Protein AF-0000000069070149 (afdb_homodimer)

Organism: Magallana gigas (NCBI:txid29159)

pLDDT: mean 84.2, std 18.24, range [18.48, 98.75]

Nearest PDB structures (foldseek):
  8hw4-assembly1_A  TM=8.713E-02  e=7.874E+00  Homo sapiens
  8hw4-assembly1_A  TM=1.141E-01  e=7.789E+00  Homo sapiens

Sequence (1460 aa):
MLRFRSTLLVLVGVCVNSLDAFGESRSYEDRLTFRVYSPSVQQQLNNKTALLELRTQINKLHDAEFLKELALSNDNFGEQGSGLFADINNVSYTCREHWNRTIAGLLRSEFWAFKMLDASGKIGAGILEGHTKWMGSYDECFRIDRTLPGMPPSNSGFSTQFCGMRTKVTLGYIPLEIDFAACVPKACSPKDLTILYNDLLKRLPTQNPVRVYGTFCKEDQEIDSRAVVAIVILGIFAALMFVSTVYDLLIIQRQRHTAERTKSEILSEHTASVGEKSPLLISHEKKLAPKQDSVAERLLLAFSVYSNGKKILQVNQSAGTLTALNGIRFLSISWVVLGHTFAFITPVLSNSYVVLPDLIARWTFQAVANALVSVDSFFALSGLLLAYLTLKEMKKGQGKFRINWFMFYFHRFWRLTPAYMLLMMISICLSRYFGDGPLWPDQGMEVNYCKDTWWKNLLYINNLFNEQSCFGVSWYLANDMQFFLLSPLMLIPLYFYFPGGIVICIVWLLGSAITPGVVSNVLDLPPSTVGGGGTAQGRADYFSYYYIRPYCRMGPYIVGIIVGSFLYKTDCKVKINKYLNLLLWLVFATLAVVVLYGLRDPISFPEDALSRDVSALYNATHKIVWGACVCWVIFACATGNGGFMNTLLSWSPFVPLARLSYCIYLSHAMVIFTYYDSQRSLIYLDDLNIIYVFLATLVLSVMVAFVASLSFEAPMMGLEKVIFKRDRRNMLRFRSTLLVLVGVCVNSLDAFGESRSYEDRLTFRVYSPSVQQQLNNKTALLELRTQINKLHDAEFLKELALSNDNFGEQGSGLFADINNVSYTCREHWNRTIAGLLRSEFWAFKMLDASGKIGAGILEGHTKWMGSYDECFRIDRTLPGMPPSNSGFSTQFCGMRTKVTLGYIPLEIDFAACVPKACSPKDLTILYNDLLKRLPTQNPVRVYGTFCKEDQEIDSRAVVAIVILGIFAALMFVSTVYDLLIIQRQRHTAERTKSEILSEHTASVGEKSPLLISHEKKLAPKQDSVAERLLLAFSVYSNGKKILQVNQSAGTLTALNGIRFLSISWVVLGHTFAFITPVLSNSYVVLPDLIARWTFQAVANALVSVDSFFALSGLLLAYLTLKEMKKGQGKFRINWFMFYFHRFWRLTPAYMLL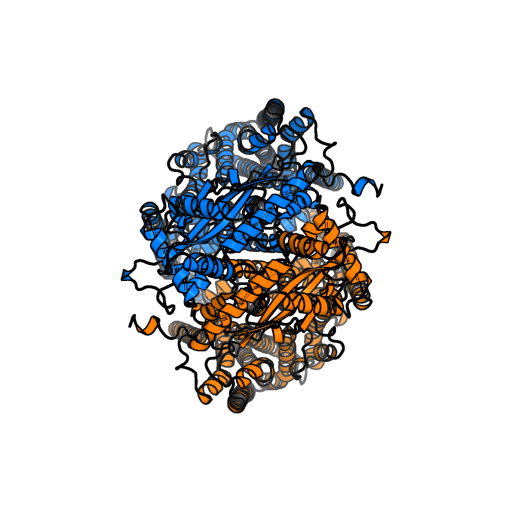MMISICLSRYFGDGPLWPDQGMEVNYCKDTWWKNLLYINNLFNEQSCFGVSWYLANDMQFFLLSPLMLIPLYFYFPGGIVICIVWLLGSAITPGVVSNVLDLPPSTVGGGGTAQGRADYFSYYYIRPYCRMGPYIVGIIVGSFLYKTDCKVKINKYLNLLLWLVFATLAVVVLYGLRDPISFPEDALSRDVSALYNATHKIVWGACVCWVIFACATGNGGFMNTLLSWSPFVPLARLSYCIYLSHAMVIFTYYDSQRSLIYLDDLNIIYVFLATLVLSVMVAFVASLSFEAPMMGLEKVIFKRDRRN

Structure (mmCIF, N/CA/C/O backbone):
data_AF-0000000069070149-model_v1
#
loop_
_entity.id
_entity.type
_entity.pdbx_description
1 polymer 'Nose resistant-to-fluoxetine protein N-terminal domain-containing protein'
#
loop_
_atom_site.group_PDB
_atom_site.id
_atom_site.type_symbol
_atom_site.label_atom_id
_atom_site.label_alt_id
_atom_site.label_comp_id
_atom_site.label_asym_id
_atom_site.label_entity_id
_atom_site.label_seq_id
_atom_site.pdbx_PDB_ins_code
_atom_site.Cartn_x
_atom_site.Cartn_y
_atom_site.Cartn_z
_atom_site.occupancy
_atom_site.B_iso_or_equiv
_atom_site.auth_seq_id
_atom_site.auth_comp_id
_atom_site.auth_asym_id
_atom_site.auth_atom_id
_atom_site.pdbx_PDB_model_num
ATOM 1 N N . MET A 1 1 ? 7.676 2.766 -42.688 1 18.5 1 MET A N 1
ATOM 2 C CA . MET A 1 1 ? 8.094 3.242 -41.375 1 18.5 1 MET A CA 1
ATOM 3 C C . MET A 1 1 ? 7.574 2.322 -40.281 1 18.5 1 MET A C 1
ATOM 5 O O . MET A 1 1 ? 7.938 2.479 -39.094 1 18.5 1 MET A O 1
ATOM 9 N N . LEU A 1 2 ? 6.508 1.541 -40.562 1 20.64 2 LEU A N 1
ATOM 10 C CA . LEU A 1 2 ? 5.695 0.442 -40.031 1 20.64 2 LEU A CA 1
ATOM 11 C C . LEU A 1 2 ? 6.504 -0.847 -39.969 1 20.64 2 LEU A C 1
ATOM 13 O O . LEU A 1 2 ? 6.191 -1.738 -39.188 1 20.64 2 LEU A O 1
ATOM 17 N N . ARG A 1 3 ? 7.34 -1.091 -41.031 1 23.19 3 ARG A N 1
ATOM 18 C CA . ARG A 1 3 ? 8.078 -2.291 -41.438 1 23.19 3 ARG A CA 1
ATOM 19 C C . ARG A 1 3 ? 9.125 -2.641 -40.375 1 23.19 3 ARG A C 1
ATOM 21 O O . ARG A 1 3 ? 9.516 -3.803 -40.25 1 23.19 3 ARG A O 1
ATOM 28 N N . PHE A 1 4 ? 9.828 -1.543 -39.969 1 22.23 4 PHE A N 1
ATOM 29 C CA . PHE A 1 4 ? 11.039 -1.66 -39.156 1 22.23 4 PHE A CA 1
ATOM 30 C C . PHE A 1 4 ? 10.711 -2.152 -37.75 1 22.23 4 PHE A C 1
ATOM 32 O O . PHE A 1 4 ? 11.578 -2.178 -36.875 1 22.23 4 PHE A O 1
ATOM 39 N N . ARG A 1 5 ? 9.453 -2.221 -37.438 1 24.23 5 ARG A N 1
ATOM 40 C CA . ARG A 1 5 ? 8.844 -2.631 -36.156 1 24.23 5 ARG A CA 1
ATOM 41 C C . ARG A 1 5 ? 9.125 -4.102 -35.875 1 24.23 5 ARG A C 1
ATOM 43 O O . ARG A 1 5 ? 8.836 -4.59 -34.781 1 24.23 5 ARG A O 1
ATOM 50 N N . SER A 1 6 ? 9.047 -4.984 -36.938 1 23.38 6 SER A N 1
ATOM 51 C CA . SER A 1 6 ? 8.969 -6.441 -36.906 1 23.38 6 SER A CA 1
ATOM 52 C C . SER A 1 6 ? 10.234 -7.055 -36.312 1 23.38 6 SER A C 1
ATOM 54 O O . SER A 1 6 ? 10.227 -8.211 -35.875 1 23.38 6 SER A O 1
ATOM 56 N N . THR A 1 7 ? 11.391 -6.746 -37.031 1 22.38 7 THR A N 1
ATOM 57 C CA . THR A 1 7 ? 12.578 -7.586 -37 1 22.38 7 THR A CA 1
ATOM 58 C C . THR A 1 7 ? 13.039 -7.812 -35.562 1 22.38 7 THR A C 1
ATOM 60 O O . THR A 1 7 ? 13.352 -8.938 -35.188 1 22.38 7 THR A O 1
ATOM 63 N N . LEU A 1 8 ? 13.852 -6.793 -35.094 1 22.84 8 LEU A N 1
ATOM 64 C CA . LEU A 1 8 ? 14.836 -7.066 -34.062 1 22.84 8 LEU A CA 1
ATOM 65 C C . LEU A 1 8 ? 14.156 -7.355 -32.719 1 22.84 8 LEU A C 1
ATOM 67 O O . LEU A 1 8 ? 13.727 -6.43 -32.031 1 22.84 8 LEU A O 1
ATOM 71 N N . LEU A 1 9 ? 13.148 -8.055 -32.719 1 24.56 9 LEU A N 1
ATOM 72 C CA . LEU A 1 9 ? 12.727 -8.688 -31.484 1 24.56 9 LEU A CA 1
ATOM 73 C C . LEU A 1 9 ? 13.914 -9.289 -30.75 1 24.56 9 LEU A C 1
ATOM 75 O O . LEU A 1 9 ? 14.273 -10.453 -30.969 1 24.56 9 LEU A O 1
ATOM 79 N N . VAL A 1 10 ? 15.078 -8.711 -31.016 1 25.08 10 VAL A N 1
ATOM 80 C CA . VAL A 1 10 ? 16.234 -9.008 -30.188 1 25.08 10 VAL A CA 1
ATOM 81 C C . VAL A 1 10 ? 15.797 -9.172 -28.734 1 25.08 10 VAL A C 1
ATOM 83 O O . VAL A 1 10 ? 15.281 -8.227 -28.109 1 25.08 10 VAL A O 1
ATOM 86 N N . LEU A 1 11 ? 15.297 -10.281 -28.422 1 26.8 11 LEU A N 1
ATOM 87 C CA . LEU A 1 11 ? 15.211 -10.727 -27.031 1 26.8 11 LEU A CA 1
ATOM 88 C C . LEU A 1 11 ? 16.406 -10.219 -26.234 1 26.8 11 LEU A C 1
ATOM 90 O O . LEU A 1 11 ? 17.5 -10.773 -26.328 1 26.8 11 LEU A O 1
ATOM 94 N N . VAL A 1 12 ? 16.828 -9.125 -26.422 1 29.83 12 VAL A N 1
ATOM 95 C CA . VAL A 1 12 ? 17.75 -8.641 -25.391 1 29.83 12 VAL A CA 1
ATOM 96 C C . VAL A 1 12 ? 17.359 -9.227 -24.031 1 29.83 12 VAL A C 1
ATOM 98 O O . VAL A 1 12 ? 16.312 -8.875 -23.484 1 29.83 12 VAL A O 1
ATOM 101 N N . GLY A 1 13 ? 17.406 -10.562 -24 1 30.8 13 GLY A N 1
ATOM 102 C CA . GLY A 1 13 ? 17.219 -11.266 -22.734 1 30.8 13 GLY A CA 1
ATOM 103 C C . GLY A 1 13 ? 17.906 -10.602 -21.562 1 30.8 13 GLY A C 1
ATOM 104 O O . GLY A 1 13 ? 19.125 -10.477 -21.547 1 30.8 13 GLY A O 1
ATOM 105 N N . VAL A 1 14 ? 17.562 -9.586 -21.297 1 34.41 14 VAL A N 1
ATOM 106 C CA . VAL A 1 14 ? 17.969 -9.133 -19.969 1 34.41 14 VAL A CA 1
ATOM 107 C C . VAL A 1 14 ? 17.922 -10.305 -18.984 1 34.41 14 VAL A C 1
ATOM 109 O O . VAL A 1 14 ? 16.844 -10.844 -18.703 1 34.41 14 VAL A O 1
ATOM 112 N N . CYS A 1 15 ? 18.891 -11.273 -19.312 1 36 15 CYS A N 1
ATOM 113 C CA . CYS A 1 15 ? 18.984 -12.281 -18.266 1 36 15 CYS A CA 1
ATOM 114 C C . CYS A 1 15 ? 19.359 -11.648 -16.938 1 36 15 CYS A C 1
ATOM 116 O O . CYS A 1 15 ? 20.375 -10.969 -16.828 1 36 15 CYS A O 1
ATOM 118 N N . VAL A 1 16 ? 18.5 -11.125 -16.344 1 37.44 16 VAL A N 1
ATOM 119 C CA . VAL A 1 16 ? 18.781 -10.867 -14.945 1 37.44 16 VAL A CA 1
ATOM 120 C C . VAL A 1 16 ? 19.172 -12.172 -14.242 1 37.44 16 VAL A C 1
ATOM 122 O O . VAL A 1 16 ? 18.406 -13.133 -14.25 1 37.44 16 VAL A O 1
ATOM 125 N N . ASN A 1 17 ? 20.391 -12.609 -14.508 1 38.28 17 ASN A N 1
ATOM 126 C CA . ASN A 1 17 ? 20.781 -13.727 -13.656 1 38.28 17 ASN A CA 1
ATOM 127 C C . ASN A 1 17 ? 20.328 -13.508 -12.211 1 38.28 17 ASN A C 1
ATOM 129 O O . ASN A 1 17 ? 20.859 -12.633 -11.523 1 38.28 17 ASN A O 1
ATOM 133 N N . SER A 1 18 ? 19.125 -13.461 -12 1 41.06 18 SER A N 1
ATOM 134 C CA . SER A 1 18 ? 18.75 -13.555 -10.594 1 41.06 18 SER A CA 1
ATOM 135 C C . SER A 1 18 ? 19.422 -14.742 -9.914 1 41.06 18 SER A C 1
ATOM 137 O O . SER A 1 18 ? 18.922 -15.875 -10.008 1 41.06 18 SER A O 1
ATOM 139 N N . LEU A 1 19 ? 20.672 -14.852 -9.922 1 42.38 19 LEU A N 1
ATOM 140 C CA . LEU A 1 19 ? 21.375 -15.883 -9.18 1 42.38 19 LEU A CA 1
ATOM 141 C C . LEU A 1 19 ? 20.75 -16.078 -7.801 1 42.38 19 LEU A C 1
ATOM 143 O O . LEU A 1 19 ? 21.453 -16.406 -6.836 1 42.38 19 LEU A O 1
ATOM 147 N N . ASP A 1 20 ? 19.5 -15.68 -7.617 1 53.28 20 ASP A N 1
ATOM 148 C CA . ASP A 1 20 ? 19.109 -15.789 -6.215 1 53.28 20 ASP A CA 1
ATOM 149 C C . ASP A 1 20 ? 18.578 -17.188 -5.902 1 53.28 20 ASP A C 1
ATOM 151 O O . ASP A 1 20 ? 17.5 -17.562 -6.363 1 53.28 20 ASP A O 1
ATOM 155 N N . ALA A 1 21 ? 19.641 -18.062 -5.484 1 54.19 21 ALA A N 1
ATOM 156 C CA . ALA A 1 21 ? 19.344 -19.391 -4.98 1 54.19 21 ALA A CA 1
ATOM 157 C C . ALA A 1 21 ? 18.484 -19.328 -3.711 1 54.19 21 ALA A C 1
ATOM 159 O O . ALA A 1 21 ? 18.422 -18.281 -3.057 1 54.19 21 ALA A O 1
ATOM 160 N N . PHE A 1 22 ? 17.703 -20.359 -3.543 1 67.62 22 PHE A N 1
ATOM 161 C CA . PHE A 1 22 ? 16.969 -20.547 -2.303 1 67.62 22 PHE A CA 1
ATOM 162 C C . PHE A 1 22 ? 17.875 -20.391 -1.094 1 67.62 22 PHE A C 1
ATOM 164 O O . PHE A 1 22 ? 19 -20.875 -1.09 1 67.62 22 PHE A O 1
ATOM 171 N N . GLY A 1 23 ? 17.562 -19.547 -0.125 1 61.5 23 GLY A N 1
ATOM 172 C CA . GLY A 1 23 ? 18.234 -19.469 1.165 1 61.5 23 GLY A CA 1
ATOM 173 C C . GLY A 1 23 ? 19.453 -18.562 1.146 1 61.5 23 GLY A C 1
ATOM 174 O O . GLY A 1 23 ? 20.047 -18.297 2.189 1 61.5 23 GLY A O 1
ATOM 175 N N . GLU A 1 24 ? 19.891 -18.109 -0.07 1 63.34 24 GLU A N 1
ATOM 176 C CA . GLU A 1 24 ? 21.109 -17.312 -0.138 1 63.34 24 GLU A CA 1
ATOM 177 C C . GLU A 1 24 ? 20.828 -15.852 0.212 1 63.34 24 GLU A C 1
ATOM 179 O O . GLU A 1 24 ? 19.828 -15.297 -0.206 1 63.34 24 GLU A O 1
ATOM 184 N N . SER A 1 25 ? 21.672 -15.398 1.223 1 64.31 25 SER A N 1
ATOM 185 C CA . SER A 1 25 ? 21.609 -13.977 1.544 1 64.31 25 SER A CA 1
ATOM 186 C C . SER A 1 25 ? 22.25 -13.133 0.448 1 64.31 25 SER A C 1
ATOM 188 O O . SER A 1 25 ? 23.359 -13.445 -0.012 1 64.31 25 SER A O 1
ATOM 190 N N . ARG A 1 26 ? 21.531 -12.117 0.032 1 69.5 26 ARG A N 1
ATOM 191 C CA . ARG A 1 26 ? 22.016 -11.234 -1.023 1 69.5 26 ARG A CA 1
ATOM 192 C C . ARG A 1 26 ? 22.5 -9.906 -0.446 1 69.5 26 ARG A C 1
ATOM 194 O O . ARG A 1 26 ? 21.875 -9.336 0.444 1 69.5 26 ARG A O 1
ATOM 201 N N . SER A 1 27 ? 23.703 -9.641 -1.031 1 70.31 27 SER A N 1
ATOM 202 C CA . SER A 1 27 ? 24.188 -8.32 -0.651 1 70.31 27 SER A CA 1
ATOM 203 C C . SER A 1 27 ? 23.344 -7.223 -1.308 1 70.31 27 SER A C 1
ATOM 205 O O . SER A 1 27 ? 22.594 -7.488 -2.248 1 70.31 27 SER A O 1
ATOM 207 N N . TYR A 1 28 ? 23.453 -6.074 -0.781 1 70.56 28 TYR A N 1
ATOM 208 C CA . TYR A 1 28 ? 22.812 -4.891 -1.339 1 70.56 28 TYR A CA 1
ATOM 209 C C . TYR A 1 28 ? 23.219 -4.68 -2.791 1 70.56 28 TYR A C 1
ATOM 211 O O . TYR A 1 28 ? 22.375 -4.43 -3.652 1 70.56 28 TYR A O 1
ATOM 219 N N . GLU A 1 29 ? 24.484 -4.871 -3.158 1 66.88 29 GLU A N 1
ATOM 220 C CA . GLU A 1 29 ? 25.016 -4.645 -4.492 1 66.88 29 GLU A CA 1
ATOM 221 C C . GLU A 1 29 ? 24.484 -5.68 -5.484 1 66.88 29 GLU A C 1
ATOM 223 O O . GLU A 1 29 ? 24.203 -5.348 -6.637 1 66.88 29 GLU A O 1
ATOM 228 N N . ASP A 1 30 ? 24.297 -6.863 -4.953 1 65.06 30 ASP A N 1
ATOM 229 C CA . ASP A 1 30 ? 23.797 -7.938 -5.801 1 65.06 30 ASP A CA 1
ATOM 230 C C . ASP A 1 30 ? 22.344 -7.691 -6.199 1 65.06 30 ASP A C 1
ATOM 232 O O . ASP A 1 30 ? 21.922 -8.023 -7.309 1 65.06 30 ASP A O 1
ATOM 236 N N . ARG A 1 31 ? 21.75 -7.039 -5.336 1 63.5 31 ARG A N 1
ATOM 237 C CA . ARG A 1 31 ? 20.328 -6.797 -5.578 1 63.5 31 ARG A CA 1
ATOM 238 C C . ARG A 1 31 ? 20.141 -5.684 -6.605 1 63.5 31 ARG A C 1
ATOM 240 O O . ARG A 1 31 ? 19.062 -5.562 -7.203 1 63.5 31 ARG A O 1
ATOM 247 N N . LEU A 1 32 ? 21.156 -4.828 -6.824 1 61.38 32 LEU A N 1
ATOM 248 C CA . LEU A 1 32 ? 21.062 -3.686 -7.723 1 61.38 32 LEU A CA 1
ATOM 249 C C . LEU A 1 32 ? 21.547 -4.047 -9.117 1 61.38 32 LEU A C 1
ATOM 251 O O . LEU A 1 32 ? 21.312 -3.305 -10.078 1 61.38 32 LEU A O 1
ATOM 255 N N . THR A 1 33 ? 22.281 -5.098 -9.312 1 54.97 33 THR A N 1
ATOM 256 C CA . THR A 1 33 ? 22.922 -5.402 -10.578 1 54.97 33 THR A CA 1
ATOM 257 C C . THR A 1 33 ? 21.938 -6.098 -11.531 1 54.97 33 THR A C 1
ATOM 259 O O . THR A 1 33 ? 21.344 -7.117 -11.18 1 54.97 33 THR A O 1
ATOM 262 N N . PHE A 1 34 ? 21.547 -5.23 -12.516 1 54.19 34 PHE A N 1
ATOM 263 C CA . PHE A 1 34 ? 20.734 -5.762 -13.609 1 54.19 34 PHE A CA 1
ATOM 264 C C . PHE A 1 34 ? 21.625 -6.309 -14.719 1 54.19 34 PHE A C 1
ATOM 266 O O . PHE A 1 34 ? 22.578 -5.652 -15.133 1 54.19 34 PHE A O 1
ATOM 273 N N . ARG A 1 35 ? 21.875 -7.609 -14.836 1 46.81 35 ARG A N 1
ATOM 274 C CA . ARG A 1 35 ? 22.672 -8.086 -15.969 1 46.81 35 ARG A CA 1
ATOM 275 C C . ARG A 1 35 ? 21.797 -8.328 -17.188 1 46.81 35 ARG A C 1
ATOM 277 O O . ARG A 1 35 ? 20.797 -9.039 -17.109 1 46.81 35 ARG A O 1
ATOM 284 N N . VAL A 1 36 ? 21.797 -7.449 -18.172 1 44.31 36 VAL A N 1
ATOM 285 C CA . VAL A 1 36 ? 20.984 -7.551 -19.375 1 44.31 36 VAL A CA 1
ATOM 286 C C . VAL A 1 36 ? 21.766 -8.297 -20.469 1 44.31 36 VAL A C 1
ATOM 288 O O . VAL A 1 36 ? 22.906 -7.945 -20.766 1 44.31 36 VAL A O 1
ATOM 291 N N . TYR A 1 37 ? 21.469 -9.602 -20.688 1 40.12 37 TYR A N 1
ATOM 292 C CA . TYR A 1 37 ? 22.125 -10.273 -21.812 1 40.12 37 TYR A CA 1
ATOM 293 C C . TYR A 1 37 ? 21.266 -10.172 -23.078 1 40.12 37 TYR A C 1
ATOM 295 O O . TYR A 1 37 ? 20.031 -10.18 -23 1 40.12 37 TYR A O 1
ATOM 303 N N . SER A 1 38 ? 21.797 -9.664 -24.25 1 35.19 38 SER A N 1
ATOM 304 C CA . SER A 1 38 ? 21.094 -9.594 -25.531 1 35.19 38 SER A CA 1
ATOM 305 C C . SER A 1 38 ? 20.797 -10.992 -26.078 1 35.19 38 SER A C 1
ATOM 307 O O . SER A 1 38 ? 21.672 -11.859 -26.094 1 35.19 38 SER A O 1
ATOM 309 N N . PRO A 1 39 ? 19.5 -11.43 -26.297 1 35.72 39 PRO A N 1
ATOM 310 C CA . PRO A 1 39 ? 19.25 -12.75 -26.891 1 35.72 39 PRO A CA 1
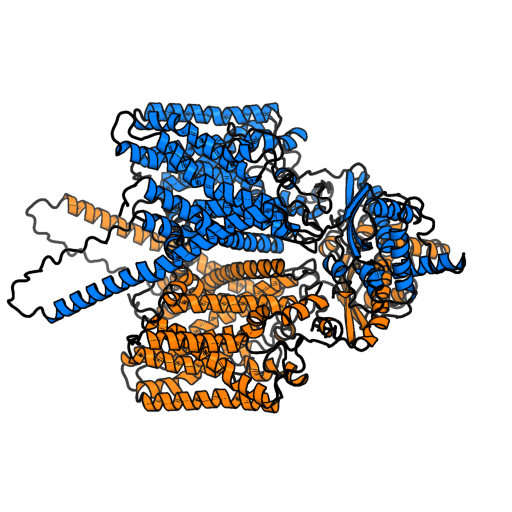ATOM 311 C C . PRO A 1 39 ? 19.672 -12.836 -28.344 1 35.72 39 PRO A C 1
ATOM 313 O O . PRO A 1 39 ? 19.422 -11.922 -29.125 1 35.72 39 PRO A O 1
ATOM 316 N N . SER A 1 40 ? 20.688 -13.359 -28.875 1 32.91 40 SER A N 1
ATOM 317 C CA . SER A 1 40 ? 20.812 -13.633 -30.312 1 32.91 40 SER A CA 1
ATOM 318 C C . SER A 1 40 ? 19.688 -14.547 -30.797 1 32.91 40 SER A C 1
ATOM 320 O O . SER A 1 40 ? 19.266 -15.469 -30.078 1 32.91 40 SER A O 1
ATOM 322 N N . VAL A 1 41 ? 18.891 -14.258 -31.906 1 36 41 VAL A N 1
ATOM 323 C CA . VAL A 1 41 ? 17.719 -14.852 -32.531 1 36 41 VAL A CA 1
ATOM 324 C C . VAL A 1 41 ? 17.922 -16.359 -32.656 1 36 41 VAL A C 1
ATOM 326 O O . VAL A 1 41 ? 17 -17.141 -32.375 1 36 41 VAL A O 1
ATOM 329 N N . GLN A 1 42 ? 18.797 -16.828 -33.531 1 34.62 42 GLN A N 1
ATOM 330 C CA . GLN A 1 42 ? 19.031 -18.188 -34 1 34.62 42 GLN A CA 1
ATOM 331 C C . GLN A 1 42 ? 19.156 -19.156 -32.812 1 34.62 42 GLN A C 1
ATOM 333 O O . GLN A 1 42 ? 18.797 -20.328 -32.906 1 34.62 42 GLN A O 1
ATOM 338 N N . GLN A 1 43 ? 19.703 -18.875 -31.844 1 37.91 43 GLN A N 1
ATOM 339 C CA . GLN A 1 43 ? 20.141 -19.641 -30.672 1 37.91 43 GLN A CA 1
ATOM 340 C C . GLN A 1 43 ? 18.984 -19.875 -29.703 1 37.91 43 GLN A C 1
ATOM 342 O O . GLN A 1 43 ? 19.094 -20.703 -28.797 1 37.91 43 GLN A O 1
ATOM 347 N N . GLN A 1 44 ? 17.781 -19.391 -29.984 1 42.62 44 GLN A N 1
ATOM 348 C CA . GLN A 1 44 ? 16.578 -19.406 -29.156 1 42.62 44 GLN A CA 1
ATOM 349 C C . GLN A 1 44 ? 15.859 -20.75 -29.266 1 42.62 44 GLN A C 1
ATOM 351 O O . GLN A 1 44 ? 15.297 -21.25 -28.281 1 42.62 44 GLN A O 1
ATOM 356 N N . LEU A 1 45 ? 15.844 -21.391 -30.531 1 42.47 45 LEU A N 1
ATOM 357 C CA . LEU A 1 45 ? 14.977 -22.531 -30.828 1 42.47 45 LEU A CA 1
ATOM 358 C C . LEU A 1 45 ? 15.453 -23.781 -30.109 1 42.47 45 LEU A C 1
ATOM 360 O O . LEU A 1 45 ? 14.641 -24.562 -29.578 1 42.47 45 LEU A O 1
ATOM 364 N N . ASN A 1 46 ? 16.734 -24.109 -30.344 1 44.75 46 ASN A N 1
ATOM 365 C CA . ASN A 1 46 ? 17.172 -25.391 -29.797 1 44.75 46 ASN A CA 1
ATOM 366 C C . ASN A 1 46 ? 16.969 -25.438 -28.281 1 44.75 46 ASN A C 1
ATOM 368 O O . ASN A 1 46 ? 16.719 -26.516 -27.719 1 44.75 46 ASN A O 1
ATOM 372 N N . ASN A 1 47 ? 16.844 -24.203 -27.688 1 52.66 47 ASN A N 1
ATOM 373 C CA . ASN A 1 47 ? 17 -23.906 -26.266 1 52.66 47 ASN A CA 1
ATOM 374 C C . ASN A 1 47 ? 15.648 -23.906 -25.547 1 52.66 47 ASN A C 1
ATOM 376 O O . ASN A 1 47 ? 15.555 -24.266 -24.375 1 52.66 47 ASN A O 1
ATOM 380 N N . LYS A 1 48 ? 14.641 -23.844 -26.344 1 56.56 48 LYS A N 1
ATOM 381 C CA . LYS A 1 48 ? 13.281 -23.766 -25.812 1 56.56 48 LYS A CA 1
ATOM 382 C C . LYS A 1 48 ? 12.742 -25.156 -25.5 1 56.56 48 LYS A C 1
ATOM 384 O O . LYS A 1 48 ? 12.055 -25.344 -24.484 1 56.56 48 LYS A O 1
ATOM 389 N N . THR A 1 49 ? 13.398 -26.188 -26.156 1 67.56 49 THR A N 1
ATOM 390 C CA . THR A 1 49 ? 12.898 -27.547 -25.953 1 67.56 49 THR A CA 1
ATOM 391 C C . THR A 1 49 ? 13.469 -28.125 -24.656 1 67.56 49 THR A C 1
ATOM 393 O O . THR A 1 49 ? 12.828 -28.953 -24.016 1 67.56 49 THR A O 1
ATOM 396 N N . ALA A 1 50 ? 14.609 -27.484 -24.344 1 75.12 50 ALA A N 1
ATOM 397 C CA . ALA A 1 50 ? 15.227 -28.016 -23.125 1 75.12 50 ALA A CA 1
ATOM 398 C C . ALA A 1 50 ? 14.414 -27.609 -21.891 1 75.12 50 ALA A C 1
ATOM 400 O O . ALA A 1 50 ? 14.242 -28.422 -20.984 1 75.12 50 ALA A O 1
ATOM 401 N N . LEU A 1 51 ? 13.852 -26.469 -21.938 1 77.31 51 LEU A N 1
ATOM 402 C CA . LEU A 1 51 ? 13.078 -25.984 -20.812 1 77.31 51 LEU A CA 1
ATOM 403 C C . LEU A 1 51 ? 11.758 -26.734 -20.703 1 77.31 51 LEU A C 1
ATOM 405 O O . LEU A 1 51 ? 11.312 -27.062 -19.594 1 77.31 51 LEU A O 1
ATOM 409 N N . LEU A 1 52 ? 11.266 -26.984 -21.75 1 78.06 52 LEU A N 1
ATOM 410 C CA . LEU A 1 52 ? 9.984 -27.672 -21.75 1 78.06 52 LEU A CA 1
ATOM 411 C C . LEU A 1 52 ? 10.156 -29.141 -21.359 1 78.06 52 LEU A C 1
ATOM 413 O O . LEU A 1 52 ? 9.305 -29.703 -20.672 1 78.06 52 LEU A O 1
ATOM 417 N N . GLU A 1 53 ? 11.289 -29.688 -21.766 1 80.06 53 GLU A N 1
ATOM 418 C CA . GLU A 1 53 ? 11.594 -31.047 -21.344 1 80.06 53 GLU A CA 1
ATOM 419 C C . GLU A 1 53 ? 11.828 -31.109 -19.828 1 80.06 53 GLU A C 1
ATOM 421 O O . GLU A 1 53 ? 11.375 -32.062 -19.172 1 80.06 53 GLU A O 1
ATOM 426 N N . LEU A 1 54 ? 12.523 -30.125 -19.422 1 82.81 54 LEU A N 1
ATOM 427 C CA . LEU A 1 54 ? 12.766 -30.062 -17.984 1 82.81 54 LEU A CA 1
ATOM 428 C C . LEU A 1 54 ? 11.453 -29.938 -17.219 1 82.81 54 LEU A C 1
ATOM 430 O O . LEU A 1 54 ? 11.289 -30.562 -16.172 1 82.81 54 LEU A O 1
ATOM 434 N N . ARG A 1 55 ? 10.602 -29.156 -17.672 1 85.94 55 ARG A N 1
ATOM 435 C CA . ARG A 1 55 ? 9.281 -29.016 -17.062 1 85.94 55 ARG A CA 1
ATOM 436 C C . ARG A 1 55 ? 8.578 -30.359 -16.969 1 85.94 55 ARG A C 1
ATOM 438 O O . ARG A 1 55 ? 8.047 -30.719 -15.906 1 85.94 55 ARG A O 1
ATOM 445 N N . THR A 1 56 ? 8.641 -31.047 -18.031 1 83.06 56 THR A N 1
ATOM 446 C CA . THR A 1 56 ? 7.977 -32.344 -18.078 1 83.06 56 THR A CA 1
ATOM 447 C C . THR A 1 56 ? 8.594 -33.312 -17.062 1 83.06 56 THR A C 1
ATOM 449 O O . THR A 1 56 ? 7.879 -34 -16.344 1 83.06 56 THR A O 1
ATOM 452 N N . GLN A 1 57 ? 9.82 -33.25 -16.969 1 86.56 57 GLN A N 1
ATOM 453 C CA . GLN A 1 57 ? 10.523 -34.156 -16.047 1 86.56 57 GLN A CA 1
ATOM 454 C C . GLN A 1 57 ? 10.203 -33.812 -14.602 1 86.56 57 GLN A C 1
ATOM 456 O O . GLN A 1 57 ? 9.828 -34.719 -13.82 1 86.56 57 GLN A O 1
ATOM 461 N N . ILE A 1 58 ? 10.336 -32.594 -14.289 1 88.38 58 ILE A N 1
ATOM 462 C CA . ILE A 1 58 ? 10.141 -32.188 -12.898 1 88.38 58 ILE A CA 1
ATOM 463 C C . ILE A 1 58 ? 8.68 -32.406 -12.5 1 88.38 58 ILE A C 1
ATOM 465 O O . ILE A 1 58 ? 8.391 -32.875 -11.398 1 88.38 58 ILE A O 1
ATOM 469 N N . ASN A 1 59 ? 7.766 -32.031 -13.383 1 88.94 59 ASN A N 1
ATOM 470 C CA . ASN A 1 59 ? 6.348 -32.219 -13.078 1 88.94 59 ASN A CA 1
ATOM 471 C C . ASN A 1 59 ? 5.984 -33.688 -12.898 1 88.94 59 ASN A C 1
ATOM 473 O O . ASN A 1 59 ? 5.133 -34.031 -12.078 1 88.94 59 ASN A O 1
ATOM 477 N N . LYS A 1 60 ? 6.645 -34.5 -13.633 1 86.88 60 LYS A N 1
ATOM 478 C CA . LYS A 1 60 ? 6.438 -35.938 -13.461 1 86.88 60 LYS A CA 1
ATOM 479 C C . LYS A 1 60 ? 6.957 -36.406 -12.109 1 86.88 60 LYS A C 1
ATOM 481 O O . LYS A 1 60 ? 6.273 -37.156 -11.398 1 86.88 60 LYS A O 1
ATOM 486 N N . LEU A 1 61 ? 8.078 -35.969 -11.758 1 88.81 61 LEU A N 1
ATOM 487 C CA . LEU A 1 61 ? 8.711 -36.375 -10.516 1 88.81 61 LEU A CA 1
ATOM 488 C C . LEU A 1 61 ? 7.906 -35.906 -9.305 1 88.81 61 LEU A C 1
ATOM 490 O O . LEU A 1 61 ? 7.98 -36.531 -8.234 1 88.81 61 LEU A O 1
ATOM 494 N N . HIS A 1 62 ? 7.227 -34.844 -9.484 1 91.19 62 HIS A N 1
ATOM 495 C CA . HIS A 1 62 ? 6.465 -34.281 -8.383 1 91.19 62 HIS A CA 1
ATOM 496 C C . HIS A 1 62 ? 4.988 -34.656 -8.477 1 91.19 62 HIS A C 1
ATOM 498 O O . HIS A 1 62 ? 4.152 -34.062 -7.773 1 91.19 62 HIS A O 1
ATOM 504 N N . ASP A 1 63 ? 4.691 -35.531 -9.359 1 87.5 63 ASP A N 1
ATOM 505 C CA . ASP A 1 63 ? 3.32 -36 -9.531 1 87.5 63 ASP A CA 1
ATOM 506 C C . ASP A 1 63 ? 3.084 -37.312 -8.766 1 87.5 63 ASP A C 1
ATOM 508 O O . ASP A 1 63 ? 3.771 -38.312 -9 1 87.5 63 ASP A O 1
ATOM 512 N N . ALA A 1 64 ? 2.09 -37.312 -7.93 1 86.19 64 ALA A N 1
ATOM 513 C CA . ALA A 1 64 ? 1.795 -38.469 -7.082 1 86.19 64 ALA A CA 1
ATOM 514 C C . ALA A 1 64 ? 1.38 -39.656 -7.922 1 86.19 64 ALA A C 1
ATOM 516 O O . ALA A 1 64 ? 1.778 -40.812 -7.633 1 86.19 64 ALA A O 1
ATOM 517 N N . GLU A 1 65 ? 0.633 -39.469 -8.953 1 81.38 65 GLU A N 1
ATOM 518 C CA . GLU A 1 65 ? 0.143 -40.562 -9.781 1 81.38 65 GLU A CA 1
ATOM 519 C C . GLU A 1 65 ? 1.276 -41.219 -10.578 1 81.38 65 GLU A C 1
ATOM 521 O O . GLU A 1 65 ? 1.302 -42.438 -10.758 1 81.38 65 GLU A O 1
ATOM 526 N N . PHE A 1 66 ? 2.111 -40.406 -11.031 1 83.19 66 PHE A N 1
ATOM 527 C CA . PHE A 1 66 ? 3.258 -40.938 -11.766 1 83.19 66 PHE A CA 1
ATOM 528 C C . PHE A 1 66 ? 4.125 -41.812 -10.867 1 83.19 66 PHE A C 1
ATOM 530 O O . PHE A 1 66 ? 4.555 -42.906 -11.266 1 83.19 66 PHE A O 1
ATOM 537 N N . LEU A 1 67 ? 4.332 -41.312 -9.664 1 85.5 67 LEU A N 1
ATOM 538 C CA . LEU A 1 67 ? 5.176 -42.062 -8.727 1 85.5 67 LEU A CA 1
ATOM 539 C C . LEU A 1 67 ? 4.5 -43.375 -8.297 1 85.5 67 LEU A C 1
ATOM 541 O O . LEU A 1 67 ? 5.172 -44.375 -8.086 1 85.5 67 LEU A O 1
ATOM 545 N N . LYS A 1 68 ? 3.23 -43.281 -8.164 1 83.5 68 LYS A N 1
ATOM 546 C CA . LYS A 1 68 ? 2.473 -44.5 -7.859 1 83.5 68 LYS A CA 1
ATOM 547 C C . LYS A 1 68 ? 2.635 -45.531 -8.969 1 83.5 68 LYS A C 1
ATOM 549 O O . LYS A 1 68 ? 2.871 -46.719 -8.688 1 83.5 68 LYS A O 1
ATOM 554 N N . GLU A 1 69 ? 2.533 -45.062 -10.18 1 80.5 69 GLU A N 1
ATOM 555 C CA . GLU A 1 69 ? 2.66 -45.969 -11.32 1 80.5 69 GLU A CA 1
ATOM 556 C C . GLU A 1 69 ? 4.074 -46.531 -11.43 1 80.5 69 GLU A C 1
ATOM 558 O O . GLU A 1 69 ? 4.262 -47.688 -11.773 1 80.5 69 GLU A O 1
ATOM 563 N N . LEU A 1 70 ? 4.945 -45.688 -11.172 1 80.5 70 LEU A N 1
ATOM 564 C CA . LEU A 1 70 ? 6.34 -46.125 -11.227 1 80.5 70 LEU A CA 1
ATOM 565 C C . LEU A 1 70 ? 6.629 -47.156 -10.156 1 80.5 70 LEU A C 1
ATOM 567 O O . LEU A 1 70 ? 7.379 -48.125 -10.406 1 80.5 70 LEU A O 1
ATOM 571 N N . ALA A 1 71 ? 6.074 -46.969 -8.992 1 81.31 71 ALA A N 1
ATOM 572 C CA . ALA A 1 71 ? 6.266 -47.906 -7.891 1 81.31 71 ALA A CA 1
ATOM 573 C C . ALA A 1 71 ? 5.609 -49.25 -8.195 1 81.31 71 ALA A C 1
ATOM 575 O O . ALA A 1 71 ? 6.156 -50.312 -7.863 1 81.31 71 ALA A O 1
ATOM 576 N N . LEU A 1 72 ? 4.465 -49.219 -8.812 1 74.94 72 LEU A N 1
ATOM 577 C CA . LEU A 1 72 ? 3.734 -50.438 -9.156 1 74.94 72 LEU A CA 1
ATOM 578 C C . LEU A 1 72 ? 4.445 -51.188 -10.266 1 74.94 72 LEU A C 1
ATOM 580 O O . LEU A 1 72 ? 4.453 -52.438 -10.266 1 74.94 72 LEU A O 1
ATOM 584 N N . SER A 1 73 ? 4.953 -50.438 -11.18 1 72.12 73 SER A N 1
ATOM 585 C CA . SER A 1 73 ? 5.672 -51.062 -12.273 1 72.12 73 SER A CA 1
ATOM 586 C C . SER A 1 73 ? 6.973 -51.719 -11.789 1 72.12 73 SER A C 1
ATOM 588 O O . SER A 1 73 ? 7.402 -52.75 -12.312 1 72.12 73 SER A O 1
ATOM 590 N N . ASN A 1 74 ? 7.535 -51.094 -10.852 1 62.75 74 ASN A N 1
ATOM 591 C CA . ASN A 1 74 ? 8.781 -51.625 -10.305 1 62.75 74 ASN A CA 1
ATOM 592 C C . ASN A 1 74 ? 8.523 -52.781 -9.352 1 62.75 74 ASN A C 1
ATOM 594 O O . ASN A 1 74 ? 9.414 -53.625 -9.117 1 62.75 74 ASN A O 1
ATOM 598 N N . ASP A 1 75 ? 7.391 -52.781 -8.508 1 56.59 75 ASP A N 1
ATOM 599 C CA . ASP A 1 75 ? 7.062 -53.906 -7.625 1 56.59 75 ASP A CA 1
ATOM 600 C C . ASP A 1 75 ? 6.875 -55.188 -8.414 1 56.59 75 ASP A C 1
ATOM 602 O O . ASP A 1 75 ? 6.977 -56.281 -7.859 1 56.59 75 ASP A O 1
ATOM 606 N N . ASN A 1 76 ? 6.184 -55.156 -9.633 1 43.03 76 ASN A N 1
ATOM 607 C CA . ASN A 1 76 ? 6.207 -56.469 -10.266 1 43.03 76 ASN A CA 1
ATOM 608 C C . ASN A 1 76 ? 7.602 -57.094 -10.234 1 43.03 76 ASN A C 1
ATOM 610 O O . ASN A 1 76 ? 7.793 -58.25 -10.648 1 43.03 76 ASN A O 1
ATOM 614 N N . PHE A 1 77 ? 8.633 -56.375 -10.242 1 39.12 77 PHE A N 1
ATOM 615 C CA . PHE A 1 77 ? 9.906 -57.094 -10.227 1 39.12 77 PHE A CA 1
ATOM 616 C C . PHE A 1 77 ? 10.148 -57.719 -8.867 1 39.12 77 PHE A C 1
ATOM 618 O O . PHE A 1 77 ? 11 -58.594 -8.727 1 39.12 77 PHE A O 1
ATOM 625 N N . GLY A 1 78 ? 9.945 -57.562 -7.496 1 34.44 78 GLY A N 1
ATOM 626 C CA . GLY A 1 78 ? 9.977 -58.281 -6.242 1 34.44 78 GLY A CA 1
ATOM 627 C C . GLY A 1 78 ? 8.938 -57.812 -5.242 1 34.44 78 GLY A C 1
ATOM 628 O O . GLY A 1 78 ? 8.352 -56.75 -5.414 1 34.44 78 GLY A O 1
ATOM 629 N N . GLU A 1 79 ? 8.344 -58.625 -4.176 1 34.88 79 GLU A N 1
ATOM 630 C CA . GLU A 1 79 ? 7.363 -58.594 -3.1 1 34.88 79 GLU A CA 1
ATOM 631 C C . GLU A 1 79 ? 7.258 -57.219 -2.48 1 34.88 79 GLU A C 1
ATOM 633 O O . GLU A 1 79 ? 6.254 -56.875 -1.851 1 34.88 79 GLU A O 1
ATOM 638 N N . GLN A 1 80 ? 8.281 -56.688 -1.667 1 32.69 80 GLN A N 1
ATOM 639 C CA . GLN A 1 80 ? 8.266 -55.625 -0.698 1 32.69 80 GLN A CA 1
ATOM 640 C C . GLN A 1 80 ? 8.008 -54.281 -1.382 1 32.69 80 GLN A C 1
ATOM 642 O O . GLN A 1 80 ? 8.516 -54.031 -2.477 1 32.69 80 GLN A O 1
ATOM 647 N N . GLY A 1 81 ? 6.93 -53.438 -1.344 1 38.62 81 GLY A N 1
ATOM 648 C CA . GLY A 1 81 ? 6.551 -52.062 -1.579 1 38.62 81 GLY A CA 1
ATOM 649 C C . GLY A 1 81 ? 7.723 -51.156 -1.956 1 38.62 81 GLY A C 1
ATOM 650 O O . GLY A 1 81 ? 7.59 -49.938 -2.008 1 38.62 81 GLY A O 1
ATOM 651 N N . SER A 1 82 ? 8.914 -51.344 -1.489 1 41.94 82 SER A N 1
ATOM 652 C CA . SER A 1 82 ? 10.055 -50.5 -1.094 1 41.94 82 SER A CA 1
ATOM 653 C C . SER A 1 82 ? 10.648 -49.781 -2.293 1 41.94 82 SER A C 1
ATOM 655 O O . SER A 1 82 ? 10.891 -48.562 -2.229 1 41.94 82 SER A O 1
ATOM 657 N N . GLY A 1 83 ? 11.609 -50.125 -3.357 1 50.09 83 GLY A N 1
ATOM 658 C CA . GLY A 1 83 ? 12.969 -49.656 -3.578 1 50.09 83 GLY A CA 1
ATOM 659 C C . GLY A 1 83 ? 13.07 -48.656 -4.727 1 50.09 83 GLY A C 1
ATOM 660 O O . GLY A 1 83 ? 13.727 -48.938 -5.734 1 50.09 83 GLY A O 1
ATOM 661 N N . LEU A 1 84 ? 11.961 -48.062 -5.254 1 58.31 84 LEU A N 1
ATOM 662 C CA . LEU A 1 84 ? 12.305 -47.062 -6.262 1 58.31 84 LEU A CA 1
ATOM 663 C C . LEU A 1 84 ? 13.648 -46.406 -5.945 1 58.31 84 LEU A C 1
ATOM 665 O O . LEU A 1 84 ? 14.43 -46.125 -6.852 1 58.31 84 LEU A O 1
ATOM 669 N N . PHE A 1 85 ? 13.797 -46.375 -4.66 1 65.12 85 PHE A N 1
ATOM 670 C CA . PHE A 1 85 ? 15 -45.688 -4.215 1 65.12 85 PHE A CA 1
ATOM 671 C C . PHE A 1 85 ? 16.016 -46.656 -3.668 1 65.12 85 PHE A C 1
ATOM 673 O O . PHE A 1 85 ? 17.094 -46.25 -3.201 1 65.12 85 PHE A O 1
ATOM 680 N N . ALA A 1 86 ? 15.625 -48 -3.676 1 58.62 86 ALA A N 1
ATOM 681 C CA . ALA A 1 86 ? 16.484 -49 -3.064 1 58.62 86 ALA A CA 1
ATOM 682 C C . ALA A 1 86 ? 17.812 -49.125 -3.797 1 58.62 86 ALA A C 1
ATOM 684 O O . ALA A 1 86 ? 18.844 -49.406 -3.184 1 58.62 86 ALA A O 1
ATOM 685 N N . ASP A 1 87 ? 17.781 -48.781 -5.125 1 63.25 87 ASP A N 1
ATOM 686 C CA . ASP A 1 87 ? 18.969 -49.031 -5.918 1 63.25 87 ASP A CA 1
ATOM 687 C C . ASP A 1 87 ? 19.844 -47.781 -6.027 1 63.25 87 ASP A C 1
ATOM 689 O O . ASP A 1 87 ? 20.844 -47.781 -6.762 1 63.25 87 ASP A O 1
ATOM 693 N N . ILE A 1 88 ? 19.266 -46.781 -5.449 1 69.19 88 ILE A N 1
ATOM 694 C CA . ILE A 1 88 ? 20.094 -45.594 -5.566 1 69.19 88 ILE A CA 1
ATOM 695 C C . ILE A 1 88 ? 21.234 -45.625 -4.555 1 69.19 88 ILE A C 1
ATOM 697 O O . ILE A 1 88 ? 21 -45.562 -3.344 1 69.19 88 ILE A O 1
ATOM 701 N N . ASN A 1 89 ? 22.484 -45.875 -5.094 1 71.69 89 ASN A N 1
ATOM 702 C CA . ASN A 1 89 ? 23.688 -45.969 -4.289 1 71.69 89 ASN A CA 1
ATOM 703 C C . ASN A 1 89 ? 24.141 -44.594 -3.812 1 71.69 89 ASN A C 1
ATOM 705 O O . ASN A 1 89 ? 23.891 -43.562 -4.477 1 71.69 89 ASN A O 1
ATOM 709 N N . ASN A 1 90 ? 24.375 -44.344 -2.434 1 84.44 90 ASN A N 1
ATOM 710 C CA . ASN A 1 90 ? 25.047 -43.188 -1.847 1 84.44 90 ASN A CA 1
ATOM 711 C C . ASN A 1 90 ? 24.031 -42.219 -1.203 1 84.44 90 ASN A C 1
ATOM 713 O O . ASN A 1 90 ? 24.297 -41.031 -1.098 1 84.44 90 ASN A O 1
ATOM 717 N N . VAL A 1 91 ? 22.797 -42.75 -1.163 1 91.75 91 VAL A N 1
ATOM 718 C CA . VAL A 1 91 ? 21.812 -42.031 -0.361 1 91.75 91 VAL A CA 1
ATOM 719 C C . VAL A 1 91 ? 21.703 -42.688 1.02 1 91.75 91 VAL A C 1
ATOM 721 O O . VAL A 1 91 ? 21.781 -43.906 1.15 1 91.75 91 VAL A O 1
ATOM 724 N N . SER A 1 92 ? 21.609 -41.844 2.078 1 92.44 92 SER A N 1
ATOM 725 C CA . SER A 1 92 ? 21.516 -42.344 3.439 1 92.44 92 SER A CA 1
ATOM 726 C C . SER A 1 92 ? 20.344 -43.312 3.588 1 92.44 92 SER A C 1
ATOM 728 O O . SER A 1 92 ? 19.312 -43.156 2.93 1 92.44 92 SER A O 1
ATOM 730 N N . TYR A 1 93 ? 20.5 -44.281 4.395 1 90 93 TYR A N 1
ATOM 731 C CA . TYR A 1 93 ? 19.484 -45.312 4.609 1 90 93 TYR A CA 1
ATOM 732 C C . TYR A 1 93 ? 18.188 -44.719 5.109 1 90 93 TYR A C 1
ATOM 734 O O . TYR A 1 93 ? 17.109 -45.062 4.648 1 90 93 TYR A O 1
ATOM 742 N N . THR A 1 94 ? 18.266 -43.812 6.027 1 92.06 94 THR A N 1
ATOM 743 C CA . THR A 1 94 ? 17.078 -43.219 6.621 1 92.06 94 THR A CA 1
ATOM 744 C C . THR A 1 94 ? 16.297 -42.406 5.578 1 92.06 94 THR A C 1
ATOM 746 O O . THR A 1 94 ? 15.062 -42.406 5.594 1 92.06 94 THR A O 1
ATOM 749 N N . CYS A 1 95 ? 17.016 -41.75 4.75 1 93.38 95 CYS A N 1
ATOM 750 C CA . CYS A 1 95 ? 16.359 -41 3.68 1 93.38 95 CYS A CA 1
ATOM 751 C C . CYS A 1 95 ? 15.594 -41.938 2.754 1 93.38 95 CYS A C 1
ATOM 753 O O . CYS A 1 95 ? 14.43 -41.688 2.432 1 93.38 95 CYS A O 1
ATOM 755 N N . ARG A 1 96 ? 16.172 -43 2.381 1 90.88 96 ARG A N 1
ATOM 756 C CA . ARG A 1 96 ? 15.539 -44 1.501 1 90.88 96 ARG A CA 1
ATOM 757 C C . ARG A 1 96 ? 14.312 -44.594 2.162 1 90.88 96 ARG A C 1
ATOM 759 O O . ARG A 1 96 ? 13.281 -44.781 1.515 1 90.88 96 ARG A O 1
ATOM 766 N N . GLU A 1 97 ? 14.5 -44.906 3.402 1 89.56 97 GLU A N 1
ATOM 767 C CA . GLU A 1 97 ? 13.398 -45.5 4.141 1 89.56 97 GLU A CA 1
ATOM 768 C C . GLU A 1 97 ? 12.195 -44.562 4.207 1 89.56 97 GLU A C 1
ATOM 770 O O . GLU A 1 97 ? 11.055 -45 4.055 1 89.56 97 GLU A O 1
ATOM 775 N N . HIS A 1 98 ? 12.453 -43.375 4.484 1 92.81 98 HIS A N 1
ATOM 776 C CA . HIS A 1 98 ? 11.367 -42.406 4.613 1 92.81 98 HIS A CA 1
ATOM 777 C C . HIS A 1 98 ? 10.703 -42.156 3.266 1 92.81 98 HIS A C 1
ATOM 779 O O . HIS A 1 98 ? 9.492 -41.938 3.195 1 92.81 98 HIS A O 1
ATOM 785 N N . TRP A 1 99 ? 11.453 -42.156 2.209 1 91.56 99 TRP A N 1
ATOM 786 C CA . TRP A 1 99 ? 10.875 -42.031 0.876 1 91.56 99 TRP A CA 1
ATOM 787 C C . TRP A 1 99 ? 10.008 -43.25 0.543 1 91.56 99 TRP A C 1
ATOM 789 O O . TRP A 1 99 ? 8.938 -43.125 -0.052 1 91.56 99 TRP A O 1
ATOM 799 N N . ASN A 1 100 ? 10.531 -44.312 0.911 1 88.75 100 ASN A N 1
ATOM 800 C CA . ASN A 1 100 ? 9.75 -45.531 0.687 1 88.75 100 ASN A CA 1
ATOM 801 C C . ASN A 1 100 ? 8.445 -45.5 1.472 1 88.75 100 ASN A C 1
ATOM 803 O O . ASN A 1 100 ? 7.418 -46 0.994 1 88.75 100 ASN A O 1
ATOM 807 N N . ARG A 1 101 ? 8.594 -44.969 2.598 1 89.81 101 ARG A N 1
ATOM 808 C CA . ARG A 1 101 ? 7.371 -44.812 3.387 1 89.81 101 ARG A CA 1
ATOM 809 C C . ARG A 1 101 ? 6.391 -43.875 2.701 1 89.81 101 ARG A C 1
ATOM 811 O O . ARG A 1 101 ? 5.176 -44.062 2.787 1 89.81 101 ARG A O 1
ATOM 818 N N . THR A 1 102 ? 6.891 -42.875 2.125 1 91.75 102 THR A N 1
ATOM 819 C CA . THR A 1 102 ? 6.051 -41.938 1.393 1 91.75 102 THR A CA 1
ATOM 820 C C . THR A 1 102 ? 5.367 -42.625 0.215 1 91.75 102 THR A C 1
ATOM 822 O O . THR A 1 102 ? 4.168 -42.438 -0.007 1 91.75 102 THR A O 1
ATOM 825 N N . ILE A 1 103 ? 6.094 -43.406 -0.493 1 90.06 103 ILE A N 1
ATOM 826 C CA . ILE A 1 103 ? 5.547 -44.125 -1.64 1 90.06 103 ILE A CA 1
ATOM 827 C C . ILE A 1 103 ? 4.5 -45.125 -1.166 1 90.06 103 ILE A C 1
ATOM 829 O O . ILE A 1 103 ? 3.447 -45.281 -1.791 1 90.06 103 ILE A O 1
ATOM 833 N N . ALA A 1 104 ? 4.805 -45.781 -0.047 1 88.62 104 ALA A N 1
ATOM 834 C CA . ALA A 1 104 ? 3.832 -46.688 0.537 1 88.62 104 ALA A CA 1
ATOM 835 C C . ALA A 1 104 ? 2.553 -45.969 0.927 1 88.62 104 ALA A C 1
ATOM 837 O O . ALA A 1 104 ? 1.451 -46.5 0.771 1 88.62 104 ALA A O 1
ATOM 838 N N . GLY A 1 105 ? 2.758 -44.812 1.443 1 88.69 105 GLY A N 1
ATOM 839 C CA . GLY A 1 105 ? 1.606 -43.969 1.784 1 88.69 105 GLY A CA 1
ATOM 840 C C . GLY A 1 105 ? 0.764 -43.594 0.58 1 88.69 105 GLY A C 1
ATOM 841 O O . GLY A 1 105 ? -0.466 -43.562 0.664 1 88.69 105 GLY A O 1
ATOM 842 N N . LEU A 1 106 ? 1.387 -43.375 -0.576 1 87.56 106 LEU A N 1
ATOM 843 C CA . LEU A 1 106 ? 0.677 -43.094 -1.813 1 87.56 106 LEU A CA 1
ATOM 844 C C . LEU A 1 106 ? -0.124 -44.281 -2.289 1 87.56 106 LEU A C 1
ATOM 846 O O . LEU A 1 106 ? -1.277 -44.156 -2.703 1 87.56 106 LEU A O 1
ATOM 850 N N . LEU A 1 107 ? 0.491 -45.375 -2.164 1 84.94 107 LEU A N 1
ATOM 851 C CA . LEU A 1 107 ? -0.151 -46.625 -2.611 1 84.94 107 LEU A CA 1
ATOM 852 C C . LEU A 1 107 ? -1.355 -46.938 -1.739 1 84.94 107 LEU A C 1
ATOM 854 O O . LEU A 1 107 ? -2.346 -47.5 -2.225 1 84.94 107 LEU A O 1
ATOM 858 N N . ARG A 1 108 ? -1.275 -46.531 -0.464 1 84.12 108 ARG A N 1
ATOM 859 C CA . ARG A 1 108 ? -2.373 -46.781 0.468 1 84.12 108 ARG A CA 1
ATOM 860 C C . ARG A 1 108 ? -3.35 -45.625 0.475 1 84.12 108 ARG A C 1
ATOM 862 O O . ARG A 1 108 ? -4.277 -45.562 1.288 1 84.12 108 ARG A O 1
ATOM 869 N N . SER A 1 109 ? -3.107 -44.625 -0.343 1 81.88 109 SER A N 1
ATOM 870 C CA . SER A 1 109 ? -3.959 -43.469 -0.494 1 81.88 109 SER A CA 1
ATOM 871 C C . SER A 1 109 ? -4.047 -42.656 0.807 1 81.88 109 SER A C 1
ATOM 873 O O . SER A 1 109 ? -5.137 -42.281 1.226 1 81.88 109 SER A O 1
ATOM 875 N N . GLU A 1 110 ? -2.887 -42.625 1.449 1 83.69 110 GLU A N 1
ATOM 876 C CA . GLU A 1 110 ? -2.814 -41.781 2.652 1 83.69 110 GLU A CA 1
ATOM 877 C C . GLU A 1 110 ? -2.697 -40.312 2.299 1 83.69 110 GLU A C 1
ATOM 879 O O . GLU A 1 110 ? -1.894 -39.938 1.443 1 83.69 110 GLU A O 1
ATOM 884 N N . PHE A 1 111 ? -3.375 -39.438 2.945 1 83.5 111 PHE A N 1
ATOM 885 C CA . PHE A 1 111 ? -3.531 -38.031 2.602 1 83.5 111 PHE A CA 1
ATOM 886 C C . PHE A 1 111 ? -2.209 -37.281 2.754 1 83.5 111 PHE A C 1
ATOM 888 O O . PHE A 1 111 ? -1.88 -36.438 1.94 1 83.5 111 PHE A O 1
ATOM 895 N N . TRP A 1 112 ? -1.462 -37.562 3.83 1 87.25 112 TRP A N 1
ATOM 896 C CA . TRP A 1 112 ? -0.224 -36.844 4.102 1 87.25 112 TRP A CA 1
ATOM 897 C C . TRP A 1 112 ? 0.776 -37.031 2.965 1 87.25 112 TRP A C 1
ATOM 899 O O . TRP A 1 112 ? 1.537 -36.094 2.645 1 87.25 112 TRP A O 1
ATOM 909 N N . ALA A 1 113 ? 0.774 -38.188 2.352 1 89.69 113 ALA A N 1
ATOM 910 C CA . ALA A 1 113 ? 1.698 -38.469 1.257 1 89.69 113 ALA A CA 1
ATOM 911 C C . ALA A 1 113 ? 1.344 -37.656 0.017 1 89.69 113 ALA A C 1
ATOM 913 O O . ALA A 1 113 ? 2.23 -37.156 -0.681 1 89.69 113 ALA A O 1
ATOM 914 N N . PHE A 1 114 ? 0.08 -37.469 -0.242 1 87.19 114 PHE A N 1
ATOM 915 C CA . PHE A 1 114 ? -0.371 -36.656 -1.361 1 87.19 114 PHE A CA 1
ATOM 916 C C . PHE A 1 114 ? -0.05 -35.188 -1.123 1 87.19 114 PHE A C 1
ATOM 918 O O . PHE A 1 114 ? 0.316 -34.469 -2.055 1 87.19 114 PHE A O 1
ATOM 925 N N . LYS A 1 115 ? -0.22 -34.781 0.093 1 89.25 115 LYS A N 1
ATOM 926 C CA . LYS A 1 115 ? 0.071 -33.406 0.441 1 89.25 115 LYS A CA 1
ATOM 927 C C . LYS A 1 115 ? 1.551 -33.062 0.245 1 89.25 115 LYS A C 1
ATOM 929 O O . LYS A 1 115 ? 1.905 -31.969 -0.16 1 89.25 115 LYS A O 1
ATOM 934 N N . MET A 1 116 ? 2.381 -34.031 0.605 1 93.25 116 MET A N 1
ATOM 935 C CA . MET A 1 116 ? 3.818 -33.812 0.438 1 93.25 116 MET A CA 1
ATOM 936 C C . MET A 1 116 ? 4.164 -33.562 -1.023 1 93.25 116 MET A C 1
ATOM 938 O O . MET A 1 116 ? 4.91 -32.625 -1.332 1 93.25 116 MET A O 1
ATOM 942 N N . LEU A 1 117 ? 3.576 -34.344 -1.901 1 92.25 117 LEU A N 1
ATOM 943 C CA . LEU A 1 117 ? 3.846 -34.188 -3.326 1 92.25 117 LEU A CA 1
ATOM 944 C C . LEU A 1 117 ? 3.125 -32.938 -3.879 1 92.25 117 LEU A C 1
ATOM 946 O O . LEU A 1 117 ? 3.621 -32.281 -4.797 1 92.25 117 LEU A O 1
ATOM 950 N N . ASP A 1 118 ? 1.98 -32.656 -3.33 1 90.94 118 ASP A N 1
ATOM 951 C CA . ASP A 1 118 ? 1.261 -31.453 -3.744 1 90.94 118 ASP A CA 1
ATOM 952 C C . ASP A 1 118 ? 2.051 -30.188 -3.4 1 90.94 118 ASP A C 1
ATOM 954 O O . ASP A 1 118 ? 1.996 -29.188 -4.129 1 90.94 118 ASP A O 1
ATOM 958 N N . ALA A 1 119 ? 2.756 -30.25 -2.312 1 94.56 119 ALA A N 1
ATOM 959 C CA . ALA A 1 119 ? 3.514 -29.094 -1.834 1 94.56 119 ALA A CA 1
ATOM 960 C C . ALA A 1 119 ? 4.746 -28.844 -2.701 1 94.56 119 ALA A C 1
ATOM 962 O O . ALA A 1 119 ? 5.297 -27.734 -2.709 1 94.56 119 ALA A O 1
ATOM 963 N N . SER A 1 120 ? 5.176 -29.844 -3.408 1 95.25 120 SER A N 1
ATOM 964 C CA . SER A 1 120 ? 6.383 -29.734 -4.215 1 95.25 120 SER A CA 1
ATOM 965 C C . SER A 1 120 ? 6.145 -28.875 -5.457 1 95.25 120 SER A C 1
ATOM 967 O O . SER A 1 120 ? 5.059 -28.922 -6.039 1 95.25 120 SER A O 1
ATOM 969 N N . GLY A 1 121 ? 7.188 -28.141 -5.809 1 92.44 121 GLY A N 1
ATOM 970 C CA . GLY A 1 121 ? 7.09 -27.203 -6.91 1 92.44 121 GLY A CA 1
ATOM 971 C C . GLY A 1 121 ? 6.816 -27.875 -8.242 1 92.44 121 GLY A C 1
ATOM 972 O O . GLY A 1 121 ? 7.367 -28.938 -8.539 1 92.44 121 GLY A O 1
ATOM 973 N N . LYS A 1 122 ? 5.871 -27.344 -8.977 1 91.12 122 LYS A N 1
ATOM 974 C CA . LYS A 1 122 ? 5.547 -27.734 -10.344 1 91.12 122 LYS A CA 1
ATOM 975 C C . LYS A 1 122 ? 5.688 -26.562 -11.305 1 91.12 122 LYS A C 1
ATOM 977 O O . LYS A 1 122 ? 5.297 -25.438 -10.984 1 91.12 122 LYS A O 1
ATOM 982 N N . ILE A 1 123 ? 6.262 -26.906 -12.406 1 86.44 123 ILE A N 1
ATOM 983 C CA . ILE A 1 123 ? 6.523 -25.844 -13.375 1 86.44 123 ILE A CA 1
ATOM 984 C C . ILE A 1 123 ? 5.242 -25.516 -14.133 1 86.44 123 ILE A C 1
ATOM 986 O O . ILE A 1 123 ? 4.664 -26.375 -14.789 1 86.44 123 ILE A O 1
ATOM 990 N N . GLY A 1 124 ? 4.816 -24.25 -13.984 1 87.44 124 GLY A N 1
ATOM 991 C CA . GLY A 1 124 ? 3.559 -23.812 -14.57 1 87.44 124 GLY A CA 1
ATOM 992 C C . GLY A 1 124 ? 3.738 -23.031 -15.852 1 87.44 124 GLY A C 1
ATOM 993 O O . GLY A 1 124 ? 4.672 -23.281 -16.625 1 87.44 124 GLY A O 1
ATOM 994 N N . ALA A 1 125 ? 2.83 -22.203 -16.125 1 90.31 125 ALA A N 1
ATOM 995 C CA . ALA A 1 125 ? 2.818 -21.406 -17.344 1 90.31 125 ALA A CA 1
ATOM 996 C C . ALA A 1 125 ? 3.812 -20.25 -17.266 1 90.31 125 ALA A C 1
ATOM 998 O O . ALA A 1 125 ? 4.215 -19.844 -16.172 1 90.31 125 ALA A O 1
ATOM 999 N N . GLY A 1 126 ? 4.27 -19.781 -18.391 1 88.56 126 GLY A N 1
ATOM 1000 C CA . GLY A 1 126 ? 5.043 -18.547 -18.5 1 88.56 126 GLY A CA 1
ATOM 1001 C C . GLY A 1 126 ? 6.531 -18.766 -18.297 1 88.56 126 GLY A C 1
ATOM 1002 O O . GLY A 1 126 ? 7.246 -17.859 -17.875 1 88.56 126 GLY A O 1
ATOM 1003 N N . ILE A 1 127 ? 6.957 -20 -18.453 1 84.69 127 ILE A N 1
ATOM 1004 C CA . ILE A 1 127 ? 8.375 -20.266 -18.281 1 84.69 127 ILE A CA 1
ATOM 1005 C C . ILE A 1 127 ? 9.18 -19.5 -19.328 1 84.69 127 ILE A C 1
ATOM 1007 O O . ILE A 1 127 ? 10.297 -19.047 -19.047 1 84.69 127 ILE A O 1
ATOM 1011 N N . LEU A 1 128 ? 8.57 -19.25 -20.469 1 81.75 128 LEU A N 1
ATOM 1012 C CA . LEU A 1 128 ? 9.25 -18.547 -21.547 1 81.75 128 LEU A CA 1
ATOM 1013 C C . LEU A 1 128 ? 9.195 -17.031 -21.328 1 81.75 128 LEU A C 1
ATOM 1015 O O . LEU A 1 128 ? 9.852 -16.281 -22.047 1 81.75 128 LEU A O 1
ATOM 1019 N N . GLU A 1 129 ? 8.461 -16.672 -20.312 1 85.19 129 GLU A N 1
ATOM 1020 C CA . GLU A 1 129 ? 8.383 -15.258 -19.969 1 85.19 129 GLU A CA 1
ATOM 1021 C C . GLU A 1 129 ? 9.258 -14.938 -18.75 1 85.19 129 GLU A C 1
ATOM 1023 O O . GLU A 1 129 ? 9.289 -13.797 -18.281 1 85.19 129 GLU A O 1
ATOM 1028 N N . GLY A 1 130 ? 9.906 -15.883 -18.203 1 80.06 130 GLY A N 1
ATOM 1029 C CA . GLY A 1 130 ? 10.82 -15.641 -17.094 1 80.06 130 GLY A CA 1
ATOM 1030 C C . GLY A 1 130 ? 10.352 -16.25 -15.789 1 80.06 130 GLY A C 1
ATOM 1031 O O . GLY A 1 130 ? 10.875 -15.93 -14.727 1 80.06 130 GLY A O 1
ATOM 1032 N N . HIS A 1 131 ? 9.32 -17.094 -15.875 1 85.94 131 HIS A N 1
ATOM 1033 C CA . HIS A 1 131 ? 8.883 -17.812 -14.688 1 85.94 131 HIS A CA 1
ATOM 1034 C C . HIS A 1 131 ? 9.812 -18.984 -14.383 1 85.94 131 HIS A C 1
ATOM 1036 O O . HIS A 1 131 ? 9.469 -20.141 -14.672 1 85.94 131 HIS A O 1
ATOM 1042 N N . THR A 1 132 ? 10.953 -18.719 -13.734 1 80.12 132 THR A N 1
ATOM 1043 C CA . THR A 1 132 ? 12.008 -19.734 -13.656 1 80.12 132 THR A CA 1
ATOM 1044 C C . THR A 1 132 ? 12.18 -20.219 -12.219 1 80.12 132 THR A C 1
ATOM 1046 O O . THR A 1 132 ? 13.109 -20.969 -11.922 1 80.12 132 THR A O 1
ATOM 1049 N N . LYS A 1 133 ? 11.352 -19.734 -11.328 1 86.31 133 LYS A N 1
ATOM 1050 C CA . LYS A 1 133 ? 11.391 -20.188 -9.938 1 86.31 133 LYS A CA 1
ATOM 1051 C C . LYS A 1 133 ? 10.062 -20.797 -9.523 1 86.31 133 LYS A C 1
ATOM 1053 O O . LYS A 1 133 ? 9.023 -20.141 -9.586 1 86.31 133 LYS A O 1
ATOM 1058 N N . TRP A 1 134 ? 10.141 -21.984 -9.172 1 89.19 134 TRP A N 1
ATOM 1059 C CA . TRP A 1 134 ? 8.914 -22.656 -8.773 1 89.19 134 TRP A CA 1
ATOM 1060 C C . TRP A 1 134 ? 8.961 -23.047 -7.297 1 89.19 134 TRP A C 1
ATOM 1062 O O . TRP A 1 134 ? 9.422 -24.141 -6.945 1 89.19 134 TRP A O 1
ATOM 1072 N N . MET A 1 135 ? 8.344 -22.25 -6.531 1 89.94 135 MET A N 1
ATOM 1073 C CA . MET A 1 135 ? 8.5 -22.203 -5.082 1 89.94 135 MET A CA 1
ATOM 1074 C C . MET A 1 135 ? 7.602 -23.234 -4.402 1 89.94 135 MET A C 1
ATOM 1076 O O . MET A 1 135 ? 7.652 -23.406 -3.184 1 89.94 135 MET A O 1
ATOM 1080 N N . GLY A 1 136 ? 6.797 -23.984 -5.16 1 93.44 136 GLY A N 1
ATOM 1081 C CA . GLY A 1 136 ? 5.902 -24.922 -4.512 1 93.44 136 GLY A CA 1
ATOM 1082 C C . GLY A 1 136 ? 5.008 -24.281 -3.471 1 93.44 136 GLY A C 1
ATOM 1083 O O . GLY A 1 136 ? 4.719 -23.078 -3.549 1 93.44 136 GLY A O 1
ATOM 1084 N N . SER A 1 137 ? 4.406 -25.109 -2.637 1 94.75 137 SER A N 1
ATOM 1085 C CA . SER A 1 137 ? 3.592 -24.625 -1.522 1 94.75 137 SER A CA 1
ATOM 1086 C C . SER A 1 137 ? 4.324 -24.797 -0.195 1 94.75 137 SER A C 1
ATOM 1088 O O . SER A 1 137 ? 4.16 -25.812 0.488 1 94.75 137 SER A O 1
ATOM 1090 N N . TYR A 1 138 ? 5.012 -23.781 0.229 1 94.88 138 TYR A N 1
ATOM 1091 C CA . TYR A 1 138 ? 5.91 -23.781 1.377 1 94.88 138 TYR A CA 1
ATOM 1092 C C . TYR A 1 138 ? 5.16 -24.125 2.658 1 94.88 138 TYR A C 1
ATOM 1094 O O . TYR A 1 138 ? 5.566 -25.016 3.398 1 94.88 138 TYR A O 1
ATOM 1102 N N . ASP A 1 139 ? 4.066 -23.516 2.928 1 93.75 139 ASP A N 1
ATOM 1103 C CA . ASP A 1 139 ? 3.33 -23.672 4.176 1 93.75 139 ASP A CA 1
ATOM 1104 C C . ASP A 1 139 ? 2.637 -25.031 4.234 1 93.75 139 ASP A C 1
ATOM 1106 O O . ASP A 1 139 ? 2.49 -25.625 5.309 1 93.75 139 ASP A O 1
ATOM 1110 N N . GLU A 1 140 ? 2.223 -25.516 3.039 1 93.25 140 GLU A N 1
ATOM 1111 C CA . GLU A 1 140 ? 1.602 -26.828 2.965 1 93.25 140 GLU A CA 1
ATOM 1112 C C . GLU A 1 140 ? 2.555 -27.922 3.455 1 93.25 140 GLU A C 1
ATOM 1114 O O . GLU A 1 140 ? 2.137 -28.859 4.137 1 93.25 140 GLU A O 1
ATOM 1119 N N . CYS A 1 141 ? 3.773 -27.797 3.115 1 94.88 141 CYS A N 1
ATOM 1120 C CA . CYS A 1 141 ? 4.797 -28.766 3.506 1 94.88 141 CYS A CA 1
ATOM 1121 C C . CYS A 1 141 ? 4.934 -28.828 5.023 1 94.88 141 CYS A C 1
ATOM 1123 O O . CYS A 1 141 ? 5.105 -29.906 5.586 1 94.88 141 CYS A O 1
ATOM 1125 N N . PHE A 1 142 ? 4.824 -27.75 5.688 1 92.94 142 PHE A N 1
ATOM 1126 C CA . PHE A 1 142 ? 5.047 -27.688 7.129 1 92.94 142 PHE A CA 1
ATOM 1127 C C . PHE A 1 142 ? 3.752 -27.953 7.887 1 92.94 142 PHE A C 1
ATOM 1129 O O . PHE A 1 142 ? 3.766 -28.125 9.109 1 92.94 142 PHE A O 1
ATOM 1136 N N . ARG A 1 143 ? 2.629 -27.984 7.223 1 89.5 143 ARG A N 1
ATOM 1137 C CA . ARG A 1 143 ? 1.358 -28.328 7.855 1 89.5 143 ARG A CA 1
ATOM 1138 C C . ARG A 1 143 ? 1.162 -29.844 7.922 1 89.5 143 ARG A C 1
ATOM 1140 O O . ARG A 1 143 ? 0.236 -30.328 8.578 1 89.5 143 ARG A O 1
ATOM 1147 N N . ILE A 1 144 ? 2.086 -30.562 7.305 1 91.06 144 ILE A N 1
ATOM 1148 C CA . ILE A 1 144 ? 2.043 -32 7.383 1 91.06 144 ILE A CA 1
ATOM 1149 C C . ILE A 1 144 ? 2.574 -32.469 8.734 1 91.06 144 ILE A C 1
ATOM 1151 O O . ILE A 1 144 ? 3.787 -32.469 8.969 1 91.06 144 ILE A O 1
ATOM 1155 N N . ASP A 1 145 ? 1.62 -32.75 9.609 1 86.56 145 ASP A N 1
ATOM 1156 C CA . ASP A 1 145 ? 2.027 -33.188 10.945 1 86.56 145 ASP A CA 1
ATOM 1157 C C . ASP A 1 145 ? 1.217 -34.375 11.422 1 86.56 145 ASP A C 1
ATOM 1159 O O . ASP A 1 145 ? 0.488 -35 10.633 1 86.56 145 ASP A O 1
ATOM 1163 N N . ARG A 1 146 ? 1.39 -34.75 12.594 1 81.94 146 ARG A N 1
ATOM 1164 C CA . ARG A 1 146 ? 0.896 -36 13.133 1 81.94 146 ARG A CA 1
ATOM 1165 C C . ARG A 1 146 ? -0.611 -35.938 13.359 1 81.94 146 ARG A C 1
ATOM 1167 O O . ARG A 1 146 ? -1.241 -36.969 13.617 1 81.94 146 ARG A O 1
ATOM 1174 N N . THR A 1 147 ? -1.154 -34.812 13.086 1 77.38 147 THR A N 1
ATOM 1175 C CA . THR A 1 147 ? -2.605 -34.719 13.203 1 77.38 147 THR A CA 1
ATOM 1176 C C . THR A 1 147 ? -3.289 -35.344 11.992 1 77.38 147 THR A C 1
ATOM 1178 O O . THR A 1 147 ? -4.484 -35.625 12.023 1 77.38 147 THR A O 1
ATOM 1181 N N . LEU A 1 148 ? -2.484 -35.594 10.906 1 82 148 LEU A N 1
ATOM 1182 C CA . LEU A 1 148 ? -3.045 -36.219 9.703 1 82 148 LEU A CA 1
ATOM 1183 C C . LEU A 1 148 ? -3.096 -37.719 9.836 1 82 148 LEU A C 1
ATOM 1185 O O . LEU A 1 148 ? -2.145 -38.344 10.32 1 82 148 LEU A O 1
ATOM 1189 N N . PRO A 1 149 ? -4.152 -38.219 9.445 1 78.75 149 PRO A N 1
ATOM 1190 C CA . PRO A 1 149 ? -4.27 -39.656 9.555 1 78.75 149 PRO A CA 1
ATOM 1191 C C . PRO A 1 149 ? -3.244 -40.406 8.711 1 78.75 149 PRO A C 1
ATOM 1193 O O . PRO A 1 149 ? -2.943 -40 7.586 1 78.75 149 PRO A O 1
ATOM 1196 N N . GLY A 1 150 ? -2.707 -41.469 9.297 1 79.94 150 GLY A N 1
ATOM 1197 C CA . GLY A 1 150 ? -1.812 -42.344 8.57 1 79.94 150 GLY A CA 1
ATOM 1198 C C . GLY A 1 150 ? -0.354 -41.938 8.672 1 79.94 150 GLY A C 1
ATOM 1199 O O . GLY A 1 150 ? 0.532 -42.656 8.203 1 79.94 150 GLY A O 1
ATOM 1200 N N . MET A 1 151 ? -0.188 -40.844 9.234 1 86 151 MET A N 1
ATOM 1201 C CA . MET A 1 151 ? 1.192 -40.406 9.391 1 86 151 MET A CA 1
ATOM 1202 C C . MET A 1 151 ? 1.991 -41.375 10.25 1 86 151 MET A C 1
ATOM 1204 O O . MET A 1 151 ? 1.485 -41.875 11.25 1 86 151 MET A O 1
ATOM 1208 N N . PRO A 1 152 ? 3.188 -41.594 9.836 1 84.06 152 PRO A N 1
ATOM 1209 C CA . PRO A 1 152 ? 4.023 -42.438 10.68 1 84.06 152 PRO A CA 1
ATOM 1210 C C . PRO A 1 152 ? 4.148 -41.938 12.109 1 84.06 152 PRO A C 1
ATOM 1212 O O . PRO A 1 152 ? 4.125 -40.719 12.344 1 84.06 152 PRO A O 1
ATOM 1215 N N . PRO A 1 153 ? 4.273 -42.906 13.008 1 82.5 153 PRO A N 1
ATOM 1216 C CA . PRO A 1 153 ? 4.348 -42.5 14.414 1 82.5 153 PRO A CA 1
ATOM 1217 C C . PRO A 1 153 ? 5.594 -41.688 14.727 1 82.5 153 PRO A C 1
ATOM 1219 O O . PRO A 1 153 ? 6.535 -41.656 13.93 1 82.5 153 PRO A O 1
ATOM 1222 N N . SER A 1 154 ? 5.527 -41 15.812 1 79.81 154 SER A N 1
ATOM 1223 C CA . SER A 1 154 ? 6.598 -40.094 16.219 1 79.81 154 SER A CA 1
ATOM 1224 C C . SER A 1 154 ? 7.922 -40.844 16.375 1 79.81 154 SER A C 1
ATOM 1226 O O . SER A 1 154 ? 8.992 -40.281 16.125 1 79.81 154 SER A O 1
ATOM 1228 N N . ASN A 1 155 ? 7.836 -42.031 16.734 1 80.88 155 ASN A N 1
ATOM 1229 C CA . ASN A 1 155 ? 9.039 -42.812 16.984 1 80.88 155 ASN A CA 1
ATOM 1230 C C . ASN A 1 155 ? 9.781 -43.125 15.68 1 80.88 155 ASN A C 1
ATOM 1232 O O . ASN A 1 155 ? 10.961 -43.469 15.703 1 80.88 155 ASN A O 1
ATOM 1236 N N . SER A 1 156 ? 9.078 -42.906 14.602 1 82.56 156 SER A N 1
ATOM 1237 C CA . SER A 1 156 ? 9.719 -43.156 13.312 1 82.56 156 SER A CA 1
ATOM 1238 C C . SER A 1 156 ? 10.617 -42 12.914 1 82.56 156 SER A C 1
ATOM 1240 O O . SER A 1 156 ? 11.461 -42.125 12.023 1 82.56 156 SER A O 1
ATOM 1242 N N . GLY A 1 157 ? 10.438 -40.875 13.555 1 86.38 157 GLY A N 1
ATOM 1243 C CA . GLY A 1 157 ? 11.25 -39.719 13.242 1 86.38 157 GLY A CA 1
ATOM 1244 C C . GLY A 1 157 ? 10.859 -39.062 11.938 1 86.38 157 GLY A C 1
ATOM 1245 O O . GLY A 1 157 ? 11.562 -38.156 11.461 1 86.38 157 GLY A O 1
ATOM 1246 N N . PHE A 1 158 ? 9.742 -39.469 11.391 1 90.81 158 PHE A N 1
ATOM 1247 C CA . PHE A 1 158 ? 9.352 -38.938 10.094 1 90.81 158 PHE A CA 1
ATOM 1248 C C . PHE A 1 158 ? 8.805 -37.5 10.242 1 90.81 158 PHE A C 1
ATOM 1250 O O . PHE A 1 158 ? 7.941 -37.25 11.078 1 90.81 158 PHE A O 1
ATOM 1257 N N . SER A 1 159 ? 9.422 -36.594 9.57 1 92.69 159 SER A N 1
ATOM 1258 C CA . SER A 1 159 ? 8.961 -35.219 9.406 1 92.69 159 SER A CA 1
ATOM 1259 C C . SER A 1 159 ? 9.344 -34.656 8.031 1 92.69 159 SER A C 1
ATOM 1261 O O . SER A 1 159 ? 10.117 -35.281 7.301 1 92.69 159 SER A O 1
ATOM 1263 N N . THR A 1 160 ? 8.672 -33.625 7.668 1 94.56 160 THR A N 1
ATOM 1264 C CA . THR A 1 160 ? 8.93 -33.062 6.344 1 94.56 160 THR A CA 1
ATOM 1265 C C . THR A 1 160 ? 9.812 -31.812 6.445 1 94.56 160 THR A C 1
ATOM 1267 O O . THR A 1 160 ? 9.93 -31.219 7.516 1 94.56 160 THR A O 1
ATOM 1270 N N . GLN A 1 161 ? 10.516 -31.516 5.438 1 94.44 161 GLN A N 1
ATOM 1271 C CA . GLN A 1 161 ? 11.281 -30.297 5.266 1 94.44 161 GLN A CA 1
ATOM 1272 C C . GLN A 1 161 ? 11.109 -29.734 3.857 1 94.44 161 GLN A C 1
ATOM 1274 O O . GLN A 1 161 ? 10.648 -30.422 2.955 1 94.44 161 GLN A O 1
ATOM 1279 N N . PHE A 1 162 ? 11.297 -28.531 3.736 1 94.88 162 PHE A N 1
ATOM 1280 C CA . PHE A 1 162 ? 11.172 -27.844 2.457 1 94.88 162 PHE A CA 1
ATOM 1281 C C . PHE A 1 162 ? 12.547 -27.484 1.895 1 94.88 162 PHE A C 1
ATOM 1283 O O . PHE A 1 162 ? 13.328 -26.781 2.541 1 94.88 162 PHE A O 1
ATOM 1290 N N . CYS A 1 163 ? 12.883 -27.953 0.686 1 94.69 163 CYS A N 1
ATOM 1291 C CA . CYS A 1 163 ? 14.203 -27.75 0.102 1 94.69 163 CYS A CA 1
ATOM 1292 C C . CYS A 1 163 ? 14.094 -27.172 -1.306 1 94.69 163 CYS A C 1
ATOM 1294 O O . CYS A 1 163 ? 13.117 -27.422 -2.012 1 94.69 163 CYS A O 1
ATOM 1296 N N . GLY A 1 164 ? 15.023 -26.312 -1.635 1 92.81 164 GLY A N 1
ATOM 1297 C CA . GLY A 1 164 ? 15.172 -25.781 -2.982 1 92.81 164 GLY A CA 1
ATOM 1298 C C . GLY A 1 164 ? 16.344 -26.375 -3.729 1 92.81 164 GLY A C 1
ATOM 1299 O O . GLY A 1 164 ? 17.406 -26.609 -3.141 1 92.81 164 GLY A O 1
ATOM 1300 N N . MET A 1 165 ? 16.125 -26.719 -5.008 1 92.19 165 MET A N 1
ATOM 1301 C CA . MET A 1 165 ? 17.156 -27.281 -5.863 1 92.19 165 MET A CA 1
ATOM 1302 C C . MET A 1 165 ? 17.359 -26.422 -7.105 1 92.19 165 MET A C 1
ATOM 1304 O O . MET A 1 165 ? 16.406 -25.891 -7.656 1 92.19 165 MET A O 1
ATOM 1308 N N . ARG A 1 166 ? 18.625 -26.375 -7.5 1 87.94 166 ARG A N 1
ATOM 1309 C CA . ARG A 1 166 ? 19 -25.547 -8.641 1 87.94 166 ARG A CA 1
ATOM 1310 C C . ARG A 1 166 ? 19.547 -26.406 -9.773 1 87.94 166 ARG A C 1
ATOM 1312 O O . ARG A 1 166 ? 20.312 -27.344 -9.539 1 87.94 166 ARG A O 1
ATOM 1319 N N . THR A 1 167 ? 19.047 -26.047 -10.945 1 84.44 167 THR A N 1
ATOM 1320 C CA . THR A 1 167 ? 19.547 -26.703 -12.156 1 84.44 167 THR A CA 1
ATOM 1321 C C . THR A 1 167 ? 19.922 -25.656 -13.203 1 84.44 167 THR A C 1
ATOM 1323 O O . THR A 1 167 ? 19.562 -24.484 -13.086 1 84.44 167 THR A O 1
ATOM 1326 N N . LYS A 1 168 ? 20.828 -26.047 -14.07 1 77.81 168 LYS A N 1
ATOM 1327 C CA . LYS A 1 168 ? 21.266 -25.156 -15.133 1 77.81 168 LYS A CA 1
ATOM 1328 C C . LYS A 1 168 ? 20.906 -25.703 -16.516 1 77.81 168 LYS A C 1
ATOM 1330 O O . LYS A 1 168 ? 21.109 -26.891 -16.781 1 77.81 168 LYS A O 1
ATOM 1335 N N . VAL A 1 169 ? 20.125 -24.859 -17.172 1 73 169 VAL A N 1
ATOM 1336 C CA . VAL A 1 169 ? 19.781 -25.219 -18.547 1 73 169 VAL A CA 1
ATOM 1337 C C . VAL A 1 169 ? 20.438 -24.234 -19.516 1 73 169 VAL A C 1
ATOM 1339 O O . VAL A 1 169 ? 20.469 -23.031 -19.266 1 73 169 VAL A O 1
ATOM 1342 N N . THR A 1 170 ? 21.234 -24.672 -20.297 1 61.97 170 THR A N 1
ATOM 1343 C CA . THR A 1 170 ? 21.922 -23.797 -21.25 1 61.97 170 THR A CA 1
ATOM 1344 C C . THR A 1 170 ? 21.047 -23.516 -22.469 1 61.97 170 THR A C 1
ATOM 1346 O O . THR A 1 170 ? 20.609 -24.453 -23.156 1 61.97 170 THR A O 1
ATOM 1349 N N . LEU A 1 171 ? 20.547 -22.344 -22.484 1 56.38 171 LEU A N 1
ATOM 1350 C CA . LEU A 1 171 ? 19.828 -21.891 -23.672 1 56.38 171 LEU A CA 1
ATOM 1351 C C . LEU A 1 171 ? 20.781 -21.219 -24.656 1 56.38 171 LEU A C 1
ATOM 1353 O O . LEU A 1 171 ? 21.141 -20.047 -24.5 1 56.38 171 LEU A O 1
ATOM 1357 N N . GLY A 1 172 ? 21.234 -21.922 -25.547 1 50.97 172 GLY A N 1
ATOM 1358 C CA . GLY A 1 172 ? 22.312 -21.406 -26.375 1 50.97 172 GLY A CA 1
ATOM 1359 C C . GLY A 1 172 ? 23.609 -21.188 -25.625 1 50.97 172 GLY A C 1
ATOM 1360 O O . GLY A 1 172 ? 24.234 -22.141 -25.172 1 50.97 172 GLY A O 1
ATOM 1361 N N . TYR A 1 173 ? 23.922 -19.953 -25.438 1 44.22 173 TYR A N 1
ATOM 1362 C CA . TYR A 1 173 ? 25.141 -19.609 -24.703 1 44.22 173 TYR A CA 1
ATOM 1363 C C . TYR A 1 173 ? 24.812 -18.984 -23.359 1 44.22 173 TYR A C 1
ATOM 1365 O O . TYR A 1 173 ? 25.703 -18.609 -22.594 1 44.22 173 TYR A O 1
ATOM 1373 N N . ILE A 1 174 ? 23.406 -18.969 -23.188 1 51.16 174 ILE A N 1
ATOM 1374 C CA . ILE A 1 174 ? 23.062 -18.297 -21.938 1 51.16 174 ILE A CA 1
ATOM 1375 C C . ILE A 1 174 ? 22.578 -19.328 -20.922 1 51.16 174 ILE A C 1
ATOM 1377 O O . ILE A 1 174 ? 21.594 -20.016 -21.141 1 51.16 174 ILE A O 1
ATOM 1381 N N . PRO A 1 175 ? 23.422 -19.516 -20.047 1 59.75 175 PRO A N 1
ATOM 1382 C CA . PRO A 1 175 ? 22.953 -20.406 -18.984 1 59.75 175 PRO A CA 1
ATOM 1383 C C . PRO A 1 175 ? 21.781 -19.828 -18.203 1 59.75 175 PRO A C 1
ATOM 1385 O O . PRO A 1 175 ? 21.828 -18.672 -17.766 1 59.75 175 PRO A O 1
ATOM 1388 N N . LEU A 1 176 ? 20.578 -20.562 -18.297 1 69.56 176 LEU A N 1
ATOM 1389 C CA . LEU A 1 176 ? 19.422 -20.203 -17.484 1 69.56 176 LEU A CA 1
ATOM 1390 C C . LEU A 1 176 ? 19.359 -21.078 -16.234 1 69.56 176 LEU A C 1
ATOM 1392 O O . LEU A 1 176 ? 19.422 -22.297 -16.312 1 69.56 176 LEU A O 1
ATOM 1396 N N . GLU A 1 177 ? 19.391 -20.391 -15.102 1 75.19 177 GLU A N 1
ATOM 1397 C CA . GLU A 1 177 ? 19.25 -21.109 -13.844 1 75.19 177 GLU A CA 1
ATOM 1398 C C . GLU A 1 177 ? 17.797 -21.25 -13.445 1 75.19 177 GLU A C 1
ATOM 1400 O O . GLU A 1 177 ? 17.031 -20.281 -13.5 1 75.19 177 GLU A O 1
ATOM 1405 N N . ILE A 1 178 ? 17.375 -22.5 -13.227 1 81.75 178 ILE A N 1
ATOM 1406 C CA . ILE A 1 178 ? 16 -22.797 -12.812 1 81.75 178 ILE A CA 1
ATOM 1407 C C . ILE A 1 178 ? 16 -23.344 -11.391 1 81.75 178 ILE A C 1
ATOM 1409 O O . ILE A 1 178 ? 16.812 -24.219 -11.055 1 81.75 178 ILE A O 1
ATOM 1413 N N . ASP A 1 179 ? 15.164 -22.734 -10.586 1 86.69 179 ASP A N 1
ATOM 1414 C CA . ASP A 1 179 ? 15.016 -23.172 -9.203 1 86.69 179 ASP A CA 1
ATOM 1415 C C . ASP A 1 179 ? 13.648 -23.797 -8.969 1 86.69 179 ASP A C 1
ATOM 1417 O O . ASP A 1 179 ? 12.625 -23.25 -9.391 1 86.69 179 ASP A O 1
ATOM 1421 N N . PHE A 1 180 ? 13.641 -25.016 -8.414 1 91.12 180 PHE A N 1
ATOM 1422 C CA . PHE A 1 180 ? 12.367 -25.625 -8.031 1 91.12 180 PHE A CA 1
ATOM 1423 C C . PHE A 1 180 ? 12.43 -26.172 -6.613 1 91.12 180 PHE A C 1
ATOM 1425 O O . PHE A 1 180 ? 13.484 -26.625 -6.164 1 91.12 180 PHE A O 1
ATOM 1432 N N . ALA A 1 181 ? 11.367 -26.094 -5.922 1 94.38 181 ALA A N 1
ATOM 1433 C CA . ALA A 1 181 ? 11.305 -26.531 -4.527 1 94.38 181 ALA A CA 1
ATOM 1434 C C . ALA A 1 181 ? 10.617 -27.891 -4.402 1 94.38 181 ALA A C 1
ATOM 1436 O O . ALA A 1 181 ? 9.953 -28.344 -5.336 1 94.38 181 ALA A O 1
ATOM 1437 N N . ALA A 1 182 ? 10.906 -28.562 -3.266 1 95.38 182 ALA A N 1
ATOM 1438 C CA . ALA A 1 182 ? 10.273 -29.859 -2.984 1 95.38 182 ALA A CA 1
ATOM 1439 C C . ALA A 1 182 ? 10.07 -30.047 -1.485 1 95.38 182 ALA A C 1
ATOM 1441 O O . ALA A 1 182 ? 10.867 -29.562 -0.675 1 95.38 182 ALA A O 1
ATOM 1442 N N . CYS A 1 183 ? 8.938 -30.578 -1.209 1 96.56 183 CYS A N 1
ATOM 1443 C CA . CYS A 1 183 ? 8.68 -31.062 0.144 1 96.56 183 CYS A CA 1
ATOM 1444 C C . CYS A 1 183 ? 9.164 -32.5 0.315 1 96.56 183 CYS A C 1
ATOM 1446 O O . CYS A 1 183 ? 8.648 -33.406 -0.326 1 96.56 183 CYS A O 1
ATOM 1448 N N . VAL A 1 184 ? 10.188 -32.719 1.172 1 96.06 184 VAL A N 1
ATOM 1449 C CA . VAL A 1 184 ? 10.875 -34 1.267 1 96.06 184 VAL A CA 1
ATOM 1450 C C . VAL A 1 184 ? 11.008 -34.406 2.732 1 96.06 184 VAL A C 1
ATOM 1452 O O . VAL A 1 184 ? 10.789 -33.594 3.633 1 96.06 184 VAL A O 1
ATOM 1455 N N . PRO A 1 185 ? 11.305 -35.688 2.914 1 94.44 185 PRO A N 1
ATOM 1456 C CA . PRO A 1 185 ? 11.539 -36.094 4.297 1 94.44 185 PRO A CA 1
ATOM 1457 C C . PRO A 1 185 ? 12.719 -35.375 4.945 1 94.44 185 PRO A C 1
ATOM 1459 O O . PRO A 1 185 ? 13.766 -35.219 4.312 1 94.44 185 PRO A O 1
ATOM 1462 N N . LYS A 1 186 ? 12.516 -35 6.113 1 94.31 186 LYS A N 1
ATOM 1463 C CA . LYS A 1 186 ? 13.523 -34.219 6.848 1 94.31 186 LYS A CA 1
ATOM 1464 C C . LYS A 1 186 ? 14.805 -35.031 7.027 1 94.31 186 LYS A C 1
ATOM 1466 O O . LYS A 1 186 ? 15.883 -34.469 7.18 1 94.31 186 LYS A O 1
ATOM 1471 N N . ALA A 1 187 ? 14.711 -36.344 6.945 1 94 187 ALA A N 1
ATOM 1472 C CA . ALA A 1 187 ? 15.859 -37.219 7.129 1 94 187 ALA A CA 1
ATOM 1473 C C . ALA A 1 187 ? 16.844 -37.094 5.969 1 94 187 ALA A C 1
ATOM 1475 O O . ALA A 1 187 ? 18 -37.531 6.074 1 94 187 ALA A O 1
ATOM 1476 N N . CYS A 1 188 ? 16.375 -36.562 4.922 1 94.44 188 CYS A N 1
ATOM 1477 C CA . CYS A 1 188 ? 17.234 -36.438 3.742 1 94.44 188 CYS A CA 1
ATOM 1478 C C . CYS A 1 188 ? 18.094 -35.188 3.803 1 94.44 188 CYS A C 1
ATOM 1480 O O . CYS A 1 188 ? 17.562 -34.062 3.867 1 94.44 188 CYS A O 1
ATOM 1482 N N . SER A 1 189 ? 19.375 -35.344 3.711 1 93.94 189 SER A N 1
ATOM 1483 C CA . SER A 1 189 ? 20.297 -34.219 3.643 1 93.94 189 SER A CA 1
ATOM 1484 C C . SER A 1 189 ? 20.312 -33.594 2.246 1 93.94 189 SER A C 1
ATOM 1486 O O . SER A 1 189 ? 19.828 -34.188 1.289 1 93.94 189 SER A O 1
ATOM 1488 N N . PRO A 1 190 ? 20.828 -32.375 2.123 1 93.25 190 PRO A N 1
ATOM 1489 C CA . PRO A 1 190 ? 20.969 -31.766 0.792 1 93.25 190 PRO A CA 1
ATOM 1490 C C . PRO A 1 190 ? 21.766 -32.656 -0.171 1 93.25 190 PRO A C 1
ATOM 1492 O O . PRO A 1 190 ? 21.438 -32.719 -1.36 1 93.25 190 PRO A O 1
ATOM 1495 N N . LYS A 1 191 ? 22.766 -33.312 0.342 1 93.12 191 LYS A N 1
ATOM 1496 C CA . LYS A 1 191 ? 23.547 -34.219 -0.494 1 93.12 191 LYS A CA 1
ATOM 1497 C C . LYS A 1 191 ? 22.719 -35.406 -0.95 1 93.12 191 LYS A C 1
ATOM 1499 O O . LYS A 1 191 ? 22.781 -35.812 -2.113 1 93.12 191 LYS A O 1
ATOM 1504 N N . ASP A 1 192 ? 21.953 -35.938 -0.055 1 94.38 192 ASP A N 1
ATOM 1505 C CA . ASP A 1 192 ? 21.062 -37.031 -0.391 1 94.38 192 ASP A CA 1
ATOM 1506 C C . ASP A 1 192 ? 20.125 -36.656 -1.522 1 94.38 192 ASP A C 1
ATOM 1508 O O . ASP A 1 192 ? 19.938 -37.406 -2.477 1 94.38 192 ASP A O 1
ATOM 1512 N N . LEU A 1 193 ? 19.594 -35.531 -1.381 1 94.19 193 LEU A N 1
ATOM 1513 C CA . LEU A 1 193 ? 18.578 -35.062 -2.332 1 94.19 193 LEU A CA 1
ATOM 1514 C C . LEU A 1 193 ? 19.203 -34.812 -3.697 1 94.19 193 LEU A C 1
ATOM 1516 O O . LEU A 1 193 ? 18.578 -35.062 -4.73 1 94.19 193 LEU A O 1
ATOM 1520 N N . THR A 1 194 ? 20.391 -34.188 -3.686 1 93.06 194 THR A N 1
ATOM 1521 C CA . THR A 1 194 ? 21.094 -33.938 -4.945 1 93.06 194 THR A CA 1
ATOM 1522 C C . THR A 1 194 ? 21.312 -35.25 -5.699 1 93.06 194 THR A C 1
ATOM 1524 O O . THR A 1 194 ? 21.047 -35.344 -6.898 1 93.06 194 THR A O 1
ATOM 1527 N N . ILE A 1 195 ? 21.719 -36.281 -5.02 1 92 195 ILE A N 1
ATOM 1528 C CA . ILE A 1 195 ? 21.984 -37.562 -5.621 1 92 195 ILE A CA 1
ATOM 1529 C C . ILE A 1 195 ? 20.672 -38.219 -6.078 1 92 195 ILE A C 1
ATOM 1531 O O . ILE A 1 195 ? 20.578 -38.719 -7.195 1 92 195 ILE A O 1
ATOM 1535 N N . LEU A 1 196 ? 19.75 -38.156 -5.262 1 91.44 196 LEU A N 1
ATOM 1536 C CA . LEU A 1 196 ? 18.469 -38.75 -5.543 1 91.44 196 LEU A CA 1
ATOM 1537 C C . LEU A 1 196 ? 17.828 -38.156 -6.781 1 91.44 196 LEU A C 1
ATOM 1539 O O . LEU A 1 196 ? 17.375 -38.875 -7.68 1 91.44 196 LEU A O 1
ATOM 1543 N N . TYR A 1 197 ? 17.734 -36.844 -6.879 1 92.06 197 TYR A N 1
ATOM 1544 C CA . TYR A 1 197 ? 17.094 -36.188 -8 1 92.06 197 TYR A CA 1
ATOM 1545 C C . TYR A 1 197 ? 17.891 -36.375 -9.289 1 92.06 197 TYR A C 1
ATOM 1547 O O . TYR A 1 197 ? 17.297 -36.5 -10.367 1 92.06 197 TYR A O 1
ATOM 1555 N N . ASN A 1 198 ? 19.172 -36.406 -9.18 1 90.5 198 ASN A N 1
ATOM 1556 C CA . ASN A 1 198 ? 19.984 -36.656 -10.367 1 90.5 198 ASN A CA 1
ATOM 1557 C C . ASN A 1 198 ? 19.766 -38.062 -10.898 1 90.5 198 ASN A C 1
ATOM 1559 O O . ASN A 1 198 ? 19.75 -38.281 -12.109 1 90.5 198 ASN A O 1
ATOM 1563 N N . ASP A 1 199 ? 19.594 -38.969 -10.031 1 87.62 199 ASP A N 1
ATOM 1564 C CA . ASP A 1 199 ? 19.328 -40.344 -10.438 1 87.62 199 ASP A CA 1
ATOM 1565 C C . ASP A 1 199 ? 17.938 -40.469 -11.086 1 87.62 199 ASP A C 1
ATOM 1567 O O . ASP A 1 199 ? 17.797 -41.125 -12.117 1 87.62 199 ASP A O 1
ATOM 1571 N N . LEU A 1 200 ? 17 -39.844 -10.469 1 87.06 200 LEU A N 1
ATOM 1572 C CA . LEU A 1 200 ? 15.641 -39.875 -10.992 1 87.06 200 LEU A CA 1
ATOM 1573 C C . LEU A 1 200 ? 15.547 -39.188 -12.344 1 87.06 200 LEU A C 1
ATOM 1575 O O . LEU A 1 200 ? 14.836 -39.656 -13.242 1 87.06 200 LEU A O 1
ATOM 1579 N N . LEU A 1 201 ? 16.25 -38.094 -12.477 1 88.31 201 LEU A N 1
ATOM 1580 C CA . LEU A 1 201 ? 16.234 -37.375 -13.734 1 88.31 201 LEU A CA 1
ATOM 1581 C C . LEU A 1 201 ? 16.891 -38.156 -14.852 1 88.31 201 LEU A C 1
ATOM 1583 O O . LEU A 1 201 ? 16.469 -38.094 -16 1 88.31 201 LEU A O 1
ATOM 1587 N N . LYS A 1 202 ? 17.828 -38.938 -14.539 1 84.12 202 LYS A N 1
ATOM 1588 C CA . LYS A 1 202 ? 18.516 -39.75 -15.523 1 84.12 202 LYS A CA 1
ATOM 1589 C C . LYS A 1 202 ? 17.625 -40.875 -16.016 1 84.12 202 LYS A C 1
ATOM 1591 O O . LYS A 1 202 ? 17.766 -41.344 -17.156 1 84.12 202 LYS A O 1
ATOM 1596 N N . ARG A 1 203 ? 16.656 -41.25 -15.258 1 80.88 203 ARG A N 1
ATOM 1597 C CA . ARG A 1 203 ? 15.789 -42.344 -15.594 1 80.88 203 ARG A CA 1
ATOM 1598 C C . ARG A 1 203 ? 14.664 -41.906 -16.531 1 80.88 203 ARG A C 1
ATOM 1600 O O . ARG A 1 203 ? 14.023 -42.75 -17.172 1 80.88 203 ARG A O 1
ATOM 1607 N N . LEU A 1 204 ? 14.484 -40.688 -16.578 1 85.06 204 LEU A N 1
ATOM 1608 C CA . LEU A 1 204 ? 13.422 -40.156 -17.438 1 85.06 204 LEU A CA 1
ATOM 1609 C C . LEU A 1 204 ? 13.969 -39.781 -18.812 1 85.06 204 LEU A C 1
ATOM 1611 O O . LEU A 1 204 ? 15.078 -39.25 -18.922 1 85.06 204 LEU A O 1
ATOM 1615 N N . PRO A 1 205 ? 13.273 -40.188 -19.828 1 78.69 205 PRO A N 1
ATOM 1616 C CA . PRO A 1 205 ? 13.734 -39.875 -21.188 1 78.69 205 PRO A CA 1
ATOM 1617 C C . PRO A 1 205 ? 13.836 -38.375 -21.453 1 78.69 205 PRO A C 1
ATOM 1619 O O . PRO A 1 205 ? 12.938 -37.625 -21.078 1 78.69 205 PRO A O 1
ATOM 1622 N N . THR A 1 206 ? 15.008 -38 -21.906 1 80.56 206 THR A N 1
ATOM 1623 C CA . THR A 1 206 ? 15.211 -36.594 -22.281 1 80.56 206 THR A CA 1
ATOM 1624 C C . THR A 1 206 ? 16.312 -36.469 -23.328 1 80.56 206 THR A C 1
ATOM 1626 O O . THR A 1 206 ? 17.172 -37.344 -23.438 1 80.56 206 THR A O 1
ATOM 1629 N N . GLN A 1 207 ? 16.172 -35.5 -24.172 1 75.19 207 GLN A N 1
ATOM 1630 C CA . GLN A 1 207 ? 17.203 -35.188 -25.156 1 75.19 207 GLN A CA 1
ATOM 1631 C C . GLN A 1 207 ? 18.266 -34.25 -24.594 1 75.19 207 GLN A C 1
ATOM 1633 O O . GLN A 1 207 ? 19.359 -34.156 -25.125 1 75.19 207 GLN A O 1
ATOM 1638 N N . ASN A 1 208 ? 17.891 -33.625 -23.516 1 78.88 208 ASN A N 1
ATOM 1639 C CA . ASN A 1 208 ? 18.766 -32.625 -22.891 1 78.88 208 ASN A CA 1
ATOM 1640 C C . ASN A 1 208 ? 18.922 -32.906 -21.391 1 78.88 208 ASN A C 1
ATOM 1642 O O . ASN A 1 208 ? 18.25 -32.281 -20.578 1 78.88 208 ASN A O 1
ATOM 1646 N N . PRO A 1 209 ? 19.859 -33.75 -21.109 1 80.69 209 PRO A N 1
ATOM 1647 C CA . PRO A 1 209 ? 20 -34.125 -19.688 1 80.69 209 PRO A CA 1
ATOM 1648 C C . PRO A 1 209 ? 20.438 -32.938 -18.828 1 80.69 209 PRO A C 1
ATOM 1650 O O . PRO A 1 209 ? 21.266 -32.125 -19.25 1 80.69 209 PRO A O 1
ATOM 1653 N N . VAL A 1 210 ? 19.719 -32.75 -17.75 1 84.56 210 VAL A N 1
ATOM 1654 C CA . VAL A 1 210 ? 20.031 -31.688 -16.812 1 84.56 210 VAL A CA 1
ATOM 1655 C C . VAL A 1 210 ? 20.438 -32.312 -15.469 1 84.56 210 VAL A C 1
ATOM 1657 O O . VAL A 1 210 ? 20.078 -33.438 -15.164 1 84.56 210 VAL A O 1
ATOM 1660 N N . ARG A 1 211 ? 21.312 -31.516 -14.719 1 86 211 ARG A N 1
ATOM 1661 C CA . ARG A 1 211 ? 21.766 -31.969 -13.406 1 86 211 ARG A CA 1
ATOM 1662 C C . ARG A 1 211 ? 21.5 -30.906 -12.336 1 86 211 ARG A C 1
ATOM 1664 O O . ARG A 1 211 ? 21.672 -29.719 -12.594 1 86 211 ARG A O 1
ATOM 1671 N N . VAL A 1 212 ? 21.125 -31.484 -11.227 1 90 212 VAL A N 1
ATOM 1672 C CA . VAL A 1 212 ? 20.984 -30.625 -10.055 1 90 212 VAL A CA 1
ATOM 1673 C C . VAL A 1 212 ? 22.359 -30.359 -9.438 1 90 212 VAL A C 1
ATOM 1675 O O . VAL A 1 212 ? 23.109 -31.297 -9.188 1 90 212 VAL A O 1
ATOM 1678 N N . TYR A 1 213 ? 22.812 -29.062 -9.203 1 84.25 213 TYR A N 1
ATOM 1679 C CA . TYR A 1 213 ? 24.125 -28.781 -8.672 1 84.25 213 TYR A CA 1
ATOM 1680 C C . TYR A 1 213 ? 24.031 -28.016 -7.352 1 84.25 213 TYR A C 1
ATOM 1682 O O . TYR A 1 213 ? 25.031 -27.844 -6.656 1 84.25 213 TYR A O 1
ATOM 1690 N N . GLY A 1 214 ? 22.859 -27.578 -6.898 1 85.06 214 GLY A N 1
ATOM 1691 C CA . GLY A 1 214 ? 22.703 -26.875 -5.629 1 85.06 214 GLY A CA 1
ATOM 1692 C C . GLY A 1 214 ? 21.391 -27.188 -4.938 1 85.06 214 GLY A C 1
ATOM 1693 O O . GLY A 1 214 ? 20.328 -27.172 -5.574 1 85.06 214 GLY A O 1
ATOM 1694 N N . THR A 1 215 ? 21.547 -27.688 -3.65 1 88.94 215 THR A N 1
ATOM 1695 C CA . THR A 1 215 ? 20.375 -27.969 -2.844 1 88.94 215 THR A CA 1
ATOM 1696 C C . THR A 1 215 ? 20.438 -27.234 -1.507 1 88.94 215 THR A C 1
ATOM 1698 O O . THR A 1 215 ? 21.484 -27.203 -0.867 1 88.94 215 THR A O 1
ATOM 1701 N N . PHE A 1 216 ? 19.328 -26.531 -1.223 1 89.19 216 PHE A N 1
ATOM 1702 C CA . PHE A 1 216 ? 19.203 -25.797 0.036 1 89.19 216 PHE A CA 1
ATOM 1703 C C . PHE A 1 216 ? 17.938 -26.188 0.77 1 89.19 216 PHE A C 1
ATOM 1705 O O . PHE A 1 216 ? 16.844 -26.156 0.191 1 89.19 216 PHE A O 1
ATOM 1712 N N . CYS A 1 217 ? 18.078 -26.609 1.971 1 91.94 217 CYS A N 1
ATOM 1713 C CA . CYS A 1 217 ? 16.922 -26.984 2.77 1 91.94 217 CYS A CA 1
ATOM 1714 C C . CYS A 1 217 ? 16.703 -26 3.914 1 91.94 217 CYS A C 1
ATOM 1716 O O . CYS A 1 217 ? 17.672 -25.578 4.562 1 91.94 217 CYS A O 1
ATOM 1718 N N . LYS A 1 218 ? 15.477 -25.656 4.141 1 89 218 LYS A N 1
ATOM 1719 C CA . LYS A 1 218 ? 15.117 -24.688 5.172 1 89 218 LYS A CA 1
ATOM 1720 C C . LYS A 1 218 ? 15.344 -25.266 6.566 1 89 218 LYS A C 1
ATOM 1722 O O . LYS A 1 218 ? 14.945 -26.391 6.852 1 89 218 LYS A O 1
ATOM 1727 N N . GLU A 1 219 ? 16.031 -24.438 7.387 1 81.56 219 GLU A N 1
ATOM 1728 C CA . GLU A 1 219 ? 16.312 -24.859 8.758 1 81.56 219 GLU A CA 1
ATOM 1729 C C . GLU A 1 219 ? 15.469 -24.078 9.758 1 81.56 219 GLU A C 1
ATOM 1731 O O . GLU A 1 219 ? 15.016 -22.969 9.461 1 81.56 219 GLU A O 1
ATOM 1736 N N . ASP A 1 220 ? 15.188 -24.766 10.852 1 78.88 220 ASP A N 1
ATOM 1737 C CA . ASP A 1 220 ? 14.477 -24.078 11.922 1 78.88 220 ASP A CA 1
ATOM 1738 C C . ASP A 1 220 ? 15.312 -22.938 12.492 1 78.88 220 ASP A C 1
ATOM 1740 O O . ASP A 1 220 ? 16.516 -23.078 12.672 1 78.88 220 ASP A O 1
ATOM 1744 N N . GLN A 1 221 ? 14.68 -21.828 12.633 1 81.06 221 GLN A N 1
ATOM 1745 C CA . GLN A 1 221 ? 15.383 -20.656 13.125 1 81.06 221 GLN A CA 1
ATOM 1746 C C . GLN A 1 221 ? 15.305 -20.562 14.648 1 81.06 221 GLN A C 1
ATOM 1748 O O . GLN A 1 221 ? 14.242 -20.312 15.203 1 81.06 221 GLN A O 1
ATOM 1753 N N . GLU A 1 222 ? 16.438 -20.922 15.32 1 87.81 222 GLU A N 1
ATOM 1754 C CA . GLU A 1 222 ? 16.5 -20.703 16.766 1 87.81 222 GLU A CA 1
ATOM 1755 C C . GLU A 1 222 ? 17.094 -19.344 17.078 1 87.81 222 GLU A C 1
ATOM 1757 O O . GLU A 1 222 ? 17.859 -18.781 16.281 1 87.81 222 GLU A O 1
ATOM 1762 N N . ILE A 1 223 ? 16.703 -18.797 18.141 1 93 223 ILE A N 1
ATOM 1763 C CA . ILE A 1 223 ? 17.188 -17.484 18.547 1 93 223 ILE A CA 1
ATOM 1764 C C . ILE A 1 223 ? 18.656 -17.609 18.969 1 93 223 ILE A C 1
ATOM 1766 O O . ILE A 1 223 ? 19 -18.391 19.859 1 93 223 ILE A O 1
ATOM 1770 N N . ASP A 1 224 ? 19.578 -16.938 18.328 1 92.81 224 ASP A N 1
ATOM 1771 C CA . ASP A 1 224 ? 21 -16.984 18.625 1 92.81 224 ASP A CA 1
ATOM 1772 C C . ASP A 1 224 ? 21.406 -15.898 19.609 1 92.81 224 ASP A C 1
ATOM 1774 O O . ASP A 1 224 ? 20.562 -15.102 20.031 1 92.81 224 ASP A O 1
ATOM 1778 N N . SER A 1 225 ? 22.656 -15.844 20.016 1 95.12 225 SER A N 1
ATOM 1779 C CA . SER A 1 225 ? 23.141 -14.93 21.031 1 95.12 225 SER A CA 1
ATOM 1780 C C . SER A 1 225 ? 23.078 -13.484 20.562 1 95.12 225 SER A C 1
ATOM 1782 O O . SER A 1 225 ? 22.812 -12.57 21.344 1 95.12 225 SER A O 1
ATOM 1784 N N . ARG A 1 226 ? 23.344 -13.258 19.281 1 95 226 ARG A N 1
ATOM 1785 C CA . ARG A 1 226 ? 23.25 -11.906 18.734 1 95 226 ARG A CA 1
ATOM 1786 C C . ARG A 1 226 ? 21.844 -11.344 18.891 1 95 226 ARG A C 1
ATOM 1788 O O . ARG A 1 226 ? 21.672 -10.18 19.266 1 95 226 ARG A O 1
ATOM 1795 N N . ALA A 1 227 ? 20.938 -12.172 18.578 1 96.38 227 ALA A N 1
ATOM 1796 C CA . ALA A 1 227 ? 19.531 -11.766 18.672 1 96.38 227 ALA A CA 1
ATOM 1797 C C . ALA A 1 227 ? 19.141 -11.469 20.125 1 96.38 227 ALA A C 1
ATOM 1799 O O . ALA A 1 227 ? 18.422 -10.508 20.391 1 96.38 227 ALA A O 1
ATOM 1800 N N . VAL A 1 228 ? 19.625 -12.25 21.031 1 97.31 228 VAL A N 1
ATOM 1801 C CA . VAL A 1 228 ? 19.312 -12.062 22.453 1 97.31 228 VAL A CA 1
ATOM 1802 C C . VAL A 1 228 ? 19.844 -10.711 22.922 1 97.31 228 VAL A C 1
ATOM 1804 O O . VAL A 1 228 ? 19.141 -9.961 23.594 1 97.31 228 VAL A O 1
ATOM 1807 N N . VAL A 1 229 ? 21.078 -10.438 22.547 1 97.19 229 VAL A N 1
ATOM 1808 C CA . VAL A 1 229 ? 21.688 -9.18 22.953 1 97.19 229 VAL A CA 1
ATOM 1809 C C . VAL A 1 229 ? 20.891 -8.008 22.375 1 97.19 229 VAL A C 1
ATOM 1811 O O . VAL A 1 229 ? 20.625 -7.035 23.094 1 97.19 229 VAL A O 1
ATOM 1814 N N . ALA A 1 230 ? 20.594 -8.117 21.125 1 97.5 230 ALA A N 1
ATOM 1815 C CA . ALA A 1 230 ? 19.828 -7.055 20.5 1 97.5 230 ALA A CA 1
ATOM 1816 C C . ALA A 1 230 ? 18.469 -6.883 21.172 1 97.5 230 ALA A C 1
ATOM 1818 O O . ALA A 1 230 ? 18.016 -5.758 21.375 1 97.5 230 ALA A O 1
ATOM 1819 N N . ILE A 1 231 ? 17.781 -7.969 21.5 1 97.56 231 ILE A N 1
ATOM 1820 C CA . ILE A 1 231 ? 16.469 -7.93 22.141 1 97.56 231 ILE A CA 1
ATOM 1821 C C . ILE A 1 231 ? 16.594 -7.289 23.516 1 97.56 231 ILE A C 1
ATOM 1823 O O . ILE A 1 231 ? 15.719 -6.512 23.922 1 97.56 231 ILE A O 1
ATOM 1827 N N . VAL A 1 232 ? 17.641 -7.555 24.234 1 97.69 232 VAL A N 1
ATOM 1828 C CA . VAL A 1 232 ? 17.859 -6.977 25.547 1 97.69 232 VAL A CA 1
ATOM 1829 C C . VAL A 1 232 ? 18.062 -5.469 25.422 1 97.69 232 VAL A C 1
ATOM 1831 O O . VAL A 1 232 ? 17.469 -4.691 26.188 1 97.69 232 VAL A O 1
ATOM 1834 N N . ILE A 1 233 ? 18.891 -5.051 24.484 1 97.56 233 ILE A N 1
ATOM 1835 C CA . ILE A 1 233 ? 19.156 -3.631 24.281 1 97.56 233 ILE A CA 1
ATOM 1836 C C . ILE A 1 233 ? 17.844 -2.918 23.906 1 97.56 233 ILE A C 1
ATOM 1838 O O . ILE A 1 233 ? 17.531 -1.859 24.453 1 97.56 233 ILE A O 1
ATOM 1842 N N . LEU A 1 234 ? 17.094 -3.498 23.016 1 97.5 234 LEU A N 1
ATOM 1843 C CA . LEU A 1 234 ? 15.82 -2.912 22.609 1 97.5 234 LEU A CA 1
ATOM 1844 C C . LEU A 1 234 ? 14.828 -2.91 23.766 1 97.5 234 LEU A C 1
ATOM 1846 O O . LEU A 1 234 ? 14.008 -1.996 23.891 1 97.5 234 LEU A O 1
ATOM 1850 N N . GLY A 1 235 ? 14.922 -3.979 24.594 1 97.56 235 GLY A N 1
ATOM 1851 C CA . GLY A 1 235 ? 14.086 -4.027 25.781 1 97.56 235 GLY A CA 1
ATOM 1852 C C . GLY A 1 235 ? 14.383 -2.904 26.766 1 97.56 235 GLY A C 1
ATOM 1853 O O . GLY A 1 235 ? 13.469 -2.355 27.375 1 97.56 235 GLY A O 1
ATOM 1854 N N . ILE A 1 236 ? 15.625 -2.551 26.875 1 96.94 236 ILE A N 1
ATOM 1855 C CA . ILE A 1 236 ? 16.031 -1.45 27.75 1 96.94 236 ILE A CA 1
ATOM 1856 C C . ILE A 1 236 ? 15.469 -0.137 27.203 1 96.94 236 ILE A C 1
ATOM 1858 O O . ILE A 1 236 ? 14.93 0.673 27.969 1 96.94 236 ILE A O 1
ATOM 1862 N N . PHE A 1 237 ? 15.562 0.082 25.922 1 96.44 237 PHE A N 1
ATOM 1863 C CA . PHE A 1 237 ? 15 1.282 25.312 1 96.44 237 PHE A CA 1
ATOM 1864 C C . PHE A 1 237 ? 13.492 1.338 25.531 1 96.44 237 PHE A C 1
ATOM 1866 O O . PHE A 1 237 ? 12.945 2.393 25.844 1 96.44 237 PHE A O 1
ATOM 1873 N N . ALA A 1 238 ? 12.836 0.201 25.344 1 97.19 238 ALA A N 1
ATOM 1874 C CA . ALA A 1 238 ? 11.383 0.138 25.516 1 97.19 238 ALA A CA 1
ATOM 1875 C C . ALA A 1 238 ? 11 0.437 26.969 1 97.19 238 ALA A C 1
ATOM 1877 O O . ALA A 1 238 ? 10.008 1.13 27.219 1 97.19 238 ALA A O 1
ATOM 1878 N N . ALA A 1 239 ? 11.773 -0.08 27.891 1 97 239 ALA A N 1
ATOM 1879 C CA . ALA A 1 239 ? 11.516 0.16 29.312 1 97 239 ALA A CA 1
ATOM 1880 C C . ALA A 1 239 ? 11.703 1.634 29.656 1 97 239 ALA A C 1
ATOM 1882 O O . ALA A 1 239 ? 10.898 2.207 30.406 1 97 239 ALA A O 1
ATOM 1883 N N . LEU A 1 240 ? 12.758 2.236 29.125 1 96.56 240 LEU A N 1
ATOM 1884 C CA . LEU A 1 240 ? 13.008 3.654 29.359 1 96.56 240 LEU A CA 1
ATOM 1885 C C . LEU A 1 240 ? 11.883 4.504 28.781 1 96.56 240 LEU A C 1
ATOM 1887 O O . LEU A 1 240 ? 11.445 5.473 29.406 1 96.56 240 LEU A O 1
ATOM 1891 N N . MET A 1 241 ? 11.453 4.191 27.609 1 97.06 241 MET A N 1
ATOM 1892 C CA . MET A 1 241 ? 10.359 4.918 26.969 1 97.06 241 MET A CA 1
ATOM 1893 C C . MET A 1 241 ? 9.078 4.797 27.781 1 97.06 241 MET A C 1
ATOM 1895 O O . MET A 1 241 ? 8.352 5.777 27.969 1 97.06 241 MET A O 1
ATOM 1899 N N . PHE A 1 242 ? 8.836 3.59 28.297 1 96.44 242 PHE A N 1
ATOM 1900 C CA . PHE A 1 242 ? 7.629 3.336 29.078 1 96.44 242 PHE A CA 1
ATOM 1901 C C . PHE A 1 242 ? 7.648 4.117 30.375 1 96.44 242 PHE A C 1
ATOM 1903 O O . PHE A 1 242 ? 6.699 4.836 30.703 1 96.44 242 PHE A O 1
ATOM 1910 N N . VAL A 1 243 ? 8.711 4.004 31.156 1 95.94 243 VAL A N 1
ATOM 1911 C CA . VAL A 1 243 ? 8.836 4.664 32.438 1 95.94 243 VAL A CA 1
ATOM 1912 C C . VAL A 1 243 ? 8.797 6.18 32.25 1 95.94 243 VAL A C 1
ATOM 1914 O O . VAL A 1 243 ? 8.133 6.883 33.031 1 95.94 243 VAL A O 1
ATOM 1917 N N . SER A 1 244 ? 9.539 6.609 31.25 1 95.88 244 SER A N 1
ATOM 1918 C CA . SER A 1 244 ? 9.586 8.039 30.984 1 95.88 244 SER A CA 1
ATOM 1919 C C . SER A 1 244 ? 8.211 8.57 30.594 1 95.88 244 SER A C 1
ATOM 1921 O O . SER A 1 244 ? 7.82 9.672 30.984 1 95.88 244 SER A O 1
ATOM 1923 N N . THR A 1 245 ? 7.457 7.887 29.797 1 94.44 245 THR A N 1
ATOM 1924 C CA . THR A 1 245 ? 6.137 8.312 29.344 1 94.44 245 THR A CA 1
ATOM 1925 C C . THR A 1 245 ? 5.156 8.359 30.516 1 94.44 245 THR A C 1
ATOM 1927 O O . THR A 1 245 ? 4.355 9.289 30.625 1 94.44 245 THR A O 1
ATOM 1930 N N . VAL A 1 246 ? 5.23 7.352 31.391 1 92.25 246 VAL A N 1
ATOM 1931 C CA . VAL A 1 246 ? 4.371 7.32 32.562 1 92.25 246 VAL A CA 1
ATOM 1932 C C . VAL A 1 246 ? 4.695 8.5 33.469 1 92.25 246 VAL A C 1
ATOM 1934 O O . VAL A 1 246 ? 3.791 9.172 33.969 1 92.25 246 VAL A O 1
ATOM 1937 N N . TYR A 1 247 ? 5.949 8.758 33.688 1 91.44 247 TYR A N 1
ATOM 1938 C CA . TYR A 1 247 ? 6.383 9.891 34.469 1 91.44 247 TYR A CA 1
ATOM 1939 C C . TYR A 1 247 ? 5.918 11.211 33.875 1 91.44 247 TYR A C 1
ATOM 1941 O O . TYR A 1 247 ? 5.457 12.102 34.594 1 91.44 247 TYR A O 1
ATOM 1949 N N . ASP A 1 248 ? 6.078 11.352 32.562 1 90.56 248 ASP A N 1
ATOM 1950 C CA . ASP A 1 248 ? 5.68 12.562 31.859 1 90.56 248 ASP A CA 1
ATOM 1951 C C . ASP A 1 248 ? 4.18 12.805 32 1 90.56 248 ASP A C 1
ATOM 1953 O O . ASP A 1 248 ? 3.756 13.922 32.312 1 90.56 248 ASP A O 1
ATOM 1957 N N . LEU A 1 249 ? 3.346 11.789 31.828 1 85.81 249 LEU A N 1
ATOM 1958 C CA . LEU A 1 249 ? 1.895 11.93 31.812 1 85.81 249 LEU A CA 1
ATOM 1959 C C . LEU A 1 249 ? 1.356 12.125 33.219 1 85.81 249 LEU A C 1
ATOM 1961 O O . LEU A 1 249 ? 0.447 12.93 33.438 1 85.81 249 LEU A O 1
ATOM 1965 N N . LEU A 1 250 ? 1.904 11.461 34.25 1 85 250 LEU A N 1
ATOM 1966 C CA . LEU A 1 250 ? 1.337 11.461 35.594 1 85 250 LEU A CA 1
ATOM 1967 C C . LEU A 1 250 ? 1.885 12.625 36.406 1 85 250 LEU A C 1
ATOM 1969 O O . LEU A 1 250 ? 1.195 13.148 37.281 1 85 250 LEU A O 1
ATOM 1973 N N . ILE A 1 251 ? 3.105 13.031 36.062 1 83.06 251 ILE A N 1
ATOM 1974 C CA . ILE A 1 251 ? 3.721 14.031 36.938 1 83.06 251 ILE A CA 1
ATOM 1975 C C . ILE A 1 251 ? 3.834 15.359 36.219 1 83.06 251 ILE A C 1
ATOM 1977 O O . ILE A 1 251 ? 3.309 16.375 36.656 1 83.06 251 ILE A O 1
ATOM 1981 N N . ILE A 1 252 ? 4.363 15.297 35.062 1 78.94 252 ILE A N 1
ATOM 1982 C CA . ILE A 1 252 ? 4.68 16.547 34.406 1 78.94 252 ILE A CA 1
ATOM 1983 C C . ILE A 1 252 ? 3.408 17.156 33.812 1 78.94 252 ILE A C 1
ATOM 1985 O O . ILE A 1 252 ? 3.082 18.312 34.062 1 78.94 252 ILE A O 1
ATOM 1989 N N . GLN A 1 253 ? 2.67 16.406 33.062 1 78.38 253 GLN A N 1
ATOM 1990 C CA . GLN A 1 253 ? 1.481 16.938 32.406 1 78.38 253 GLN A CA 1
ATOM 1991 C C . GLN A 1 253 ? 0.378 17.234 33.406 1 78.38 253 GLN A C 1
ATOM 1993 O O . GLN A 1 253 ? -0.383 18.188 33.25 1 78.38 253 GLN A O 1
ATOM 1998 N N . ARG A 1 254 ? 0.261 16.516 34.469 1 74.06 254 ARG A N 1
ATOM 1999 C CA . ARG A 1 254 ? -0.712 16.781 35.531 1 74.06 254 ARG A CA 1
ATOM 2000 C C . ARG A 1 254 ? -0.411 18.109 36.219 1 74.06 254 ARG A C 1
ATOM 2002 O O . ARG A 1 254 ? -1.321 18.891 36.5 1 74.06 254 ARG A O 1
ATOM 2009 N N . GLN A 1 255 ? 0.853 18.312 36.469 1 72.44 255 GLN A N 1
ATOM 2010 C CA . GLN A 1 255 ? 1.261 19.547 37.125 1 72.44 255 GLN A CA 1
ATOM 2011 C C . GLN A 1 255 ? 0.992 20.75 36.219 1 72.44 255 GLN A C 1
ATOM 2013 O O . GLN A 1 255 ? 0.558 21.797 36.688 1 72.44 255 GLN A O 1
ATOM 2018 N N . ARG A 1 256 ? 1.231 20.516 34.938 1 71.44 256 ARG A N 1
ATOM 2019 C CA . ARG A 1 256 ? 0.999 21.609 33.969 1 71.44 256 ARG A CA 1
ATOM 2020 C C . ARG A 1 256 ? -0.489 21.922 33.844 1 71.44 256 ARG A C 1
ATOM 2022 O O . ARG A 1 256 ? -0.877 23.078 33.781 1 71.44 256 ARG A O 1
ATOM 2029 N N . HIS A 1 257 ? -1.309 20.906 33.844 1 66.94 257 HIS A N 1
ATOM 2030 C CA . HIS A 1 257 ? -2.754 21.094 33.75 1 66.94 257 HIS A CA 1
ATOM 2031 C C . HIS A 1 257 ? -3.297 21.734 35.031 1 66.94 257 HIS A C 1
ATOM 2033 O O . HIS A 1 257 ? -4.191 22.594 34.969 1 66.94 257 HIS A O 1
ATOM 2039 N N . THR A 1 258 ? -2.736 21.375 36.188 1 64.56 258 THR A N 1
ATOM 2040 C CA . THR A 1 258 ? -3.15 21.969 37.438 1 64.56 258 THR A CA 1
ATOM 2041 C C . THR A 1 258 ? -2.725 23.438 37.531 1 64.56 258 THR A C 1
ATOM 2043 O O . THR A 1 258 ? -3.48 24.281 38 1 64.56 258 THR A O 1
ATOM 2046 N N . ALA A 1 259 ? -1.566 23.672 36.969 1 63.5 259 ALA A N 1
ATOM 2047 C CA . ALA A 1 259 ? -1.074 25.047 36.969 1 63.5 259 ALA A CA 1
ATOM 2048 C C . ALA A 1 259 ? -1.916 25.938 36.031 1 63.5 259 ALA A C 1
ATOM 2050 O O . ALA A 1 259 ? -2.227 27.078 36.375 1 63.5 259 ALA A O 1
ATOM 2051 N N . GLU A 1 260 ? -2.258 25.406 34.875 1 62.38 260 GLU A N 1
ATOM 2052 C CA . GLU A 1 260 ? -3.094 26.156 33.938 1 62.38 260 GLU A CA 1
ATOM 2053 C C . GLU A 1 260 ? -4.496 26.359 34.5 1 62.38 260 GLU A C 1
ATOM 2055 O O . GLU A 1 260 ? -5.09 27.438 34.312 1 62.38 260 GLU A O 1
ATOM 2060 N N . ARG A 1 261 ? -5.113 25.5 35.188 1 60.5 261 ARG A N 1
ATOM 2061 C CA . ARG A 1 261 ? -6.422 25.609 35.844 1 60.5 261 ARG A CA 1
ATOM 2062 C C . ARG A 1 261 ? -6.398 26.641 36.938 1 60.5 261 ARG A C 1
ATOM 2064 O O . ARG A 1 261 ? -7.34 27.422 37.094 1 60.5 261 ARG A O 1
ATOM 2071 N N . THR A 1 262 ? -5.379 26.547 37.688 1 57.69 262 THR A N 1
ATOM 2072 C CA . THR A 1 262 ? -5.262 27.516 38.781 1 57.69 262 THR A CA 1
ATOM 2073 C C . THR A 1 262 ? -5.125 28.922 38.219 1 57.69 262 THR A C 1
ATOM 2075 O O . THR A 1 262 ? -5.723 29.859 38.75 1 57.69 262 THR A O 1
ATOM 2078 N N . LYS A 1 263 ? -4.355 29.047 37.125 1 57.88 263 LYS A N 1
ATOM 2079 C CA . LYS A 1 263 ? -4.195 30.344 36.469 1 57.88 263 LYS A CA 1
ATOM 2080 C C . LYS A 1 263 ? -5.523 30.844 35.906 1 57.88 263 LYS A C 1
ATOM 2082 O O . LYS A 1 263 ? -5.848 32.031 36.031 1 57.88 263 LYS A O 1
ATOM 2087 N N . SER A 1 264 ? -6.25 29.953 35.281 1 58.69 264 SER A N 1
ATOM 2088 C CA . SER A 1 264 ? -7.551 30.328 34.75 1 58.69 264 SER A CA 1
ATOM 2089 C C . SER A 1 264 ? -8.539 30.688 35.844 1 58.69 264 SER A C 1
ATOM 2091 O O . SER A 1 264 ? -9.336 31.609 35.688 1 58.69 264 SER A O 1
ATOM 2093 N N . GLU A 1 265 ? -8.516 30 37 1 57.56 265 GLU A N 1
ATOM 2094 C CA . GLU A 1 265 ? -9.359 30.281 38.156 1 57.56 265 GLU A CA 1
ATOM 2095 C C . GLU A 1 265 ? -8.984 31.625 38.781 1 57.56 265 GLU A C 1
ATOM 2097 O O . GLU A 1 265 ? -9.852 32.406 39.188 1 57.56 265 GLU A O 1
ATOM 2102 N N . ILE A 1 266 ? -7.719 31.859 38.844 1 54.62 266 ILE A N 1
ATOM 2103 C CA . ILE A 1 266 ? -7.246 33.125 39.406 1 54.62 266 ILE A CA 1
ATOM 2104 C C . ILE A 1 266 ? -7.672 34.25 38.469 1 54.62 266 ILE A C 1
ATOM 2106 O O . ILE A 1 266 ? -8.109 35.312 38.938 1 54.62 266 ILE A O 1
ATOM 2110 N N . LEU A 1 267 ? -7.52 33.969 37.188 1 55.16 267 LEU A N 1
ATOM 2111 C CA . LEU A 1 267 ? -7.941 34.969 36.219 1 55.16 267 LEU A CA 1
ATOM 2112 C C . LEU A 1 267 ? -9.453 35.156 36.281 1 55.16 267 LEU A C 1
ATOM 2114 O O . LEU A 1 267 ? -9.945 36.281 36.156 1 55.16 267 LEU A O 1
ATOM 2118 N N . SER A 1 268 ? -10.164 34.188 36.438 1 56.97 268 SER A N 1
ATOM 2119 C CA . SER A 1 268 ? -11.609 34.281 36.562 1 56.97 268 SER A CA 1
ATOM 2120 C C . SER A 1 268 ? -12.016 34.938 37.875 1 56.97 268 SER A C 1
ATOM 2122 O O . SER A 1 268 ? -12.969 35.719 37.938 1 56.97 268 SER A O 1
ATOM 2124 N N . GLU A 1 269 ? -11.344 34.594 38.969 1 53.28 269 GLU A N 1
ATOM 2125 C CA . GLU A 1 269 ? -11.617 35.25 40.25 1 53.28 269 GLU A CA 1
ATOM 2126 C C . GLU A 1 269 ? -11.211 36.719 40.25 1 53.28 269 GLU A C 1
ATOM 2128 O O . GLU A 1 269 ? -11.883 37.531 40.844 1 53.28 269 GLU A O 1
ATOM 2133 N N . HIS A 1 270 ? -10.094 36.938 39.562 1 47.62 270 HIS A N 1
ATOM 2134 C CA . HIS A 1 270 ? -9.664 38.312 39.469 1 47.62 270 HIS A CA 1
ATOM 2135 C C . HIS A 1 270 ? -10.609 39.125 38.594 1 47.62 270 HIS A C 1
ATOM 2137 O O . HIS A 1 270 ? -10.797 40.344 38.812 1 47.62 270 HIS A O 1
ATOM 2143 N N . THR A 1 271 ? -11.133 38.469 37.594 1 48.78 271 THR A N 1
ATOM 2144 C CA . THR A 1 271 ? -12.102 39.219 36.781 1 48.78 271 THR A CA 1
ATOM 2145 C C . THR A 1 271 ? -13.398 39.406 37.562 1 48.78 271 THR A C 1
ATOM 2147 O O . THR A 1 271 ? -14.148 40.344 37.281 1 48.78 271 THR A O 1
ATOM 2150 N N . ALA A 1 272 ? -13.805 38.656 38.531 1 49.5 272 ALA A N 1
ATOM 2151 C CA . ALA A 1 272 ? -15.008 38.844 39.312 1 49.5 272 ALA A CA 1
ATOM 2152 C C . ALA A 1 272 ? -14.773 39.875 40.438 1 49.5 272 ALA A C 1
ATOM 2154 O O . ALA A 1 272 ? -15.703 40.562 40.844 1 49.5 272 ALA A O 1
ATOM 2155 N N . SER A 1 273 ? -13.641 39.75 41.031 1 41.19 273 SER A N 1
ATOM 2156 C CA . SER A 1 273 ? -13.461 40.625 42.188 1 41.19 273 SER A CA 1
ATOM 2157 C C . SER A 1 273 ? -12.984 42.031 41.75 1 41.19 273 SER A C 1
ATOM 2159 O O . SER A 1 273 ? -12.547 42.812 42.594 1 41.19 273 SER A O 1
ATOM 2161 N N . VAL A 1 274 ? -12.758 42.344 40.5 1 40.41 274 VAL A N 1
ATOM 2162 C CA . VAL A 1 274 ? -12.344 43.719 40.188 1 40.41 274 VAL A CA 1
ATOM 2163 C C . VAL A 1 274 ? -13.484 44.688 40.5 1 40.41 274 VAL A C 1
ATOM 2165 O O . VAL A 1 274 ? -14.367 44.906 39.656 1 40.41 274 VAL A O 1
ATOM 2168 N N . GLY A 1 275 ? -14.258 44.594 41.656 1 33.19 275 GLY A N 1
ATOM 2169 C CA . GLY A 1 275 ? -14.766 45.875 42.094 1 33.19 275 GLY A CA 1
ATOM 2170 C C . GLY A 1 275 ? -13.68 46.938 42.188 1 33.19 275 GLY A C 1
ATOM 2171 O O . GLY A 1 275 ? -12.492 46.625 42.125 1 33.19 275 GLY A O 1
ATOM 2172 N N . GLU A 1 276 ? -14.055 48.312 42.719 1 34.09 276 GLU A N 1
ATOM 2173 C CA . GLU A 1 276 ? -13.352 49.594 42.594 1 34.09 276 GLU A CA 1
ATOM 2174 C C . GLU A 1 276 ? -11.914 49.469 43.094 1 34.09 276 GLU A C 1
ATOM 2176 O O . GLU A 1 276 ? -10.984 49.906 42.406 1 34.09 276 GLU A O 1
ATOM 2181 N N . LYS A 1 277 ? -11.664 49.844 44.438 1 38.81 277 LYS A N 1
ATOM 2182 C CA . LYS A 1 277 ? -10.586 50.656 45.031 1 38.81 277 LYS A CA 1
ATOM 2183 C C . LYS A 1 277 ? -9.367 49.781 45.312 1 38.81 277 LYS A C 1
ATOM 2185 O O . LYS A 1 277 ? -8.398 50.25 45.938 1 38.81 277 LYS A O 1
ATOM 2190 N N . SER A 1 278 ? -9.625 48.594 45.688 1 34.97 278 SER A N 1
ATOM 2191 C CA . SER A 1 278 ? -8.469 48.156 46.438 1 34.97 278 SER A CA 1
ATOM 2192 C C . SER A 1 278 ? -7.23 48.031 45.562 1 34.97 278 SER A C 1
ATOM 2194 O O . SER A 1 278 ? -7.32 47.625 44.406 1 34.97 278 SER A O 1
ATOM 2196 N N . PRO A 1 279 ? -6.113 48.844 46 1 34.19 279 PRO A N 1
ATOM 2197 C CA . PRO A 1 279 ? -4.836 48.781 45.281 1 34.19 279 PRO A CA 1
ATOM 2198 C C . PRO A 1 279 ? -4.414 47.375 44.906 1 34.19 279 PRO A C 1
ATOM 2200 O O . PRO A 1 279 ? -4.691 46.438 45.656 1 34.19 279 PRO A O 1
ATOM 2203 N N . LEU A 1 280 ? -4.457 47.031 43.625 1 33.88 280 LEU A N 1
ATOM 2204 C CA . LEU A 1 280 ? -3.902 45.844 43 1 33.88 280 LEU A CA 1
ATOM 2205 C C . LEU A 1 280 ? -2.605 45.406 43.688 1 33.88 280 LEU A C 1
ATOM 2207 O O . LEU A 1 280 ? -1.525 45.875 43.312 1 33.88 280 LEU A O 1
ATOM 2211 N N . LEU A 1 281 ? -2.525 45.531 45.094 1 31.91 281 LEU A N 1
ATOM 2212 C CA . LEU A 1 281 ? -1.317 44.844 45.531 1 31.91 281 LEU A CA 1
ATOM 2213 C C . LEU A 1 281 ? -1.2 43.469 44.875 1 31.91 281 LEU A C 1
ATOM 2215 O O . LEU A 1 281 ? -1.929 42.531 45.219 1 31.91 281 LEU A O 1
ATOM 2219 N N . ILE A 1 282 ? -1.076 43.438 43.594 1 33 282 ILE A N 1
ATOM 2220 C CA . ILE A 1 282 ? -0.562 42.25 42.938 1 33 282 ILE A CA 1
ATOM 2221 C C . ILE A 1 282 ? 0.53 41.594 43.781 1 33 282 ILE A C 1
ATOM 2223 O O . ILE A 1 282 ? 1.6 42.188 43.969 1 33 282 ILE A O 1
ATOM 2227 N N . SER A 1 283 ? 0.172 41.156 45.062 1 31.61 283 SER A N 1
ATOM 2228 C CA . SER A 1 283 ? 1.18 40.281 45.688 1 31.61 283 SER A CA 1
ATOM 2229 C C . SER A 1 283 ? 1.999 39.562 44.625 1 31.61 283 SER A C 1
ATOM 2231 O O . SER A 1 283 ? 1.447 39.031 43.656 1 31.61 283 SER A O 1
ATOM 2233 N N . HIS A 1 284 ? 3.162 40.094 44.344 1 32 284 HIS A N 1
ATOM 2234 C CA . HIS A 1 284 ? 4.238 39.344 43.688 1 32 284 HIS A CA 1
ATOM 2235 C C . HIS A 1 284 ? 4.234 37.875 44.125 1 32 284 HIS A C 1
ATOM 2237 O O . HIS A 1 284 ? 4.859 37.531 45.125 1 32 284 HIS A O 1
ATOM 2243 N N . GLU A 1 285 ? 3.088 37.281 44.406 1 33.53 285 GLU A N 1
ATOM 2244 C CA . GLU A 1 285 ? 3.316 35.844 44.594 1 33.53 285 GLU A CA 1
ATOM 2245 C C . GLU A 1 285 ? 4.426 35.344 43.656 1 33.53 285 GLU A C 1
ATOM 2247 O O . GLU A 1 285 ? 4.422 35.656 42.469 1 33.53 285 GLU A O 1
ATOM 2252 N N . LYS A 1 286 ? 5.562 35.125 44.188 1 35.66 286 LYS A N 1
ATOM 2253 C CA . LYS A 1 286 ? 6.746 34.5 43.625 1 35.66 286 LYS A CA 1
ATOM 2254 C C . LYS A 1 286 ? 6.363 33.5 42.531 1 35.66 286 LYS A C 1
ATOM 2256 O O . LYS A 1 286 ? 5.625 32.562 42.781 1 35.66 286 LYS A O 1
ATOM 2261 N N . LYS A 1 287 ? 6.184 33.969 41.375 1 39.53 287 LYS A N 1
ATOM 2262 C CA . LYS A 1 287 ? 6.34 33.031 40.25 1 39.53 287 LYS A CA 1
ATOM 2263 C C . LYS A 1 287 ? 7.164 31.812 40.688 1 39.53 287 LYS A C 1
ATOM 2265 O O . LYS A 1 287 ? 8.352 31.938 40.969 1 39.53 287 LYS A O 1
ATOM 2270 N N . LEU A 1 288 ? 6.703 30.969 41.625 1 34.94 288 LEU A N 1
ATOM 2271 C CA . LEU A 1 288 ? 7.457 29.734 41.781 1 34.94 288 LEU A CA 1
ATOM 2272 C C . LEU A 1 288 ? 8.242 29.438 40.5 1 34.94 288 LEU A C 1
ATOM 2274 O O . LEU A 1 288 ? 7.664 29.375 39.406 1 34.94 288 LEU A O 1
ATOM 2278 N N . ALA A 1 289 ? 9.406 29.875 40.438 1 37.34 289 ALA A N 1
ATOM 2279 C CA . ALA A 1 289 ? 10.312 29.469 39.344 1 37.34 289 ALA A CA 1
ATOM 2280 C C . ALA A 1 289 ? 9.938 28.109 38.812 1 37.34 289 ALA A C 1
ATOM 2282 O O . ALA A 1 289 ? 9.602 27.188 39.562 1 37.34 289 ALA A O 1
ATOM 2283 N N . PRO A 1 290 ? 9.32 28 37.656 1 43.94 290 PRO A N 1
ATOM 2284 C CA . PRO A 1 290 ? 9.141 26.641 37.188 1 43.94 290 PRO A CA 1
ATOM 2285 C C . PRO A 1 290 ? 10.172 25.672 37.75 1 43.94 290 PRO A C 1
ATOM 2287 O O . PRO A 1 290 ? 11.359 26 37.844 1 43.94 290 PRO A O 1
ATOM 2290 N N . LYS A 1 291 ? 9.898 25.125 38.938 1 48.09 291 LYS A N 1
ATOM 2291 C CA . LYS A 1 291 ? 10.812 24.094 39.406 1 48.09 291 LYS A CA 1
ATOM 2292 C C . LYS A 1 291 ? 11.727 23.594 38.281 1 48.09 291 LYS A C 1
ATOM 2294 O O . LYS A 1 291 ? 11.25 23.141 37.25 1 48.09 291 LYS A O 1
ATOM 2299 N N . GLN A 1 292 ? 12.883 24.125 38.125 1 56.31 292 GLN A N 1
ATOM 2300 C CA . GLN A 1 292 ? 13.93 23.656 37.219 1 56.31 292 GLN A CA 1
ATOM 2301 C C . GLN A 1 292 ? 14.031 22.125 37.25 1 56.31 292 GLN A C 1
ATOM 2303 O O . GLN A 1 292 ? 14.312 21.531 38.281 1 56.31 292 GLN A O 1
ATOM 2308 N N . ASP A 1 293 ? 13.328 21.453 36.344 1 68.38 293 ASP A N 1
ATOM 2309 C CA . ASP A 1 293 ? 13.461 20 36.25 1 68.38 293 ASP A CA 1
ATOM 2310 C C . ASP A 1 293 ? 14.906 19.562 36.5 1 68.38 293 ASP A C 1
ATOM 2312 O O . ASP A 1 293 ? 15.844 20.188 36 1 68.38 293 ASP A O 1
ATOM 2316 N N . SER A 1 294 ? 15.188 18.781 37.562 1 82.06 294 SER A N 1
ATOM 2317 C CA . SER A 1 294 ? 16.5 18.188 37.812 1 82.06 294 SER A CA 1
ATOM 2318 C C . SER A 1 294 ? 17.062 17.578 36.531 1 82.06 294 SER A C 1
ATOM 2320 O O . SER A 1 294 ? 16.312 17.281 35.594 1 82.06 294 SER A O 1
ATOM 2322 N N . VAL A 1 295 ? 18.297 17.688 36.375 1 87.69 295 VAL A N 1
ATOM 2323 C CA . VAL A 1 295 ? 18.984 17.125 35.25 1 87.69 295 VAL A CA 1
ATOM 2324 C C . VAL A 1 295 ? 18.531 15.688 35 1 87.69 295 VAL A C 1
ATOM 2326 O O . VAL A 1 295 ? 18.328 15.266 33.875 1 87.69 295 VAL A O 1
ATOM 2329 N N . ALA A 1 296 ? 18.297 15.016 36.156 1 88.25 296 ALA A N 1
ATOM 2330 C CA . ALA A 1 296 ? 17.859 13.625 36.031 1 88.25 296 ALA A CA 1
ATOM 2331 C C . ALA A 1 296 ? 16.469 13.531 35.438 1 88.25 296 ALA A C 1
ATOM 2333 O O . ALA A 1 296 ? 16.172 12.625 34.656 1 88.25 296 ALA A O 1
ATOM 2334 N N . GLU A 1 297 ? 15.727 14.383 35.812 1 88.44 297 GLU A N 1
ATOM 2335 C CA . GLU A 1 297 ? 14.367 14.406 35.281 1 88.44 297 GLU A CA 1
ATOM 2336 C C . GLU A 1 297 ? 14.367 14.727 33.781 1 88.44 297 GLU A C 1
ATOM 2338 O O . GLU A 1 297 ? 13.609 14.133 33 1 88.44 297 GLU A O 1
ATOM 2343 N N . ARG A 1 298 ? 15.266 15.586 33.469 1 90.12 298 ARG A N 1
ATOM 2344 C CA . ARG A 1 298 ? 15.352 15.969 32.062 1 90.12 298 ARG A CA 1
ATOM 2345 C C . ARG A 1 298 ? 15.906 14.828 31.219 1 90.12 298 ARG A C 1
ATOM 2347 O O . ARG A 1 298 ? 15.5 14.648 30.062 1 90.12 298 ARG A O 1
ATOM 2354 N N . LEU A 1 299 ? 16.766 14.148 31.781 1 92.44 299 LEU A N 1
ATOM 2355 C CA . LEU A 1 299 ? 17.328 13 31.094 1 92.44 299 LEU A CA 1
ATOM 2356 C C . LEU A 1 299 ? 16.281 11.922 30.875 1 92.44 299 LEU A C 1
ATOM 2358 O O . LEU A 1 299 ? 16.234 11.297 29.812 1 92.44 299 LEU A O 1
ATOM 2362 N N . LEU A 1 300 ? 15.492 11.727 31.844 1 91.5 300 LEU A N 1
ATOM 2363 C CA . LEU A 1 300 ? 14.438 10.727 31.734 1 91.5 300 LEU A CA 1
ATOM 2364 C C . LEU A 1 300 ? 13.375 11.172 30.734 1 91.5 300 LEU A C 1
ATOM 2366 O O . LEU A 1 300 ? 12.891 10.367 29.938 1 91.5 300 LEU A O 1
ATOM 2370 N N . LEU A 1 301 ? 13.078 12.438 30.703 1 92.56 301 LEU A N 1
ATOM 2371 C CA . LEU A 1 301 ? 12.016 12.969 29.859 1 92.56 301 LEU A CA 1
ATOM 2372 C C . LEU A 1 301 ? 12.414 12.938 28.391 1 92.56 301 LEU A C 1
ATOM 2374 O O . LEU A 1 301 ? 11.562 13.031 27.5 1 92.56 301 LEU A O 1
ATOM 2378 N N . ALA A 1 302 ? 13.703 12.812 28.156 1 94.38 302 ALA A N 1
ATOM 2379 C CA . ALA A 1 302 ? 14.188 12.742 26.781 1 94.38 302 ALA A CA 1
ATOM 2380 C C . ALA A 1 302 ? 13.648 11.508 26.062 1 94.38 302 ALA A C 1
ATOM 2382 O O . ALA A 1 302 ? 13.578 11.469 24.828 1 94.38 302 ALA A O 1
ATOM 2383 N N . PHE A 1 303 ? 13.164 10.508 26.875 1 96.19 303 PHE A N 1
ATOM 2384 C CA . PHE A 1 303 ? 12.711 9.25 26.297 1 96.19 303 PHE A CA 1
ATOM 2385 C C . PHE A 1 303 ? 11.188 9.188 26.266 1 96.19 303 PHE A C 1
ATOM 2387 O O . PHE A 1 303 ? 10.609 8.164 25.906 1 96.19 303 PHE A O 1
ATOM 2394 N N . SER A 1 304 ? 10.516 10.281 26.609 1 95.75 304 SER A N 1
ATOM 2395 C CA . SER A 1 304 ? 9.062 10.273 26.688 1 95.75 304 SER A CA 1
ATOM 2396 C C . SER A 1 304 ? 8.445 10.195 25.281 1 95.75 304 SER A C 1
ATOM 2398 O O . SER A 1 304 ? 8.711 11.047 24.438 1 95.75 304 SER A O 1
ATOM 2400 N N . VAL A 1 305 ? 7.59 9.188 25.109 1 94.56 305 VAL A N 1
ATOM 2401 C CA . VAL A 1 305 ? 6.922 8.977 23.828 1 94.56 305 VAL A CA 1
ATOM 2402 C C . VAL A 1 305 ? 5.914 10.094 23.578 1 94.56 305 VAL A C 1
ATOM 2404 O O . VAL A 1 305 ? 5.746 10.539 22.438 1 94.56 305 VAL A O 1
ATOM 2407 N N . TYR A 1 306 ? 5.336 10.586 24.562 1 91 306 TYR A N 1
ATOM 2408 C CA . TYR A 1 306 ? 4.316 11.625 24.453 1 91 306 TYR A CA 1
ATOM 2409 C C . TYR A 1 306 ? 4.934 12.945 24 1 91 306 TYR A C 1
ATOM 2411 O O . TYR A 1 306 ? 4.496 13.531 23 1 91 306 TYR A O 1
ATOM 2419 N N . SER A 1 307 ? 5.93 13.43 24.672 1 91.5 307 SER A N 1
ATOM 2420 C CA . SER A 1 307 ? 6.551 14.711 24.375 1 91.5 307 SER A CA 1
ATOM 2421 C C . SER A 1 307 ? 7.262 14.672 23.016 1 91.5 307 SER A C 1
ATOM 2423 O O . SER A 1 307 ? 7.156 15.609 22.219 1 91.5 307 SER A O 1
ATOM 2425 N N . ASN A 1 308 ? 7.969 13.547 22.797 1 95.06 308 ASN A N 1
ATOM 2426 C CA . ASN A 1 308 ? 8.664 13.406 21.516 1 95.06 308 ASN A CA 1
ATOM 2427 C C . ASN A 1 308 ? 7.688 13.242 20.359 1 95.06 308 ASN A C 1
ATOM 2429 O O . ASN A 1 308 ? 7.918 13.766 19.266 1 95.06 308 ASN A O 1
ATOM 2433 N N . GLY A 1 309 ? 6.648 12.445 20.625 1 93.12 309 GLY A N 1
ATOM 2434 C CA . GLY A 1 309 ? 5.633 12.273 19.594 1 93.12 309 GLY A CA 1
ATOM 2435 C C . GLY A 1 309 ? 4.965 13.578 19.203 1 93.12 309 GLY A C 1
ATOM 2436 O O . GLY A 1 309 ? 4.75 13.836 18.016 1 93.12 309 GLY A O 1
ATOM 2437 N N . LYS A 1 310 ? 4.699 14.414 20.172 1 88.88 310 LYS A N 1
ATOM 2438 C CA . LYS A 1 310 ? 4.094 15.719 19.922 1 88.88 310 LYS A CA 1
ATOM 2439 C C . LYS A 1 310 ? 5.023 16.609 19.109 1 88.88 310 LYS A C 1
ATOM 2441 O O . LYS A 1 310 ? 4.578 17.312 18.203 1 88.88 310 LYS A O 1
ATOM 2446 N N . LYS A 1 311 ? 6.25 16.5 19.406 1 91.56 311 LYS A N 1
ATOM 2447 C CA . LYS A 1 311 ? 7.242 17.297 18.688 1 91.56 311 LYS A CA 1
ATOM 2448 C C . LYS A 1 311 ? 7.375 16.844 17.25 1 91.56 311 LYS A C 1
ATOM 2450 O O . LYS A 1 311 ? 7.453 17.672 16.328 1 91.56 311 LYS A O 1
ATOM 2455 N N . ILE A 1 312 ? 7.395 15.562 17.047 1 93.75 312 ILE A N 1
ATOM 2456 C CA . ILE A 1 312 ? 7.586 15.008 15.719 1 93.75 312 ILE A CA 1
ATOM 2457 C C . ILE A 1 312 ? 6.359 15.297 14.852 1 93.75 312 ILE A C 1
ATOM 2459 O O . ILE A 1 312 ? 6.488 15.617 13.664 1 93.75 312 ILE A O 1
ATOM 2463 N N . LEU A 1 313 ? 5.152 15.305 15.43 1 91.38 313 LEU A N 1
ATOM 2464 C CA . LEU A 1 313 ? 3.914 15.398 14.664 1 91.38 313 LEU A CA 1
ATOM 2465 C C . LEU A 1 313 ? 3.443 16.844 14.57 1 91.38 313 LEU A C 1
ATOM 2467 O O . LEU A 1 313 ? 2.471 17.141 13.867 1 91.38 313 LEU A O 1
ATOM 2471 N N . GLN A 1 314 ? 4.164 17.75 15.188 1 88.88 314 GLN A N 1
ATOM 2472 C CA . GLN A 1 314 ? 3.803 19.172 15.141 1 88.88 314 GLN A CA 1
ATOM 2473 C C . GLN A 1 314 ? 3.977 19.734 13.727 1 88.88 314 GLN A C 1
ATOM 2475 O O . GLN A 1 314 ? 4.949 19.406 13.047 1 88.88 314 GLN A O 1
ATOM 2480 N N . VAL A 1 315 ? 3.027 20.516 13.266 1 88.06 315 VAL A N 1
ATOM 2481 C CA . VAL A 1 315 ? 3.068 21 11.891 1 88.06 315 VAL A CA 1
ATOM 2482 C C . VAL A 1 315 ? 3.461 22.484 11.875 1 88.06 315 VAL A C 1
ATOM 2484 O O . VAL A 1 315 ? 3.812 23.031 10.828 1 88.06 315 VAL A O 1
ATOM 2487 N N . ASN A 1 316 ? 3.486 23.141 12.992 1 84.81 316 ASN A N 1
ATOM 2488 C CA . ASN A 1 316 ? 3.816 24.562 13.07 1 84.81 316 ASN A CA 1
ATOM 2489 C C . ASN A 1 316 ? 5.32 24.797 12.977 1 84.81 316 ASN A C 1
ATOM 2491 O O . ASN A 1 316 ? 6.109 24.016 13.508 1 84.81 316 ASN A O 1
ATOM 2495 N N . GLN A 1 317 ? 5.652 25.719 12.156 1 83.88 317 GLN A N 1
ATOM 2496 C CA . GLN A 1 317 ? 7.059 26.062 12.008 1 83.88 317 GLN A CA 1
ATOM 2497 C C . GLN A 1 317 ? 7.312 27.516 12.406 1 83.88 317 GLN A C 1
ATOM 2499 O O . GLN A 1 317 ? 6.41 28.344 12.344 1 83.88 317 GLN A O 1
ATOM 2504 N N . SER A 1 318 ? 8.492 27.688 12.914 1 79.75 318 SER A N 1
ATOM 2505 C CA . SER A 1 318 ? 8.867 29.047 13.328 1 79.75 318 SER A CA 1
ATOM 2506 C C . SER A 1 318 ? 9.008 29.969 12.133 1 79.75 318 SER A C 1
ATOM 2508 O O . SER A 1 318 ? 9.211 29.516 11 1 79.75 318 SER A O 1
ATOM 2510 N N . ALA A 1 319 ? 8.891 31.234 12.383 1 77.38 319 ALA A N 1
ATOM 2511 C CA . ALA A 1 319 ? 9.047 32.25 11.344 1 77.38 319 ALA A CA 1
ATOM 2512 C C . ALA A 1 319 ? 10.477 32.25 10.797 1 77.38 319 ALA A C 1
ATOM 2514 O O . ALA A 1 319 ? 11.43 32.031 11.539 1 77.38 319 ALA A O 1
ATOM 2515 N N . GLY A 1 320 ? 10.703 32.344 9.531 1 77.5 320 GLY A N 1
ATOM 2516 C CA . GLY A 1 320 ? 12.023 32.438 8.93 1 77.5 320 GLY A CA 1
ATOM 2517 C C . GLY A 1 320 ? 12.562 31.094 8.461 1 77.5 320 GLY A C 1
ATOM 2518 O O . GLY A 1 320 ? 13.625 31.031 7.84 1 77.5 320 GLY A O 1
ATOM 2519 N N . THR A 1 321 ? 11.875 30.062 8.75 1 85.06 321 THR A N 1
ATOM 2520 C CA . THR A 1 321 ? 12.32 28.75 8.328 1 85.06 321 THR A CA 1
ATOM 2521 C C . THR A 1 321 ? 12.055 28.531 6.844 1 85.06 321 THR A C 1
ATOM 2523 O O . THR A 1 321 ? 11.102 29.078 6.293 1 85.06 321 THR A O 1
ATOM 2526 N N . LEU A 1 322 ? 13.008 27.906 6.215 1 92.44 322 LEU A N 1
ATOM 2527 C CA . LEU A 1 322 ? 12.844 27.547 4.812 1 92.44 322 LEU A CA 1
ATOM 2528 C C . LEU A 1 322 ? 11.859 26.391 4.668 1 92.44 322 LEU A C 1
ATOM 2530 O O . LEU A 1 322 ? 12.266 25.234 4.516 1 92.44 322 LEU A O 1
ATOM 2534 N N . THR A 1 323 ? 10.625 26.688 4.598 1 91.62 323 THR A N 1
ATOM 2535 C CA . THR A 1 323 ? 9.547 25.719 4.707 1 91.62 323 THR A CA 1
ATOM 2536 C C . THR A 1 323 ? 9.477 24.844 3.461 1 91.62 323 THR A C 1
ATOM 2538 O O . THR A 1 323 ? 9.047 23.688 3.527 1 91.62 323 THR A O 1
ATOM 2541 N N . ALA A 1 324 ? 9.953 25.359 2.324 1 95.12 324 ALA A N 1
ATOM 2542 C CA . ALA A 1 324 ? 9.883 24.609 1.073 1 95.12 324 ALA A CA 1
ATOM 2543 C C . ALA A 1 324 ? 10.781 23.375 1.129 1 95.12 324 ALA A C 1
ATOM 2545 O O . ALA A 1 324 ? 10.586 22.422 0.37 1 95.12 324 ALA A O 1
ATOM 2546 N N . LEU A 1 325 ? 11.75 23.359 2.014 1 96.56 325 LEU A N 1
ATOM 2547 C CA . LEU A 1 325 ? 12.672 22.25 2.145 1 96.56 325 LEU A CA 1
ATOM 2548 C C . LEU A 1 325 ? 11.945 20.984 2.586 1 96.56 325 LEU A C 1
ATOM 2550 O O . LEU A 1 325 ? 12.359 19.875 2.248 1 96.56 325 LEU A O 1
ATOM 2554 N N . ASN A 1 326 ? 10.844 21.203 3.33 1 96.19 326 ASN A N 1
ATOM 2555 C CA . ASN A 1 326 ? 10.094 20.047 3.824 1 96.19 326 ASN A CA 1
ATOM 2556 C C . ASN A 1 326 ? 9.492 19.234 2.682 1 96.19 326 ASN A C 1
ATOM 2558 O O . ASN A 1 326 ? 9.586 18 2.664 1 96.19 326 ASN A O 1
ATOM 2562 N N . GLY A 1 327 ? 8.93 19.922 1.758 1 97.06 327 GLY A N 1
ATOM 2563 C CA . GLY A 1 327 ? 8.375 19.234 0.599 1 97.06 327 GLY A CA 1
ATOM 2564 C C . GLY A 1 327 ? 9.438 18.562 -0.25 1 97.06 327 GLY A C 1
ATOM 2565 O O . GLY A 1 327 ? 9.242 17.422 -0.7 1 97.06 327 GLY A O 1
ATOM 2566 N N . ILE A 1 328 ? 10.562 19.156 -0.446 1 97.69 328 ILE A N 1
ATOM 2567 C CA . ILE A 1 328 ? 11.648 18.625 -1.264 1 97.69 328 ILE A CA 1
ATOM 2568 C C . ILE A 1 328 ? 12.203 17.359 -0.608 1 97.69 328 ILE A C 1
ATOM 2570 O O . ILE A 1 328 ? 12.445 16.359 -1.283 1 97.69 328 ILE A O 1
ATOM 2574 N N . ARG A 1 329 ? 12.352 17.391 0.706 1 97.38 329 ARG A N 1
ATOM 2575 C CA . ARG A 1 329 ? 12.883 16.25 1.442 1 97.38 329 ARG A CA 1
ATOM 2576 C C . ARG A 1 329 ? 11.977 15.039 1.293 1 97.38 329 ARG A C 1
ATOM 2578 O O . ARG A 1 329 ? 12.438 13.945 0.947 1 97.38 329 ARG A O 1
ATOM 2585 N N . PHE A 1 330 ? 10.711 15.258 1.541 1 97.44 330 PHE A N 1
ATOM 2586 C CA . PHE A 1 330 ? 9.805 14.117 1.523 1 97.44 330 PHE A CA 1
ATOM 2587 C C . PHE A 1 330 ? 9.656 13.562 0.111 1 97.44 330 PHE A C 1
ATOM 2589 O O . PHE A 1 330 ? 9.609 12.352 -0.085 1 97.44 330 PHE A O 1
ATOM 2596 N N . LEU A 1 331 ? 9.523 14.43 -0.882 1 97.25 331 LEU A N 1
ATOM 2597 C CA . LEU A 1 331 ? 9.375 13.977 -2.26 1 97.25 331 LEU A CA 1
ATOM 2598 C C . LEU A 1 331 ? 10.625 13.242 -2.73 1 97.25 331 LEU A C 1
ATOM 2600 O O . LEU A 1 331 ? 10.539 12.258 -3.461 1 97.25 331 LEU A O 1
ATOM 2604 N N . SER A 1 332 ? 11.773 13.695 -2.299 1 97.69 332 SER A N 1
ATOM 2605 C CA . SER A 1 332 ? 13.023 13.047 -2.682 1 97.69 332 SER A CA 1
ATOM 2606 C C . SER A 1 332 ? 13.148 11.672 -2.035 1 97.69 332 SER A C 1
ATOM 2608 O O . SER A 1 332 ? 13.578 10.719 -2.684 1 97.69 332 SER A O 1
ATOM 2610 N N . ILE A 1 333 ? 12.781 11.586 -0.735 1 98.06 333 ILE A N 1
ATOM 2611 C CA . ILE A 1 333 ? 12.906 10.289 -0.073 1 98.06 333 ILE A CA 1
ATOM 2612 C C . ILE A 1 333 ? 11.875 9.32 -0.645 1 98.06 333 ILE A C 1
ATOM 2614 O O . ILE A 1 333 ? 12.141 8.117 -0.75 1 98.06 333 ILE A O 1
ATOM 2618 N N . SER A 1 334 ? 10.695 9.812 -0.98 1 97.81 334 SER A N 1
ATOM 2619 C CA . SER A 1 334 ? 9.695 8.977 -1.645 1 97.81 334 SER A CA 1
ATOM 2620 C C . SER A 1 334 ? 10.219 8.461 -2.98 1 97.81 334 SER A C 1
ATOM 2622 O O . SER A 1 334 ? 9.938 7.32 -3.361 1 97.81 334 SER A O 1
ATOM 2624 N N . TRP A 1 335 ? 10.938 9.312 -3.66 1 97.5 335 TRP A N 1
ATOM 2625 C CA . TRP A 1 335 ? 11.539 8.945 -4.938 1 97.5 335 TRP A CA 1
ATOM 2626 C C . TRP A 1 335 ? 12.602 7.859 -4.746 1 97.5 335 TRP A C 1
ATOM 2628 O O . TRP A 1 335 ? 12.688 6.926 -5.547 1 97.5 335 TRP A O 1
ATOM 2638 N N . VAL A 1 336 ? 13.367 7.938 -3.672 1 97 336 VAL A N 1
ATOM 2639 C CA . VAL A 1 336 ? 14.352 6.914 -3.332 1 97 336 VAL A CA 1
ATOM 2640 C C . VAL A 1 336 ? 13.641 5.586 -3.07 1 97 336 VAL A C 1
ATOM 2642 O O . VAL A 1 336 ? 14.062 4.543 -3.576 1 97 336 VAL A O 1
ATOM 2645 N N . VAL A 1 337 ? 12.594 5.621 -2.328 1 97.62 337 VAL A N 1
ATOM 2646 C CA . VAL A 1 337 ? 11.828 4.418 -2.018 1 97.62 337 VAL A CA 1
ATOM 2647 C C . VAL A 1 337 ? 11.266 3.814 -3.305 1 97.62 337 VAL A C 1
ATOM 2649 O O . VAL A 1 337 ? 11.289 2.596 -3.486 1 97.62 337 VAL A O 1
ATOM 2652 N N . LEU A 1 338 ? 10.82 4.684 -4.227 1 96.88 338 LEU A N 1
ATOM 2653 C CA . LEU A 1 338 ? 10.297 4.223 -5.508 1 96.88 338 LEU A CA 1
ATOM 2654 C C . LEU A 1 338 ? 11.367 3.498 -6.309 1 96.88 338 LEU A C 1
ATOM 2656 O O . LEU A 1 338 ? 11.133 2.406 -6.828 1 96.88 338 LEU A O 1
ATOM 2660 N N . GLY A 1 339 ? 12.508 4.129 -6.395 1 93.81 339 GLY A N 1
ATOM 2661 C CA . GLY A 1 339 ? 13.609 3.5 -7.102 1 93.81 339 GLY A CA 1
ATOM 2662 C C . GLY A 1 339 ? 13.984 2.143 -6.535 1 93.81 339 GLY A C 1
ATOM 2663 O O . GLY A 1 339 ? 14.188 1.186 -7.285 1 93.81 339 GLY A O 1
ATOM 2664 N N . HIS A 1 340 ? 14.016 2.008 -5.238 1 95.12 340 HIS A N 1
ATOM 2665 C CA . HIS A 1 340 ? 14.422 0.762 -4.598 1 95.12 340 HIS A CA 1
ATOM 2666 C C . HIS A 1 340 ? 13.32 -0.286 -4.688 1 95.12 340 HIS A C 1
ATOM 2668 O O . HIS A 1 340 ? 13.594 -1.488 -4.684 1 95.12 340 HIS A O 1
ATOM 2674 N N . THR A 1 341 ? 12.055 0.13 -4.754 1 95.44 341 THR A N 1
ATOM 2675 C CA . THR A 1 341 ? 10.969 -0.812 -4.977 1 95.44 341 THR A CA 1
ATOM 2676 C C . THR A 1 341 ? 11.148 -1.543 -6.305 1 95.44 341 THR A C 1
ATOM 2678 O O . THR A 1 341 ? 10.891 -2.744 -6.398 1 95.44 341 THR A O 1
ATOM 2681 N N . PHE A 1 342 ? 11.633 -0.79 -7.32 1 91.69 342 PHE A N 1
ATOM 2682 C CA . PHE A 1 342 ? 11.867 -1.378 -8.633 1 91.69 342 PHE A CA 1
ATOM 2683 C C . PHE A 1 342 ? 13.164 -2.176 -8.641 1 91.69 342 PHE A C 1
ATOM 2685 O O . PHE A 1 342 ? 13.227 -3.27 -9.211 1 91.69 342 PHE A O 1
ATOM 2692 N N . ALA A 1 343 ? 14.148 -1.732 -8.016 1 88.94 343 ALA A N 1
ATOM 2693 C CA . ALA A 1 343 ? 15.484 -2.322 -8.102 1 88.94 343 ALA A CA 1
ATOM 2694 C C . ALA A 1 343 ? 15.531 -3.672 -7.391 1 88.94 343 ALA A C 1
ATOM 2696 O O . ALA A 1 343 ? 16.25 -4.582 -7.82 1 88.94 343 ALA A O 1
ATOM 2697 N N . PHE A 1 344 ? 14.773 -3.801 -6.332 1 90.81 344 PHE A N 1
ATOM 2698 C CA . PHE A 1 344 ? 14.938 -4.973 -5.48 1 90.81 344 PHE A CA 1
ATOM 2699 C C . PHE A 1 344 ? 13.898 -6.035 -5.805 1 90.81 344 PHE A C 1
ATOM 2701 O O . PHE A 1 344 ? 13.922 -7.129 -5.238 1 90.81 344 PHE A O 1
ATOM 2708 N N . ILE A 1 345 ? 13.016 -5.844 -6.77 1 90.88 345 ILE A N 1
ATOM 2709 C CA . ILE A 1 345 ? 11.898 -6.754 -7.008 1 90.88 345 ILE A CA 1
ATOM 2710 C C . ILE A 1 345 ? 12.336 -7.871 -7.953 1 90.88 345 ILE A C 1
ATOM 2712 O O . ILE A 1 345 ? 11.672 -8.898 -8.062 1 90.88 345 ILE A O 1
ATOM 2716 N N . THR A 1 346 ? 13.438 -7.852 -8.641 1 83.69 346 THR A N 1
ATOM 2717 C CA . THR A 1 346 ? 13.828 -8.688 -9.773 1 83.69 346 THR A CA 1
ATOM 2718 C C . THR A 1 346 ? 13.883 -10.156 -9.359 1 83.69 346 THR A C 1
ATOM 2720 O O . THR A 1 346 ? 13.375 -11.023 -10.07 1 83.69 346 THR A O 1
ATOM 2723 N N . PRO A 1 347 ? 14.367 -10.461 -8.141 1 81.25 347 PRO A N 1
ATOM 2724 C CA . PRO A 1 347 ? 14.477 -11.875 -7.793 1 81.25 347 PRO A CA 1
ATOM 2725 C C . PRO A 1 347 ? 13.125 -12.539 -7.574 1 81.25 347 PRO A C 1
ATOM 2727 O O . PRO A 1 347 ? 13.031 -13.773 -7.57 1 81.25 347 PRO A O 1
ATOM 2730 N N . VAL A 1 348 ? 12.102 -11.82 -7.445 1 89.56 348 VAL A N 1
ATOM 2731 C CA . VAL A 1 348 ? 10.812 -12.406 -7.105 1 89.56 348 VAL A CA 1
ATOM 2732 C C . VAL A 1 348 ? 9.812 -12.172 -8.242 1 89.56 348 VAL A C 1
ATOM 2734 O O . VAL A 1 348 ? 8.602 -12.234 -8.031 1 89.56 348 VAL A O 1
ATOM 2737 N N . LEU A 1 349 ? 10.32 -11.945 -9.438 1 89.69 349 LEU A N 1
ATOM 2738 C CA . LEU A 1 349 ? 9.445 -11.688 -10.57 1 89.69 349 LEU A CA 1
ATOM 2739 C C . LEU A 1 349 ? 9.125 -12.969 -11.32 1 89.69 349 LEU A C 1
ATOM 2741 O O . LEU A 1 349 ? 9.992 -13.836 -11.477 1 89.69 349 LEU A O 1
ATOM 2745 N N . SER A 1 350 ? 7.945 -13.039 -11.844 1 91.06 350 SER A N 1
ATOM 2746 C CA . SER A 1 350 ? 7.535 -14.188 -12.656 1 91.06 350 SER A CA 1
ATOM 2747 C C . SER A 1 350 ? 7.602 -13.859 -14.141 1 91.06 350 SER A C 1
ATOM 2749 O O . SER A 1 350 ? 7.508 -14.766 -14.984 1 91.06 350 SER A O 1
ATOM 2751 N N . ASN A 1 351 ? 7.816 -12.602 -14.555 1 90.81 351 ASN A N 1
ATOM 2752 C CA . ASN A 1 351 ? 7.809 -12.188 -15.961 1 90.81 351 ASN A CA 1
ATOM 2753 C C . ASN A 1 351 ? 8.984 -11.266 -16.281 1 90.81 351 ASN A C 1
ATOM 2755 O O . ASN A 1 351 ? 8.844 -10.32 -17.062 1 90.81 351 ASN A O 1
ATOM 2759 N N . SER A 1 352 ? 10.086 -11.516 -15.688 1 83.62 352 SER A N 1
ATOM 2760 C CA . SER A 1 352 ? 11.25 -10.641 -15.758 1 83.62 352 SER A CA 1
ATOM 2761 C C . SER A 1 352 ? 11.742 -10.484 -17.188 1 83.62 352 SER A C 1
ATOM 2763 O O . SER A 1 352 ? 12.242 -9.422 -17.578 1 83.62 352 SER A O 1
ATOM 2765 N N . TYR A 1 353 ? 11.547 -11.562 -18.016 1 79.56 353 TYR A N 1
ATOM 2766 C CA . TYR A 1 353 ? 12.125 -11.562 -19.359 1 79.56 353 TYR A CA 1
ATOM 2767 C C . TYR A 1 353 ? 11.375 -10.602 -20.281 1 79.56 353 TYR A C 1
ATOM 2769 O O . TYR A 1 353 ? 11.898 -10.203 -21.328 1 79.56 353 TYR A O 1
ATOM 2777 N N . VAL A 1 354 ? 10.203 -10.289 -19.953 1 84.25 354 VAL A N 1
ATOM 2778 C CA . VAL A 1 354 ? 9.383 -9.469 -20.844 1 84.25 354 VAL A CA 1
ATOM 2779 C C . VAL A 1 354 ? 9.203 -8.078 -20.234 1 84.25 354 VAL A C 1
ATOM 2781 O O . VAL A 1 354 ? 9.312 -7.066 -20.938 1 84.25 354 VAL A O 1
ATOM 2784 N N . VAL A 1 355 ? 9.039 -7.988 -18.953 1 88.38 355 VAL A N 1
ATOM 2785 C CA . VAL A 1 355 ? 8.656 -6.73 -18.328 1 88.38 355 VAL A CA 1
ATOM 2786 C C . VAL A 1 355 ? 9.867 -5.801 -18.25 1 88.38 355 VAL A C 1
ATOM 2788 O O . VAL A 1 355 ? 9.734 -4.586 -18.406 1 88.38 355 VAL A O 1
ATOM 2791 N N . LEU A 1 356 ? 11.023 -6.258 -17.953 1 83.81 356 LEU A N 1
ATOM 2792 C CA . LEU A 1 356 ? 12.203 -5.418 -17.75 1 83.81 356 LEU A CA 1
ATOM 2793 C C . LEU A 1 356 ? 12.578 -4.688 -19.031 1 83.81 356 LEU A C 1
ATOM 2795 O O . LEU A 1 356 ? 12.703 -3.461 -19.031 1 83.81 356 LEU A O 1
ATOM 2799 N N . PRO A 1 357 ? 12.633 -5.414 -20.172 1 81.31 357 PRO A N 1
ATOM 2800 C CA . PRO A 1 357 ? 12.891 -4.684 -21.422 1 81.31 357 PRO A CA 1
ATOM 2801 C C . PRO A 1 357 ? 11.781 -3.688 -21.75 1 81.31 357 PRO A C 1
ATOM 2803 O O . PRO A 1 357 ? 12.055 -2.604 -22.266 1 81.31 357 PRO A O 1
ATOM 2806 N N . ASP A 1 358 ? 10.594 -4.047 -21.469 1 85.12 358 ASP A N 1
ATOM 2807 C CA . ASP A 1 358 ? 9.461 -3.164 -21.734 1 85.12 358 ASP A CA 1
ATOM 2808 C C . ASP A 1 358 ? 9.562 -1.881 -20.906 1 85.12 358 ASP A C 1
ATOM 2810 O O . ASP A 1 358 ? 9.289 -0.791 -21.406 1 85.12 358 ASP A O 1
ATOM 2814 N N . LEU A 1 359 ? 9.961 -2.031 -19.703 1 87.56 359 LEU A N 1
ATOM 2815 C CA . LEU A 1 359 ? 10.109 -0.88 -18.812 1 87.56 359 LEU A CA 1
ATOM 2816 C C . LEU A 1 359 ? 11.242 0.023 -19.281 1 87.56 359 LEU A C 1
ATOM 2818 O O . LEU A 1 359 ? 11.086 1.244 -19.344 1 87.56 359 LEU A O 1
ATOM 2822 N N . ILE A 1 360 ? 12.344 -0.514 -19.641 1 82.88 360 ILE A N 1
ATOM 2823 C CA . ILE A 1 360 ? 13.523 0.249 -20.047 1 82.88 360 ILE A CA 1
ATOM 2824 C C . ILE A 1 360 ? 13.219 1.013 -21.344 1 82.88 360 ILE A C 1
ATOM 2826 O O . ILE A 1 360 ? 13.688 2.137 -21.531 1 82.88 360 ILE A O 1
ATOM 2830 N N . ALA A 1 361 ? 12.336 0.45 -22.141 1 84.44 361 ALA A N 1
ATOM 2831 C CA . ALA A 1 361 ? 12 1.062 -23.422 1 84.44 361 ALA A CA 1
ATOM 2832 C C . ALA A 1 361 ? 10.977 2.178 -23.25 1 84.44 361 ALA A C 1
ATOM 2834 O O . ALA A 1 361 ? 10.82 3.031 -24.125 1 84.44 361 ALA A O 1
ATOM 2835 N N . ARG A 1 362 ? 10.367 2.182 -22.188 1 88.31 362 ARG A N 1
ATOM 2836 C CA . ARG A 1 362 ? 9.32 3.168 -21.922 1 88.31 362 ARG A CA 1
ATOM 2837 C C . ARG A 1 362 ? 9.922 4.496 -21.484 1 88.31 362 ARG A C 1
ATOM 2839 O O . ARG A 1 362 ? 10.742 4.539 -20.562 1 88.31 362 ARG A O 1
ATOM 2846 N N . TRP A 1 363 ? 9.508 5.609 -22.047 1 88.25 363 TRP A N 1
ATOM 2847 C CA . TRP A 1 363 ? 10.086 6.914 -21.734 1 88.25 363 TRP A CA 1
ATOM 2848 C C . TRP A 1 363 ? 9.727 7.34 -20.312 1 88.25 363 TRP A C 1
ATOM 2850 O O . TRP A 1 363 ? 10.516 8.008 -19.641 1 88.25 363 TRP A O 1
ATOM 2860 N N . THR A 1 364 ? 8.555 6.906 -19.844 1 90.06 364 THR A N 1
ATOM 2861 C CA . THR A 1 364 ? 8.133 7.301 -18.5 1 90.06 364 THR A CA 1
ATOM 2862 C C . THR A 1 364 ? 9 6.633 -17.438 1 90.06 364 THR A C 1
ATOM 2864 O O . THR A 1 364 ? 9.102 7.125 -16.312 1 90.06 364 THR A O 1
ATOM 2867 N N . PHE A 1 365 ? 9.633 5.527 -17.766 1 91.12 365 PHE A N 1
ATOM 2868 C CA . PHE A 1 365 ? 10.422 4.77 -16.812 1 91.12 365 PHE A CA 1
ATOM 2869 C C . PHE A 1 365 ? 11.758 5.453 -16.547 1 91.12 365 PHE A C 1
ATOM 2871 O O . PHE A 1 365 ? 12.445 5.133 -15.578 1 91.12 365 PHE A O 1
ATOM 2878 N N . GLN A 1 366 ? 12.117 6.426 -17.344 1 90 366 GLN A N 1
ATOM 2879 C CA . GLN A 1 366 ? 13.383 7.125 -17.156 1 90 366 GLN A CA 1
ATOM 2880 C C . GLN A 1 366 ? 13.414 7.875 -15.836 1 90 366 GLN A C 1
ATOM 2882 O O . GLN A 1 366 ? 14.477 8.023 -15.227 1 90 366 GLN A O 1
ATOM 2887 N N . ALA A 1 367 ? 12.25 8.266 -15.422 1 91.19 367 ALA A N 1
ATOM 2888 C CA . ALA A 1 367 ? 12.172 8.938 -14.133 1 91.19 367 ALA A CA 1
ATOM 2889 C C . ALA A 1 367 ? 12.531 7.98 -12.992 1 91.19 367 ALA A C 1
ATOM 2891 O O . ALA A 1 367 ? 12.992 8.414 -11.938 1 91.19 367 ALA A O 1
ATOM 2892 N N . VAL A 1 368 ? 12.352 6.719 -13.242 1 90.81 368 VAL A N 1
ATOM 2893 C CA . VAL A 1 368 ? 12.68 5.711 -12.242 1 90.81 368 VAL A CA 1
ATOM 2894 C C . VAL A 1 368 ? 14.117 5.234 -12.438 1 90.81 368 VAL A C 1
ATOM 2896 O O . VAL A 1 368 ? 14.875 5.117 -11.477 1 90.81 368 VAL A O 1
ATOM 2899 N N . ALA A 1 369 ? 14.453 5.023 -13.68 1 86.31 369 ALA A N 1
ATOM 2900 C CA . ALA A 1 369 ? 15.797 4.547 -13.992 1 86.31 369 ALA A CA 1
ATOM 2901 C C . ALA A 1 369 ? 16.859 5.57 -13.586 1 86.31 369 ALA A C 1
ATOM 2903 O O . ALA A 1 369 ? 17.953 5.203 -13.18 1 86.31 369 ALA A O 1
ATOM 2904 N N . ASN A 1 370 ? 16.484 6.84 -13.648 1 87.94 370 ASN A N 1
ATOM 2905 C CA . ASN A 1 370 ? 17.406 7.914 -13.32 1 87.94 370 ASN A CA 1
ATOM 2906 C C . ASN A 1 370 ? 17.109 8.508 -11.945 1 87.94 370 ASN A C 1
ATOM 2908 O O . ASN A 1 370 ? 17.453 9.656 -11.672 1 87.94 370 ASN A O 1
ATOM 2912 N N . ALA A 1 371 ? 16.453 7.738 -11.148 1 88.62 371 ALA A N 1
ATOM 2913 C CA . ALA A 1 371 ? 16.109 8.172 -9.789 1 88.62 371 ALA A CA 1
ATOM 2914 C C . ALA A 1 371 ? 17.375 8.305 -8.938 1 88.62 371 ALA A C 1
ATOM 2916 O O . ALA A 1 371 ? 17.312 8.781 -7.797 1 88.62 371 ALA A O 1
ATOM 2917 N N . LEU A 1 372 ? 18.531 8.016 -9.445 1 89.25 372 LEU A N 1
ATOM 2918 C CA . LEU A 1 372 ? 19.797 8.102 -8.719 1 89.25 372 LEU A CA 1
ATOM 2919 C C . LEU A 1 372 ? 20.062 9.539 -8.289 1 89.25 372 LEU A C 1
ATOM 2921 O O . LEU A 1 372 ? 20.75 9.766 -7.281 1 89.25 372 LEU A O 1
ATOM 2925 N N . VAL A 1 373 ? 19.484 10.461 -8.984 1 93.81 373 VAL A N 1
ATOM 2926 C CA . VAL A 1 373 ? 19.734 11.859 -8.672 1 93.81 373 VAL A CA 1
ATOM 2927 C C . VAL A 1 373 ? 18.906 12.281 -7.457 1 93.81 373 VAL A C 1
ATOM 2929 O O . VAL A 1 373 ? 19.094 13.375 -6.914 1 93.81 373 VAL A O 1
ATOM 2932 N N . SER A 1 374 ? 17.969 11.414 -7.02 1 94.75 374 SER A N 1
ATOM 2933 C CA . SER A 1 374 ? 17.203 11.727 -5.824 1 94.75 374 SER A CA 1
ATOM 2934 C C . SER A 1 374 ? 18.109 11.914 -4.613 1 94.75 374 SER A C 1
ATOM 2936 O O . SER A 1 374 ? 17.844 12.766 -3.762 1 94.75 374 SER A O 1
ATOM 2938 N N . VAL A 1 375 ? 19.188 11.172 -4.531 1 95.44 375 VAL A N 1
ATOM 2939 C CA . VAL A 1 375 ? 20.156 11.281 -3.438 1 95.44 375 VAL A CA 1
ATOM 2940 C C . VAL A 1 375 ? 20.938 12.586 -3.564 1 95.44 375 VAL A C 1
ATOM 2942 O O . VAL A 1 375 ? 21.312 13.188 -2.559 1 95.44 375 VAL A O 1
ATOM 2945 N N . ASP A 1 376 ? 21.188 13.039 -4.789 1 97.62 376 ASP A N 1
ATOM 2946 C CA . ASP A 1 376 ? 21.875 14.297 -5.035 1 97.62 376 ASP A CA 1
ATOM 2947 C C . ASP A 1 376 ? 21.062 15.484 -4.527 1 97.62 376 ASP A C 1
ATOM 2949 O O . ASP A 1 376 ? 21.625 16.5 -4.125 1 97.62 376 ASP A O 1
ATOM 2953 N N . SER A 1 377 ? 19.734 15.312 -4.578 1 98.06 377 SER A N 1
ATOM 2954 C CA . SER A 1 377 ? 18.891 16.344 -3.963 1 98.06 377 SER A CA 1
ATOM 2955 C C . SER A 1 377 ? 19.234 16.516 -2.484 1 98.06 377 SER A C 1
ATOM 2957 O O . SER A 1 377 ? 19.281 17.641 -1.984 1 98.06 377 SER A O 1
ATOM 2959 N N . PHE A 1 378 ? 19.516 15.445 -1.831 1 97.75 378 PHE A N 1
ATOM 2960 C CA . PHE A 1 378 ? 19.828 15.492 -0.408 1 97.75 378 PHE A CA 1
ATOM 2961 C C . PHE A 1 378 ? 21.203 16.109 -0.181 1 97.75 378 PHE A C 1
ATOM 2963 O O . PHE A 1 378 ? 21.422 16.828 0.798 1 97.75 378 PHE A O 1
ATOM 2970 N N . PHE A 1 379 ? 22.172 15.797 -1.047 1 98.38 379 PHE A N 1
ATOM 2971 C CA . PHE A 1 379 ? 23.484 16.422 -0.938 1 98.38 379 PHE A CA 1
ATOM 2972 C C . PHE A 1 379 ? 23.375 17.938 -1.081 1 98.38 379 PHE A C 1
ATOM 2974 O O . PHE A 1 379 ? 23.984 18.672 -0.313 1 98.38 379 PHE A O 1
ATOM 2981 N N . ALA A 1 380 ? 22.594 18.328 -2.066 1 98.38 380 ALA A N 1
ATOM 2982 C CA . ALA A 1 380 ? 22.391 19.766 -2.289 1 98.38 380 ALA A CA 1
ATOM 2983 C C . ALA A 1 380 ? 21.75 20.422 -1.074 1 98.38 380 ALA A C 1
ATOM 2985 O O . ALA A 1 380 ? 22.172 21.5 -0.646 1 98.38 380 ALA A O 1
ATOM 2986 N N . LEU A 1 381 ? 20.75 19.75 -0.524 1 97.75 381 LEU A N 1
ATOM 2987 C CA . LEU A 1 381 ? 20.047 20.266 0.651 1 97.75 381 LEU A CA 1
ATOM 2988 C C . LEU A 1 381 ? 21 20.359 1.845 1 97.75 381 LEU A C 1
ATOM 2990 O O . LEU A 1 381 ? 20.969 21.344 2.58 1 97.75 381 LEU A O 1
ATOM 2994 N N . SER A 1 382 ? 21.797 19.359 2.035 1 97.69 382 SER A N 1
ATOM 2995 C CA . SER A 1 382 ? 22.734 19.312 3.15 1 97.69 382 SER A CA 1
ATOM 2996 C C . SER A 1 382 ? 23.766 20.438 3.059 1 97.69 382 SER A C 1
ATOM 2998 O O . SER A 1 382 ? 24.031 21.125 4.047 1 97.69 382 SER A O 1
ATOM 3000 N N . GLY A 1 383 ? 24.312 20.641 1.862 1 98.44 383 GLY A N 1
ATOM 3001 C CA . GLY A 1 383 ? 25.266 21.719 1.673 1 98.44 383 GLY A CA 1
ATOM 3002 C C . GLY A 1 383 ? 24.656 23.094 1.886 1 98.44 383 GLY A C 1
ATOM 3003 O O . GLY A 1 383 ? 25.266 23.953 2.531 1 98.44 383 GLY A O 1
ATOM 3004 N N . LEU A 1 384 ? 23.5 23.25 1.36 1 98.19 384 LEU A N 1
ATOM 3005 C CA . LEU A 1 384 ? 22.828 24.547 1.434 1 98.19 384 LEU A CA 1
ATOM 3006 C C . LEU A 1 384 ? 22.5 24.906 2.879 1 98.19 384 LEU A C 1
ATOM 3008 O O . LEU A 1 384 ? 22.812 26.016 3.334 1 98.19 384 LEU A O 1
ATOM 3012 N N . LEU A 1 385 ? 21.891 24 3.602 1 96.19 385 LEU A N 1
ATOM 3013 C CA . LEU A 1 385 ? 21.5 24.25 4.98 1 96.19 385 LEU A CA 1
ATOM 3014 C C . LEU A 1 385 ? 22.719 24.438 5.875 1 96.19 385 LEU A C 1
ATOM 3016 O O . LEU A 1 385 ? 22.703 25.266 6.793 1 96.19 385 LEU A O 1
ATOM 3020 N N . LEU A 1 386 ? 23.703 23.641 5.605 1 97.25 386 LEU A N 1
ATOM 3021 C CA . LEU A 1 386 ? 24.938 23.75 6.375 1 97.25 386 LEU A CA 1
ATOM 3022 C C . LEU A 1 386 ? 25.531 25.141 6.25 1 97.25 386 LEU A C 1
ATOM 3024 O O . LEU A 1 386 ? 25.875 25.781 7.254 1 97.25 386 LEU A O 1
ATOM 3028 N N . ALA A 1 387 ? 25.656 25.609 5.043 1 97.88 387 ALA A N 1
ATOM 3029 C CA . ALA A 1 387 ? 26.25 26.922 4.801 1 97.88 387 ALA A CA 1
ATOM 3030 C C . ALA A 1 387 ? 25.375 28.031 5.387 1 97.88 387 ALA A C 1
ATOM 3032 O O . ALA A 1 387 ? 25.875 28.922 6.078 1 97.88 387 ALA A O 1
ATOM 3033 N N . TYR A 1 388 ? 24.125 27.969 5.152 1 96.44 388 TYR A N 1
ATOM 3034 C CA . TYR A 1 388 ? 23.188 29 5.594 1 96.44 388 TYR A CA 1
ATOM 3035 C C . TYR A 1 388 ? 23.188 29.125 7.113 1 96.44 388 TYR A C 1
ATOM 3037 O O . TYR A 1 388 ? 23.328 30.219 7.656 1 96.44 388 TYR A O 1
ATOM 3045 N N . LEU A 1 389 ? 23.141 28.047 7.82 1 93.81 389 LEU A N 1
ATOM 3046 C CA . LEU A 1 389 ? 23.016 28.047 9.273 1 93.81 389 LEU A CA 1
ATOM 3047 C C . LEU A 1 389 ? 24.359 28.312 9.938 1 93.81 389 LEU A C 1
ATOM 3049 O O . LEU A 1 389 ? 24.422 29.031 10.945 1 93.81 389 LEU A O 1
ATOM 3053 N N . THR A 1 390 ? 25.406 27.734 9.43 1 95.69 390 THR A N 1
ATOM 3054 C CA . THR A 1 390 ? 26.719 27.922 10.039 1 95.69 390 THR A CA 1
ATOM 3055 C C . THR A 1 390 ? 27.188 29.359 9.898 1 95.69 390 THR A C 1
ATOM 3057 O O . THR A 1 390 ? 27.75 29.922 10.828 1 95.69 390 THR A O 1
ATOM 3060 N N . LEU A 1 391 ? 26.984 29.969 8.766 1 96 391 LEU A N 1
ATOM 3061 C CA . LEU A 1 391 ? 27.375 31.359 8.57 1 96 391 LEU A CA 1
ATOM 3062 C C . LEU A 1 391 ? 26.578 32.281 9.477 1 96 391 LEU A C 1
ATOM 3064 O O . LEU A 1 391 ? 27.109 33.25 10.008 1 96 391 LEU A O 1
ATOM 3068 N N . LYS A 1 392 ? 25.344 31.969 9.633 1 92.94 392 LYS A N 1
ATOM 3069 C CA . LYS A 1 392 ? 24.516 32.719 10.57 1 92.94 392 LYS A CA 1
ATOM 3070 C C . LYS A 1 392 ? 25.031 32.562 12 1 92.94 392 LYS A C 1
ATOM 3072 O O . LYS A 1 392 ? 25.031 33.531 12.773 1 92.94 392 LYS A O 1
ATOM 3077 N N . GLU A 1 393 ? 25.453 31.391 12.289 1 92.69 393 GLU A N 1
ATOM 3078 C CA . GLU A 1 393 ? 26 31.109 13.617 1 92.69 393 GLU A CA 1
ATOM 3079 C C . GLU A 1 393 ? 27.328 31.812 13.82 1 92.69 393 GLU A C 1
ATOM 3081 O O . GLU A 1 393 ? 27.625 32.312 14.906 1 92.69 393 GLU A O 1
ATOM 3086 N N . MET A 1 394 ? 28.141 31.797 12.859 1 93.5 394 MET A N 1
ATOM 3087 C CA . MET A 1 394 ? 29.438 32.469 12.93 1 93.5 394 MET A CA 1
ATOM 3088 C C . MET A 1 394 ? 29.281 33.969 13.117 1 93.5 394 MET A C 1
ATOM 3090 O O . MET A 1 394 ? 30.094 34.594 13.781 1 93.5 394 MET A O 1
ATOM 3094 N N . LYS A 1 395 ? 28.234 34.469 12.523 1 92 395 LYS A N 1
ATOM 3095 C CA . LYS A 1 395 ? 27.953 35.906 12.68 1 92 395 LYS A CA 1
ATOM 3096 C C . LYS A 1 395 ? 27.641 36.25 14.133 1 92 395 LYS A C 1
ATOM 3098 O O . LYS A 1 395 ? 28.031 37.312 14.625 1 92 395 LYS A O 1
ATOM 3103 N N . LYS A 1 396 ? 27.031 35.375 14.75 1 89.81 396 LYS A N 1
ATOM 3104 C CA . LYS A 1 396 ? 26.656 35.594 16.141 1 89.81 396 LYS A CA 1
ATOM 3105 C C . LYS A 1 396 ? 27.781 35.219 17.094 1 89.81 396 LYS A C 1
ATOM 3107 O O . LYS A 1 396 ? 27.828 35.656 18.234 1 89.81 396 LYS A O 1
ATOM 3112 N N . GLY A 1 397 ? 28.609 34.375 16.547 1 85.62 397 GLY A N 1
ATOM 3113 C CA . GLY A 1 397 ? 29.656 33.844 17.391 1 85.62 397 GLY A CA 1
ATOM 3114 C C . GLY A 1 397 ? 30.766 34.844 17.688 1 85.62 397 GLY A C 1
ATOM 3115 O O . GLY A 1 397 ? 30.891 35.844 16.984 1 85.62 397 GLY A O 1
ATOM 3116 N N . GLN A 1 398 ? 31.406 34.5 18.922 1 82.5 398 GLN A N 1
ATOM 3117 C CA . GLN A 1 398 ? 32.531 35.312 19.359 1 82.5 398 GLN A CA 1
ATOM 3118 C C . GLN A 1 398 ? 33.844 34.562 19.266 1 82.5 398 GLN A C 1
ATOM 3120 O O . GLN A 1 398 ? 33.844 33.312 19.094 1 82.5 398 GLN A O 1
ATOM 3125 N N . GLY A 1 399 ? 35 35.25 19.062 1 76 399 GLY A N 1
ATOM 3126 C CA . GLY A 1 399 ? 36.312 34.594 19.047 1 76 399 GLY A CA 1
ATOM 3127 C C . GLY A 1 399 ? 36.969 34.594 17.672 1 76 399 GLY A C 1
ATOM 3128 O O . GLY A 1 399 ? 36.344 35.062 16.703 1 76 399 GLY A O 1
ATOM 3129 N N . LYS A 1 400 ? 38.062 34 17.656 1 72.31 400 LYS A N 1
ATOM 3130 C CA . LYS A 1 400 ? 38.875 34.031 16.438 1 72.31 400 LYS A CA 1
ATOM 3131 C C . LYS A 1 400 ? 38.25 33.219 15.312 1 72.31 400 LYS A C 1
ATOM 3133 O O . LYS A 1 400 ? 38.219 33.656 14.164 1 72.31 400 LYS A O 1
ATOM 3138 N N . PHE A 1 401 ? 37.656 32.062 15.758 1 79.94 401 PHE A N 1
ATOM 3139 C CA . PHE A 1 401 ? 37.094 31.219 14.711 1 79.94 401 PHE A CA 1
ATOM 3140 C C . PHE A 1 401 ? 35.562 31.188 14.812 1 79.94 401 PHE A C 1
ATOM 3142 O O . PHE A 1 401 ? 34.906 30.438 14.094 1 79.94 401 PHE A O 1
ATOM 3149 N N . ARG A 1 402 ? 34.969 31.984 15.641 1 79.62 402 ARG A N 1
ATOM 3150 C CA . ARG A 1 402 ? 33.562 32.344 15.773 1 79.62 402 ARG A CA 1
ATOM 3151 C C . ARG A 1 402 ? 32.75 31.172 16.344 1 79.62 402 ARG A C 1
ATOM 3153 O O . ARG A 1 402 ? 31.719 31.391 16.969 1 79.62 402 ARG A O 1
ATOM 3160 N N . ILE A 1 403 ? 33.188 29.859 15.914 1 88.44 403 ILE A N 1
ATOM 3161 C CA . ILE A 1 403 ? 32.438 28.719 16.422 1 88.44 403 ILE A CA 1
ATOM 3162 C C . ILE A 1 403 ? 33.406 27.641 16.906 1 88.44 403 ILE A C 1
ATOM 3164 O O . ILE A 1 403 ? 34.562 27.641 16.531 1 88.44 403 ILE A O 1
ATOM 3168 N N . ASN A 1 404 ? 33.031 26.781 17.875 1 90.5 404 ASN A N 1
ATOM 3169 C CA . ASN A 1 404 ? 33.781 25.609 18.297 1 90.5 404 ASN A CA 1
ATOM 3170 C C . ASN A 1 404 ? 33.688 24.469 17.281 1 90.5 404 ASN A C 1
ATOM 3172 O O . ASN A 1 404 ? 32.688 23.719 17.297 1 90.5 404 ASN A O 1
ATOM 3176 N N . TRP A 1 405 ? 34.688 24.281 16.5 1 92.5 405 TRP A N 1
ATOM 3177 C CA . TRP A 1 405 ? 34.656 23.359 15.367 1 92.5 405 TRP A CA 1
ATOM 3178 C C . TRP A 1 405 ? 34.625 21.922 15.859 1 92.5 405 TRP A C 1
ATOM 3180 O O . TRP A 1 405 ? 34.156 21.016 15.148 1 92.5 405 TRP A O 1
ATOM 3190 N N . PHE A 1 406 ? 35.219 21.609 17.016 1 92.38 406 PHE A N 1
ATOM 3191 C CA . PHE A 1 406 ? 35.125 20.281 17.594 1 92.38 406 PHE A CA 1
ATOM 3192 C C . PHE A 1 406 ? 33.656 19.922 17.875 1 92.38 406 PHE A C 1
ATOM 3194 O O . PHE A 1 406 ? 33.188 18.828 17.562 1 92.38 406 PHE A O 1
ATOM 3201 N N . MET A 1 407 ? 33 20.844 18.484 1 90.69 407 MET A N 1
ATOM 3202 C CA . MET A 1 407 ? 31.578 20.625 18.797 1 90.69 407 MET A CA 1
ATOM 3203 C C . MET A 1 407 ? 30.75 20.562 17.516 1 90.69 407 MET A C 1
ATOM 3205 O O . MET A 1 407 ? 29.734 19.859 17.453 1 90.69 407 MET A O 1
ATOM 3209 N N . PHE A 1 408 ? 31.297 21.344 16.531 1 92.94 408 PHE A N 1
ATOM 3210 C CA . PHE A 1 408 ? 30.672 21.312 15.219 1 92.94 408 PHE A CA 1
ATOM 3211 C C . PHE A 1 408 ? 30.641 19.906 14.664 1 92.94 408 PHE A C 1
ATOM 3213 O O . PHE A 1 408 ? 29.578 19.406 14.25 1 92.94 408 PHE A O 1
ATOM 3220 N N . TYR A 1 409 ? 31.719 19.156 14.703 1 95.69 409 TYR A N 1
ATOM 3221 C CA . TYR A 1 409 ? 31.812 17.797 14.203 1 95.69 409 TYR A CA 1
ATOM 3222 C C . TYR A 1 409 ? 31.078 16.812 15.117 1 95.69 409 TYR A C 1
ATOM 3224 O O . TYR A 1 409 ? 30.422 15.891 14.648 1 95.69 409 TYR A O 1
ATOM 3232 N N . PHE A 1 410 ? 31.125 17.047 16.375 1 94.44 410 PHE A N 1
ATOM 3233 C CA . PHE A 1 410 ? 30.516 16.141 17.344 1 94.44 410 PHE A CA 1
ATOM 3234 C C . PHE A 1 410 ? 29 16.156 17.219 1 94.44 410 PHE A C 1
ATOM 3236 O O . PHE A 1 410 ? 28.344 15.109 17.297 1 94.44 410 PHE A O 1
ATOM 3243 N N . HIS A 1 411 ? 28.422 17.344 17.078 1 92.56 411 HIS A N 1
ATOM 3244 C CA . HIS A 1 411 ? 26.969 17.469 16.969 1 92.56 411 HIS A CA 1
ATOM 3245 C C . HIS A 1 411 ? 26.422 16.656 15.797 1 92.56 411 HIS A C 1
ATOM 3247 O O . HIS A 1 411 ? 25.422 15.969 15.938 1 92.56 411 HIS A O 1
ATOM 3253 N N . ARG A 1 412 ? 27.078 16.781 14.734 1 94.06 412 ARG A N 1
ATOM 3254 C CA . ARG A 1 412 ? 26.641 16.047 13.555 1 94.06 412 ARG A CA 1
ATOM 3255 C C . ARG A 1 412 ? 26.781 14.539 13.773 1 94.06 412 ARG A C 1
ATOM 3257 O O . ARG A 1 412 ? 25.875 13.773 13.422 1 94.06 412 ARG A O 1
ATOM 3264 N N . PHE A 1 413 ? 27.922 14.133 14.305 1 96 413 PHE A N 1
ATOM 3265 C CA . PHE A 1 413 ? 28.172 12.719 14.586 1 96 413 PHE A CA 1
ATOM 3266 C C . PHE A 1 413 ? 27.109 12.164 15.531 1 96 413 PHE A C 1
ATOM 3268 O O . PHE A 1 413 ? 26.562 11.086 15.289 1 96 413 PHE A O 1
ATOM 3275 N N . TRP A 1 414 ? 26.781 12.914 16.531 1 95.25 414 TRP A N 1
ATOM 3276 C CA . TRP A 1 414 ? 25.828 12.477 17.547 1 95.25 414 TRP A CA 1
ATOM 3277 C C . TRP A 1 414 ? 24.406 12.445 16.984 1 95.25 414 TRP A C 1
ATOM 3279 O O . TRP A 1 414 ? 23.609 11.586 17.359 1 95.25 414 TRP A O 1
ATOM 3289 N N . ARG A 1 415 ? 24.141 13.32 16.109 1 93.81 415 ARG A N 1
ATOM 3290 C CA . ARG A 1 415 ? 22.797 13.43 15.531 1 93.81 415 ARG A CA 1
ATOM 3291 C C . ARG A 1 415 ? 22.516 12.258 14.609 1 93.81 415 ARG A C 1
ATOM 3293 O O . ARG A 1 415 ? 21.375 11.789 14.539 1 93.81 415 ARG A O 1
ATOM 3300 N N . LEU A 1 416 ? 23.484 11.695 14 1 96.44 416 LEU A N 1
ATOM 3301 C CA . LEU A 1 416 ? 23.266 10.695 12.953 1 96.44 416 LEU A CA 1
ATOM 3302 C C . LEU A 1 416 ? 23.562 9.297 13.469 1 96.44 416 LEU A C 1
ATOM 3304 O O . LEU A 1 416 ? 22.828 8.352 13.164 1 96.44 416 LEU A O 1
ATOM 3308 N N . THR A 1 417 ? 24.516 9.086 14.281 1 97.56 417 THR A N 1
ATOM 3309 C CA . THR A 1 417 ? 25.156 7.801 14.516 1 97.56 417 THR A CA 1
ATOM 3310 C C . THR A 1 417 ? 24.281 6.898 15.375 1 97.56 417 THR A C 1
ATOM 3312 O O . THR A 1 417 ? 24.141 5.707 15.094 1 97.56 417 THR A O 1
ATOM 3315 N N . PRO A 1 418 ? 23.672 7.406 16.438 1 96.62 418 PRO A N 1
ATOM 3316 C CA . PRO A 1 418 ? 22.906 6.488 17.297 1 96.62 418 PRO A CA 1
ATOM 3317 C C . PRO A 1 418 ? 21.797 5.762 16.547 1 96.62 418 PRO A C 1
ATOM 3319 O O . PRO A 1 418 ? 21.719 4.531 16.594 1 96.62 418 PRO A O 1
ATOM 3322 N N . ALA A 1 419 ? 20.938 6.453 15.852 1 97.44 419 ALA A N 1
ATOM 3323 C CA . ALA A 1 419 ? 19.859 5.82 15.086 1 97.44 419 ALA A CA 1
ATOM 3324 C C . ALA A 1 419 ? 20.422 4.898 14.008 1 97.44 419 ALA A C 1
ATOM 3326 O O . ALA A 1 419 ? 19.906 3.809 13.773 1 97.44 419 ALA A O 1
ATOM 3327 N N . TYR A 1 420 ? 21.531 5.34 13.398 1 97.94 420 TYR A N 1
ATOM 3328 C CA . TYR A 1 420 ? 22.219 4.57 12.367 1 97.94 420 TYR A CA 1
ATOM 3329 C C . TYR A 1 420 ? 22.719 3.242 12.914 1 97.94 420 TYR A C 1
ATOM 3331 O O . TYR A 1 420 ? 22.406 2.18 12.383 1 97.94 420 TYR A O 1
ATOM 3339 N N . MET A 1 421 ? 23.359 3.27 14 1 97.44 421 MET A N 1
ATOM 3340 C CA . MET A 1 421 ? 23.969 2.076 14.578 1 97.44 421 MET A CA 1
ATOM 3341 C C . MET A 1 421 ? 22.906 1.147 15.156 1 97.44 421 MET A C 1
ATOM 3343 O O . MET A 1 421 ? 23.016 -0.075 15.055 1 97.44 421 MET A O 1
ATOM 3347 N N . LEU A 1 422 ? 21.906 1.656 15.758 1 97.44 422 LEU A N 1
ATOM 3348 C CA . LEU A 1 422 ? 20.875 0.82 16.344 1 97.44 422 LEU A CA 1
ATOM 3349 C C . LEU A 1 422 ? 20.047 0.126 15.266 1 97.44 422 LEU A C 1
ATOM 3351 O O . LEU A 1 422 ? 19.688 -1.046 15.414 1 97.44 422 LEU A O 1
ATOM 3355 N N . LEU A 1 423 ? 19.719 0.832 14.195 1 97.75 423 LEU A N 1
ATOM 3356 C CA . LEU A 1 423 ? 18.984 0.197 13.102 1 97.75 423 LEU A CA 1
ATOM 3357 C C . LEU A 1 423 ? 19.875 -0.816 12.383 1 97.75 423 LEU A C 1
ATOM 3359 O O . LEU A 1 423 ? 19.375 -1.845 11.906 1 97.75 423 LEU A O 1
ATOM 3363 N N . MET A 1 424 ? 21.156 -0.472 12.281 1 97.12 424 MET A N 1
ATOM 3364 C CA . MET A 1 424 ? 22.094 -1.449 11.734 1 97.12 424 MET A CA 1
ATOM 3365 C C . MET A 1 424 ? 22.156 -2.695 12.609 1 97.12 424 MET A C 1
ATOM 3367 O O . MET A 1 424 ? 22.203 -3.816 12.094 1 97.12 424 MET A O 1
ATOM 3371 N N . MET A 1 425 ? 22.141 -2.5 13.906 1 97.06 425 MET A N 1
ATOM 3372 C CA . MET A 1 425 ? 22.125 -3.635 14.82 1 97.06 425 MET A CA 1
ATOM 3373 C C . MET A 1 425 ? 20.875 -4.488 14.602 1 97.06 425 MET A C 1
ATOM 3375 O O . MET A 1 425 ? 20.969 -5.719 14.57 1 97.06 425 MET A O 1
ATOM 3379 N N . ILE A 1 426 ? 19.75 -3.893 14.414 1 97.5 426 ILE A N 1
ATOM 3380 C CA . ILE A 1 426 ? 18.5 -4.617 14.156 1 97.5 426 ILE A CA 1
ATOM 3381 C C . ILE A 1 426 ? 18.625 -5.398 12.852 1 97.5 426 ILE A C 1
ATOM 3383 O O . ILE A 1 426 ? 18.234 -6.566 12.781 1 97.5 426 ILE A O 1
ATOM 3387 N N . SER A 1 427 ? 19.219 -4.766 11.859 1 96.19 427 SER A N 1
ATOM 3388 C CA . SER A 1 427 ? 19.391 -5.41 10.562 1 96.19 427 SER A CA 1
ATOM 3389 C C . SER A 1 427 ? 20.312 -6.613 10.656 1 96.19 427 SER A C 1
ATOM 3391 O O . SER A 1 427 ? 20.062 -7.66 10.055 1 96.19 427 SER A O 1
ATOM 3393 N N . ILE A 1 428 ? 21.344 -6.496 11.43 1 95.62 428 ILE A N 1
ATOM 3394 C CA . ILE A 1 428 ? 22.359 -7.539 11.539 1 95.62 428 ILE A CA 1
ATOM 3395 C C . ILE A 1 428 ? 21.844 -8.664 12.43 1 95.62 428 ILE A C 1
ATOM 3397 O O . ILE A 1 428 ? 21.922 -9.836 12.062 1 95.62 428 ILE A O 1
ATOM 3401 N N . CYS A 1 429 ? 21.203 -8.312 13.516 1 96.5 429 CYS A N 1
ATOM 3402 C CA . CYS A 1 429 ? 20.969 -9.289 14.57 1 96.5 429 CYS A CA 1
ATOM 3403 C C . CYS A 1 429 ? 19.562 -9.852 14.492 1 96.5 429 CYS A C 1
ATOM 3405 O O . CYS A 1 429 ? 19.297 -10.977 14.922 1 96.5 429 CYS A O 1
ATOM 3407 N N . LEU A 1 430 ? 18.656 -9.125 13.961 1 96.56 430 LEU A N 1
ATOM 3408 C CA . LEU A 1 430 ? 17.266 -9.531 14.133 1 96.56 430 LEU A CA 1
ATOM 3409 C C . LEU A 1 430 ? 16.609 -9.773 12.789 1 96.56 430 LEU A C 1
ATOM 3411 O O . LEU A 1 430 ? 15.523 -10.367 12.727 1 96.56 430 LEU A O 1
ATOM 3415 N N . SER A 1 431 ? 17.141 -9.359 11.688 1 94.38 431 SER A N 1
ATOM 3416 C CA . SER A 1 431 ? 16.469 -9.414 10.391 1 94.38 431 SER A CA 1
ATOM 3417 C C . SER A 1 431 ? 16.125 -10.844 10.008 1 94.38 431 SER A C 1
ATOM 3419 O O . SER A 1 431 ? 15.141 -11.086 9.305 1 94.38 431 SER A O 1
ATOM 3421 N N . ARG A 1 432 ? 16.891 -11.82 10.438 1 92.31 432 ARG A N 1
ATOM 3422 C CA . ARG A 1 432 ? 16.641 -13.219 10.109 1 92.31 432 ARG A CA 1
ATOM 3423 C C . ARG A 1 432 ? 15.297 -13.688 10.656 1 92.31 432 ARG A C 1
ATOM 3425 O O . ARG A 1 432 ? 14.703 -14.625 10.133 1 92.31 432 ARG A O 1
ATOM 3432 N N . TYR A 1 433 ? 14.758 -12.961 11.633 1 93.44 433 TYR A N 1
ATOM 3433 C CA . TYR A 1 433 ? 13.523 -13.375 12.297 1 93.44 433 TYR A CA 1
ATOM 3434 C C . TYR A 1 433 ? 12.344 -12.531 11.828 1 93.44 433 TYR A C 1
ATOM 3436 O O . TYR A 1 433 ? 11.234 -12.656 12.367 1 93.44 433 TYR A O 1
ATOM 3444 N N . PHE A 1 434 ? 12.523 -11.633 10.883 1 92.5 434 PHE A N 1
ATOM 3445 C CA . PHE A 1 434 ? 11.492 -10.719 10.422 1 92.5 434 PHE A CA 1
ATOM 3446 C C . PHE A 1 434 ? 10.469 -11.453 9.562 1 92.5 434 PHE A C 1
ATOM 3448 O O . PHE A 1 434 ? 9.305 -11.039 9.484 1 92.5 434 PHE A O 1
ATOM 3455 N N . GLY A 1 435 ? 10.93 -12.516 8.906 1 90.38 435 GLY A N 1
ATOM 3456 C CA . GLY A 1 435 ? 10.062 -13.172 7.934 1 90.38 435 GLY A CA 1
ATOM 3457 C C . GLY A 1 435 ? 10.305 -14.664 7.82 1 90.38 435 GLY A C 1
ATOM 3458 O O . GLY A 1 435 ? 10.969 -15.258 8.672 1 90.38 435 GLY A O 1
ATOM 3459 N N . ASP A 1 436 ? 9.586 -15.172 6.887 1 89.88 436 ASP A N 1
ATOM 3460 C CA . ASP A 1 436 ? 9.617 -16.594 6.559 1 89.88 436 ASP A CA 1
ATOM 3461 C C . ASP A 1 436 ? 9.188 -16.828 5.113 1 89.88 436 ASP A C 1
ATOM 3463 O O . ASP A 1 436 ? 8.703 -15.914 4.441 1 89.88 436 ASP A O 1
ATOM 3467 N N . GLY A 1 437 ? 9.547 -18.078 4.629 1 90.5 437 GLY A N 1
ATOM 3468 C CA . GLY A 1 437 ? 9.18 -18.391 3.258 1 90.5 437 GLY A CA 1
ATOM 3469 C C . GLY A 1 437 ? 10.281 -19.109 2.496 1 90.5 437 GLY A C 1
ATOM 3470 O O . GLY A 1 437 ? 11.391 -19.281 3.012 1 90.5 437 GLY A O 1
ATOM 3471 N N . PRO A 1 438 ? 9.938 -19.484 1.307 1 91 438 PRO A N 1
ATOM 3472 C CA . PRO A 1 438 ? 10.898 -20.266 0.519 1 91 438 PRO A CA 1
ATOM 3473 C C . PRO A 1 438 ? 12.148 -19.484 0.148 1 91 438 PRO A C 1
ATOM 3475 O O . PRO A 1 438 ? 13.242 -20.047 0.086 1 91 438 PRO A O 1
ATOM 3478 N N . LEU A 1 439 ? 12.031 -18.172 -0.049 1 89.31 439 LEU A N 1
ATOM 3479 C CA . LEU A 1 439 ? 13.156 -17.375 -0.514 1 89.31 439 LEU A CA 1
ATOM 3480 C C . LEU A 1 439 ? 13.789 -16.609 0.642 1 89.31 439 LEU A C 1
ATOM 3482 O O . LEU A 1 439 ? 14.742 -15.852 0.442 1 89.31 439 LEU A O 1
ATOM 3486 N N . TRP A 1 440 ? 13.266 -16.75 1.841 1 90.62 440 TRP A N 1
ATOM 3487 C CA . TRP A 1 440 ? 13.797 -16.016 2.984 1 90.62 440 TRP A CA 1
ATOM 3488 C C . TRP A 1 440 ? 15.227 -16.453 3.287 1 90.62 440 TRP A C 1
ATOM 3490 O O . TRP A 1 440 ? 15.508 -17.641 3.434 1 90.62 440 TRP A O 1
ATOM 3500 N N . PRO A 1 441 ? 16.109 -15.508 3.379 1 88.25 441 PRO A N 1
ATOM 3501 C CA . PRO A 1 441 ? 17.516 -15.867 3.637 1 88.25 441 PRO A CA 1
ATOM 3502 C C . PRO A 1 441 ? 17.734 -16.406 5.047 1 88.25 441 PRO A C 1
ATOM 3504 O O . PRO A 1 441 ? 17.219 -15.844 6.016 1 88.25 441 PRO A O 1
ATOM 3507 N N . ASP A 1 442 ? 18.562 -17.375 5.156 1 85.19 442 ASP A N 1
ATOM 3508 C CA . ASP A 1 442 ? 18.797 -18.047 6.434 1 85.19 442 ASP A CA 1
ATOM 3509 C C . ASP A 1 442 ? 19.562 -17.125 7.395 1 85.19 442 ASP A C 1
ATOM 3511 O O . ASP A 1 442 ? 19.375 -17.203 8.609 1 85.19 442 ASP A O 1
ATOM 3515 N N . GLN A 1 443 ? 20.469 -16.312 6.832 1 85.75 443 GLN A N 1
ATOM 3516 C CA . GLN A 1 443 ? 21.297 -15.469 7.691 1 85.75 443 GLN A CA 1
ATOM 3517 C C . GLN A 1 443 ? 20.734 -14.055 7.789 1 85.75 443 GLN A C 1
ATOM 3519 O O . GLN A 1 443 ? 21.359 -13.164 8.359 1 85.75 443 GLN A O 1
ATOM 3524 N N . GLY A 1 444 ? 19.656 -13.836 7.27 1 88.56 444 GLY A N 1
ATOM 3525 C CA . GLY A 1 444 ? 19.078 -12.5 7.316 1 88.56 444 GLY A CA 1
ATOM 3526 C C . GLY A 1 444 ? 19.516 -11.617 6.16 1 88.56 444 GLY A C 1
ATOM 3527 O O . GLY A 1 444 ? 19.875 -12.125 5.094 1 88.56 444 GLY A O 1
ATOM 3528 N N . MET A 1 445 ? 19.5 -10.305 6.32 1 88.88 445 MET A N 1
ATOM 3529 C CA . MET A 1 445 ? 19.641 -9.344 5.227 1 88.88 445 MET A CA 1
ATOM 3530 C C . MET A 1 445 ? 21.109 -8.969 5.016 1 88.88 445 MET A C 1
ATOM 3532 O O . MET A 1 445 ? 21.469 -8.398 3.984 1 88.88 445 MET A O 1
ATOM 3536 N N . GLU A 1 446 ? 21.938 -9.258 6.004 1 90.62 446 GLU A N 1
ATOM 3537 C CA . GLU A 1 446 ? 23.359 -8.891 5.934 1 90.62 446 GLU A CA 1
ATOM 3538 C C . GLU A 1 446 ? 24.234 -10.117 5.723 1 90.62 446 GLU A C 1
ATOM 3540 O O . GLU A 1 446 ? 24.047 -11.148 6.375 1 90.62 446 GLU A O 1
ATOM 3545 N N . VAL A 1 447 ? 25.172 -9.992 4.832 1 86.12 447 VAL A N 1
ATOM 3546 C CA . VAL A 1 447 ? 26.078 -11.086 4.523 1 86.12 447 VAL A CA 1
ATOM 3547 C C . VAL A 1 447 ? 27.031 -11.312 5.695 1 86.12 447 VAL A C 1
ATOM 3549 O O . VAL A 1 447 ? 27.641 -10.367 6.195 1 86.12 447 VAL A O 1
ATOM 3552 N N . ASN A 1 448 ? 27.125 -12.477 6.145 1 88.19 448 ASN A N 1
ATOM 3553 C CA . ASN A 1 448 ? 28 -12.898 7.234 1 88.19 448 ASN A CA 1
ATOM 3554 C C . ASN A 1 448 ? 27.844 -12 8.453 1 88.19 448 ASN A C 1
ATOM 3556 O O . ASN A 1 448 ? 28.828 -11.656 9.109 1 88.19 448 ASN A O 1
ATOM 3560 N N . TYR A 1 449 ? 26.703 -11.453 8.711 1 91.12 449 TYR A N 1
ATOM 3561 C CA . TYR A 1 449 ? 26.359 -10.625 9.859 1 91.12 449 TYR A CA 1
ATOM 3562 C C . TYR A 1 449 ? 27.312 -9.445 9.977 1 91.12 449 TYR A C 1
ATOM 3564 O O . TYR A 1 449 ? 27.609 -8.992 11.086 1 91.12 449 TYR A O 1
ATOM 3572 N N . CYS A 1 450 ? 27.969 -9.031 8.891 1 91.75 450 CYS A N 1
ATOM 3573 C CA . CYS A 1 450 ? 28.875 -7.895 8.836 1 91.75 450 CYS A CA 1
ATOM 3574 C C . CYS A 1 450 ? 30.016 -8.062 9.828 1 91.75 450 CYS A C 1
ATOM 3576 O O . CYS A 1 450 ? 30.484 -7.086 10.414 1 91.75 450 CYS A O 1
ATOM 3578 N N . LYS A 1 451 ? 30.406 -9.203 10.102 1 90.56 451 LYS A N 1
ATOM 3579 C CA . LYS A 1 451 ? 31.391 -9.508 11.148 1 90.56 451 LYS A CA 1
ATOM 3580 C C . LYS A 1 451 ? 32.688 -8.734 10.93 1 90.56 451 LYS A C 1
ATOM 3582 O O . LYS A 1 451 ? 33.25 -8.211 11.883 1 90.56 451 LYS A O 1
ATOM 3587 N N . ASP A 1 452 ? 33.125 -8.492 9.727 1 89.44 452 ASP A N 1
ATOM 3588 C CA . ASP A 1 452 ? 34.406 -7.867 9.477 1 89.44 452 ASP A CA 1
ATOM 3589 C C . ASP A 1 452 ? 34.25 -6.48 8.859 1 89.44 452 ASP A C 1
ATOM 3591 O O . ASP A 1 452 ? 35.219 -5.848 8.461 1 89.44 452 ASP A O 1
ATOM 3595 N N . THR A 1 453 ? 33.062 -5.98 8.812 1 91.62 453 THR A N 1
ATOM 3596 C CA . THR A 1 453 ? 32.875 -4.758 8.031 1 91.62 453 THR A CA 1
ATOM 3597 C C . THR A 1 453 ? 32.094 -3.713 8.828 1 91.62 453 THR A C 1
ATOM 3599 O O . THR A 1 453 ? 32.125 -2.525 8.492 1 91.62 453 THR A O 1
ATOM 3602 N N . TRP A 1 454 ? 31.453 -4.047 9.938 1 92.88 454 TRP A N 1
ATOM 3603 C CA . TRP A 1 454 ? 30.531 -3.15 10.633 1 92.88 454 TRP A CA 1
ATOM 3604 C C . TRP A 1 454 ? 31.266 -1.903 11.125 1 92.88 454 TRP A C 1
ATOM 3606 O O . TRP A 1 454 ? 30.672 -0.82 11.188 1 92.88 454 TRP A O 1
ATOM 3616 N N . TRP A 1 455 ? 32.562 -1.952 11.523 1 94.06 455 TRP A N 1
ATOM 3617 C CA . TRP A 1 455 ? 33.312 -0.834 12.094 1 94.06 455 TRP A CA 1
ATOM 3618 C C . TRP A 1 455 ? 33.562 0.243 11.039 1 94.06 455 TRP A C 1
ATOM 3620 O O . TRP A 1 455 ? 33.719 1.417 11.375 1 94.06 455 TRP A O 1
ATOM 3630 N N . LYS A 1 456 ? 33.594 -0.143 9.773 1 95.69 456 LYS A N 1
ATOM 3631 C CA . LYS A 1 456 ? 33.75 0.833 8.695 1 95.69 456 LYS A CA 1
ATOM 3632 C C . LYS A 1 456 ? 32.562 1.769 8.625 1 95.69 456 LYS A C 1
ATOM 3634 O O . LYS A 1 456 ? 32.688 2.939 8.266 1 95.69 456 LYS A O 1
ATOM 3639 N N . ASN A 1 457 ? 31.359 1.195 8.945 1 96.56 457 ASN A N 1
ATOM 3640 C CA . ASN A 1 457 ? 30.156 2.014 8.984 1 96.56 457 ASN A CA 1
ATOM 3641 C C . ASN A 1 457 ? 30.188 3.008 10.141 1 96.56 457 ASN A C 1
ATOM 3643 O O . ASN A 1 457 ? 29.781 4.16 9.992 1 96.56 457 ASN A O 1
ATOM 3647 N N . LEU A 1 458 ? 30.688 2.588 11.266 1 96.25 458 LEU A N 1
ATOM 3648 C CA . LEU A 1 458 ? 30.797 3.455 12.438 1 96.25 458 LEU A CA 1
ATOM 3649 C C . LEU A 1 458 ? 31.719 4.637 12.156 1 96.25 458 LEU A C 1
ATOM 3651 O O . LEU A 1 458 ? 31.438 5.758 12.594 1 96.25 458 LEU A O 1
ATOM 3655 N N . LEU A 1 459 ? 32.688 4.379 11.336 1 96.38 459 LEU A N 1
ATOM 3656 C CA . LEU A 1 459 ? 33.688 5.414 11.031 1 96.38 459 LEU A CA 1
ATOM 3657 C C . LEU A 1 459 ? 33.281 6.184 9.773 1 96.38 459 LEU A C 1
ATOM 3659 O O . LEU A 1 459 ? 33.969 7.125 9.375 1 96.38 459 LEU A O 1
ATOM 3663 N N . TYR A 1 460 ? 32.25 5.812 9.172 1 97.25 460 TYR A N 1
ATOM 3664 C CA . TYR A 1 460 ? 31.734 6.465 7.973 1 97.25 460 TYR A CA 1
ATOM 3665 C C . TYR A 1 460 ? 32.75 6.406 6.844 1 97.25 460 TYR A C 1
ATOM 3667 O O . TYR A 1 460 ? 33 7.406 6.168 1 97.25 460 TYR A O 1
ATOM 3675 N N . ILE A 1 461 ? 33.406 5.184 6.617 1 96.19 461 ILE A N 1
ATOM 3676 C CA . ILE A 1 461 ? 34.375 5.012 5.543 1 96.19 461 ILE A CA 1
ATOM 3677 C C . ILE A 1 461 ? 34.031 3.762 4.734 1 96.19 461 ILE A C 1
ATOM 3679 O O . ILE A 1 461 ? 34.875 3.242 4.004 1 96.19 461 ILE A O 1
ATOM 3683 N N . ASN A 1 462 ? 32.812 3.189 4.891 1 94.06 462 ASN A N 1
ATOM 3684 C CA . ASN A 1 462 ? 32.406 1.943 4.25 1 94.06 462 ASN A CA 1
ATOM 3685 C C . ASN A 1 462 ? 32.375 2.078 2.73 1 94.06 462 ASN A C 1
ATOM 3687 O O . ASN A 1 462 ? 32.562 1.096 2.012 1 94.06 462 ASN A O 1
ATOM 3691 N N . ASN A 1 463 ? 32.188 3.297 2.18 1 93.56 463 ASN A N 1
ATOM 3692 C CA . ASN A 1 463 ? 32.094 3.506 0.74 1 93.56 463 ASN A CA 1
ATOM 3693 C C . ASN A 1 463 ? 33.469 3.539 0.067 1 93.56 463 ASN A C 1
ATOM 3695 O O . ASN A 1 463 ? 33.562 3.594 -1.16 1 93.56 463 ASN A O 1
ATOM 3699 N N . LEU A 1 464 ? 34.531 3.494 0.835 1 94 464 LEU A N 1
ATOM 3700 C CA . LEU A 1 464 ? 35.875 3.561 0.292 1 94 464 LEU A CA 1
ATOM 3701 C C . LEU A 1 464 ? 36.406 2.162 -0.001 1 94 464 LEU A C 1
ATOM 3703 O O . LEU A 1 464 ? 37.469 2.016 -0.63 1 94 464 LEU A O 1
ATOM 3707 N N . PHE A 1 465 ? 35.594 1.13 0.327 1 88.94 465 PHE A N 1
ATOM 3708 C CA . PHE A 1 465 ? 36.031 -0.25 0.147 1 88.94 465 PHE A CA 1
ATOM 3709 C C . PHE A 1 465 ? 35.094 -0.998 -0.792 1 88.94 465 PHE A C 1
ATOM 3711 O O . PHE A 1 465 ? 33.875 -0.708 -0.84 1 88.94 465 PHE A O 1
ATOM 3718 N N . ASN A 1 466 ? 35.594 -1.945 -1.6 1 78.19 466 ASN A N 1
ATOM 3719 C CA . ASN A 1 466 ? 34.812 -2.691 -2.574 1 78.19 466 ASN A CA 1
ATOM 3720 C C . ASN A 1 466 ? 34.312 -4.016 -1.999 1 78.19 466 ASN A C 1
ATOM 3722 O O . ASN A 1 466 ? 33.688 -4.805 -2.703 1 78.19 466 ASN A O 1
ATOM 3726 N N . GLU A 1 467 ? 34.406 -4.156 -0.774 1 74.31 467 GLU A N 1
ATOM 3727 C CA . GLU A 1 467 ? 33.906 -5.383 -0.156 1 74.31 467 GLU A CA 1
ATOM 3728 C C . GLU A 1 467 ? 32.375 -5.332 0.032 1 74.31 467 GLU A C 1
ATOM 3730 O O . GLU A 1 467 ? 31.75 -4.336 -0.318 1 74.31 467 GLU A O 1
ATOM 3735 N N . GLN A 1 468 ? 31.828 -6.512 0.39 1 77.56 468 GLN A N 1
ATOM 3736 C CA . GLN A 1 468 ? 30.406 -6.578 0.671 1 77.56 468 GLN A CA 1
ATOM 3737 C C . GLN A 1 468 ? 30.016 -5.609 1.781 1 77.56 468 GLN A C 1
ATOM 3739 O O . GLN A 1 468 ? 30.578 -5.656 2.879 1 77.56 468 GLN A O 1
ATOM 3744 N N . SER A 1 469 ? 29.172 -4.738 1.401 1 81.69 469 SER A N 1
ATOM 3745 C CA . SER A 1 469 ? 28.828 -3.633 2.291 1 81.69 469 SER A CA 1
ATOM 3746 C C . SER A 1 469 ? 27.922 -4.098 3.422 1 81.69 469 SER A C 1
ATOM 3748 O O . SER A 1 469 ? 27.172 -5.07 3.27 1 81.69 469 SER A O 1
ATOM 3750 N N . CYS A 1 470 ? 28.172 -3.598 4.59 1 89.5 470 CYS A N 1
ATOM 3751 C CA . CYS A 1 470 ? 27.266 -3.729 5.719 1 89.5 470 CYS A CA 1
ATOM 3752 C C . CYS A 1 470 ? 26.219 -2.615 5.707 1 89.5 470 CYS A C 1
ATOM 3754 O O . CYS A 1 470 ? 26.562 -1.434 5.699 1 89.5 470 CYS A O 1
ATOM 3756 N N . PHE A 1 471 ? 24.906 -3.018 5.66 1 92.06 471 PHE A N 1
ATOM 3757 C CA . PHE A 1 471 ? 23.859 -2.004 5.582 1 92.06 471 PHE A CA 1
ATOM 3758 C C . PHE A 1 471 ? 24.016 -1.164 4.32 1 92.06 471 PHE A C 1
ATOM 3760 O O . PHE A 1 471 ? 24.281 0.04 4.398 1 92.06 471 PHE A O 1
ATOM 3767 N N . GLY A 1 472 ? 23.828 -1.713 3.215 1 88.88 472 GLY A N 1
ATOM 3768 C CA . GLY A 1 472 ? 24.172 -1.271 1.876 1 88.88 472 GLY A CA 1
ATOM 3769 C C . GLY A 1 472 ? 23.75 0.155 1.584 1 88.88 472 GLY A C 1
ATOM 3770 O O . GLY A 1 472 ? 24.484 0.911 0.944 1 88.88 472 GLY A O 1
ATOM 3771 N N . VAL A 1 473 ? 22.672 0.67 2.084 1 90.19 473 VAL A N 1
ATOM 3772 C CA . VAL A 1 473 ? 22.141 1.993 1.761 1 90.19 473 VAL A CA 1
ATOM 3773 C C . VAL A 1 473 ? 22.984 3.064 2.447 1 90.19 473 VAL A C 1
ATOM 3775 O O . VAL A 1 473 ? 22.938 4.238 2.066 1 90.19 473 VAL A O 1
ATOM 3778 N N . SER A 1 474 ? 23.922 2.689 3.303 1 94.69 474 SER A N 1
ATOM 3779 C CA . SER A 1 474 ? 24.609 3.629 4.184 1 94.69 474 SER A CA 1
ATOM 3780 C C . SER A 1 474 ? 25.781 4.301 3.465 1 94.69 474 SER A C 1
ATOM 3782 O O . SER A 1 474 ? 26.438 5.172 4.031 1 94.69 474 SER A O 1
ATOM 3784 N N . TRP A 1 475 ? 26.062 3.953 2.199 1 94.38 475 TRP A N 1
ATOM 3785 C CA . TRP A 1 475 ? 27.125 4.652 1.469 1 94.38 475 TRP A CA 1
ATOM 3786 C C . TRP A 1 475 ? 26.859 6.156 1.434 1 94.38 475 TRP A C 1
ATOM 3788 O O . TRP A 1 475 ? 27.781 6.961 1.477 1 94.38 475 TRP A O 1
ATOM 3798 N N . TYR A 1 476 ? 25.625 6.543 1.3 1 95.94 476 TYR A N 1
ATOM 3799 C CA . TYR A 1 476 ? 25.234 7.949 1.278 1 95.94 476 TYR A CA 1
ATOM 3800 C C . TYR A 1 476 ? 25.672 8.656 2.559 1 95.94 476 TYR A C 1
ATOM 3802 O O . TYR A 1 476 ? 26.156 9.789 2.518 1 95.94 476 TYR A O 1
ATOM 3810 N N . LEU A 1 477 ? 25.438 8.008 3.709 1 96.88 477 LEU A N 1
ATOM 3811 C CA . LEU A 1 477 ? 25.797 8.602 4.992 1 96.88 477 LEU A CA 1
ATOM 3812 C C . LEU A 1 477 ? 27.297 8.805 5.098 1 96.88 477 LEU A C 1
ATOM 3814 O O . LEU A 1 477 ? 27.766 9.797 5.676 1 96.88 477 LEU A O 1
ATOM 3818 N N . ALA A 1 478 ? 28.016 7.828 4.586 1 97.19 478 ALA A N 1
ATOM 3819 C CA . ALA A 1 478 ? 29.469 7.973 4.562 1 97.19 478 ALA A CA 1
ATOM 3820 C C . ALA A 1 478 ? 29.891 9.195 3.75 1 97.19 478 ALA A C 1
ATOM 3822 O O . ALA A 1 478 ? 30.703 10.008 4.203 1 97.19 478 ALA A O 1
ATOM 3823 N N . ASN A 1 479 ? 29.312 9.383 2.6 1 97.69 479 ASN A N 1
ATOM 3824 C CA . ASN A 1 479 ? 29.594 10.547 1.765 1 97.69 479 ASN A CA 1
ATOM 3825 C C . ASN A 1 479 ? 29.203 11.844 2.471 1 97.69 479 ASN A C 1
ATOM 3827 O O . ASN A 1 479 ? 29.984 12.797 2.496 1 97.69 479 ASN A O 1
ATOM 3831 N N . ASP A 1 480 ? 28.031 11.875 3.004 1 97.31 480 ASP A N 1
ATOM 3832 C CA . ASP A 1 480 ? 27.531 13.078 3.658 1 97.31 480 ASP A CA 1
ATOM 3833 C C . ASP A 1 480 ? 28.438 13.5 4.805 1 97.31 480 ASP A C 1
ATOM 3835 O O . ASP A 1 480 ? 28.75 14.688 4.957 1 97.31 480 ASP A O 1
ATOM 3839 N N . MET A 1 481 ? 28.859 12.516 5.598 1 97.69 481 MET A N 1
ATOM 3840 C CA . MET A 1 481 ? 29.75 12.805 6.715 1 97.69 481 MET A CA 1
ATOM 3841 C C . MET A 1 481 ? 31.109 13.273 6.219 1 97.69 481 MET A C 1
ATOM 3843 O O . MET A 1 481 ? 31.703 14.195 6.785 1 97.69 481 MET A O 1
ATOM 3847 N N . GLN A 1 482 ? 31.625 12.664 5.23 1 98 482 GLN A N 1
ATOM 3848 C CA . GLN A 1 482 ? 32.906 13.062 4.66 1 98 482 GLN A CA 1
ATOM 3849 C C . GLN A 1 482 ? 32.844 14.477 4.098 1 98 482 GLN A C 1
ATOM 3851 O O . GLN A 1 482 ? 33.781 15.266 4.297 1 98 482 GLN A O 1
ATOM 3856 N N . PHE A 1 483 ? 31.797 14.836 3.377 1 98.31 483 PHE A N 1
ATOM 3857 C CA . PHE A 1 483 ? 31.609 16.188 2.873 1 98.31 483 PHE A CA 1
ATOM 3858 C C . PHE A 1 483 ? 31.516 17.188 4.023 1 98.31 483 PHE A C 1
ATOM 3860 O O . PHE A 1 483 ? 32.062 18.281 3.963 1 98.31 483 PHE A O 1
ATOM 3867 N N . PHE A 1 484 ? 30.812 16.781 5.051 1 97.81 484 PHE A N 1
ATOM 3868 C CA . PHE A 1 484 ? 30.641 17.625 6.23 1 97.81 484 PHE A CA 1
ATOM 3869 C C . PHE A 1 484 ? 32 17.906 6.883 1 97.81 484 PHE A C 1
ATOM 3871 O O . PHE A 1 484 ? 32.25 19.031 7.293 1 97.81 484 PHE A O 1
ATOM 3878 N N . LEU A 1 485 ? 32.812 16.891 6.957 1 97.25 485 LEU A N 1
ATOM 3879 C CA . LEU A 1 485 ? 34.125 17.031 7.551 1 97.25 485 LEU A CA 1
ATOM 3880 C C . LEU A 1 485 ? 34.969 18.016 6.762 1 97.25 485 LEU A C 1
ATOM 3882 O O . LEU A 1 485 ? 35.812 18.734 7.34 1 97.25 485 LEU A O 1
ATOM 3886 N N . LEU A 1 486 ? 34.781 18.109 5.52 1 97.25 486 LEU A N 1
ATOM 3887 C CA . LEU A 1 486 ? 35.562 18.953 4.652 1 97.25 486 LEU A CA 1
ATOM 3888 C C . LEU A 1 486 ? 34.938 20.344 4.52 1 97.25 486 LEU A C 1
ATOM 3890 O O . LEU A 1 486 ? 35.594 21.281 4.039 1 97.25 486 LEU A O 1
ATOM 3894 N N . SER A 1 487 ? 33.812 20.578 4.965 1 97.5 487 SER A N 1
ATOM 3895 C CA . SER A 1 487 ? 33 21.766 4.703 1 97.5 487 SER A CA 1
ATOM 3896 C C . SER A 1 487 ? 33.656 23.016 5.293 1 97.5 487 SER A C 1
ATOM 3898 O O . SER A 1 487 ? 33.531 24.109 4.734 1 97.5 487 SER A O 1
ATOM 3900 N N . PRO A 1 488 ? 34.375 22.922 6.523 1 96.38 488 PRO A N 1
ATOM 3901 C CA . PRO A 1 488 ? 35 24.125 7.078 1 96.38 488 PRO A CA 1
ATOM 3902 C C . PRO A 1 488 ? 36.031 24.734 6.137 1 96.38 488 PRO A C 1
ATOM 3904 O O . PRO A 1 488 ? 36.281 25.953 6.184 1 96.38 488 PRO A O 1
ATOM 3907 N N . LEU A 1 489 ? 36.594 23.938 5.266 1 96.75 489 LEU A N 1
ATOM 3908 C CA . LEU A 1 489 ? 37.562 24.438 4.297 1 96.75 489 LEU A CA 1
ATOM 3909 C C . LEU A 1 489 ? 36.938 25.422 3.33 1 96.75 489 LEU A C 1
ATOM 3911 O O . LEU A 1 489 ? 37.594 26.297 2.773 1 96.75 489 LEU A O 1
ATOM 3915 N N . MET A 1 490 ? 35.656 25.375 3.189 1 97.94 490 MET A N 1
ATOM 3916 C CA . MET A 1 490 ? 34.938 26.266 2.305 1 97.94 490 MET A CA 1
ATOM 3917 C C . MET A 1 490 ? 34.188 27.328 3.104 1 97.94 490 MET A C 1
ATOM 3919 O O . MET A 1 490 ? 34.125 28.5 2.703 1 97.94 490 MET A O 1
ATOM 3923 N N . LEU A 1 491 ? 33.656 27.047 4.273 1 97.31 491 LEU A N 1
ATOM 3924 C CA . LEU A 1 491 ? 32.812 27.922 5.066 1 97.31 491 LEU A CA 1
ATOM 3925 C C . LEU A 1 491 ? 33.625 29.047 5.695 1 97.31 491 LEU A C 1
ATOM 3927 O O . LEU A 1 491 ? 33.188 30.203 5.727 1 97.31 491 LEU A O 1
ATOM 3931 N N . ILE A 1 492 ? 34.844 28.719 6.188 1 95.88 492 ILE A N 1
ATOM 3932 C CA . ILE A 1 492 ? 35.656 29.703 6.883 1 95.88 492 ILE A CA 1
ATOM 3933 C C . ILE A 1 492 ? 36.031 30.828 5.926 1 95.88 492 ILE A C 1
ATOM 3935 O O . ILE A 1 492 ? 35.812 32 6.223 1 95.88 492 ILE A O 1
ATOM 3939 N N . PRO A 1 493 ? 36.562 30.453 4.762 1 96.19 493 PRO A N 1
ATOM 3940 C CA . PRO A 1 493 ? 36.844 31.547 3.826 1 96.19 493 PRO A CA 1
ATOM 3941 C C . PRO A 1 493 ? 35.594 32.312 3.377 1 96.19 493 PRO A C 1
ATOM 3943 O O . PRO A 1 493 ? 35.656 33.5 3.137 1 96.19 493 PRO A O 1
ATOM 3946 N N . LEU A 1 494 ? 34.5 31.703 3.205 1 97.12 494 LEU A N 1
ATOM 3947 C CA . LEU A 1 494 ? 33.281 32.344 2.793 1 97.12 494 LEU A CA 1
ATOM 3948 C C . LEU A 1 494 ? 32.844 33.406 3.816 1 97.12 494 LEU A C 1
ATOM 3950 O O . LEU A 1 494 ? 32.281 34.438 3.453 1 97.12 494 LEU A O 1
ATOM 3954 N N . TYR A 1 495 ? 33.031 33.094 5.102 1 95.44 495 TYR A N 1
ATOM 3955 C CA . TYR A 1 495 ? 32.625 34 6.156 1 95.44 495 TYR A CA 1
ATOM 3956 C C . TYR A 1 495 ? 33.562 35.219 6.223 1 95.44 495 TYR A C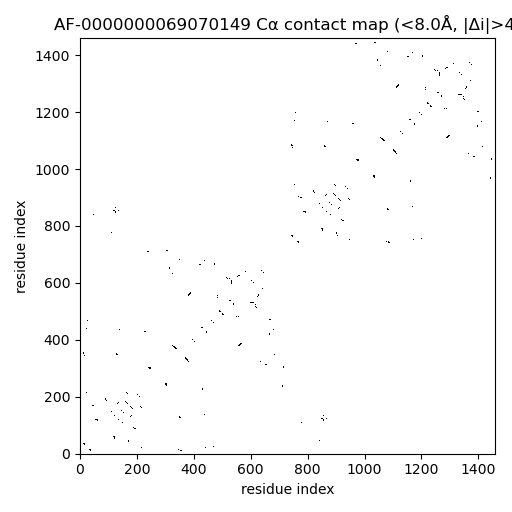 1
ATOM 3958 O O . TYR A 1 495 ? 33.125 36.344 6.297 1 95.44 495 TYR A O 1
ATOM 3966 N N . PHE A 1 496 ? 34.938 35 6.184 1 94.69 496 PHE A N 1
ATOM 3967 C CA . PHE A 1 496 ? 35.906 36.062 6.434 1 94.69 496 PHE A CA 1
ATOM 3968 C C . PHE A 1 496 ? 36.156 36.875 5.176 1 94.69 496 PHE A C 1
ATOM 3970 O O . PHE A 1 496 ? 36.438 38.094 5.25 1 94.69 496 PHE A O 1
ATOM 3977 N N . TYR A 1 497 ? 36.219 36.188 3.951 1 96.31 497 TYR A N 1
ATOM 3978 C CA . TYR A 1 497 ? 36.375 36.844 2.66 1 96.31 497 TYR A CA 1
ATOM 3979 C C . TYR A 1 497 ? 35.531 36.188 1.59 1 96.31 497 TYR A C 1
ATOM 3981 O O . TYR A 1 497 ? 35.969 35.344 0.842 1 96.31 497 TYR A O 1
ATOM 3989 N N . PHE A 1 498 ? 34.375 36.656 1.432 1 96.5 498 PHE A N 1
ATOM 3990 C CA . PHE A 1 498 ? 33.312 36.031 0.659 1 96.5 498 PHE A CA 1
ATOM 3991 C C . PHE A 1 498 ? 33.781 35.75 -0.765 1 96.5 498 PHE A C 1
ATOM 3993 O O . PHE A 1 498 ? 33.656 34.625 -1.242 1 96.5 498 PHE A O 1
ATOM 4000 N N . PRO A 1 499 ? 34.375 36.75 -1.584 1 97.25 499 PRO A N 1
ATOM 4001 C CA . PRO A 1 499 ? 34.812 36.438 -2.947 1 97.25 499 PRO A CA 1
ATOM 4002 C C . PRO A 1 499 ? 35.875 35.344 -2.988 1 97.25 499 PRO A C 1
ATOM 4004 O O . PRO A 1 499 ? 35.875 34.5 -3.898 1 97.25 499 PRO A O 1
ATOM 4007 N N . GLY A 1 500 ? 36.812 35.375 -2.076 1 96.88 500 GLY A N 1
ATOM 4008 C CA . GLY A 1 500 ? 37.812 34.312 -1.977 1 96.88 500 GLY A CA 1
ATOM 4009 C C . GLY A 1 500 ? 37.188 32.969 -1.663 1 96.88 500 GLY A C 1
ATOM 4010 O O . GLY A 1 500 ? 37.656 31.938 -2.174 1 96.88 500 GLY A O 1
ATOM 4011 N N . GLY A 1 501 ? 36.188 33.031 -0.784 1 97.75 501 GLY A N 1
ATOM 4012 C CA . GLY A 1 501 ? 35.469 31.797 -0.469 1 97.75 501 GLY A CA 1
ATOM 4013 C C . GLY A 1 501 ? 34.75 31.203 -1.667 1 97.75 501 GLY A C 1
ATOM 4014 O O . GLY A 1 501 ? 34.75 29.969 -1.843 1 97.75 501 GLY A O 1
ATOM 4015 N N . ILE A 1 502 ? 34.188 31.969 -2.461 1 98 502 ILE A N 1
ATOM 4016 C CA . ILE A 1 502 ? 33.469 31.5 -3.662 1 98 502 ILE A CA 1
ATOM 4017 C C . ILE A 1 502 ? 34.5 30.875 -4.621 1 98 502 ILE A C 1
ATOM 4019 O O . ILE A 1 502 ? 34.188 29.844 -5.242 1 98 502 ILE A O 1
ATOM 4023 N N . VAL A 1 503 ? 35.656 31.469 -4.77 1 98 503 VAL A N 1
ATOM 4024 C CA . VAL A 1 503 ? 36.688 30.922 -5.637 1 98 503 VAL A CA 1
ATOM 4025 C C . VAL A 1 503 ? 37.094 29.531 -5.152 1 98 503 VAL A C 1
ATOM 4027 O O . VAL A 1 503 ? 37.281 28.625 -5.957 1 98 503 VAL A O 1
ATOM 4030 N N . ILE A 1 504 ? 37.25 29.391 -3.906 1 98.12 504 ILE A N 1
ATOM 4031 C CA . ILE A 1 504 ? 37.625 28.094 -3.332 1 98.12 504 ILE A CA 1
ATOM 4032 C C . ILE A 1 504 ? 36.531 27.078 -3.641 1 98.12 504 ILE A C 1
ATOM 4034 O O . ILE A 1 504 ? 36.812 25.938 -3.99 1 98.12 504 ILE A O 1
ATOM 4038 N N . CYS A 1 505 ? 35.281 27.453 -3.445 1 98.44 505 CYS A N 1
ATOM 4039 C CA . CYS A 1 505 ? 34.156 26.562 -3.766 1 98.44 505 CYS A CA 1
ATOM 4040 C C . CYS A 1 505 ? 34.219 26.141 -5.23 1 98.44 505 CYS A C 1
ATOM 4042 O O . CYS A 1 505 ? 33.938 24.984 -5.555 1 98.44 505 CYS A O 1
ATOM 4044 N N . ILE A 1 506 ? 34.5 27.062 -6.117 1 98.06 506 ILE A N 1
ATOM 4045 C CA . ILE A 1 506 ? 34.562 26.781 -7.547 1 98.06 506 ILE A CA 1
ATOM 4046 C C . ILE A 1 506 ? 35.688 25.797 -7.844 1 98.06 506 ILE A C 1
ATOM 4048 O O . ILE A 1 506 ? 35.531 24.922 -8.688 1 98.06 506 ILE A O 1
ATOM 4052 N N . VAL A 1 507 ? 36.781 25.938 -7.188 1 97.62 507 VAL A N 1
ATOM 4053 C CA . VAL A 1 507 ? 37.906 25.016 -7.348 1 97.62 507 VAL A CA 1
ATOM 4054 C C . VAL A 1 507 ? 37.5 23.609 -6.922 1 97.62 507 VAL A C 1
ATOM 4056 O O . VAL A 1 507 ? 37.781 22.641 -7.617 1 97.62 507 VAL A O 1
ATOM 4059 N N . TRP A 1 508 ? 36.844 23.531 -5.773 1 97.56 508 TRP A N 1
ATOM 4060 C CA . TRP A 1 508 ? 36.344 22.234 -5.312 1 97.56 508 TRP A CA 1
ATOM 4061 C C . TRP A 1 508 ? 35.312 21.672 -6.293 1 97.56 508 TRP A C 1
ATOM 4063 O O . TRP A 1 508 ? 35.281 20.469 -6.527 1 97.56 508 TRP A O 1
ATOM 4073 N N . LEU A 1 509 ? 34.469 22.516 -6.816 1 97.88 509 LEU A N 1
ATOM 4074 C CA . LEU A 1 509 ? 33.438 22.094 -7.77 1 97.88 509 LEU A CA 1
ATOM 4075 C C . LEU A 1 509 ? 34.062 21.547 -9.047 1 97.88 509 LEU A C 1
ATOM 4077 O O . LEU A 1 509 ? 33.625 20.547 -9.586 1 97.88 509 LEU A O 1
ATOM 4081 N N . LEU A 1 510 ? 35.062 22.234 -9.523 1 97.06 510 LEU A N 1
ATOM 4082 C CA . LEU A 1 510 ? 35.781 21.781 -10.711 1 97.06 510 LEU A CA 1
ATOM 4083 C C . LEU A 1 510 ? 36.438 20.453 -10.461 1 97.06 510 LEU A C 1
ATOM 4085 O O . LEU A 1 510 ? 36.438 19.562 -11.328 1 97.06 510 LEU A O 1
ATOM 4089 N N . GLY A 1 511 ? 37.062 20.328 -9.328 1 96.5 511 GLY A N 1
ATOM 4090 C CA . GLY A 1 511 ? 37.625 19.031 -8.961 1 96.5 511 GLY A CA 1
ATOM 4091 C C . GLY A 1 511 ? 36.594 17.922 -8.922 1 96.5 511 GLY A C 1
ATOM 4092 O O . GLY A 1 511 ? 36.875 16.812 -9.352 1 96.5 511 GLY A O 1
ATOM 4093 N N . SER A 1 512 ? 35.438 18.25 -8.391 1 96.06 512 SER A N 1
ATOM 4094 C CA . SER A 1 512 ? 34.344 17.281 -8.273 1 96.06 512 SER A CA 1
ATOM 4095 C C . SER A 1 512 ? 33.75 16.953 -9.641 1 96.06 512 SER A C 1
ATOM 4097 O O . SER A 1 512 ? 33.062 15.938 -9.797 1 96.06 512 SER A O 1
ATOM 4099 N N . ALA A 1 513 ? 33.969 17.781 -10.602 1 97.12 513 ALA A N 1
ATOM 4100 C CA . ALA A 1 513 ? 33.5 17.516 -11.969 1 97.12 513 ALA A CA 1
ATOM 4101 C C . ALA A 1 513 ? 34.594 16.766 -12.758 1 97.12 513 ALA A C 1
ATOM 4103 O O . ALA A 1 513 ? 34.281 15.82 -13.5 1 97.12 513 ALA A O 1
ATOM 4104 N N . ILE A 1 514 ? 35.844 17.109 -12.594 1 97.12 514 ILE A N 1
ATOM 4105 C CA . ILE A 1 514 ? 36.938 16.562 -13.367 1 97.12 514 ILE A CA 1
ATOM 4106 C C . ILE A 1 514 ? 37.188 15.109 -12.953 1 97.12 514 ILE A C 1
ATOM 4108 O O . ILE A 1 514 ? 37.375 14.242 -13.805 1 97.12 514 ILE A O 1
ATOM 4112 N N . THR A 1 515 ? 37.125 14.781 -11.727 1 97.31 515 THR A N 1
ATOM 4113 C CA . THR A 1 515 ? 37.438 13.445 -11.227 1 97.31 515 THR A CA 1
ATOM 4114 C C . THR A 1 515 ? 36.469 12.422 -11.812 1 97.31 515 THR A C 1
ATOM 4116 O O . THR A 1 515 ? 36.875 11.422 -12.398 1 97.31 515 THR A O 1
ATOM 4119 N N . PRO A 1 516 ? 35.188 12.594 -11.695 1 96.62 516 PRO A N 1
ATOM 4120 C CA . PRO A 1 516 ? 34.281 11.617 -12.305 1 96.62 516 PRO A CA 1
ATOM 4121 C C . PRO A 1 516 ? 34.406 11.547 -13.828 1 96.62 516 PRO A C 1
ATOM 4123 O O . PRO A 1 516 ? 34.25 10.484 -14.422 1 96.62 516 PRO A O 1
ATOM 4126 N N . GLY A 1 517 ? 34.719 12.711 -14.406 1 96.62 517 GLY A N 1
ATOM 4127 C CA . GLY A 1 517 ? 35 12.68 -15.844 1 96.62 517 GLY A CA 1
ATOM 4128 C C . GLY A 1 517 ? 36.156 11.789 -16.219 1 96.62 517 GLY A C 1
ATOM 4129 O O . GLY A 1 517 ? 36.062 11.008 -17.172 1 96.62 517 GLY A O 1
ATOM 4130 N N . VAL A 1 518 ? 37.188 11.891 -15.492 1 97.12 518 VAL A N 1
ATOM 4131 C CA . VAL A 1 518 ? 38.375 11.102 -15.742 1 97.12 518 VAL A CA 1
ATOM 4132 C C . VAL A 1 518 ? 38.094 9.633 -15.422 1 97.12 518 VAL A C 1
ATOM 4134 O O . VAL A 1 518 ? 38.438 8.742 -16.203 1 97.12 518 VAL A O 1
ATOM 4137 N N . VAL A 1 519 ? 37.469 9.328 -14.328 1 96.56 519 VAL A N 1
ATOM 4138 C CA . VAL A 1 519 ? 37.156 7.961 -13.93 1 96.56 519 VAL A CA 1
ATOM 4139 C C . VAL A 1 519 ? 36.25 7.32 -14.977 1 96.56 519 VAL A C 1
ATOM 4141 O O . VAL A 1 519 ? 36.438 6.168 -15.359 1 96.56 519 VAL A O 1
ATOM 4144 N N . SER A 1 520 ? 35.25 8.086 -15.398 1 95.88 520 SER A N 1
ATOM 4145 C CA . SER A 1 520 ? 34.312 7.586 -16.406 1 95.88 520 SER A CA 1
ATOM 4146 C C . SER A 1 520 ? 35.031 7.273 -17.719 1 95.88 520 SER A C 1
ATOM 4148 O O . SER A 1 520 ? 34.75 6.258 -18.359 1 95.88 520 SER A O 1
ATOM 4150 N N . ASN A 1 521 ? 35.969 8.156 -18.094 1 95.62 521 ASN A N 1
ATOM 4151 C CA . ASN A 1 521 ? 36.688 7.965 -19.344 1 95.62 521 ASN A CA 1
ATOM 4152 C C . ASN A 1 521 ? 37.656 6.781 -19.266 1 95.62 521 ASN A C 1
ATOM 4154 O O . ASN A 1 521 ? 37.719 5.973 -20.188 1 95.62 521 ASN A O 1
ATOM 4158 N N . VAL A 1 522 ? 38.281 6.602 -18.203 1 95.56 522 VAL A N 1
ATOM 4159 C CA . VAL A 1 522 ? 39.312 5.559 -18.031 1 95.56 522 VAL A CA 1
ATOM 4160 C C . VAL A 1 522 ? 38.625 4.195 -17.938 1 95.56 522 VAL A C 1
ATOM 4162 O O . VAL A 1 522 ? 39.094 3.215 -18.516 1 95.56 522 VAL A O 1
ATOM 4165 N N . LEU A 1 523 ? 37.531 4.117 -17.266 1 93.94 523 LEU A N 1
ATOM 4166 C CA . LEU A 1 523 ? 36.844 2.846 -17.031 1 93.94 523 LEU A CA 1
ATOM 4167 C C . LEU A 1 523 ? 35.75 2.605 -18.078 1 93.94 523 LEU A C 1
ATOM 4169 O O . LEU A 1 523 ? 35.094 1.568 -18.062 1 93.94 523 LEU A O 1
ATOM 4173 N N . ASP A 1 524 ? 35.562 3.561 -18.938 1 93.56 524 ASP A N 1
ATOM 4174 C CA . ASP A 1 524 ? 34.562 3.467 -19.984 1 93.56 524 ASP A CA 1
ATOM 4175 C C . ASP A 1 524 ? 33.188 3.17 -19.391 1 93.56 524 ASP A C 1
ATOM 4177 O O . ASP A 1 524 ? 32.531 2.195 -19.766 1 93.56 524 ASP A O 1
ATOM 4181 N N . LEU A 1 525 ? 32.812 4.02 -18.516 1 92.19 525 LEU A N 1
ATOM 4182 C CA . LEU A 1 525 ? 31.531 3.855 -17.797 1 92.19 525 LEU A CA 1
ATOM 4183 C C . LEU A 1 525 ? 30.359 4.285 -18.672 1 92.19 525 LEU A C 1
ATOM 4185 O O . LEU A 1 525 ? 30.484 5.199 -19.484 1 92.19 525 LEU A O 1
ATOM 4189 N N . PRO A 1 526 ? 29.203 3.629 -18.516 1 88.81 526 PRO A N 1
ATOM 4190 C CA . PRO A 1 526 ? 27.984 4.102 -19.188 1 88.81 526 PRO A CA 1
ATOM 4191 C C . PRO A 1 526 ? 27.438 5.383 -18.562 1 88.81 526 PRO A C 1
ATOM 4193 O O . PRO A 1 526 ? 27.812 5.738 -17.438 1 88.81 526 PRO A O 1
ATOM 4196 N N . PRO A 1 527 ? 26.594 6.105 -19.266 1 88.19 527 PRO A N 1
ATOM 4197 C CA . PRO A 1 527 ? 26 7.324 -18.719 1 88.19 527 PRO A CA 1
ATOM 4198 C C . PRO A 1 527 ? 24.938 7.035 -17.656 1 88.19 527 PRO A C 1
ATOM 4200 O O . PRO A 1 527 ? 24.594 7.91 -16.859 1 88.19 527 PRO A O 1
ATOM 4203 N N . SER A 1 528 ? 24.406 5.812 -17.781 1 82.75 528 SER A N 1
ATOM 4204 C CA . SER A 1 528 ? 23.391 5.418 -16.812 1 82.75 528 SER A CA 1
ATOM 4205 C C . SER A 1 528 ? 23.516 3.945 -16.438 1 82.75 528 SER A C 1
ATOM 4207 O O . SER A 1 528 ? 24.234 3.191 -17.109 1 82.75 528 SER A O 1
ATOM 4209 N N . THR A 1 529 ? 22.719 3.551 -15.43 1 76.81 529 THR A N 1
ATOM 4210 C CA . THR A 1 529 ? 22.781 2.17 -14.961 1 76.81 529 THR A CA 1
ATOM 4211 C C . THR A 1 529 ? 22.109 1.232 -15.961 1 76.81 529 THR A C 1
ATOM 4213 O O . THR A 1 529 ? 22.359 0.027 -15.961 1 76.81 529 THR A O 1
ATOM 4216 N N . VAL A 1 530 ? 21.25 1.808 -16.781 1 74.12 530 VAL A N 1
ATOM 4217 C CA . VAL A 1 530 ? 20.531 0.964 -17.734 1 74.12 530 VAL A CA 1
ATOM 4218 C C . VAL A 1 530 ? 21.312 0.865 -19.031 1 74.12 530 VAL A C 1
ATOM 4220 O O . VAL A 1 530 ? 20.953 0.11 -19.938 1 74.12 530 VAL A O 1
ATOM 4223 N N . GLY A 1 531 ? 22.453 1.55 -19.125 1 74.19 531 GLY A N 1
ATOM 4224 C CA . GLY A 1 531 ? 23.297 1.481 -20.297 1 74.19 531 GLY A CA 1
ATOM 4225 C C . GLY A 1 531 ? 23.25 2.744 -21.141 1 74.19 531 GLY A C 1
ATOM 4226 O O . GLY A 1 531 ? 23.156 3.85 -20.609 1 74.19 531 GLY A O 1
ATOM 4227 N N . GLY A 1 532 ? 23.469 2.574 -22.375 1 70.62 532 GLY A N 1
ATOM 4228 C CA . GLY A 1 532 ? 23.531 3.693 -23.297 1 70.62 532 GLY A CA 1
ATOM 4229 C C . GLY A 1 532 ? 24.938 4.051 -23.719 1 70.62 532 GLY A C 1
ATOM 4230 O O . GLY A 1 532 ? 25.188 5.168 -24.188 1 70.62 532 GLY A O 1
ATOM 4231 N N . GLY A 1 533 ? 25.75 3.098 -23.344 1 75.81 533 GLY A N 1
ATOM 4232 C CA . GLY A 1 533 ? 27.156 3.223 -23.672 1 75.81 533 GLY A CA 1
ATOM 4233 C C . GLY A 1 533 ? 28.062 2.436 -22.734 1 75.81 533 GLY A C 1
ATOM 4234 O O . GLY A 1 533 ? 27.578 1.626 -21.938 1 75.81 533 GLY A O 1
ATOM 4235 N N . GLY A 1 534 ? 29.297 2.523 -22.984 1 79.56 534 GLY A N 1
ATOM 4236 C CA . GLY A 1 534 ? 30.25 1.873 -22.094 1 79.56 534 GLY A CA 1
ATOM 4237 C C . GLY A 1 534 ? 30.391 0.388 -22.375 1 79.56 534 GLY A C 1
ATOM 4238 O O . GLY A 1 534 ? 29.562 -0.211 -23.047 1 79.56 534 GLY A O 1
ATOM 4239 N N . THR A 1 535 ? 31.438 -0.17 -21.797 1 78.69 535 THR A N 1
ATOM 4240 C CA . THR A 1 535 ? 31.703 -1.6 -21.922 1 78.69 535 THR A CA 1
ATOM 4241 C C . THR A 1 535 ? 30.969 -2.379 -20.828 1 78.69 535 THR A C 1
ATOM 4243 O O . THR A 1 535 ? 30.406 -1.787 -19.906 1 78.69 535 THR A O 1
ATOM 4246 N N . ALA A 1 536 ? 30.938 -3.713 -20.984 1 71.44 536 ALA A N 1
ATOM 4247 C CA . ALA A 1 536 ? 30.328 -4.586 -19.969 1 71.44 536 ALA A CA 1
ATOM 4248 C C . ALA A 1 536 ? 31.016 -4.418 -18.625 1 71.44 536 ALA A C 1
ATOM 4250 O O . ALA A 1 536 ? 30.359 -4.383 -17.578 1 71.44 536 ALA A O 1
ATOM 4251 N N . GLN A 1 537 ? 32.281 -4.32 -18.688 1 77.62 537 GLN A N 1
ATOM 4252 C CA . GLN A 1 537 ? 33.031 -4.121 -17.453 1 77.62 537 GLN A CA 1
ATOM 4253 C C . GLN A 1 537 ? 32.719 -2.752 -16.844 1 77.62 537 GLN A C 1
ATOM 4255 O O . GLN A 1 537 ? 32.656 -2.615 -15.625 1 77.62 537 GLN A O 1
ATOM 4260 N N . GLY A 1 538 ? 32.625 -1.813 -17.719 1 80.25 538 GLY A N 1
ATOM 4261 C CA . GLY A 1 538 ? 32.281 -0.483 -17.25 1 80.25 538 GLY A CA 1
ATOM 4262 C C . GLY A 1 538 ? 30.938 -0.437 -16.516 1 80.25 538 GLY A C 1
ATOM 4263 O O . GLY A 1 538 ? 30.812 0.255 -15.508 1 80.25 538 GLY A O 1
ATOM 4264 N N . ARG A 1 539 ? 30.062 -1.194 -16.984 1 77.75 539 ARG A N 1
ATOM 4265 C CA . ARG A 1 539 ? 28.75 -1.261 -16.344 1 77.75 539 ARG A CA 1
ATOM 4266 C C . ARG A 1 539 ? 28.844 -1.898 -14.961 1 77.75 539 ARG A C 1
ATOM 4268 O O . ARG A 1 539 ? 28.172 -1.463 -14.023 1 77.75 539 ARG A O 1
ATOM 4275 N N . ALA A 1 540 ? 29.688 -2.867 -14.875 1 74.62 540 ALA A N 1
ATOM 4276 C CA . ALA A 1 540 ? 29.875 -3.559 -13.602 1 74.62 540 ALA A CA 1
ATOM 4277 C C . ALA A 1 540 ? 30.594 -2.664 -12.594 1 74.62 540 ALA A C 1
ATOM 4279 O O . ALA A 1 540 ? 30.359 -2.764 -11.391 1 74.62 540 ALA A O 1
ATOM 4280 N N . ASP A 1 541 ? 31.406 -1.74 -13.086 1 83.06 541 ASP A N 1
ATOM 4281 C CA . ASP A 1 541 ? 32.25 -0.896 -12.242 1 83.06 541 ASP A CA 1
ATOM 4282 C C . ASP A 1 541 ? 31.516 0.392 -11.859 1 83.06 541 ASP A C 1
ATOM 4284 O O . ASP A 1 541 ? 31.938 1.111 -10.961 1 83.06 541 ASP A O 1
ATOM 4288 N N . TYR A 1 542 ? 30.453 0.64 -12.477 1 87.06 542 TYR A N 1
ATOM 4289 C CA . TYR A 1 542 ? 29.766 1.919 -12.359 1 87.06 542 TYR A CA 1
ATOM 4290 C C . TYR A 1 542 ? 29.422 2.232 -10.906 1 87.06 542 TYR A C 1
ATOM 4292 O O . TYR A 1 542 ? 29.719 3.324 -10.414 1 87.06 542 TYR A O 1
ATOM 4300 N N . PHE A 1 543 ? 28.938 1.272 -10.172 1 86.19 543 PHE A N 1
ATOM 4301 C CA . PHE A 1 543 ? 28.453 1.506 -8.82 1 86.19 543 PHE A CA 1
ATOM 4302 C C . PHE A 1 543 ? 29.609 1.648 -7.844 1 86.19 543 PHE A C 1
ATOM 4304 O O . PHE A 1 543 ? 29.703 2.637 -7.113 1 86.19 543 PHE A O 1
ATOM 4311 N N . SER A 1 544 ? 30.594 0.782 -7.883 1 86.38 544 SER A N 1
ATOM 4312 C CA . SER A 1 544 ? 31.656 0.667 -6.875 1 86.38 544 SER A CA 1
ATOM 4313 C C . SER A 1 544 ? 32.719 1.729 -7.074 1 86.38 544 SER A C 1
ATOM 4315 O O . SER A 1 544 ? 33.344 2.184 -6.105 1 86.38 544 SER A O 1
ATOM 4317 N N . TYR A 1 545 ? 32.875 2.221 -8.328 1 89.88 545 TYR A N 1
ATOM 4318 C CA . TYR A 1 545 ? 34.031 3.082 -8.57 1 89.88 545 TYR A CA 1
ATOM 4319 C C . TYR A 1 545 ? 33.594 4.504 -8.891 1 89.88 545 TYR A C 1
ATOM 4321 O O . TYR A 1 545 ? 34.406 5.43 -8.875 1 89.88 545 TYR A O 1
ATOM 4329 N N . TYR A 1 546 ? 32.344 4.645 -9.117 1 92.19 546 TYR A N 1
ATOM 4330 C CA . TYR A 1 546 ? 31.875 5.965 -9.523 1 92.19 546 TYR A CA 1
ATOM 4331 C C . TYR A 1 546 ? 30.734 6.426 -8.641 1 92.19 546 TYR A C 1
ATOM 4333 O O . TYR A 1 546 ? 30.828 7.457 -7.973 1 92.19 546 TYR A O 1
ATOM 4341 N N . TYR A 1 547 ? 29.719 5.652 -8.523 1 91.38 547 TYR A N 1
ATOM 4342 C CA . TYR A 1 547 ? 28.453 6.105 -7.941 1 91.38 547 TYR A CA 1
ATOM 4343 C C . TYR A 1 547 ? 28.609 6.34 -6.441 1 91.38 547 TYR A C 1
ATOM 4345 O O . TYR A 1 547 ? 28.047 7.301 -5.902 1 91.38 547 TYR A O 1
ATOM 4353 N N . ILE A 1 548 ? 29.344 5.504 -5.688 1 92.94 548 ILE A N 1
ATOM 4354 C CA . ILE A 1 548 ? 29.328 5.594 -4.23 1 92.94 548 ILE A CA 1
ATOM 4355 C C . ILE A 1 548 ? 30.578 6.305 -3.734 1 92.94 548 ILE A C 1
ATOM 4357 O O . ILE A 1 548 ? 30.688 6.625 -2.549 1 92.94 548 ILE A O 1
ATOM 4361 N N . ARG A 1 549 ? 31.5 6.633 -4.594 1 94.94 549 ARG A N 1
ATOM 4362 C CA . ARG A 1 549 ? 32.781 7.215 -4.18 1 94.94 549 ARG A CA 1
ATOM 4363 C C . ARG A 1 549 ? 32.625 8.711 -3.9 1 94.94 549 ARG A C 1
ATOM 4365 O O . ARG A 1 549 ? 32.031 9.445 -4.703 1 94.94 549 ARG A O 1
ATOM 4372 N N . PRO A 1 550 ? 33.156 9.172 -2.809 1 95.75 550 PRO A N 1
ATOM 4373 C CA . PRO A 1 550 ? 32.969 10.562 -2.396 1 95.75 550 PRO A CA 1
ATOM 4374 C C . PRO A 1 550 ? 33.562 11.562 -3.391 1 95.75 550 PRO A C 1
ATOM 4376 O O . PRO A 1 550 ? 33 12.641 -3.596 1 95.75 550 PRO A O 1
ATOM 4379 N N . TYR A 1 551 ? 34.688 11.219 -4.074 1 94.38 551 TYR A N 1
ATOM 4380 C CA . TYR A 1 551 ? 35.344 12.148 -4.973 1 94.38 551 TYR A CA 1
ATOM 4381 C C . TYR A 1 551 ? 34.594 12.305 -6.277 1 94.38 551 TYR A C 1
ATOM 4383 O O . TYR A 1 551 ? 34.906 13.164 -7.098 1 94.38 551 TYR A O 1
ATOM 4391 N N . CYS A 1 552 ? 33.5 11.562 -6.41 1 95.19 552 CYS A N 1
ATOM 4392 C CA . CYS A 1 552 ? 32.688 11.68 -7.605 1 95.19 552 CYS A CA 1
ATOM 4393 C C . CYS A 1 552 ? 31.297 12.227 -7.266 1 95.19 552 CYS A C 1
ATOM 4395 O O . CYS A 1 552 ? 30.453 12.359 -8.141 1 95.19 552 CYS A O 1
ATOM 4397 N N . ARG A 1 553 ? 31.047 12.578 -5.984 1 95.75 553 ARG A N 1
ATOM 4398 C CA . ARG A 1 553 ? 29.656 12.836 -5.605 1 95.75 553 ARG A CA 1
ATOM 4399 C C . ARG A 1 553 ? 29.516 14.203 -4.938 1 95.75 553 ARG A C 1
ATOM 4401 O O . ARG A 1 553 ? 28.406 14.633 -4.633 1 95.75 553 ARG A O 1
ATOM 4408 N N . MET A 1 554 ? 30.531 14.938 -4.715 1 97.62 554 MET A N 1
ATOM 4409 C CA . MET A 1 554 ? 30.5 16.125 -3.859 1 97.62 554 MET A CA 1
ATOM 4410 C C . MET A 1 554 ? 29.891 17.312 -4.594 1 97.62 554 MET A C 1
ATOM 4412 O O . MET A 1 554 ? 29.531 18.312 -3.973 1 97.62 554 MET A O 1
ATOM 4416 N N . GLY A 1 555 ? 29.719 17.266 -5.902 1 97.88 555 GLY A N 1
ATOM 4417 C CA . GLY A 1 555 ? 29.266 18.375 -6.742 1 97.88 555 GLY A CA 1
ATOM 4418 C C . GLY A 1 555 ? 28.016 19.047 -6.219 1 97.88 555 GLY A C 1
ATOM 4419 O O . GLY A 1 555 ? 28.031 20.234 -5.898 1 97.88 555 GLY A O 1
ATOM 4420 N N . PRO A 1 556 ? 26.922 18.312 -6.098 1 98.5 556 PRO A N 1
ATOM 4421 C CA . PRO A 1 556 ? 25.688 18.906 -5.602 1 98.5 556 PRO A CA 1
ATOM 4422 C C . PRO A 1 556 ? 25.844 19.531 -4.219 1 98.5 556 PRO A C 1
ATOM 4424 O O . PRO A 1 556 ? 25.219 20.562 -3.936 1 98.5 556 PRO A O 1
ATOM 4427 N N . TYR A 1 557 ? 26.625 18.984 -3.359 1 98.69 557 TYR A N 1
ATOM 4428 C CA . TYR A 1 557 ? 26.891 19.516 -2.021 1 98.69 557 TYR A CA 1
ATOM 4429 C C . TYR A 1 557 ? 27.516 20.891 -2.088 1 98.69 557 TYR A C 1
ATOM 4431 O O . TYR A 1 557 ? 27.125 21.797 -1.35 1 98.69 557 TYR A O 1
ATOM 4439 N N . ILE A 1 558 ? 28.484 21.062 -3.004 1 98.69 558 ILE A N 1
ATOM 4440 C CA . ILE A 1 558 ? 29.203 22.328 -3.152 1 98.69 558 ILE A CA 1
ATOM 4441 C C . ILE A 1 558 ? 28.266 23.391 -3.729 1 98.69 558 ILE A C 1
ATOM 4443 O O . ILE A 1 558 ? 28.281 24.547 -3.303 1 98.69 558 ILE A O 1
ATOM 4447 N N . VAL A 1 559 ? 27.469 22.969 -4.695 1 98.69 559 VAL A N 1
ATOM 4448 C CA . VAL A 1 559 ? 26.453 23.891 -5.223 1 98.69 559 VAL A CA 1
ATOM 4449 C C . VAL A 1 559 ? 25.547 24.375 -4.09 1 98.69 559 VAL A C 1
ATOM 4451 O O . VAL A 1 559 ? 25.203 25.547 -4.016 1 98.69 559 VAL A O 1
ATOM 4454 N N . GLY A 1 560 ? 25.156 23.469 -3.225 1 98.75 560 GLY A N 1
ATOM 4455 C CA . GLY A 1 560 ? 24.375 23.828 -2.055 1 98.75 560 GLY A CA 1
ATOM 4456 C C . GLY A 1 560 ? 25.047 24.844 -1.155 1 98.75 560 GLY A C 1
ATOM 4457 O O . GLY A 1 560 ? 24.422 25.812 -0.718 1 98.75 560 GLY A O 1
ATOM 4458 N N . ILE A 1 561 ? 26.328 24.641 -0.924 1 98.75 561 ILE A N 1
ATOM 4459 C CA . ILE A 1 561 ? 27.078 25.562 -0.085 1 98.75 561 ILE A CA 1
ATOM 4460 C C . ILE A 1 561 ? 27.078 26.969 -0.709 1 98.75 561 ILE A C 1
ATOM 4462 O O . ILE A 1 561 ? 26.844 27.953 -0.017 1 98.75 561 ILE A O 1
ATOM 4466 N N . ILE A 1 562 ? 27.266 27 -1.986 1 98.56 562 ILE A N 1
ATOM 4467 C CA . ILE A 1 562 ? 27.328 28.281 -2.693 1 98.56 562 ILE A CA 1
ATOM 4468 C C . ILE A 1 562 ? 25.984 29 -2.572 1 98.56 562 ILE A C 1
ATOM 4470 O O . ILE A 1 562 ? 25.922 30.156 -2.166 1 98.56 562 ILE A O 1
ATOM 4474 N N . VAL A 1 563 ? 24.938 28.312 -2.852 1 98.25 563 VAL A N 1
ATOM 4475 C CA . VAL A 1 563 ? 23.625 28.922 -2.836 1 98.25 563 VAL A CA 1
ATOM 4476 C C . VAL A 1 563 ? 23.219 29.266 -1.4 1 98.25 563 VAL A C 1
ATOM 4478 O O . VAL A 1 563 ? 22.609 30.312 -1.147 1 98.25 563 VAL A O 1
ATOM 4481 N N . GLY A 1 564 ? 23.547 28.406 -0.462 1 98.19 564 GLY A N 1
ATOM 4482 C CA . GLY A 1 564 ? 23.297 28.703 0.94 1 98.19 564 GLY A CA 1
ATOM 4483 C C . GLY A 1 564 ? 24 29.953 1.424 1 98.19 564 GLY A C 1
ATOM 4484 O O . GLY A 1 564 ? 23.453 30.719 2.213 1 98.19 564 GLY A O 1
ATOM 4485 N N . SER A 1 565 ? 25.203 30.203 0.944 1 98 565 SER A N 1
ATOM 4486 C CA . SER A 1 565 ? 25.953 31.391 1.312 1 98 565 SER A CA 1
ATOM 4487 C C . SER A 1 565 ? 25.328 32.656 0.728 1 98 565 SER A C 1
ATOM 4489 O O . SER A 1 565 ? 25.344 33.719 1.358 1 98 565 SER A O 1
ATOM 4491 N N . PHE A 1 566 ? 24.781 32.438 -0.463 1 97.19 566 PHE A N 1
ATOM 4492 C CA . PHE A 1 566 ? 24.109 33.594 -1.071 1 97.19 566 PHE A CA 1
ATOM 4493 C C . PHE A 1 566 ? 22.828 33.938 -0.306 1 97.19 566 PHE A C 1
ATOM 4495 O O . PHE A 1 566 ? 22.484 35.094 -0.159 1 97.19 566 PHE A O 1
ATOM 4502 N N . LEU A 1 567 ? 22.094 33 0.135 1 96.69 567 LEU A N 1
ATOM 4503 C CA . LEU A 1 567 ? 20.906 33.219 0.936 1 96.69 567 LEU A CA 1
ATOM 4504 C C . LEU A 1 567 ? 21.25 33.938 2.242 1 96.69 567 LEU A C 1
ATOM 4506 O O . LEU A 1 567 ? 20.516 34.812 2.688 1 96.69 567 LEU A O 1
ATOM 4510 N N . TYR A 1 568 ? 22.359 33.5 2.803 1 95.38 568 TYR A N 1
ATOM 4511 C CA . TYR A 1 568 ? 22.844 34.156 4.016 1 95.38 568 TYR A CA 1
ATOM 4512 C C . TYR A 1 568 ? 23.203 35.594 3.752 1 95.38 568 TYR A C 1
ATOM 4514 O O . TYR A 1 568 ? 22.766 36.5 4.488 1 95.38 568 TYR A O 1
ATOM 4522 N N . LYS A 1 569 ? 23.906 35.875 2.703 1 94.81 569 LYS A N 1
ATOM 4523 C CA . LYS A 1 569 ? 24.406 37.219 2.393 1 94.81 569 LYS A CA 1
ATOM 4524 C C . LYS A 1 569 ? 23.25 38.156 2.049 1 94.81 569 LYS A C 1
ATOM 4526 O O . LYS A 1 569 ? 23.312 39.344 2.363 1 94.81 569 LYS A O 1
ATOM 4531 N N . THR A 1 570 ? 22.219 37.625 1.476 1 94 570 THR A N 1
ATOM 4532 C CA . THR A 1 570 ? 21.109 38.469 1.021 1 94 570 THR A CA 1
ATOM 4533 C C . THR A 1 570 ? 19.969 38.438 2.033 1 94 570 THR A C 1
ATOM 4535 O O . THR A 1 570 ? 18.938 39.094 1.83 1 94 570 THR A O 1
ATOM 4538 N N . ASP A 1 571 ? 20.016 37.719 3.059 1 92.88 571 ASP A N 1
ATOM 4539 C CA . ASP A 1 571 ? 18.969 37.531 4.062 1 92.88 571 ASP A CA 1
ATOM 4540 C C . ASP A 1 571 ? 17.656 37.125 3.416 1 92.88 571 ASP A C 1
ATOM 4542 O O . ASP A 1 571 ? 16.594 37.625 3.779 1 92.88 571 ASP A O 1
ATOM 4546 N N . CYS A 1 572 ? 17.859 36.281 2.277 1 92.88 572 CYS A N 1
ATOM 4547 C CA . CYS A 1 572 ? 16.734 35.688 1.551 1 92.88 572 CYS A CA 1
ATOM 4548 C C . CYS A 1 572 ? 15.867 36.781 0.931 1 92.88 572 CYS A C 1
ATOM 4550 O O . CYS A 1 572 ? 14.664 36.594 0.765 1 92.88 572 CYS A O 1
ATOM 4552 N N . LYS A 1 573 ? 16.406 37.938 0.792 1 91.5 573 LYS A N 1
ATOM 4553 C CA . LYS A 1 573 ? 15.688 39.062 0.172 1 91.5 573 LYS A CA 1
ATOM 4554 C C . LYS A 1 573 ? 16.297 39.406 -1.186 1 91.5 573 LYS A C 1
ATOM 4556 O O . LYS A 1 573 ? 17.234 40.219 -1.268 1 91.5 573 LYS A O 1
ATOM 4561 N N . VAL A 1 574 ? 15.828 38.75 -2.141 1 91.81 574 VAL A N 1
ATOM 4562 C CA . VAL A 1 574 ? 16.281 39.031 -3.502 1 91.81 574 VAL A CA 1
ATOM 4563 C C . VAL A 1 574 ? 15.086 39.219 -4.418 1 91.81 574 VAL A C 1
ATOM 4565 O O . VAL A 1 574 ? 14.203 38.375 -4.508 1 91.81 574 VAL A O 1
ATOM 4568 N N . LYS A 1 575 ? 15.008 40.375 -5.008 1 89.75 575 LYS A N 1
ATOM 4569 C CA . LYS A 1 575 ? 13.938 40.656 -5.961 1 89.75 575 LYS A CA 1
ATOM 4570 C C . LYS A 1 575 ? 14.391 40.406 -7.395 1 89.75 575 LYS A C 1
ATOM 4572 O O . LYS A 1 575 ? 15.336 41 -7.871 1 89.75 575 LYS A O 1
ATOM 4577 N N . ILE A 1 576 ? 13.727 39.469 -7.969 1 93.56 576 ILE A N 1
ATOM 4578 C CA . ILE A 1 576 ? 14.023 39.156 -9.359 1 93.56 576 ILE A CA 1
ATOM 4579 C C . ILE A 1 576 ? 12.875 39.594 -10.25 1 93.56 576 ILE A C 1
ATOM 4581 O O . ILE A 1 576 ? 11.703 39.406 -9.93 1 93.56 576 ILE A O 1
ATOM 4585 N N . ASN A 1 577 ? 13.219 40.25 -11.383 1 93.12 577 ASN A N 1
ATOM 4586 C CA . ASN A 1 577 ? 12.203 40.656 -12.352 1 93.12 577 ASN A CA 1
ATOM 4587 C C . ASN A 1 577 ? 11.359 39.469 -12.812 1 93.12 577 ASN A C 1
ATOM 4589 O O . ASN A 1 577 ? 11.852 38.344 -12.906 1 93.12 577 ASN A O 1
ATOM 4593 N N . LYS A 1 578 ? 10.094 39.75 -13.086 1 88.75 578 LYS A N 1
ATOM 4594 C CA . LYS A 1 578 ? 9.141 38.719 -13.414 1 88.75 578 LYS A CA 1
ATOM 4595 C C . LYS A 1 578 ? 9.586 37.938 -14.648 1 88.75 578 LYS A C 1
ATOM 4597 O O . LYS A 1 578 ? 9.453 36.719 -14.695 1 88.75 578 LYS A O 1
ATOM 4602 N N . TYR A 1 579 ? 10.094 38.562 -15.648 1 94.06 579 TYR A N 1
ATOM 4603 C CA . TYR A 1 579 ? 10.492 37.906 -16.891 1 94.06 579 TYR A CA 1
ATOM 4604 C C . TYR A 1 579 ? 11.75 37.094 -16.688 1 94.06 579 TYR A C 1
ATOM 4606 O O . TYR A 1 579 ? 11.867 35.969 -17.219 1 94.06 579 TYR A O 1
ATOM 4614 N N . LEU A 1 580 ? 12.633 37.656 -15.961 1 95.19 580 LEU A N 1
ATOM 4615 C CA . LEU A 1 580 ? 13.844 36.906 -15.641 1 95.19 580 LEU A CA 1
ATOM 4616 C C . LEU A 1 580 ? 13.523 35.688 -14.789 1 95.19 580 LEU A C 1
ATOM 4618 O O . LEU A 1 580 ? 14.125 34.625 -14.961 1 95.19 580 LEU A O 1
ATOM 4622 N N . ASN A 1 581 ? 12.664 35.938 -13.828 1 95.44 581 ASN A N 1
ATOM 4623 C CA . ASN A 1 581 ? 12.234 34.812 -12.984 1 95.44 581 ASN A CA 1
ATOM 4624 C C . ASN A 1 581 ? 11.633 33.688 -13.812 1 95.44 581 ASN A C 1
ATOM 4626 O O . ASN A 1 581 ? 11.953 32.5 -13.602 1 95.44 581 ASN A O 1
ATOM 4630 N N . LEU A 1 582 ? 10.766 34.031 -14.734 1 94.38 582 LEU A N 1
ATOM 4631 C CA . LEU A 1 582 ? 10.164 33.031 -15.617 1 94.38 582 LEU A CA 1
ATOM 4632 C C . LEU A 1 582 ? 11.219 32.312 -16.453 1 94.38 582 LEU A C 1
ATOM 4634 O O . LEU A 1 582 ? 11.148 31.109 -16.672 1 94.38 582 LEU A O 1
ATOM 4638 N N . LEU A 1 583 ? 12.109 33.094 -16.984 1 96.88 583 LEU A N 1
ATOM 4639 C CA . LEU A 1 583 ? 13.188 32.531 -17.781 1 96.88 583 LEU A CA 1
ATOM 4640 C C . LEU A 1 583 ? 14.016 31.547 -16.969 1 96.88 583 LEU A C 1
ATOM 4642 O O . LEU A 1 583 ? 14.359 30.469 -17.453 1 96.88 583 LEU A O 1
ATOM 4646 N N . LEU A 1 584 ? 14.367 31.922 -15.758 1 97.25 584 LEU A N 1
ATOM 4647 C CA . LEU A 1 584 ? 15.164 31.047 -14.906 1 97.25 584 LEU A CA 1
ATOM 4648 C C . LEU A 1 584 ? 14.406 29.766 -14.586 1 97.25 584 LEU A C 1
ATOM 4650 O O . LEU A 1 584 ? 14.992 28.672 -14.57 1 97.25 584 LEU A O 1
ATOM 4654 N N . TRP A 1 585 ? 13.148 29.891 -14.281 1 96.94 585 TRP A N 1
ATOM 4655 C CA . TRP A 1 585 ? 12.344 28.703 -14.039 1 96.94 585 TRP A CA 1
ATOM 4656 C C . TRP A 1 585 ? 12.328 27.781 -15.258 1 96.94 585 TRP A C 1
ATOM 4658 O O . TRP A 1 585 ? 12.422 26.562 -15.133 1 96.94 585 TRP A O 1
ATOM 4668 N N . LEU A 1 586 ? 12.188 28.359 -16.453 1 97.38 586 LEU A N 1
ATOM 4669 C CA . LEU A 1 586 ? 12.156 27.578 -17.688 1 97.38 586 LEU A CA 1
ATOM 4670 C C . LEU A 1 586 ? 13.5 26.906 -17.938 1 97.38 586 LEU A C 1
ATOM 4672 O O . LEU A 1 586 ? 13.555 25.734 -18.328 1 97.38 586 LEU A O 1
ATOM 4676 N N . VAL A 1 587 ? 14.555 27.656 -17.719 1 97.94 587 VAL A N 1
ATOM 4677 C CA . VAL A 1 587 ? 15.898 27.125 -17.969 1 97.94 587 VAL A CA 1
ATOM 4678 C C . VAL A 1 587 ? 16.172 25.953 -17.016 1 97.94 587 VAL A C 1
ATOM 4680 O O . VAL A 1 587 ? 16.578 24.875 -17.453 1 97.94 587 VAL A O 1
ATOM 4683 N N . PHE A 1 588 ? 15.953 26.125 -15.742 1 98 588 PHE A N 1
ATOM 4684 C CA . PHE A 1 588 ? 16.266 25.078 -14.781 1 98 588 PHE A CA 1
ATOM 4685 C C . PHE A 1 588 ? 15.297 23.906 -14.938 1 98 588 PHE A C 1
ATOM 4687 O O . PHE A 1 588 ? 15.68 22.75 -14.719 1 98 588 PHE A O 1
ATOM 4694 N N . ALA A 1 589 ? 14.031 24.172 -15.305 1 97.25 589 ALA A N 1
ATOM 4695 C CA . ALA A 1 589 ? 13.109 23.094 -15.602 1 97.25 589 ALA A CA 1
ATOM 4696 C C . ALA A 1 589 ? 13.594 22.266 -16.797 1 97.25 589 ALA A C 1
ATOM 4698 O O . ALA A 1 589 ? 13.523 21.031 -16.781 1 97.25 589 ALA A O 1
ATOM 4699 N N . THR A 1 590 ? 14.008 22.969 -17.812 1 97.69 590 THR A N 1
ATOM 4700 C CA . THR A 1 590 ? 14.508 22.281 -19 1 97.69 590 THR A CA 1
ATOM 4701 C C . THR A 1 590 ? 15.742 21.453 -18.672 1 97.69 590 THR A C 1
ATOM 4703 O O . THR A 1 590 ? 15.875 20.312 -19.125 1 97.69 590 THR A O 1
ATOM 4706 N N . LEU A 1 591 ? 16.641 22 -17.906 1 97.81 591 LEU A N 1
ATOM 4707 C CA . LEU A 1 591 ? 17.844 21.281 -17.5 1 97.81 591 LEU A CA 1
ATOM 4708 C C . LEU A 1 591 ? 17.484 20.031 -16.688 1 97.81 591 LEU A C 1
ATOM 4710 O O . LEU A 1 591 ? 18.109 18.984 -16.859 1 97.81 591 LEU A O 1
ATOM 4714 N N . ALA A 1 592 ? 16.547 20.172 -15.797 1 97.25 592 ALA A N 1
ATOM 4715 C CA . ALA A 1 592 ? 16.109 19.016 -15.008 1 97.25 592 ALA A CA 1
ATOM 4716 C C . ALA A 1 592 ? 15.539 17.922 -15.906 1 97.25 592 ALA A C 1
ATOM 4718 O O . ALA A 1 592 ? 15.828 16.75 -15.711 1 97.25 592 ALA A O 1
ATOM 4719 N N . VAL A 1 593 ? 14.727 18.328 -16.891 1 96.44 593 VAL A N 1
ATOM 4720 C CA . VAL A 1 593 ? 14.117 17.391 -17.812 1 96.44 593 VAL A CA 1
ATOM 4721 C C . VAL A 1 593 ? 15.203 16.719 -18.656 1 96.44 593 VAL A C 1
ATOM 4723 O O . VAL A 1 593 ? 15.133 15.516 -18.938 1 96.44 593 VAL A O 1
ATOM 4726 N N . VAL A 1 594 ? 16.172 17.453 -19.016 1 94.81 594 VAL A N 1
ATOM 4727 C CA . VAL A 1 594 ? 17.25 16.906 -19.828 1 94.81 594 VAL A CA 1
ATOM 4728 C C . VAL A 1 594 ? 18.031 15.883 -19.016 1 94.81 594 VAL A C 1
ATOM 4730 O O . VAL A 1 594 ? 18.438 14.844 -19.531 1 94.81 594 VAL A O 1
ATOM 4733 N N . VAL A 1 595 ? 18.266 16.141 -17.766 1 94.94 595 VAL A N 1
ATOM 4734 C CA . VAL A 1 595 ? 19 15.203 -16.906 1 94.94 595 VAL A CA 1
ATOM 4735 C C . VAL A 1 595 ? 18.188 13.922 -16.75 1 94.94 595 VAL A C 1
ATOM 4737 O O . VAL A 1 595 ? 18.75 12.82 -16.781 1 94.94 595 VAL A O 1
ATOM 4740 N N . LEU A 1 596 ? 16.891 14.008 -16.609 1 93.69 596 LEU A N 1
ATOM 4741 C CA . LEU A 1 596 ? 16.047 12.859 -16.297 1 93.69 596 LEU A CA 1
ATOM 4742 C C . LEU A 1 596 ? 15.688 12.094 -17.562 1 93.69 596 LEU A C 1
ATOM 4744 O O . LEU A 1 596 ? 15.641 10.859 -17.562 1 93.69 596 LEU A O 1
ATOM 4748 N N . TYR A 1 597 ? 15.414 12.82 -18.719 1 91.75 597 TYR A N 1
ATOM 4749 C CA . TYR A 1 597 ? 14.828 12.195 -19.906 1 91.75 597 TYR A CA 1
ATOM 4750 C C . TYR A 1 597 ? 15.719 12.383 -21.125 1 91.75 597 TYR A C 1
ATOM 4752 O O . TYR A 1 597 ? 15.352 12 -22.234 1 91.75 597 TYR A O 1
ATOM 4760 N N . GLY A 1 598 ? 16.812 12.969 -20.984 1 89.25 598 GLY A N 1
ATOM 4761 C CA . GLY A 1 598 ? 17.656 13.32 -22.125 1 89.25 598 GLY A CA 1
ATOM 4762 C C . GLY A 1 598 ? 18.375 12.133 -22.719 1 89.25 598 GLY A C 1
ATOM 4763 O O . GLY A 1 598 ? 18.797 12.172 -23.875 1 89.25 598 GLY A O 1
ATOM 4764 N N . LEU A 1 599 ? 18.5 11.039 -21.984 1 86.5 599 LEU A N 1
ATOM 4765 C CA . LEU A 1 599 ? 19.203 9.859 -22.5 1 86.5 599 LEU A CA 1
ATOM 4766 C C . LEU A 1 599 ? 18.234 8.938 -23.234 1 86.5 599 LEU A C 1
ATOM 4768 O O . LEU A 1 599 ? 17.172 8.609 -22.719 1 86.5 599 LEU A O 1
ATOM 4772 N N . ARG A 1 600 ? 18.578 8.633 -24.438 1 80.81 600 ARG A N 1
ATOM 4773 C CA . ARG A 1 600 ? 17.734 7.719 -25.203 1 80.81 600 ARG A CA 1
ATOM 4774 C C . ARG A 1 600 ? 17.875 6.285 -24.688 1 80.81 600 ARG A C 1
ATOM 4776 O O . ARG A 1 600 ? 18.969 5.879 -24.266 1 80.81 600 ARG A O 1
ATOM 4783 N N . ASP A 1 601 ? 16.875 5.516 -24.75 1 72.69 601 ASP A N 1
ATOM 4784 C CA . ASP A 1 601 ? 16.859 4.148 -24.234 1 72.69 601 ASP A CA 1
ATOM 4785 C C . ASP A 1 601 ? 17.766 3.24 -25.062 1 72.69 601 ASP A C 1
ATOM 4787 O O . ASP A 1 601 ? 17.688 3.242 -26.297 1 72.69 601 ASP A O 1
ATOM 4791 N N . PRO A 1 602 ? 18.609 2.576 -24.469 1 72.19 602 PRO A N 1
ATOM 4792 C CA . PRO A 1 602 ? 19.594 1.757 -25.188 1 72.19 602 PRO A CA 1
ATOM 4793 C C . PRO A 1 602 ? 18.969 0.534 -25.859 1 72.19 602 PRO A C 1
ATOM 4795 O O . PRO A 1 602 ? 19.594 -0.09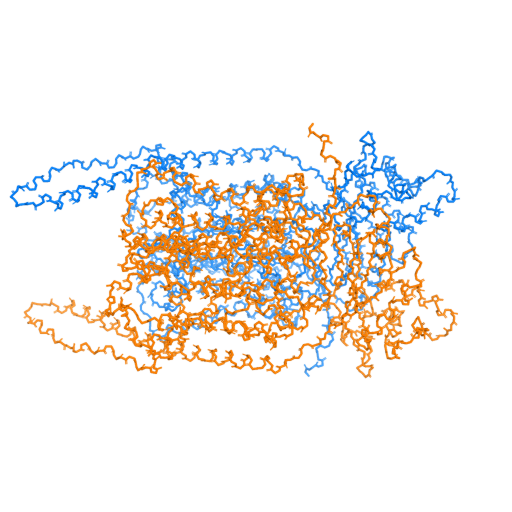7 -26.719 1 72.19 602 PRO A O 1
ATOM 4798 N N . ILE A 1 603 ? 17.719 0.208 -25.422 1 69.56 603 ILE A N 1
ATOM 4799 C CA . ILE A 1 603 ? 17.094 -0.99 -25.953 1 69.56 603 ILE A CA 1
ATOM 4800 C C . ILE A 1 603 ? 16.453 -0.677 -27.312 1 69.56 603 ILE A C 1
ATOM 4802 O O . ILE A 1 603 ? 16.719 -1.372 -28.297 1 69.56 603 ILE A O 1
ATOM 4806 N N . SER A 1 604 ? 15.781 0.391 -27.438 1 73.25 604 SER A N 1
ATOM 4807 C CA . SER A 1 604 ? 15.094 0.766 -28.656 1 73.25 604 SER A CA 1
ATOM 4808 C C . SER A 1 604 ? 16.031 1.454 -29.641 1 73.25 604 SER A C 1
ATOM 4810 O O . SER A 1 604 ? 15.852 1.367 -30.859 1 73.25 604 SER A O 1
ATOM 4812 N N . PHE A 1 605 ? 17.109 2.057 -29.031 1 78.38 605 PHE A N 1
ATOM 4813 C CA . PHE A 1 605 ? 18.016 2.824 -29.859 1 78.38 605 PHE A CA 1
ATOM 4814 C C . PHE A 1 605 ? 19.469 2.479 -29.547 1 78.38 605 PHE A C 1
ATOM 4816 O O . PHE A 1 605 ? 20.25 3.35 -29.156 1 78.38 605 PHE A O 1
ATOM 4823 N N . PRO A 1 606 ? 19.859 1.26 -29.797 1 73.12 606 PRO A N 1
ATOM 4824 C CA . PRO A 1 606 ? 21.219 0.84 -29.484 1 73.12 606 PRO A CA 1
ATOM 4825 C C . PRO A 1 606 ? 22.281 1.604 -30.281 1 73.12 606 PRO A C 1
ATOM 4827 O O . PRO A 1 606 ? 23.406 1.781 -29.828 1 73.12 606 PRO A O 1
ATOM 4830 N N . GLU A 1 607 ? 21.891 2.09 -31.453 1 74.94 607 GLU A N 1
ATOM 4831 C CA . GLU A 1 607 ? 22.828 2.809 -3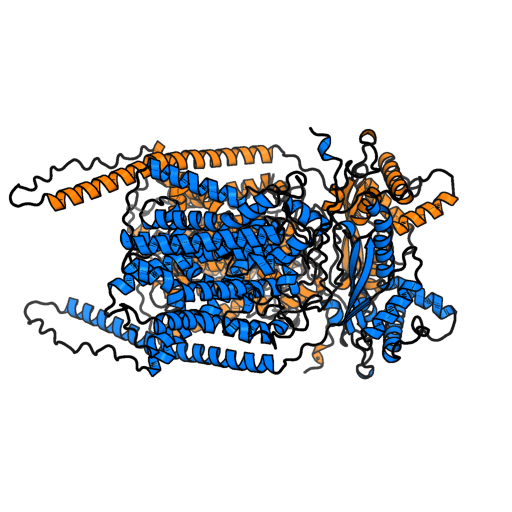2.312 1 74.94 607 GLU A CA 1
ATOM 4832 C C . GLU A 1 607 ? 23.172 4.18 -31.75 1 74.94 607 GLU A C 1
ATOM 4834 O O . GLU A 1 607 ? 24.188 4.766 -32.094 1 74.94 607 GLU A O 1
ATOM 4839 N N . ASP A 1 608 ? 22.359 4.562 -30.859 1 77.88 608 ASP A N 1
ATOM 4840 C CA . ASP A 1 608 ? 22.531 5.906 -30.328 1 77.88 608 ASP A CA 1
ATOM 4841 C C . ASP A 1 608 ? 23.328 5.879 -29.016 1 77.88 608 ASP A C 1
ATOM 4843 O O . ASP A 1 608 ? 23.266 6.828 -28.234 1 77.88 608 ASP A O 1
ATOM 4847 N N . ALA A 1 609 ? 24.031 4.781 -28.797 1 83.06 609 ALA A N 1
ATOM 4848 C CA . ALA A 1 609 ? 24.875 4.719 -27.609 1 83.06 609 ALA A CA 1
ATOM 4849 C C . ALA A 1 609 ? 25.891 5.863 -27.609 1 83.06 609 ALA A C 1
ATOM 4851 O O . ALA A 1 609 ? 26.453 6.207 -28.641 1 83.06 609 ALA A O 1
ATOM 4852 N N . LEU A 1 610 ? 26 6.516 -26.484 1 89.19 610 LEU A N 1
ATOM 4853 C CA . LEU A 1 610 ? 26.906 7.66 -26.359 1 89.19 610 LEU A CA 1
ATOM 4854 C C . LEU A 1 610 ? 28.359 7.219 -26.469 1 89.19 610 LEU A C 1
ATOM 4856 O O . LEU A 1 610 ? 28.719 6.125 -26.016 1 89.19 610 LEU A O 1
ATOM 4860 N N . SER A 1 611 ? 29.109 8.094 -27.031 1 90.81 611 SER A N 1
ATOM 4861 C CA . SER A 1 611 ? 30.547 7.848 -27.094 1 90.81 611 SER A CA 1
ATOM 4862 C C . SER A 1 611 ? 31.188 7.969 -25.703 1 90.81 611 SER A C 1
ATOM 4864 O O . SER A 1 611 ? 30.578 8.516 -24.781 1 90.81 611 SER A O 1
ATOM 4866 N N . ARG A 1 612 ? 32.344 7.414 -25.625 1 92.69 612 ARG A N 1
ATOM 4867 C CA . ARG A 1 612 ? 33.094 7.418 -24.375 1 92.69 612 ARG A CA 1
ATOM 4868 C C . ARG A 1 612 ? 33.281 8.836 -23.828 1 92.69 612 ARG A C 1
ATOM 4870 O O . ARG A 1 612 ? 33.062 9.07 -22.641 1 92.69 612 ARG A O 1
ATOM 4877 N N . ASP A 1 613 ? 33.531 9.805 -24.641 1 94.31 613 ASP A N 1
ATOM 4878 C CA . ASP A 1 613 ? 33.75 11.18 -24.234 1 94.31 613 ASP A CA 1
ATOM 4879 C C . ASP A 1 613 ? 32.469 11.867 -23.797 1 94.31 613 ASP A C 1
ATOM 4881 O O . ASP A 1 613 ? 32.469 12.625 -22.828 1 94.31 613 ASP A O 1
ATOM 4885 N N . VAL A 1 614 ? 31.5 11.578 -24.484 1 93.75 614 VAL A N 1
ATOM 4886 C CA . VAL A 1 614 ? 30.219 12.203 -24.156 1 93.75 614 VAL A CA 1
ATOM 4887 C C . VAL A 1 614 ? 29.688 11.625 -22.859 1 93.75 614 VAL A C 1
ATOM 4889 O O . VAL A 1 614 ? 29.109 12.344 -22.031 1 93.75 614 VAL A O 1
ATOM 4892 N N . SER A 1 615 ? 29.828 10.297 -22.75 1 93.88 615 SER A N 1
ATOM 4893 C CA . SER A 1 615 ? 29.438 9.672 -21.484 1 93.88 615 SER A CA 1
ATOM 4894 C C . SER A 1 615 ? 30.219 10.258 -20.312 1 93.88 615 SER A C 1
ATOM 4896 O O . SER A 1 615 ? 29.672 10.5 -19.25 1 93.88 615 SER A O 1
ATOM 4898 N N . ALA A 1 616 ? 31.484 10.461 -20.547 1 95.94 616 ALA A N 1
ATOM 4899 C CA . ALA A 1 616 ? 32.344 11.031 -19.5 1 95.94 616 ALA A CA 1
ATOM 4900 C C . ALA A 1 616 ? 31.891 12.445 -19.156 1 95.94 616 ALA A C 1
ATOM 4902 O O . ALA A 1 616 ? 31.891 12.828 -17.984 1 95.94 616 ALA A O 1
ATOM 4903 N N . LEU A 1 617 ? 31.562 13.203 -20.125 1 95.44 617 LEU A N 1
ATOM 4904 C CA . LEU A 1 617 ? 31.094 14.562 -19.891 1 95.44 617 LEU A CA 1
ATOM 4905 C C . LEU A 1 617 ? 29.781 14.555 -19.125 1 95.44 617 LEU A C 1
ATOM 4907 O O . LEU A 1 617 ? 29.578 15.352 -18.203 1 95.44 617 LEU A O 1
ATOM 4911 N N . TYR A 1 618 ? 28.906 13.695 -19.594 1 94.5 618 TYR A N 1
ATOM 4912 C CA . TYR A 1 618 ? 27.625 13.57 -18.906 1 94.5 618 TYR A CA 1
ATOM 4913 C C . TYR A 1 618 ? 27.828 13.18 -17.453 1 94.5 618 TYR A C 1
ATOM 4915 O O . TYR A 1 618 ? 27.219 13.781 -16.562 1 94.5 618 TYR A O 1
ATOM 4923 N N . ASN A 1 619 ? 28.656 12.18 -17.172 1 95.44 619 ASN A N 1
ATOM 4924 C CA . ASN A 1 619 ? 28.922 11.703 -15.82 1 95.44 619 ASN A CA 1
ATOM 4925 C C . ASN A 1 619 ? 29.609 12.758 -14.969 1 95.44 619 ASN A C 1
ATOM 4927 O O . ASN A 1 619 ? 29.469 12.766 -13.75 1 95.44 619 ASN A O 1
ATOM 4931 N N . ALA A 1 620 ? 30.266 13.664 -15.609 1 96.75 620 ALA A N 1
ATOM 4932 C CA . ALA A 1 620 ? 30.984 14.734 -14.914 1 96.75 620 ALA A CA 1
ATOM 4933 C C . ALA A 1 620 ? 30.047 15.859 -14.508 1 96.75 620 ALA A C 1
ATOM 4935 O O . ALA A 1 620 ? 30.297 16.562 -13.516 1 96.75 620 ALA A O 1
ATOM 4936 N N . THR A 1 621 ? 28.906 15.969 -15.227 1 96.38 621 THR A N 1
ATOM 4937 C CA . THR A 1 621 ? 28.203 17.234 -15.078 1 96.38 621 THR A CA 1
ATOM 4938 C C . THR A 1 621 ? 26.781 17.016 -14.602 1 96.38 621 THR A C 1
ATOM 4940 O O . THR A 1 621 ? 26.172 17.891 -13.992 1 96.38 621 THR A O 1
ATOM 4943 N N . HIS A 1 622 ? 26.125 15.891 -14.906 1 96.12 622 HIS A N 1
ATOM 4944 C CA . HIS A 1 622 ? 24.688 15.75 -14.75 1 96.12 622 HIS A CA 1
ATOM 4945 C C . HIS A 1 622 ? 24.266 15.898 -13.289 1 96.12 622 HIS A C 1
ATOM 4947 O O . HIS A 1 622 ? 23.219 16.484 -12.992 1 96.12 622 HIS A O 1
ATOM 4953 N N . LYS A 1 623 ? 25.078 15.453 -12.336 1 97.31 623 LYS A N 1
ATOM 4954 C CA . LYS A 1 623 ? 24.734 15.562 -10.922 1 97.31 623 LYS A CA 1
ATOM 4955 C C . LYS A 1 623 ? 24.828 17 -10.445 1 97.31 623 LYS A C 1
ATOM 4957 O O . LYS A 1 623 ? 24.031 17.438 -9.609 1 97.31 623 LYS A O 1
ATOM 4962 N N . ILE A 1 624 ? 25.828 17.688 -10.883 1 98 624 ILE A N 1
ATOM 4963 C CA . ILE A 1 624 ? 26.016 19.094 -10.539 1 98 624 ILE A CA 1
ATOM 4964 C C . ILE A 1 624 ? 24.844 19.922 -11.07 1 98 624 ILE A C 1
ATOM 4966 O O . ILE A 1 624 ? 24.297 20.766 -10.359 1 98 624 ILE A O 1
ATOM 4970 N N . VAL A 1 625 ? 24.484 19.609 -12.297 1 98.06 625 VAL A N 1
ATOM 4971 C CA . VAL A 1 625 ? 23.375 20.312 -12.922 1 98.06 625 VAL A CA 1
ATOM 4972 C C . VAL A 1 625 ? 22.094 20.031 -12.141 1 98.06 625 VAL A C 1
ATOM 4974 O O . VAL A 1 625 ? 21.312 20.953 -11.883 1 98.06 625 VAL A O 1
ATOM 4977 N N . TRP A 1 626 ? 21.859 18.828 -11.766 1 98.19 626 TRP A N 1
ATOM 4978 C CA . TRP A 1 626 ? 20.688 18.5 -10.961 1 98.19 626 TRP A CA 1
ATOM 4979 C C . TRP A 1 626 ? 20.703 19.25 -9.641 1 98.19 626 TRP A C 1
ATOM 4981 O O . TRP A 1 626 ? 19.688 19.828 -9.227 1 98.19 626 TRP A O 1
ATOM 4991 N N . GLY A 1 627 ? 21.875 19.203 -8.953 1 98.38 627 GLY A N 1
ATOM 4992 C CA . GLY A 1 627 ? 22.016 19.984 -7.723 1 98.38 627 GLY A CA 1
ATOM 4993 C C . GLY A 1 627 ? 21.656 21.438 -7.898 1 98.38 627 GLY A C 1
ATOM 4994 O O . GLY A 1 627 ? 21.016 22.031 -7.039 1 98.38 627 GLY A O 1
ATOM 4995 N N . ALA A 1 628 ? 22.062 22 -9.023 1 98.44 628 ALA A N 1
ATOM 4996 C CA . ALA A 1 628 ? 21.766 23.391 -9.328 1 98.44 628 ALA A CA 1
ATOM 4997 C C . ALA A 1 628 ? 20.266 23.609 -9.508 1 98.44 628 ALA A C 1
ATOM 4999 O O . ALA A 1 628 ? 19.734 24.641 -9.094 1 98.44 628 ALA A O 1
ATOM 5000 N N . CYS A 1 629 ? 19.656 22.672 -10.148 1 98.44 629 CYS A N 1
ATOM 5001 C CA . CYS A 1 629 ? 18.203 22.766 -10.344 1 98.44 629 CYS A CA 1
ATOM 5002 C C . CYS A 1 629 ? 17.469 22.75 -9.016 1 98.44 629 CYS A C 1
ATOM 5004 O O . CYS A 1 629 ? 16.562 23.562 -8.789 1 98.44 629 CYS A O 1
ATOM 5006 N N . VAL A 1 630 ? 17.844 21.891 -8.148 1 98.25 630 VAL A N 1
ATOM 5007 C CA . VAL A 1 630 ? 17.219 21.781 -6.832 1 98.25 630 VAL A CA 1
ATOM 5008 C C . VAL A 1 630 ? 17.469 23.062 -6.035 1 98.25 630 VAL A C 1
ATOM 5010 O O . VAL A 1 630 ? 16.562 23.594 -5.395 1 98.25 630 VAL A O 1
ATOM 5013 N N . CYS A 1 631 ? 18.703 23.562 -6.086 1 98.31 631 CYS A N 1
ATOM 5014 C CA . CYS A 1 631 ? 19.078 24.766 -5.348 1 98.31 631 CYS A CA 1
ATOM 5015 C C . CYS A 1 631 ? 18.328 25.984 -5.879 1 98.31 631 CYS A C 1
ATOM 5017 O O . CYS A 1 631 ? 18 26.891 -5.113 1 98.31 631 CYS A O 1
ATOM 5019 N N . TRP A 1 632 ? 18.062 25.969 -7.188 1 98 632 TRP A N 1
ATOM 5020 C CA . TRP A 1 632 ? 17.266 27.062 -7.738 1 98 632 TRP A CA 1
ATOM 5021 C C . TRP A 1 632 ? 15.859 27.062 -7.137 1 98 632 TRP A C 1
ATOM 5023 O O . TRP A 1 632 ? 15.352 28.125 -6.75 1 98 632 TRP A O 1
ATOM 5033 N N . VAL A 1 633 ? 15.258 25.906 -7.066 1 97.88 633 VAL A N 1
ATOM 5034 C CA . VAL A 1 633 ? 13.922 25.797 -6.492 1 97.88 633 VAL A CA 1
ATOM 5035 C C . VAL A 1 633 ? 13.93 26.312 -5.055 1 97.88 633 VAL A C 1
ATOM 5037 O O . VAL A 1 633 ? 13.047 27.078 -4.664 1 97.88 633 VAL A O 1
ATOM 5040 N N . ILE A 1 634 ? 14.914 25.984 -4.309 1 97.75 634 ILE A N 1
ATOM 5041 C CA . ILE A 1 634 ? 15.016 26.406 -2.914 1 97.75 634 ILE A CA 1
ATOM 5042 C C . ILE A 1 634 ? 15.219 27.922 -2.846 1 97.75 634 ILE A C 1
ATOM 5044 O O . ILE A 1 634 ? 14.547 28.609 -2.076 1 97.75 634 ILE A O 1
ATOM 5048 N N . PHE A 1 635 ? 16.125 28.406 -3.678 1 97.31 635 PHE A N 1
ATOM 5049 C CA . PHE A 1 635 ? 16.438 29.844 -3.705 1 97.31 635 PHE A CA 1
ATOM 5050 C C . PHE A 1 635 ? 15.203 30.656 -4.07 1 97.31 635 PHE A C 1
ATOM 5052 O O . PHE A 1 635 ? 14.898 31.656 -3.412 1 97.31 635 PHE A O 1
ATOM 5059 N N . ALA A 1 636 ? 14.539 30.188 -5.098 1 96.69 636 ALA A N 1
ATOM 5060 C CA . ALA A 1 636 ? 13.344 30.875 -5.559 1 96.69 636 ALA A CA 1
ATOM 5061 C C . ALA A 1 636 ? 12.258 30.875 -4.484 1 96.69 636 ALA A C 1
ATOM 5063 O O . ALA A 1 636 ? 11.617 31.906 -4.242 1 96.69 636 ALA A O 1
ATOM 5064 N N . CYS A 1 637 ? 12.07 29.859 -3.822 1 95.38 637 CYS A N 1
ATOM 5065 C CA . CYS A 1 637 ? 11.047 29.75 -2.783 1 95.38 637 CYS A CA 1
ATOM 5066 C C . CYS A 1 637 ? 11.43 30.562 -1.558 1 95.38 637 CYS A C 1
ATOM 5068 O O . CYS A 1 637 ? 10.578 31.219 -0.954 1 95.38 637 CYS A O 1
ATOM 5070 N N . ALA A 1 638 ? 12.68 30.547 -1.189 1 94.94 638 ALA A N 1
ATOM 5071 C CA . ALA A 1 638 ? 13.156 31.25 0.001 1 94.94 638 ALA A CA 1
ATOM 5072 C C . ALA A 1 638 ? 13.109 32.75 -0.194 1 94.94 638 ALA A C 1
ATOM 5074 O O . ALA A 1 638 ? 12.93 33.5 0.768 1 94.94 638 ALA A O 1
ATOM 5075 N N . THR A 1 639 ? 13.219 33.219 -1.434 1 94.5 639 THR A N 1
ATOM 5076 C CA . THR A 1 639 ? 13.312 34.656 -1.7 1 94.5 639 THR A CA 1
ATOM 5077 C C . THR A 1 639 ? 11.969 35.219 -2.186 1 94.5 639 THR A C 1
ATOM 5079 O O . THR A 1 639 ? 11.891 36.344 -2.645 1 94.5 639 THR A O 1
ATOM 5082 N N . GLY A 1 640 ? 10.914 34.375 -2.15 1 89.81 640 GLY A N 1
ATOM 5083 C CA . GLY A 1 640 ? 9.586 34.844 -2.533 1 89.81 640 GLY A CA 1
ATOM 5084 C C . GLY A 1 640 ? 9.336 34.75 -4.027 1 89.81 640 GLY A C 1
ATOM 5085 O O . GLY A 1 640 ? 8.328 35.281 -4.52 1 89.81 640 GLY A O 1
ATOM 5086 N N . ASN A 1 641 ? 10.211 34.156 -4.77 1 92.69 641 ASN A N 1
ATOM 5087 C CA . ASN A 1 641 ? 10.102 34.031 -6.219 1 92.69 641 ASN A CA 1
ATOM 5088 C C . ASN A 1 641 ? 9.602 32.656 -6.621 1 92.69 641 ASN A C 1
ATOM 5090 O O . ASN A 1 641 ? 9.688 32.281 -7.793 1 92.69 641 ASN A O 1
ATOM 5094 N N . GLY A 1 642 ? 9.086 31.891 -5.727 1 91.94 642 GLY A N 1
ATOM 5095 C CA . GLY A 1 642 ? 8.711 30.516 -6.004 1 91.94 642 GLY A CA 1
ATOM 5096 C C . GLY A 1 642 ? 7.246 30.359 -6.379 1 91.94 642 GLY A C 1
ATOM 5097 O O . GLY A 1 642 ? 6.855 29.359 -6.984 1 91.94 642 GLY A O 1
ATOM 5098 N N . GLY A 1 643 ? 6.371 31.328 -6.066 1 85.56 643 GLY A N 1
ATOM 5099 C CA . GLY A 1 643 ? 4.961 31.312 -6.422 1 85.56 643 GLY A CA 1
ATOM 5100 C C . GLY A 1 643 ? 4.238 30.078 -5.918 1 85.56 643 GLY A C 1
ATOM 5101 O O . GLY A 1 643 ? 4.305 29.75 -4.73 1 85.56 643 GLY A O 1
ATOM 5102 N N . PHE A 1 644 ? 3.604 29.359 -6.883 1 83.69 644 PHE A N 1
ATOM 5103 C CA . PHE A 1 644 ? 2.791 28.203 -6.566 1 83.69 644 PHE A CA 1
ATOM 5104 C C . PHE A 1 644 ? 3.662 27.047 -6.062 1 83.69 644 PHE A C 1
ATOM 5106 O O . PHE A 1 644 ? 3.232 26.266 -5.219 1 83.69 644 PHE A O 1
ATOM 5113 N N . MET A 1 645 ? 4.812 26.984 -6.555 1 90.88 645 MET A N 1
ATOM 5114 C CA . MET A 1 645 ? 5.711 25.906 -6.137 1 90.88 645 MET A CA 1
ATOM 5115 C C . MET A 1 645 ? 6.027 26.016 -4.648 1 90.88 645 MET A C 1
ATOM 5117 O O . MET A 1 645 ? 6.148 25 -3.963 1 90.88 645 MET A O 1
ATOM 5121 N N . ASN A 1 646 ? 6.188 27.188 -4.16 1 92.31 646 ASN A N 1
ATOM 5122 C CA . ASN A 1 646 ? 6.434 27.375 -2.732 1 92.31 646 ASN A CA 1
ATOM 5123 C C . ASN A 1 646 ? 5.242 26.922 -1.894 1 92.31 646 ASN A C 1
ATOM 5125 O O . ASN A 1 646 ? 5.418 26.328 -0.833 1 92.31 646 ASN A O 1
ATOM 5129 N N . THR A 1 647 ? 4.047 27.281 -2.436 1 87 647 THR A N 1
ATOM 5130 C CA . THR A 1 647 ? 2.838 26.891 -1.725 1 87 647 THR A CA 1
ATOM 5131 C C . THR A 1 647 ? 2.73 25.375 -1.646 1 87 647 THR A C 1
ATOM 5133 O O . THR A 1 647 ? 2.391 24.812 -0.596 1 87 647 THR A O 1
ATOM 5136 N N . LEU A 1 648 ? 3.049 24.719 -2.666 1 89.5 648 LEU A N 1
ATOM 5137 C CA . LEU A 1 648 ? 2.957 23.266 -2.734 1 89.5 648 LEU A CA 1
ATOM 5138 C C . LEU A 1 648 ? 4.008 22.609 -1.841 1 89.5 648 LEU A C 1
ATOM 5140 O O . LEU A 1 648 ? 3.686 21.719 -1.05 1 89.5 648 LEU A O 1
ATOM 5144 N N . LEU A 1 649 ? 5.195 23.062 -1.907 1 95.25 649 LEU A N 1
ATOM 5145 C CA . LEU A 1 649 ? 6.312 22.438 -1.206 1 95.25 649 LEU A CA 1
ATOM 5146 C C . LEU A 1 649 ? 6.293 22.797 0.276 1 95.25 649 LEU A C 1
ATOM 5148 O O . LEU A 1 649 ? 6.926 22.125 1.09 1 95.25 649 LEU A O 1
ATOM 5152 N N . SER A 1 650 ? 5.578 23.875 0.66 1 93.06 650 SER A N 1
ATOM 5153 C CA . SER A 1 650 ? 5.52 24.328 2.047 1 93.06 650 SER A CA 1
ATOM 5154 C C . SER A 1 650 ? 4.238 23.859 2.727 1 93.06 650 SER A C 1
ATOM 5156 O O . SER A 1 650 ? 3.867 24.359 3.785 1 93.06 650 SER A O 1
ATOM 5158 N N . TRP A 1 651 ? 3.576 22.891 2.105 1 89.69 651 TRP A N 1
ATOM 5159 C CA . TRP A 1 651 ? 2.352 22.344 2.682 1 89.69 651 TRP A CA 1
ATOM 5160 C C . TRP A 1 651 ? 2.611 21.781 4.07 1 89.69 651 TRP A C 1
ATOM 5162 O O . TRP A 1 651 ? 3.57 21.031 4.27 1 89.69 651 TRP A O 1
ATOM 5172 N N . SER A 1 652 ? 1.82 22.094 5.031 1 90 652 SER A N 1
ATOM 5173 C CA . SER A 1 652 ? 2.061 21.859 6.449 1 90 652 SER A CA 1
ATOM 5174 C C . SER A 1 652 ? 2.203 20.375 6.746 1 90 652 SER A C 1
ATOM 5176 O O . SER A 1 652 ? 2.998 19.969 7.602 1 90 652 SER A O 1
ATOM 5178 N N . PRO A 1 653 ? 1.484 19.516 6.09 1 89.94 653 PRO A N 1
ATOM 5179 C CA . PRO A 1 653 ? 1.624 18.094 6.406 1 89.94 653 PRO A CA 1
ATOM 5180 C C . PRO A 1 653 ? 2.982 17.516 6 1 89.94 653 PRO A C 1
ATOM 5182 O O . PRO A 1 653 ? 3.359 16.438 6.438 1 89.94 653 PRO A O 1
ATOM 5185 N N . PHE A 1 654 ? 3.754 18.219 5.207 1 94.44 654 PHE A N 1
ATOM 5186 C CA . PHE A 1 654 ? 5.078 17.75 4.812 1 94.44 654 PHE A CA 1
ATOM 5187 C C . PHE A 1 654 ? 6.066 17.891 5.969 1 94.44 654 PHE A C 1
ATOM 5189 O O . PHE A 1 654 ? 7.137 17.281 5.949 1 94.44 654 PHE A O 1
ATOM 5196 N N . VAL A 1 655 ? 5.734 18.672 7.016 1 94.38 655 VAL A N 1
ATOM 5197 C CA . VAL A 1 655 ? 6.668 18.969 8.094 1 94.38 655 VAL A CA 1
ATOM 5198 C C . VAL A 1 655 ? 6.996 17.688 8.867 1 94.38 655 VAL A C 1
ATOM 5200 O O . VAL A 1 655 ? 8.156 17.297 8.953 1 94.38 655 VAL A O 1
ATOM 5203 N N . PRO A 1 656 ? 5.953 16.984 9.383 1 94.56 656 PRO A N 1
ATOM 5204 C CA . PRO A 1 656 ? 6.297 15.75 10.086 1 94.56 656 PRO A CA 1
ATOM 5205 C C . PRO A 1 656 ? 6.918 14.703 9.164 1 94.56 656 PRO A C 1
ATOM 5207 O O . PRO A 1 656 ? 7.797 13.945 9.578 1 94.56 656 PRO A O 1
ATOM 5210 N N . LEU A 1 657 ? 6.512 14.617 7.953 1 96.44 657 LEU A N 1
ATOM 5211 C CA . LEU A 1 657 ? 7.039 13.641 7.004 1 96.44 657 LEU A CA 1
ATOM 5212 C C . LEU A 1 657 ? 8.508 13.922 6.695 1 96.44 657 LEU A C 1
ATOM 5214 O O . LEU A 1 657 ? 9.305 12.992 6.555 1 96.44 657 LEU A O 1
ATOM 5218 N N . ALA A 1 658 ? 8.805 15.18 6.594 1 96.69 658 ALA A N 1
ATOM 5219 C CA . ALA A 1 658 ? 10.188 15.578 6.344 1 96.69 658 ALA A CA 1
ATOM 5220 C C . ALA A 1 658 ? 11.078 15.242 7.535 1 96.69 658 ALA A C 1
ATOM 5222 O O . ALA A 1 658 ? 12.234 14.844 7.359 1 96.69 658 ALA A O 1
ATOM 5223 N N . ARG A 1 659 ? 10.539 15.383 8.75 1 96 659 ARG A N 1
ATOM 5224 C CA . ARG A 1 659 ? 11.297 15.07 9.961 1 96 659 ARG A CA 1
ATOM 5225 C C . ARG A 1 659 ? 11.633 13.578 10.023 1 96 659 ARG A C 1
ATOM 5227 O O . ARG A 1 659 ? 12.648 13.195 10.617 1 96 659 ARG A O 1
ATOM 5234 N N . LEU A 1 660 ? 10.867 12.82 9.328 1 97.81 660 LEU A N 1
ATOM 5235 C CA . LEU A 1 660 ? 11.047 11.375 9.375 1 97.81 660 LEU A CA 1
ATOM 5236 C C . LEU A 1 660 ? 11.906 10.898 8.203 1 97.81 660 LEU A C 1
ATOM 5238 O O . LEU A 1 660 ? 12.164 9.695 8.062 1 97.81 660 LEU A O 1
ATOM 5242 N N . SER A 1 661 ? 12.375 11.805 7.355 1 97.62 661 SER A N 1
ATOM 5243 C CA . SER A 1 661 ? 13.086 11.445 6.129 1 97.62 661 SER A CA 1
ATOM 5244 C C . SER A 1 661 ? 14.328 10.617 6.43 1 97.62 661 SER A C 1
ATOM 5246 O O . SER A 1 661 ? 14.617 9.641 5.73 1 97.62 661 SER A O 1
ATOM 5248 N N . TYR A 1 662 ? 15.078 10.984 7.508 1 97.12 662 TYR A N 1
ATOM 5249 C CA . TYR A 1 662 ? 16.312 10.281 7.863 1 97.12 662 TYR A CA 1
ATOM 5250 C C . TYR A 1 662 ? 16.016 8.844 8.266 1 97.12 662 TYR A C 1
ATOM 5252 O O . TYR A 1 662 ? 16.641 7.91 7.77 1 97.12 662 TYR A O 1
ATOM 5260 N N . CYS A 1 663 ? 15.023 8.609 9.094 1 98.44 663 CYS A N 1
ATOM 5261 C CA . CYS A 1 663 ? 14.688 7.266 9.555 1 98.44 663 CYS A CA 1
ATOM 5262 C C . CYS A 1 663 ? 14.016 6.465 8.445 1 98.44 663 CYS A C 1
ATOM 5264 O O . CYS A 1 663 ? 14.125 5.238 8.406 1 98.44 663 CYS A O 1
ATOM 5266 N N . ILE A 1 664 ? 13.242 7.121 7.531 1 98.5 664 ILE A N 1
ATOM 5267 C CA . ILE A 1 664 ? 12.719 6.43 6.359 1 98.5 664 ILE A CA 1
ATOM 5268 C C . ILE A 1 664 ? 13.875 5.891 5.52 1 98.5 664 ILE A C 1
ATOM 5270 O O . ILE A 1 664 ? 13.867 4.727 5.113 1 98.5 664 ILE A O 1
ATOM 5274 N N . TYR A 1 665 ? 14.867 6.746 5.332 1 97.81 665 TYR A N 1
ATOM 5275 C CA . TYR A 1 665 ? 16.031 6.359 4.555 1 97.81 665 TYR A CA 1
ATOM 5276 C C . TYR A 1 665 ? 16.719 5.137 5.16 1 97.81 665 TYR A C 1
ATOM 5278 O O . TYR A 1 665 ? 17.062 4.191 4.445 1 97.81 665 TYR A O 1
ATOM 5286 N N . LEU A 1 666 ? 16.812 5.086 6.461 1 97.88 666 LEU A N 1
ATOM 5287 C CA . LEU A 1 666 ? 17.531 4.016 7.145 1 97.88 666 LEU A CA 1
ATOM 5288 C C . LEU A 1 666 ? 16.719 2.73 7.16 1 97.88 666 LEU A C 1
ATOM 5290 O O . LEU A 1 666 ? 17.281 1.633 7.145 1 97.88 666 LEU A O 1
ATOM 5294 N N . SER A 1 667 ? 15.422 2.828 7.129 1 97.62 667 SER A N 1
ATOM 5295 C CA . SER A 1 667 ? 14.617 1.642 7.402 1 97.62 667 SER A CA 1
ATOM 5296 C C . SER A 1 667 ? 13.953 1.12 6.133 1 97.62 667 SER A C 1
ATOM 5298 O O . SER A 1 667 ? 13.492 -0.02 6.094 1 97.62 667 SER A O 1
ATOM 5300 N N . HIS A 1 668 ? 13.844 1.855 5.039 1 97.81 668 HIS A N 1
ATOM 5301 C CA . HIS A 1 668 ? 13.016 1.498 3.893 1 97.81 668 HIS A CA 1
ATOM 5302 C C . HIS A 1 668 ? 13.508 0.21 3.238 1 97.81 668 HIS A C 1
ATOM 5304 O O . HIS A 1 668 ? 12.703 -0.613 2.799 1 97.81 668 HIS A O 1
ATOM 5310 N N . ALA A 1 669 ? 14.805 0.026 3.176 1 96.19 669 ALA A N 1
ATOM 5311 C CA . ALA A 1 669 ? 15.336 -1.177 2.539 1 96.19 669 ALA A CA 1
ATOM 5312 C C . ALA A 1 669 ? 14.93 -2.43 3.309 1 96.19 669 ALA A C 1
ATOM 5314 O O . ALA A 1 669 ? 14.586 -3.451 2.709 1 96.19 669 ALA A O 1
ATOM 5315 N N . MET A 1 670 ? 14.969 -2.346 4.617 1 96.62 670 MET A N 1
ATOM 5316 C CA . MET A 1 670 ? 14.562 -3.48 5.441 1 96.62 670 MET A CA 1
ATOM 5317 C C . MET A 1 670 ? 13.094 -3.822 5.215 1 96.62 670 MET A C 1
ATOM 5319 O O . MET A 1 670 ? 12.727 -4.996 5.184 1 96.62 670 MET A O 1
ATOM 5323 N N . VAL A 1 671 ? 12.281 -2.797 5.059 1 97.75 671 VAL A N 1
ATOM 5324 C CA . VAL A 1 671 ? 10.859 -3.004 4.805 1 97.75 671 VAL A CA 1
ATOM 5325 C C . VAL A 1 671 ? 10.664 -3.703 3.463 1 97.75 671 VAL A C 1
ATOM 5327 O O . VAL A 1 671 ? 9.906 -4.672 3.361 1 97.75 671 VAL A O 1
ATOM 5330 N N . ILE A 1 672 ? 11.398 -3.281 2.463 1 97.12 672 ILE A N 1
ATOM 5331 C CA . ILE A 1 672 ? 11.273 -3.83 1.116 1 97.12 672 ILE A CA 1
ATOM 5332 C C . ILE A 1 672 ? 11.758 -5.277 1.102 1 97.12 672 ILE A C 1
ATOM 5334 O O . ILE A 1 672 ? 11.078 -6.164 0.583 1 97.12 672 ILE A O 1
ATOM 5338 N N . PHE A 1 673 ? 12.93 -5.555 1.761 1 95.06 673 PHE A N 1
ATOM 5339 C CA . PHE A 1 673 ? 13.484 -6.902 1.8 1 95.06 673 PHE A CA 1
ATOM 5340 C C . PHE A 1 673 ? 12.531 -7.855 2.518 1 95.06 673 PHE A C 1
ATOM 5342 O O . PHE A 1 673 ? 12.328 -8.984 2.074 1 95.06 673 PHE A O 1
ATOM 5349 N N . THR A 1 674 ? 11.977 -7.383 3.584 1 96.19 674 THR A N 1
ATOM 5350 C CA . THR A 1 674 ? 11.062 -8.227 4.348 1 96.19 674 THR A CA 1
ATOM 5351 C C . THR A 1 674 ? 9.852 -8.617 3.498 1 96.19 674 THR A C 1
ATOM 5353 O O . THR A 1 674 ? 9.43 -9.773 3.508 1 96.19 674 THR A O 1
ATOM 5356 N N . TYR A 1 675 ? 9.328 -7.715 2.75 1 96.81 675 TYR A N 1
ATOM 5357 C CA . TYR A 1 675 ? 8.156 -8.016 1.934 1 96.81 675 TYR A CA 1
ATOM 5358 C C . TYR A 1 675 ? 8.523 -8.938 0.778 1 96.81 675 TYR A C 1
ATOM 5360 O O . TYR A 1 675 ? 7.852 -9.953 0.552 1 96.81 675 TYR A O 1
ATOM 5368 N N . TYR A 1 676 ? 9.555 -8.633 0.016 1 94.69 676 TYR A N 1
ATOM 5369 C CA . TYR A 1 676 ? 9.914 -9.391 -1.18 1 94.69 676 TYR A CA 1
ATOM 5370 C C . TYR A 1 676 ? 10.367 -10.797 -0.82 1 94.69 676 TYR A C 1
ATOM 5372 O O . TYR A 1 676 ? 9.961 -11.773 -1.457 1 94.69 676 TYR A O 1
ATOM 5380 N N . ASP A 1 677 ? 11.141 -10.938 0.245 1 93 677 ASP A N 1
ATOM 5381 C CA . ASP A 1 677 ? 11.727 -12.234 0.569 1 93 677 ASP A CA 1
ATOM 5382 C C . ASP A 1 677 ? 10.734 -13.117 1.318 1 93 677 ASP A C 1
ATOM 5384 O O . ASP A 1 677 ? 10.953 -14.328 1.455 1 93 677 ASP A O 1
ATOM 5388 N N . SER A 1 678 ? 9.641 -12.555 1.752 1 94.69 678 SER A N 1
ATOM 5389 C CA . SER A 1 678 ? 8.648 -13.328 2.49 1 94.69 678 SER A CA 1
ATOM 5390 C C . SER A 1 678 ? 7.543 -13.828 1.569 1 94.69 678 SER A C 1
ATOM 5392 O O . SER A 1 678 ? 6.59 -14.469 2.023 1 94.69 678 SER A O 1
ATOM 5394 N N . GLN A 1 679 ? 7.648 -13.609 0.32 1 94.25 679 GLN A N 1
ATOM 5395 C CA . GLN A 1 679 ? 6.594 -14 -0.611 1 94.25 679 GLN A CA 1
ATOM 5396 C C . GLN A 1 679 ? 6.516 -15.516 -0.755 1 94.25 679 GLN A C 1
ATOM 5398 O O . GLN A 1 679 ? 7.543 -16.203 -0.745 1 94.25 679 GLN A O 1
ATOM 5403 N N . ARG A 1 680 ? 5.238 -16.031 -0.833 1 94.25 680 ARG A N 1
ATOM 5404 C CA . ARG A 1 680 ? 4.988 -17.453 -1.068 1 94.25 680 ARG A CA 1
ATOM 5405 C C . ARG A 1 680 ? 4.824 -17.734 -2.557 1 94.25 680 ARG A C 1
ATOM 5407 O O . ARG A 1 680 ? 4.883 -18.891 -2.98 1 94.25 680 ARG A O 1
ATOM 5414 N N . SER A 1 681 ? 4.586 -16.734 -3.307 1 91.75 681 SER A N 1
ATOM 5415 C CA . SER A 1 681 ? 4.469 -16.797 -4.758 1 91.75 681 SER A CA 1
ATOM 5416 C C . SER A 1 681 ? 5.176 -15.633 -5.43 1 91.75 681 SER A C 1
ATOM 5418 O O . SER A 1 681 ? 5.355 -14.578 -4.816 1 91.75 681 SER A O 1
ATOM 5420 N N . LEU A 1 682 ? 5.633 -15.859 -6.629 1 92.56 682 LEU A N 1
ATOM 5421 C CA . LEU A 1 682 ? 6.309 -14.789 -7.359 1 92.56 682 LEU A CA 1
ATOM 5422 C C . LEU A 1 682 ? 5.332 -13.68 -7.73 1 92.56 682 LEU A C 1
ATOM 5424 O O . LEU A 1 682 ? 4.121 -13.898 -7.758 1 92.56 682 LEU A O 1
ATOM 5428 N N . ILE A 1 683 ? 5.871 -12.586 -7.941 1 93.81 683 ILE A N 1
ATOM 5429 C CA . ILE A 1 683 ? 5.062 -11.414 -8.266 1 93.81 683 ILE A CA 1
ATOM 5430 C C . ILE A 1 683 ? 5.094 -11.164 -9.766 1 93.81 683 ILE A C 1
ATOM 5432 O O . ILE A 1 683 ? 6.156 -11.203 -10.391 1 93.81 683 ILE A O 1
ATOM 5436 N N . TYR A 1 684 ? 3.926 -11.055 -10.375 1 94.69 684 TYR A N 1
ATOM 5437 C CA . TYR A 1 684 ? 3.83 -10.578 -11.75 1 94.69 684 TYR A CA 1
ATOM 5438 C C . TYR A 1 684 ? 3.912 -9.055 -11.805 1 94.69 684 TYR A C 1
ATOM 5440 O O . TYR A 1 684 ? 3.037 -8.359 -11.281 1 94.69 684 TYR A O 1
ATOM 5448 N N . LEU A 1 685 ? 4.914 -8.539 -12.414 1 94.5 685 LEU A N 1
ATOM 5449 C CA . LEU A 1 685 ? 5.133 -7.094 -12.398 1 94.5 685 LEU A CA 1
ATOM 5450 C C . LEU A 1 685 ? 4.352 -6.414 -13.516 1 94.5 685 LEU A C 1
ATOM 5452 O O . LEU A 1 685 ? 4.523 -6.754 -14.695 1 94.5 685 LEU A O 1
ATOM 5456 N N . ASP A 1 686 ? 3.445 -5.652 -13.258 1 94.19 686 ASP A N 1
ATOM 5457 C CA . ASP A 1 686 ? 2.738 -4.715 -14.125 1 94.19 686 ASP A CA 1
ATOM 5458 C C . ASP A 1 686 ? 2.559 -3.361 -13.438 1 94.19 686 ASP A C 1
ATOM 5460 O O . ASP A 1 686 ? 3.043 -3.156 -12.32 1 94.19 686 ASP A O 1
ATOM 5464 N N . ASP A 1 687 ? 2.016 -2.43 -14.031 1 93.81 687 ASP A N 1
ATOM 5465 C CA . ASP A 1 687 ? 1.929 -1.076 -13.492 1 93.81 687 ASP A CA 1
ATOM 5466 C C . ASP A 1 687 ? 1.091 -1.044 -12.219 1 93.81 687 ASP A C 1
ATOM 5468 O O . ASP A 1 687 ? 1.465 -0.393 -11.242 1 93.81 687 ASP A O 1
ATOM 5472 N N . LEU A 1 688 ? 0.018 -1.72 -12.211 1 95 688 LEU A N 1
ATOM 5473 C CA . LEU A 1 688 ? -0.874 -1.695 -11.055 1 95 688 LEU A CA 1
ATOM 5474 C C . LEU A 1 688 ? -0.207 -2.334 -9.844 1 95 688 LEU A C 1
ATOM 5476 O O . LEU A 1 688 ? -0.258 -1.782 -8.742 1 95 688 LEU A O 1
ATOM 5480 N N . ASN A 1 689 ? 0.434 -3.498 -10.023 1 96.25 689 ASN A N 1
ATOM 5481 C CA . ASN A 1 689 ? 1.088 -4.184 -8.914 1 96.25 689 ASN A CA 1
ATOM 5482 C C . ASN A 1 689 ? 2.229 -3.354 -8.328 1 96.25 689 ASN A C 1
ATOM 5484 O O . ASN A 1 689 ? 2.398 -3.289 -7.113 1 96.25 689 ASN A O 1
ATOM 5488 N N . ILE A 1 690 ? 3.014 -2.756 -9.188 1 96.25 690 ILE A N 1
ATOM 5489 C CA . ILE A 1 690 ? 4.156 -2.002 -8.68 1 96.25 690 ILE A CA 1
ATOM 5490 C C . ILE A 1 690 ? 3.664 -0.758 -7.945 1 96.25 690 ILE A C 1
ATOM 5492 O O . ILE A 1 690 ? 4.277 -0.327 -6.965 1 96.25 690 ILE A O 1
ATOM 5496 N N . ILE A 1 691 ? 2.588 -0.133 -8.438 1 97.19 691 ILE A N 1
ATOM 5497 C CA . ILE A 1 691 ? 2 1.008 -7.742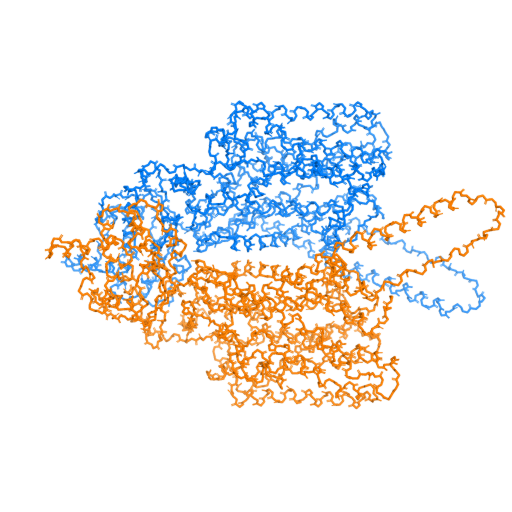 1 97.19 691 ILE A CA 1
ATOM 5498 C C . ILE A 1 691 ? 1.556 0.587 -6.344 1 97.19 691 ILE A C 1
ATOM 5500 O O . ILE A 1 691 ? 1.826 1.286 -5.363 1 97.19 691 ILE A O 1
ATOM 5504 N N . TYR A 1 692 ? 0.893 -0.514 -6.234 1 97.62 692 TYR A N 1
ATOM 5505 C CA . TYR A 1 692 ? 0.442 -1.016 -4.941 1 97.62 692 TYR A CA 1
ATOM 5506 C C . TYR A 1 692 ? 1.624 -1.282 -4.016 1 97.62 692 TYR A C 1
ATOM 5508 O O . TYR A 1 692 ? 1.611 -0.882 -2.85 1 97.62 692 TYR A O 1
ATOM 5516 N N . VAL A 1 693 ? 2.705 -1.969 -4.531 1 98.12 693 VAL A N 1
ATOM 5517 C CA . VAL A 1 693 ? 3.865 -2.303 -3.711 1 98.12 693 VAL A CA 1
ATOM 5518 C C . VAL A 1 693 ? 4.555 -1.023 -3.242 1 98.12 693 VAL A C 1
ATOM 5520 O O . VAL A 1 693 ? 4.922 -0.901 -2.07 1 98.12 693 VAL A O 1
ATOM 5523 N N . PHE A 1 694 ? 4.656 -0.038 -4.125 1 97.75 694 PHE A N 1
ATOM 5524 C CA . PHE A 1 694 ? 5.312 1.221 -3.793 1 97.75 694 PHE A CA 1
ATOM 5525 C C . PHE A 1 694 ? 4.555 1.956 -2.695 1 97.75 694 PHE A C 1
ATOM 5527 O O . PHE A 1 694 ? 5.145 2.373 -1.697 1 97.75 694 PHE A O 1
ATOM 5534 N N . LEU A 1 695 ? 3.256 2.139 -2.891 1 98.19 695 LEU A N 1
ATOM 5535 C CA . LEU A 1 695 ? 2.459 2.906 -1.941 1 98.19 695 LEU A CA 1
ATOM 5536 C C . LEU A 1 695 ? 2.465 2.246 -0.567 1 98.19 695 LEU A C 1
ATOM 5538 O O . LEU A 1 695 ? 2.605 2.926 0.452 1 98.19 695 LEU A O 1
ATOM 5542 N N . ALA A 1 696 ? 2.309 0.963 -0.547 1 98.38 696 ALA A N 1
ATOM 5543 C CA . ALA A 1 696 ? 2.336 0.246 0.725 1 98.38 696 ALA A CA 1
ATOM 5544 C C . ALA A 1 696 ? 3.703 0.363 1.391 1 98.38 696 ALA A C 1
ATOM 5546 O O . ALA A 1 696 ? 3.795 0.551 2.607 1 98.38 696 ALA A O 1
ATOM 5547 N N . THR A 1 697 ? 4.793 0.218 0.565 1 98.5 697 THR A N 1
ATOM 5548 C CA . THR A 1 697 ? 6.148 0.324 1.088 1 98.5 697 THR A CA 1
ATOM 5549 C C . THR A 1 697 ? 6.395 1.71 1.679 1 98.5 697 THR A C 1
ATOM 5551 O O . THR A 1 697 ? 7.004 1.838 2.742 1 98.5 697 THR A O 1
ATOM 5554 N N . LEU A 1 698 ? 5.918 2.689 0.954 1 98.31 698 LEU A N 1
ATOM 5555 C CA . LEU A 1 698 ? 6.109 4.062 1.415 1 98.31 698 LEU A CA 1
ATOM 5556 C C . LEU A 1 698 ? 5.422 4.281 2.758 1 98.31 698 LEU A C 1
ATOM 5558 O O . LEU A 1 698 ? 6.035 4.789 3.699 1 98.31 698 LEU A O 1
ATOM 5562 N N . VAL A 1 699 ? 4.176 3.881 2.93 1 97.56 699 VAL A N 1
ATOM 5563 C CA . VAL A 1 699 ? 3.414 4.086 4.156 1 97.56 699 VAL A CA 1
ATOM 5564 C C . VAL A 1 699 ? 4.043 3.287 5.297 1 97.56 699 VAL A C 1
ATOM 5566 O O . VAL A 1 699 ? 4.219 3.805 6.402 1 97.56 699 VAL A O 1
ATOM 5569 N N . LEU A 1 700 ? 4.418 2.062 5.039 1 97.62 700 LEU A N 1
ATOM 5570 C CA . LEU A 1 700 ? 5.012 1.224 6.074 1 97.62 700 LEU A CA 1
ATOM 5571 C C . LEU A 1 700 ? 6.375 1.764 6.496 1 97.62 700 LEU A C 1
ATOM 5573 O O . LEU A 1 700 ? 6.746 1.671 7.668 1 97.62 700 LEU A O 1
ATOM 5577 N N . SER A 1 701 ? 7.113 2.256 5.52 1 98.5 701 SER A N 1
ATOM 5578 C CA . SER A 1 701 ? 8.406 2.848 5.852 1 98.5 701 SER A CA 1
ATOM 5579 C C . SER A 1 701 ? 8.234 4.082 6.73 1 98.5 701 SER A C 1
ATOM 5581 O O . SER A 1 701 ? 9.039 4.32 7.633 1 98.5 701 SER A O 1
ATOM 5583 N N . VAL A 1 702 ? 7.215 4.867 6.457 1 98 702 VAL A N 1
ATOM 5584 C CA . VAL A 1 702 ? 6.93 6.035 7.277 1 98 702 VAL A CA 1
ATOM 5585 C C . VAL A 1 702 ? 6.562 5.594 8.695 1 98 702 VAL A C 1
ATOM 5587 O O . VAL A 1 702 ? 7.027 6.184 9.672 1 98 702 VAL A O 1
ATOM 5590 N N . MET A 1 703 ? 5.793 4.559 8.82 1 97.12 703 MET A N 1
ATOM 5591 C CA . MET A 1 703 ? 5.375 4.062 10.133 1 97.12 703 MET A CA 1
ATOM 5592 C C . MET A 1 703 ? 6.57 3.535 10.922 1 97.12 703 MET A C 1
ATOM 5594 O O . MET A 1 703 ? 6.719 3.838 12.102 1 97.12 703 MET A O 1
ATOM 5598 N N . VAL A 1 704 ? 7.402 2.779 10.266 1 97.56 704 VAL A N 1
ATOM 5599 C CA . VAL A 1 704 ? 8.586 2.238 10.914 1 97.56 704 VAL A CA 1
ATOM 5600 C C . VAL A 1 704 ? 9.539 3.375 11.289 1 97.56 704 VAL A C 1
ATOM 5602 O O . VAL A 1 704 ? 10.141 3.357 12.367 1 97.56 704 VAL A O 1
ATOM 5605 N N . ALA A 1 705 ? 9.641 4.336 10.414 1 98.5 705 ALA A N 1
ATOM 5606 C CA . ALA A 1 705 ? 10.492 5.496 10.672 1 98.5 705 ALA A CA 1
ATOM 5607 C C . ALA A 1 705 ? 9.992 6.277 11.883 1 98.5 705 ALA A C 1
ATOM 5609 O O . ALA A 1 705 ? 10.789 6.793 12.672 1 98.5 705 ALA A O 1
ATOM 5610 N N . PHE A 1 706 ? 8.695 6.426 12.055 1 97.25 706 PHE A N 1
ATOM 5611 C CA . PHE A 1 706 ? 8.109 7.117 13.203 1 97.25 706 PHE A CA 1
ATOM 5612 C C . PHE A 1 706 ? 8.508 6.434 14.508 1 97.25 706 PHE A C 1
ATOM 5614 O O . PHE A 1 706 ? 8.938 7.094 15.453 1 97.25 706 PHE A O 1
ATOM 5621 N N . VAL A 1 707 ? 8.453 5.133 14.508 1 97.06 707 VAL A N 1
ATOM 5622 C CA . VAL A 1 707 ? 8.812 4.363 15.695 1 97.06 707 VAL A CA 1
ATOM 5623 C C . VAL A 1 707 ? 10.312 4.484 15.953 1 97.06 707 VAL A C 1
ATOM 5625 O O . VAL A 1 707 ? 10.742 4.656 17.094 1 97.06 707 VAL A O 1
ATOM 5628 N N . ALA A 1 708 ? 11.086 4.391 14.93 1 97.88 708 ALA A N 1
ATOM 5629 C CA . ALA A 1 708 ? 12.531 4.504 15.062 1 97.88 708 ALA A CA 1
ATOM 5630 C C . ALA A 1 708 ? 12.938 5.891 15.555 1 97.88 708 ALA A C 1
ATOM 5632 O O . ALA A 1 708 ? 13.82 6.027 16.391 1 97.88 708 ALA A O 1
ATOM 5633 N N . SER A 1 709 ? 12.281 6.902 15.008 1 97.81 709 SER A N 1
ATOM 5634 C CA . SER A 1 709 ? 12.586 8.266 15.414 1 97.81 709 SER A CA 1
ATOM 5635 C C . SER A 1 709 ? 12.234 8.5 16.875 1 97.81 709 SER A C 1
ATOM 5637 O O . SER A 1 709 ? 12.984 9.141 17.609 1 97.81 709 SER A O 1
ATOM 5639 N N . LEU A 1 710 ? 11.133 7.953 17.359 1 96.44 710 LEU A N 1
ATOM 5640 C CA . LEU A 1 710 ? 10.688 8.078 18.75 1 96.44 710 LEU A CA 1
ATOM 5641 C C . LEU A 1 710 ? 11.625 7.348 19.688 1 96.44 710 LEU A C 1
ATOM 5643 O O . LEU A 1 710 ? 11.859 7.801 20.812 1 96.44 710 LEU A O 1
ATOM 5647 N N . SER A 1 711 ? 12.109 6.254 19.219 1 96.56 711 SER A N 1
ATOM 5648 C CA . SER A 1 711 ? 12.844 5.359 20.094 1 96.56 711 SER A CA 1
ATOM 5649 C C . SER A 1 711 ? 14.328 5.727 20.141 1 96.56 711 SER A C 1
ATOM 5651 O O . SER A 1 711 ? 14.977 5.566 21.172 1 96.56 711 SER A O 1
ATOM 5653 N N . PHE A 1 712 ? 14.852 6.172 19 1 96.69 712 PHE A N 1
ATOM 5654 C CA . PHE A 1 712 ? 16.312 6.258 18.922 1 96.69 712 PHE A CA 1
ATOM 5655 C C . PHE A 1 712 ? 16.75 7.688 18.625 1 96.69 712 PHE A C 1
ATOM 5657 O O . PHE A 1 712 ? 17.641 8.211 19.281 1 96.69 712 PHE A O 1
ATOM 5664 N N . GLU A 1 713 ? 16.156 8.312 17.734 1 96.19 713 GLU A N 1
ATOM 5665 C CA . GLU A 1 713 ? 16.609 9.617 17.266 1 96.19 713 GLU A CA 1
ATOM 5666 C C . GLU A 1 713 ? 16.25 10.719 18.266 1 96.19 713 GLU A C 1
ATOM 5668 O O . GLU A 1 713 ? 17.125 11.477 18.688 1 96.19 713 GLU A O 1
ATOM 5673 N N . ALA A 1 714 ? 15.023 10.805 18.656 1 95.88 714 ALA A N 1
ATOM 5674 C CA . ALA A 1 714 ? 14.523 11.883 19.516 1 95.88 714 ALA A CA 1
ATOM 5675 C C . ALA A 1 714 ? 15.172 11.844 20.891 1 95.88 714 ALA A C 1
ATOM 5677 O O . ALA A 1 714 ? 15.625 12.875 21.391 1 95.88 714 ALA A O 1
ATOM 5678 N N . PRO A 1 715 ? 15.258 10.695 21.516 1 95.69 715 PRO A N 1
ATOM 5679 C CA . PRO A 1 715 ? 15.891 10.672 22.844 1 95.69 715 PRO A CA 1
ATOM 5680 C C . PRO A 1 715 ? 17.344 11.125 22.812 1 95.69 715 PRO A C 1
ATOM 5682 O O . PRO A 1 715 ? 17.797 11.836 23.719 1 95.69 715 PRO A O 1
ATOM 5685 N N . MET A 1 716 ? 18.062 10.711 21.828 1 94.81 716 MET A N 1
ATOM 5686 C CA . MET A 1 716 ? 19.469 11.078 21.734 1 94.81 716 MET A CA 1
ATOM 5687 C C . MET A 1 716 ? 19.641 12.578 21.516 1 94.81 716 MET A C 1
ATOM 5689 O O . MET A 1 716 ? 20.594 13.188 22 1 94.81 716 MET A O 1
ATOM 5693 N N . MET A 1 717 ? 18.797 13.148 20.75 1 92.88 717 MET A N 1
ATOM 5694 C CA . MET A 1 717 ? 18.797 14.602 20.578 1 92.88 717 MET A CA 1
ATOM 5695 C C . MET A 1 717 ? 18.5 15.305 21.906 1 92.88 717 MET A C 1
ATOM 5697 O O . MET A 1 717 ? 19.109 16.328 22.219 1 92.88 717 MET A O 1
ATOM 5701 N N . GLY A 1 718 ? 17.531 14.719 22.641 1 91.81 718 GLY A N 1
ATOM 5702 C CA . GLY A 1 718 ? 17.203 15.273 23.953 1 91.81 718 GLY A CA 1
ATOM 5703 C C . GLY A 1 718 ? 18.344 15.164 24.938 1 91.81 718 GLY A C 1
ATOM 5704 O O . GLY A 1 718 ? 18.594 16.094 25.719 1 91.81 718 GLY A O 1
ATOM 5705 N N . LEU A 1 719 ? 19.031 14.078 24.938 1 92.88 719 LEU A N 1
ATOM 5706 C CA . LEU A 1 719 ? 20.156 13.867 25.844 1 92.88 719 LEU A CA 1
ATOM 5707 C C . LEU A 1 719 ? 21.266 14.875 25.578 1 92.88 719 LEU A C 1
ATOM 5709 O O . LEU A 1 719 ? 21.891 15.375 26.516 1 92.88 719 LEU A O 1
ATOM 5713 N N . GLU A 1 720 ? 21.516 15.148 24.328 1 90.88 720 GLU A N 1
ATOM 5714 C CA . GLU A 1 720 ? 22.547 16.125 23.984 1 90.88 720 GLU A CA 1
ATOM 5715 C C . GLU A 1 720 ? 22.203 17.5 24.547 1 90.88 720 GLU A C 1
ATOM 5717 O O . GLU A 1 720 ? 23.094 18.203 25.062 1 90.88 720 GLU A O 1
ATOM 5722 N N . LYS A 1 721 ? 20.953 17.859 24.422 1 88.56 721 LYS A N 1
ATOM 5723 C CA . LYS A 1 721 ? 20.516 19.172 24.906 1 88.56 721 LYS A CA 1
ATOM 5724 C C . LYS A 1 721 ? 20.703 19.297 26.406 1 88.56 721 LYS A C 1
ATOM 5726 O O . LYS A 1 721 ? 21.078 20.359 26.906 1 88.56 721 LYS A O 1
ATOM 5731 N N . VAL A 1 722 ? 20.5 18.25 27.078 1 88.56 722 VAL A N 1
ATOM 5732 C CA . VAL A 1 722 ? 20.578 18.266 28.547 1 88.56 722 VAL A CA 1
ATOM 5733 C C . VAL A 1 722 ? 22.047 18.266 28.969 1 88.56 722 VAL A C 1
ATOM 5735 O O . VAL A 1 722 ? 22.438 18.984 29.891 1 88.56 722 VAL A O 1
ATOM 5738 N N . ILE A 1 723 ? 22.828 17.484 28.297 1 86.38 723 ILE A N 1
ATOM 5739 C CA . ILE A 1 723 ? 24.219 17.297 28.703 1 86.38 723 ILE A CA 1
ATOM 5740 C C . ILE A 1 723 ? 25.016 18.547 28.375 1 86.38 723 ILE A C 1
ATOM 5742 O O . ILE A 1 723 ? 25.844 18.984 29.172 1 86.38 723 ILE A O 1
ATOM 5746 N N . PHE A 1 724 ? 24.828 19.188 27.25 1 81.81 724 PHE A N 1
ATOM 5747 C CA . PHE A 1 724 ? 25.656 20.328 26.844 1 81.81 724 PHE A CA 1
ATOM 5748 C C . PHE A 1 724 ? 24.922 21.641 27.094 1 81.81 724 PHE A C 1
ATOM 5750 O O . PHE A 1 724 ? 25.391 22.703 26.703 1 81.81 724 PHE A O 1
ATOM 5757 N N . LYS A 1 725 ? 23.969 21.672 28.141 1 67.12 725 LYS A N 1
ATOM 5758 C CA . LYS A 1 725 ? 23.25 22.828 28.672 1 67.12 725 LYS A CA 1
ATOM 5759 C C . LYS A 1 725 ? 22.891 23.812 27.547 1 67.12 725 LYS A C 1
ATOM 5761 O O . LYS A 1 725 ? 23.234 25 27.625 1 67.12 725 LYS A O 1
ATOM 5766 N N . ARG A 1 726 ? 22.781 23.375 26.438 1 58.81 726 ARG A N 1
ATOM 5767 C CA . ARG A 1 726 ? 22.422 24.266 25.344 1 58.81 726 ARG A CA 1
ATOM 5768 C C . ARG A 1 726 ? 21.094 24.969 25.609 1 58.81 726 ARG A C 1
ATOM 5770 O O . ARG A 1 726 ? 20.125 24.328 26.031 1 58.81 726 ARG A O 1
ATOM 5777 N N . ASP A 1 727 ? 21.141 26.203 26.109 1 49.19 727 ASP A N 1
ATOM 5778 C CA . ASP A 1 727 ? 20 27.047 26.453 1 49.19 727 ASP A CA 1
ATOM 5779 C C . ASP A 1 727 ? 18.844 26.828 25.469 1 49.19 727 ASP A C 1
ATOM 5781 O O . ASP A 1 727 ? 19.062 26.609 24.281 1 49.19 727 ASP A O 1
ATOM 5785 N N . ARG A 1 728 ? 17.703 26.375 26.109 1 44.09 728 ARG A N 1
ATOM 5786 C CA . ARG A 1 728 ? 16.422 26.281 25.406 1 44.09 728 ARG A CA 1
ATOM 5787 C C . ARG A 1 728 ? 16.188 27.516 24.547 1 44.09 728 ARG A C 1
ATOM 5789 O O . ARG A 1 728 ? 16.141 28.641 25.047 1 44.09 728 ARG A O 1
ATOM 5796 N N . ARG A 1 729 ? 16.594 27.672 23.5 1 37.53 729 ARG A N 1
ATOM 5797 C CA . ARG A 1 729 ? 16 28.781 22.75 1 37.53 729 ARG A CA 1
ATOM 5798 C C . ARG A 1 729 ? 14.477 28.703 22.797 1 37.53 729 ARG A C 1
ATOM 5800 O O . ARG A 1 729 ? 13.883 27.703 22.406 1 37.53 729 ARG A O 1
ATOM 5807 N N . ASN A 1 730 ? 13.781 29.359 23.766 1 31.52 730 ASN A N 1
ATOM 5808 C CA . ASN A 1 730 ? 12.352 29.656 23.703 1 31.52 730 ASN A CA 1
ATOM 5809 C C . ASN A 1 730 ? 11.906 29.906 22.266 1 31.52 730 ASN A C 1
ATOM 5811 O O . ASN A 1 730 ? 12.594 30.594 21.5 1 31.52 730 ASN A O 1
ATOM 5815 N N . MET B 1 1 ? -4.824 -31.672 28.359 1 18.48 1 MET B N 1
ATOM 5816 C CA . MET B 1 1 ? -5.469 -30.469 27.844 1 18.48 1 MET B CA 1
ATOM 5817 C C . MET B 1 1 ? -4.941 -30.125 26.453 1 18.48 1 MET B C 1
ATOM 5819 O O . MET B 1 1 ? -5.41 -29.172 25.812 1 18.48 1 MET B O 1
ATOM 5823 N N . LEU B 1 2 ? -3.777 -30.672 26.047 1 20.7 2 LEU B N 1
ATOM 5824 C CA . LEU B 1 2 ? -2.869 -30.891 24.938 1 20.7 2 LEU B CA 1
ATOM 5825 C C . LEU B 1 2 ? -3.527 -31.75 23.859 1 20.7 2 LEU B C 1
ATOM 5827 O O . LEU B 1 2 ? -3.17 -31.656 22.672 1 20.7 2 LEU B O 1
ATOM 5831 N N . ARG B 1 3 ? -4.25 -32.844 24.312 1 23.22 3 ARG B N 1
ATOM 5832 C CA . ARG B 1 3 ? -4.793 -34 23.609 1 23.22 3 ARG B CA 1
ATOM 5833 C C . ARG B 1 3 ? -5.895 -33.594 22.641 1 23.22 3 ARG B C 1
ATOM 5835 O O . ARG B 1 3 ? -6.164 -34.281 21.672 1 23.22 3 ARG B O 1
ATOM 5842 N N . PHE B 1 4 ? -6.773 -32.719 23.219 1 21.97 4 PHE B N 1
ATOM 5843 C CA . PHE B 1 4 ? -8.023 -32.344 22.562 1 21.97 4 PHE B CA 1
ATOM 5844 C C . PHE B 1 4 ? -7.758 -31.531 21.312 1 21.97 4 PHE B C 1
ATOM 5846 O O . PHE B 1 4 ? -8.688 -31 20.703 1 21.97 4 PHE B O 1
ATOM 5853 N N . ARG B 1 5 ? -6.531 -31.141 21.094 1 23.67 5 ARG B N 1
ATOM 5854 C CA . ARG B 1 5 ? -5.961 -30.328 20.031 1 23.67 5 ARG B CA 1
ATOM 5855 C C . ARG B 1 5 ? -6.09 -31.031 18.688 1 23.67 5 ARG B C 1
ATOM 5857 O O . ARG B 1 5 ? -5.805 -30.438 17.641 1 23.67 5 ARG B O 1
ATOM 5864 N N . SER B 1 6 ? -5.867 -32.406 18.656 1 23.06 6 SER B N 1
ATOM 5865 C CA . SER B 1 6 ? -5.617 -33.25 17.5 1 23.06 6 SER B CA 1
ATOM 5866 C C . SER B 1 6 ? -6.836 -33.312 16.578 1 23.06 6 SER B C 1
ATOM 5868 O O . SER B 1 6 ? -6.719 -33.688 15.414 1 23.06 6 SER B O 1
ATOM 5870 N N . THR B 1 7 ? -7.957 -33.844 17.234 1 21.89 7 THR B N 1
ATOM 5871 C CA . THR B 1 7 ? -9.039 -34.5 16.484 1 21.89 7 THR B CA 1
ATOM 5872 C C . THR B 1 7 ? -9.57 -33.562 15.398 1 21.89 7 THR B C 1
ATOM 5874 O O . THR B 1 7 ? -9.758 -34 14.258 1 21.89 7 THR B O 1
ATOM 5877 N N . LEU B 1 8 ? -10.57 -32.719 15.867 1 22.27 8 LEU B N 1
ATOM 5878 C CA . LEU B 1 8 ? -11.586 -32.219 14.945 1 22.27 8 LEU B CA 1
ATOM 5879 C C . LEU B 1 8 ? -10.969 -31.25 13.945 1 22.27 8 LEU B C 1
ATOM 5881 O O . LEU B 1 8 ? -10.68 -30.094 14.297 1 22.27 8 LEU B O 1
ATOM 5885 N N . LEU B 1 9 ? -9.898 -31.547 13.438 1 24.16 9 LEU B N 1
ATOM 5886 C CA . LEU B 1 9 ? -9.508 -30.938 12.172 1 24.16 9 LEU B CA 1
ATOM 5887 C C . LEU B 1 9 ? -10.695 -30.828 11.227 1 24.16 9 LEU B C 1
ATOM 5889 O O . LEU B 1 9 ? -10.977 -31.766 10.461 1 24.16 9 LEU B O 1
ATOM 5893 N N . VAL B 1 10 ? -11.867 -30.766 11.828 1 24.72 10 VAL B N 1
ATOM 5894 C CA . VAL B 1 10 ? -13.047 -30.406 11.055 1 24.72 10 VAL B CA 1
ATOM 5895 C C . VAL B 1 10 ? -12.688 -29.359 10 1 24.72 10 VAL B C 1
ATOM 5897 O O . VAL B 1 10 ? -12.297 -28.234 10.336 1 24.72 10 VAL B O 1
ATOM 5900 N N . LEU B 1 11 ? -12.094 -29.781 8.984 1 26.55 11 LEU B N 1
ATOM 5901 C CA . LEU B 1 11 ? -12.055 -29.062 7.719 1 26.55 11 LEU B CA 1
ATOM 5902 C C . LEU B 1 11 ? -13.344 -28.281 7.496 1 26.55 11 LEU B C 1
ATOM 5904 O O . LEU B 1 11 ? -14.352 -28.844 7.062 1 26.55 11 LEU B O 1
ATOM 5908 N N . VAL B 1 12 ? -13.945 -27.828 8.438 1 29.22 12 VAL B N 1
ATOM 5909 C CA . VAL B 1 12 ? -14.984 -26.859 8.055 1 29.22 12 VAL B CA 1
ATOM 5910 C C . VAL B 1 12 ? -14.555 -26.109 6.797 1 29.22 12 VAL B C 1
ATOM 5912 O O . VAL B 1 12 ? -13.617 -25.312 6.832 1 29.22 12 VAL B O 1
ATOM 5915 N N . GLY B 1 13 ? -14.352 -26.906 5.73 1 30.53 13 GLY B N 1
ATOM 5916 C CA . GLY B 1 13 ? -14.07 -26.391 4.398 1 30.53 13 GLY B CA 1
ATOM 5917 C C . GLY B 1 13 ? -14.883 -25.156 4.051 1 30.53 13 GLY B C 1
ATOM 5918 O O . GLY B 1 13 ? -16.109 -25.234 3.955 1 30.53 13 GLY B O 1
ATOM 5919 N N . VAL B 1 14 ? -14.75 -24.281 4.711 1 33.66 14 VAL B N 1
ATOM 5920 C CA . VAL B 1 14 ? -15.273 -23.031 4.152 1 33.66 14 VAL B CA 1
ATOM 5921 C C . VAL B 1 14 ? -15.031 -23 2.643 1 33.66 14 VAL B C 1
ATOM 5923 O O . VAL B 1 14 ? -13.891 -22.953 2.193 1 33.66 14 VAL B O 1
ATOM 5926 N N . CYS B 1 15 ? -15.727 -24.047 1.994 1 35.53 15 CYS B N 1
ATOM 5927 C CA . CYS B 1 15 ? -15.695 -23.875 0.547 1 35.53 15 CYS B CA 1
ATOM 5928 C C . CYS B 1 15 ? -16.281 -22.516 0.153 1 35.53 15 CYS B C 1
ATOM 5930 O O . CYS B 1 15 ? -17.422 -22.203 0.515 1 35.53 15 CYS B O 1
ATOM 5932 N N . VAL B 1 16 ? -15.594 -21.594 0.29 1 36.72 16 VAL B N 1
ATOM 5933 C CA . VAL B 1 16 ? -16.016 -20.406 -0.424 1 36.72 16 VAL B CA 1
ATOM 5934 C C . VAL B 1 16 ? -16.234 -20.734 -1.899 1 36.72 16 VAL B C 1
ATOM 5936 O O . VAL B 1 16 ? -15.32 -21.203 -2.58 1 36.72 16 VAL B O 1
ATOM 5939 N N . ASN B 1 17 ? -17.344 -21.391 -2.168 1 38.16 17 ASN B N 1
ATOM 5940 C CA . ASN B 1 17 ? -17.609 -21.484 -3.6 1 38.16 17 ASN B CA 1
ATOM 5941 C C . ASN B 1 17 ? -17.312 -20.156 -4.309 1 38.16 17 ASN B C 1
ATOM 5943 O O . ASN B 1 17 ? -18.016 -19.172 -4.105 1 38.16 17 ASN B O 1
ATOM 5947 N N . SER B 1 18 ? -16.125 -19.781 -4.312 1 40.47 18 SER B N 1
ATOM 5948 C CA . SER B 1 18 ? -15.836 -18.703 -5.242 1 40.47 18 SER B CA 1
ATOM 5949 C C . SER B 1 18 ? -16.359 -19.016 -6.637 1 40.47 18 SER B C 1
ATOM 5951 O O . SER B 1 18 ? -15.719 -19.719 -7.406 1 40.47 18 SER B O 1
ATOM 5953 N N . LEU B 1 19 ? -17.594 -19.25 -6.82 1 42.25 19 LEU B N 1
ATOM 5954 C CA . LEU B 1 19 ? -18.188 -19.422 -8.141 1 42.25 19 LEU B CA 1
ATOM 5955 C C . LEU B 1 19 ? -17.625 -18.391 -9.125 1 42.25 19 LEU B C 1
ATOM 5957 O O . LEU B 1 19 ? -18.359 -17.859 -9.953 1 42.25 19 LEU B O 1
ATOM 5961 N N . ASP B 1 20 ? -16.438 -17.859 -8.844 1 52.28 20 ASP B N 1
ATOM 5962 C CA . ASP B 1 20 ? -16.125 -16.781 -9.781 1 52.28 20 ASP B CA 1
ATOM 5963 C C . ASP B 1 20 ? -15.453 -17.344 -11.031 1 52.28 20 ASP B C 1
ATOM 5965 O O . ASP B 1 20 ? -14.305 -17.797 -10.977 1 52.28 20 ASP B O 1
ATOM 5969 N N . ALA B 1 21 ? -16.422 -17.656 -12.039 1 52.5 21 ALA B N 1
ATOM 5970 C CA . ALA B 1 21 ? -16 -18.062 -13.383 1 52.5 21 ALA B CA 1
ATOM 5971 C C . ALA B 1 21 ? -15.25 -16.938 -14.078 1 52.5 21 ALA B C 1
ATOM 5973 O O . ALA B 1 21 ? -15.359 -15.773 -13.688 1 52.5 21 ALA B O 1
ATOM 5974 N N . PHE B 1 22 ? -14.367 -17.359 -14.938 1 64.94 22 PHE B N 1
ATOM 5975 C CA . PHE B 1 22 ? -13.688 -16.438 -15.828 1 64.94 22 PHE B CA 1
ATOM 5976 C C . PHE B 1 22 ? -14.688 -15.516 -16.531 1 64.94 22 PHE B C 1
ATOM 5978 O O . PHE B 1 22 ? -15.727 -15.969 -17 1 64.94 22 PHE B O 1
ATOM 5985 N N . GLY B 1 23 ? -14.531 -14.203 -16.469 1 58.53 23 GLY B N 1
ATOM 5986 C CA . GLY B 1 23 ? -15.281 -13.242 -17.266 1 58.53 23 GLY B CA 1
ATOM 5987 C C . GLY B 1 23 ? -16.609 -12.859 -16.641 1 58.53 23 GLY B C 1
ATOM 5988 O O . GLY B 1 23 ? -17.312 -11.977 -17.141 1 58.53 23 GLY B O 1
ATOM 5989 N N . GLU B 1 24 ? -17.016 -13.555 -15.539 1 61.53 24 GLU B N 1
ATOM 5990 C CA . GLU B 1 24 ? -18.328 -13.266 -14.961 1 61.53 24 GLU B CA 1
ATOM 5991 C C . GLU B 1 24 ? -18.266 -12.039 -14.055 1 61.53 24 GLU B C 1
ATOM 5993 O O . GLU B 1 24 ? -17.312 -11.852 -13.305 1 61.53 24 GLU B O 1
ATOM 5998 N N . SER B 1 25 ? -19.234 -11.109 -14.422 1 61.78 25 SER B N 1
ATOM 5999 C CA . SER B 1 25 ? -19.391 -9.961 -13.539 1 61.78 25 SER B CA 1
ATOM 6000 C C . SER B 1 25 ? -20.078 -10.359 -12.227 1 61.78 25 SER B C 1
ATOM 6002 O O . SER B 1 25 ? -21.094 -11.047 -12.242 1 61.78 25 SER B O 1
ATOM 6004 N N . ARG B 1 26 ? -19.453 -9.953 -11.141 1 67.06 26 ARG B N 1
ATOM 6005 C CA . ARG B 1 26 ? -19.984 -10.273 -9.82 1 67.06 26 ARG B CA 1
ATOM 6006 C C . ARG B 1 26 ? -20.672 -9.062 -9.195 1 67.06 26 ARG B C 1
ATOM 6008 O O . ARG B 1 26 ? -20.156 -7.938 -9.289 1 67.06 26 ARG B O 1
ATOM 6015 N N . SER B 1 27 ? -21.859 -9.5 -8.688 1 68.94 27 SER B N 1
ATOM 6016 C CA . SER B 1 27 ? -22.516 -8.438 -7.93 1 68.94 27 SER B CA 1
ATOM 6017 C C . SER B 1 27 ? -21.781 -8.156 -6.625 1 68.94 27 SER B C 1
ATOM 6019 O O . SER B 1 27 ? -20.938 -8.953 -6.191 1 68.94 27 SER B O 1
ATOM 6021 N N . TYR B 1 28 ? -22.062 -7.051 -6.074 1 68.94 28 TYR B N 1
ATOM 6022 C CA . TYR B 1 28 ? -21.531 -6.664 -4.766 1 68.94 28 TYR B CA 1
ATOM 6023 C C . TYR B 1 28 ? -21.875 -7.707 -3.713 1 68.94 28 TYR B C 1
ATOM 6025 O O . TYR B 1 28 ? -21.016 -8.109 -2.926 1 68.94 28 TYR B O 1
ATOM 6033 N N . GLU B 1 29 ? -23.078 -8.273 -3.707 1 65.75 29 GLU B N 1
ATOM 6034 C CA . GLU B 1 29 ? -23.562 -9.234 -2.725 1 65.75 29 GLU B CA 1
ATOM 6035 C C . GLU B 1 29 ? -22.844 -10.578 -2.863 1 65.75 29 GLU B C 1
ATOM 6037 O O . GLU B 1 29 ? -22.516 -11.227 -1.864 1 65.75 29 GLU B O 1
ATOM 6042 N N . ASP B 1 30 ? -22.531 -10.875 -4.102 1 64.19 30 ASP B N 1
ATOM 6043 C CA . ASP B 1 30 ? -21.844 -12.133 -4.367 1 64.19 30 ASP B CA 1
ATOM 6044 C C . ASP B 1 30 ? -20.422 -12.102 -3.838 1 64.19 30 ASP B C 1
ATOM 6046 O O . ASP B 1 30 ? -19.891 -13.117 -3.369 1 64.19 30 ASP B O 1
ATOM 6050 N N . ARG B 1 31 ? -19.969 -10.945 -3.848 1 62.22 31 ARG B N 1
ATOM 6051 C CA . ARG B 1 31 ? -18.578 -10.797 -3.424 1 62.22 31 ARG B CA 1
ATOM 6052 C C . ARG B 1 31 ? -18.469 -10.867 -1.904 1 62.22 31 ARG B C 1
ATOM 6054 O O . ARG B 1 31 ? -17.375 -11.109 -1.372 1 62.22 31 ARG B O 1
ATOM 6061 N N . LEU B 1 32 ? -19.578 -10.656 -1.164 1 60.69 32 LEU B N 1
ATOM 6062 C CA . LEU B 1 32 ? -19.562 -10.633 0.294 1 60.69 32 LEU B CA 1
ATOM 6063 C C . LEU B 1 32 ? -19.906 -11.992 0.87 1 60.69 32 LEU B C 1
ATOM 6065 O O . LEU B 1 32 ? -19.719 -12.242 2.062 1 60.69 32 LEU B O 1
ATOM 6069 N N . THR B 1 33 ? -20.469 -12.906 0.143 1 54.31 33 THR B N 1
ATOM 6070 C CA . THR B 1 33 ? -20.984 -14.156 0.672 1 54.31 33 THR B CA 1
ATOM 6071 C C . THR B 1 33 ? -19.891 -15.203 0.785 1 54.31 33 THR B C 1
ATOM 6073 O O . THR B 1 33 ? -19.188 -15.484 -0.193 1 54.31 33 THR B O 1
ATOM 6076 N N . PHE B 1 34 ? -19.547 -15.391 2.1 1 53.62 34 PHE B N 1
ATOM 6077 C CA . PHE B 1 34 ? -18.625 -16.469 2.416 1 53.62 34 PHE B CA 1
ATOM 6078 C C . PHE B 1 34 ? -19.359 -17.781 2.611 1 53.62 34 PHE B C 1
ATOM 6080 O O . PHE B 1 34 ? -20.375 -17.828 3.316 1 53.62 34 PHE B O 1
ATOM 6087 N N . ARG B 1 35 ? -19.422 -18.688 1.648 1 46.75 35 ARG B N 1
ATOM 6088 C CA . ARG B 1 35 ? -20.078 -19.969 1.909 1 46.75 35 ARG B CA 1
ATOM 6089 C C . ARG B 1 35 ? -19.109 -20.953 2.553 1 46.75 35 ARG B C 1
ATOM 6091 O O . ARG B 1 35 ? -18.016 -21.203 2.027 1 46.75 35 ARG B O 1
ATOM 6098 N N . VAL B 1 36 ? -19.203 -21.203 3.846 1 44.31 36 VAL B N 1
ATOM 6099 C CA . VAL B 1 36 ? -18.312 -22.109 4.586 1 44.31 36 VAL B CA 1
ATOM 6100 C C . VAL B 1 36 ? -18.906 -23.5 4.605 1 44.31 36 VAL B C 1
ATOM 6102 O O . VAL B 1 36 ? -20.078 -23.688 4.961 1 44.31 36 VAL B O 1
ATOM 6105 N N . TYR B 1 37 ? -18.391 -24.453 3.764 1 40.53 37 TYR B N 1
ATOM 6106 C CA . TYR B 1 37 ? -18.859 -25.828 3.881 1 40.53 37 TYR B CA 1
ATOM 6107 C C . TYR B 1 37 ? -17.969 -26.625 4.82 1 40.53 37 TYR B C 1
ATOM 6109 O O . TYR B 1 37 ? -16.766 -26.406 4.879 1 40.53 37 TYR B O 1
ATOM 6117 N N . SER B 1 38 ? -18.516 -27.281 5.918 1 35.06 38 SER B N 1
ATOM 6118 C CA . SER B 1 38 ? -17.766 -28.141 6.832 1 35.06 38 SER B CA 1
ATOM 6119 C C . SER B 1 38 ? -17.25 -29.375 6.121 1 35.06 38 SER B C 1
ATOM 6121 O O . SER B 1 38 ? -18 -30.047 5.41 1 35.06 38 SER B O 1
ATOM 6123 N N . PRO B 1 39 ? -15.891 -29.656 6.012 1 36.16 39 PRO B N 1
ATOM 6124 C CA . PRO B 1 39 ? -15.438 -30.906 5.383 1 36.16 39 PRO B CA 1
ATOM 6125 C C . PRO B 1 39 ? -15.734 -32.125 6.23 1 36.16 39 PRO B C 1
ATOM 6127 O O . PRO B 1 39 ? -15.523 -32.125 7.445 1 36.16 39 PRO B O 1
ATOM 6130 N N . SER B 1 40 ? -16.625 -33 6.137 1 33.53 40 SER B N 1
ATOM 6131 C CA . SER B 1 40 ? -16.594 -34.281 6.832 1 33.53 40 SER B CA 1
ATOM 6132 C C . SER B 1 40 ? -15.328 -35.062 6.492 1 33.53 40 SER B C 1
ATOM 6134 O O . SER B 1 40 ? -14.852 -35.031 5.352 1 33.53 40 SER B O 1
ATOM 6136 N N . VAL B 1 41 ? -14.508 -35.625 7.477 1 36.38 41 VAL B N 1
ATOM 6137 C CA . VAL B 1 41 ? -13.227 -36.312 7.473 1 36.38 41 VAL B CA 1
ATOM 6138 C C . VAL B 1 41 ? -13.219 -37.375 6.375 1 36.38 41 VAL B C 1
ATOM 6140 O O . VAL B 1 41 ? -12.242 -37.531 5.641 1 36.38 41 VAL B O 1
ATOM 6143 N N . GLN B 1 42 ? -13.969 -38.438 6.531 1 35.25 42 GLN B N 1
ATOM 6144 C CA . GLN B 1 42 ? -14.016 -39.656 5.73 1 35.25 42 GLN B CA 1
ATOM 6145 C C . GLN B 1 42 ? -14.117 -39.344 4.242 1 35.25 42 GLN B C 1
ATOM 6147 O O . GLN B 1 42 ? -13.57 -40.062 3.406 1 35.25 42 GLN B O 1
ATOM 6152 N N . GLN B 1 43 ? -14.773 -38.5 3.84 1 38.34 43 GLN B N 1
ATOM 6153 C CA . GLN B 1 43 ? -15.203 -38.094 2.502 1 38.34 43 GLN B CA 1
ATOM 6154 C C . GLN B 1 43 ? -14.094 -37.312 1.783 1 38.34 43 GLN B C 1
ATOM 6156 O O . GLN B 1 43 ? -14.148 -37.156 0.563 1 38.34 43 GLN B O 1
ATOM 6161 N N . GLN B 1 44 ? -12.992 -37.062 2.432 1 43.16 44 GLN B N 1
ATOM 6162 C CA . GLN B 1 44 ? -11.859 -36.25 1.974 1 43.16 44 GLN B CA 1
ATOM 6163 C C . GLN B 1 44 ? -10.953 -37.062 1.062 1 43.16 44 GLN B C 1
ATOM 6165 O O . GLN B 1 44 ? -10.391 -36.562 0.096 1 43.16 44 GLN B O 1
ATOM 6170 N N . LEU B 1 45 ? -10.789 -38.469 1.35 1 42.69 45 LEU B N 1
ATOM 6171 C CA . LEU B 1 45 ? -9.773 -39.281 0.709 1 42.69 45 LEU B CA 1
ATOM 6172 C C . LEU B 1 45 ? -10.141 -39.562 -0.746 1 42.69 45 LEU B C 1
ATOM 6174 O O . LEU B 1 45 ? -9.273 -39.531 -1.624 1 42.69 45 LEU B O 1
ATOM 6178 N N . ASN B 1 46 ? -11.359 -40.094 -0.934 1 44.94 46 ASN B N 1
ATOM 6179 C CA . ASN B 1 46 ? -11.68 -40.5 -2.299 1 44.94 46 ASN B CA 1
ATOM 6180 C C . ASN B 1 46 ? -11.578 -39.344 -3.27 1 44.94 46 ASN B C 1
ATOM 6182 O O . ASN B 1 46 ? -11.227 -39.531 -4.438 1 44.94 46 ASN B O 1
ATOM 6186 N N . ASN B 1 47 ? -11.609 -38.125 -2.658 1 52.97 47 ASN B N 1
ATOM 6187 C CA . ASN B 1 47 ? -11.836 -36.844 -3.318 1 52.97 47 ASN B CA 1
ATOM 6188 C C . ASN B 1 47 ? -10.531 -36.156 -3.715 1 52.97 47 ASN B C 1
ATOM 6190 O O . ASN B 1 47 ? -10.461 -35.5 -4.75 1 52.97 47 ASN B O 1
ATOM 6194 N N . LYS B 1 48 ? -9.508 -36.625 -3.105 1 56.91 48 LYS B N 1
ATOM 6195 C CA . LYS B 1 48 ? -8.188 -36.031 -3.326 1 56.91 48 LYS B CA 1
ATOM 6196 C C . LYS B 1 48 ? -7.523 -36.625 -4.566 1 56.91 48 LYS B C 1
ATOM 6198 O O . LYS B 1 48 ? -6.883 -35.906 -5.336 1 56.91 48 LYS B O 1
ATOM 6203 N N . THR B 1 49 ? -8.055 -37.875 -4.934 1 67.75 49 THR B N 1
ATOM 6204 C CA . THR B 1 49 ? -7.434 -38.5 -6.086 1 67.75 49 THR B CA 1
ATOM 6205 C C . THR B 1 49 ? -8.008 -37.969 -7.387 1 67.75 49 THR B C 1
ATOM 6207 O O . THR B 1 49 ? -7.312 -37.906 -8.398 1 67.75 49 THR B O 1
ATOM 6210 N N . ALA B 1 50 ? -9.242 -37.469 -7.164 1 74.69 50 ALA B N 1
ATOM 6211 C CA . ALA B 1 50 ? -9.859 -36.938 -8.375 1 74.69 50 ALA B CA 1
ATOM 6212 C C . ALA B 1 50 ? -9.18 -35.625 -8.805 1 74.69 50 ALA B C 1
ATOM 6214 O O . ALA B 1 50 ? -8.969 -35.406 -10 1 74.69 50 ALA B O 1
ATOM 6215 N N . LEU B 1 51 ? -8.766 -34.875 -7.852 1 77.19 51 LEU B N 1
ATOM 6216 C CA . LEU B 1 51 ? -8.117 -33.594 -8.156 1 77.19 51 LEU B CA 1
ATOM 6217 C C . LEU B 1 51 ? -6.723 -33.844 -8.734 1 77.19 51 LEU B C 1
ATOM 6219 O O . LEU B 1 51 ? -6.309 -33.125 -9.656 1 77.19 51 LEU B O 1
ATOM 6223 N N . LEU B 1 52 ? -6.16 -34.719 -8.227 1 77.75 52 LEU B N 1
ATOM 6224 C CA . LEU B 1 52 ? -4.805 -35 -8.68 1 77.75 52 LEU B CA 1
ATOM 6225 C C . LEU B 1 52 ? -4.816 -35.625 -10.07 1 77.75 52 LEU B C 1
ATOM 6227 O O . LEU B 1 52 ? -3.945 -35.344 -10.898 1 77.75 52 LEU B O 1
ATOM 6231 N N . GLU B 1 53 ? -5.844 -36.438 -10.297 1 79.88 53 GLU B N 1
ATOM 6232 C CA . GLU B 1 53 ? -6 -37 -11.633 1 79.88 53 GLU B CA 1
ATOM 6233 C C . GLU B 1 53 ? -6.312 -35.906 -12.656 1 79.88 53 GLU B C 1
ATOM 6235 O O . GLU B 1 53 ? -5.793 -35.938 -13.773 1 79.88 53 GLU B O 1
ATOM 6240 N N . LEU B 1 54 ? -7.152 -35.062 -12.203 1 82.75 54 LEU B N 1
ATOM 6241 C CA . LEU B 1 54 ? -7.48 -33.938 -13.078 1 82.75 54 LEU B CA 1
ATOM 6242 C C . LEU B 1 54 ? -6.238 -33.125 -13.398 1 82.75 54 LEU B C 1
ATOM 6244 O O . LEU B 1 54 ? -6.059 -32.688 -14.539 1 82.75 54 LEU B O 1
ATOM 6248 N N . ARG B 1 55 ? -5.465 -32.875 -12.445 1 85.88 55 ARG B N 1
ATOM 6249 C CA . ARG B 1 55 ? -4.211 -32.156 -12.648 1 85.88 55 ARG B CA 1
ATOM 6250 C C . ARG B 1 55 ? -3.352 -32.812 -13.711 1 85.88 55 ARG B C 1
ATOM 6252 O O . ARG B 1 55 ? -2.846 -32.188 -14.625 1 85.88 55 ARG B O 1
ATOM 6259 N N . THR B 1 56 ? -3.264 -34.094 -13.562 1 83.12 56 THR B N 1
ATOM 6260 C CA . THR B 1 56 ? -2.445 -34.844 -14.5 1 83.12 56 THR B CA 1
ATOM 6261 C C . THR B 1 56 ? -3.002 -34.75 -15.914 1 83.12 56 THR B C 1
ATOM 6263 O O . THR B 1 56 ? -2.246 -34.531 -16.875 1 83.12 56 THR B O 1
ATOM 6266 N N . GLN B 1 57 ? -4.234 -34.781 -16.016 1 86.75 57 GLN B N 1
ATOM 6267 C CA . GLN B 1 57 ? -4.867 -34.719 -17.328 1 86.75 57 GLN B CA 1
ATOM 6268 C C . GLN B 1 57 ? -4.684 -33.375 -17.969 1 86.75 57 GLN B C 1
ATOM 6270 O O . GLN B 1 57 ? -4.25 -33.281 -19.125 1 86.75 57 GLN B O 1
ATOM 6275 N N . ILE B 1 58 ? -4.984 -32.375 -17.234 1 88.44 58 ILE B N 1
ATOM 6276 C CA . ILE B 1 58 ? -4.918 -31.031 -17.781 1 88.44 58 ILE B CA 1
ATOM 6277 C C . ILE B 1 58 ? -3.471 -30.672 -18.125 1 88.44 58 ILE B C 1
ATOM 6279 O O . ILE B 1 58 ? -3.193 -30.094 -19.172 1 88.44 58 ILE B O 1
ATOM 6283 N N . ASN B 1 59 ? -2.553 -31.016 -17.219 1 88.94 59 ASN B N 1
ATOM 6284 C CA . ASN B 1 59 ? -1.147 -30.703 -17.453 1 88.94 59 ASN B CA 1
ATOM 6285 C C . ASN B 1 59 ? -0.614 -31.438 -18.688 1 88.94 59 ASN B C 1
ATOM 6287 O O . ASN B 1 59 ? 0.226 -30.906 -19.406 1 88.94 59 ASN B O 1
ATOM 6291 N N . LYS B 1 60 ? -1.129 -32.594 -18.906 1 87 60 LYS B N 1
ATOM 6292 C CA . LYS B 1 60 ? -0.754 -33.344 -20.109 1 87 60 LYS B CA 1
ATOM 6293 C C . LYS B 1 60 ? -1.289 -32.656 -21.359 1 87 60 LYS B C 1
ATOM 6295 O O . LYS B 1 60 ? -0.558 -32.469 -22.344 1 87 60 LYS B O 1
ATOM 6300 N N . LEU B 1 61 ? -2.477 -32.25 -21.297 1 88.94 61 LEU B N 1
ATOM 6301 C CA . LEU B 1 61 ? -3.123 -31.625 -22.438 1 88.94 61 LEU B CA 1
ATOM 6302 C C . LEU B 1 61 ? -2.457 -30.312 -22.797 1 88.94 61 LEU B C 1
ATOM 6304 O O . LEU B 1 61 ? -2.521 -29.859 -23.938 1 88.94 61 LEU B O 1
ATOM 6308 N N . HIS B 1 62 ? -1.905 -29.688 -21.812 1 91.31 62 HIS B N 1
ATOM 6309 C CA . HIS B 1 62 ? -1.289 -28.375 -22.031 1 91.31 62 HIS B CA 1
ATOM 6310 C C . HIS B 1 62 ? 0.225 -28.5 -22.156 1 91.31 62 HIS B C 1
ATOM 6312 O O . HIS B 1 62 ? 0.94 -27.5 -22.109 1 91.31 62 HIS B O 1
ATOM 6318 N N . ASP B 1 63 ? 0.685 -29.703 -22.281 1 87.75 63 ASP B N 1
ATOM 6319 C CA . ASP B 1 63 ? 2.111 -29.953 -22.453 1 87.75 63 ASP B CA 1
ATOM 6320 C C . ASP B 1 63 ? 2.467 -30.156 -23.922 1 87.75 63 ASP B C 1
ATOM 6322 O O . ASP B 1 63 ? 1.925 -31.047 -24.594 1 87.75 63 ASP B O 1
ATOM 6326 N N . ALA B 1 64 ? 3.398 -29.391 -24.406 1 86.44 64 ALA B N 1
ATOM 6327 C CA . ALA B 1 64 ? 3.787 -29.422 -25.812 1 86.44 64 ALA B CA 1
ATOM 6328 C C . ALA B 1 64 ? 4.402 -30.766 -26.188 1 86.44 64 ALA B C 1
ATOM 6330 O O . ALA B 1 64 ? 4.137 -31.297 -27.266 1 86.44 64 ALA B O 1
ATOM 6331 N N . GLU B 1 65 ? 5.172 -31.344 -25.328 1 81.38 65 GLU B N 1
ATOM 6332 C CA . GLU B 1 65 ? 5.844 -32.594 -25.625 1 81.38 65 GLU B CA 1
ATOM 6333 C C . GLU B 1 65 ? 4.852 -33.75 -25.688 1 81.38 65 GLU B C 1
ATOM 6335 O O . GLU B 1 65 ? 4.992 -34.656 -26.5 1 81.38 65 GLU B O 1
ATOM 6340 N N . PHE B 1 66 ? 3.951 -33.719 -24.828 1 83.25 66 PHE B N 1
ATOM 6341 C CA . PHE B 1 66 ? 2.928 -34.75 -24.844 1 83.25 66 PHE B CA 1
ATOM 6342 C C . PHE B 1 66 ? 2.125 -34.719 -26.141 1 83.25 66 PHE B C 1
ATOM 6344 O O . PHE B 1 66 ? 1.865 -35.75 -26.75 1 83.25 66 PHE B O 1
ATOM 6351 N N . LEU B 1 67 ? 1.784 -33.5 -26.531 1 85.75 67 LEU B N 1
ATOM 6352 C CA . LEU B 1 67 ? 0.986 -33.375 -27.75 1 85.75 67 LEU B CA 1
ATOM 6353 C C . LEU B 1 67 ? 1.793 -33.75 -28.984 1 85.75 67 LEU B C 1
ATOM 6355 O O . LEU B 1 67 ? 1.244 -34.312 -29.938 1 85.75 67 LEU B O 1
ATOM 6359 N N . LYS B 1 68 ? 3.025 -33.438 -28.922 1 83.62 68 LYS B N 1
ATOM 6360 C CA . LYS B 1 68 ? 3.91 -33.875 -30.016 1 83.62 68 LYS B CA 1
ATOM 6361 C C . LYS B 1 68 ? 3.949 -35.375 -30.125 1 83.62 68 LYS B C 1
ATOM 6363 O O . LYS B 1 68 ? 3.85 -35.938 -31.219 1 83.62 68 LYS B O 1
ATOM 6368 N N . GLU B 1 69 ? 4.062 -36.031 -28.984 1 80.62 69 GLU B N 1
ATOM 6369 C CA . GLU B 1 69 ? 4.121 -37.5 -28.953 1 80.62 69 GLU B CA 1
ATOM 6370 C C . GLU B 1 69 ? 2.797 -38.094 -29.406 1 80.62 69 GLU B C 1
ATOM 6372 O O . GLU B 1 69 ? 2.781 -39.125 -30.109 1 80.62 69 GLU B O 1
ATOM 6377 N N . LEU B 1 70 ? 1.819 -37.469 -28.969 1 80.31 70 LEU B N 1
ATOM 6378 C CA . LEU B 1 70 ? 0.496 -37.969 -29.344 1 80.31 70 LEU B CA 1
ATOM 6379 C C . LEU B 1 70 ? 0.273 -37.844 -30.844 1 80.31 70 LEU B C 1
ATOM 6381 O O . LEU B 1 70 ? -0.338 -38.719 -31.469 1 80.31 70 LEU B O 1
ATOM 6385 N N . ALA B 1 71 ? 0.726 -36.75 -31.422 1 81.44 71 ALA B N 1
ATOM 6386 C CA . ALA B 1 71 ? 0.584 -36.5 -32.844 1 81.44 71 ALA B CA 1
ATOM 6387 C C . ALA B 1 71 ? 1.422 -37.5 -33.656 1 81.44 71 ALA B C 1
ATOM 6389 O O . ALA B 1 71 ? 0.996 -37.969 -34.719 1 81.44 71 ALA B O 1
ATOM 6390 N N . LEU B 1 72 ? 2.596 -37.812 -33.156 1 75.25 72 LEU B N 1
ATOM 6391 C CA . LEU B 1 72 ? 3.488 -38.719 -33.844 1 75.25 72 LEU B CA 1
ATOM 6392 C C . LEU B 1 72 ? 2.943 -40.156 -33.781 1 75.25 72 LEU B C 1
ATOM 6394 O O . LEU B 1 72 ? 3.094 -40.938 -34.719 1 75.25 72 LEU B O 1
ATOM 6398 N N . SER B 1 73 ? 2.402 -40.438 -32.656 1 71.75 73 SER B N 1
ATOM 6399 C CA . SER B 1 73 ? 1.838 -41.781 -32.5 1 71.75 73 SER B CA 1
ATOM 6400 C C . SER B 1 73 ? 0.598 -41.969 -33.344 1 71.75 73 SER B C 1
ATOM 6402 O O . SER B 1 73 ? 0.334 -43.062 -33.844 1 71.75 73 SER B O 1
ATOM 6404 N N . ASN B 1 74 ? -0.078 -40.906 -33.5 1 61.97 74 ASN B N 1
ATOM 6405 C CA . ASN B 1 74 ? -1.277 -40.969 -34.344 1 61.97 74 ASN B CA 1
ATOM 6406 C C . ASN B 1 74 ? -0.938 -40.906 -35.812 1 61.97 74 ASN B C 1
ATOM 6408 O O . ASN B 1 74 ? -1.738 -41.344 -36.656 1 61.97 74 ASN B O 1
ATOM 6412 N N . ASP B 1 75 ? 0.167 -40.125 -36.281 1 55.94 75 ASP B N 1
ATOM 6413 C CA . ASP B 1 75 ? 0.57 -40.094 -37.688 1 55.94 75 ASP B CA 1
ATOM 6414 C C . ASP B 1 75 ? 0.93 -41.469 -38.188 1 55.94 75 ASP B C 1
ATOM 6416 O O . ASP B 1 75 ? 1.026 -41.719 -39.406 1 55.94 75 ASP B O 1
ATOM 6420 N N . ASN B 1 76 ? 1.602 -42.375 -37.375 1 42.09 76 ASN B N 1
ATOM 6421 C CA . ASN B 1 76 ? 1.698 -43.656 -38.031 1 42.09 76 ASN B CA 1
ATOM 6422 C C . ASN B 1 76 ? 0.367 -44.062 -38.656 1 42.09 76 ASN B C 1
ATOM 6424 O O . ASN B 1 76 ? 0.28 -45.125 -39.312 1 42.09 76 ASN B O 1
ATOM 6428 N N . PHE B 1 77 ? -0.714 -43.656 -38.188 1 38.62 77 PHE B N 1
ATOM 6429 C CA . PHE B 1 77 ? -1.924 -44.156 -38.812 1 38.62 77 PHE B CA 1
ATOM 6430 C C . PHE B 1 77 ? -2.129 -43.5 -40.188 1 38.62 77 PHE B C 1
ATOM 6432 O O . PHE B 1 77 ? -2.928 -43.969 -41 1 38.62 77 PHE B O 1
ATOM 6439 N N . GLY B 1 78 ? -1.793 -42.375 -40.938 1 34.5 78 GLY B N 1
ATOM 6440 C CA . GLY B 1 78 ? -1.725 -41.844 -42.312 1 34.5 78 GLY B CA 1
ATOM 6441 C C . GLY B 1 78 ? -0.84 -40.625 -42.438 1 34.5 78 GLY B C 1
ATOM 6442 O O . GLY B 1 78 ? -0.469 -40 -41.438 1 34.5 78 GLY B O 1
ATOM 6443 N N . GLU B 1 79 ? -0.124 -40.219 -43.656 1 35.44 79 GLU B N 1
ATOM 6444 C CA . GLU B 1 79 ? 0.799 -39.219 -44.188 1 35.44 79 GLU B CA 1
ATOM 6445 C C . GLU B 1 79 ? 0.622 -37.875 -43.531 1 35.44 79 GLU B C 1
ATOM 6447 O O . GLU B 1 79 ? 1.507 -37 -43.594 1 35.44 79 GLU B O 1
ATOM 6452 N N . GLN B 1 80 ? -0.542 -37.094 -43.688 1 33.16 80 GLN B N 1
ATOM 6453 C CA . GLN B 1 80 ? -0.763 -35.688 -43.406 1 33.16 80 GLN B CA 1
ATOM 6454 C C . GLN B 1 80 ? -0.676 -35.375 -41.938 1 33.16 80 GLN B C 1
ATOM 6456 O O . GLN B 1 80 ? -1.157 -36.156 -41.094 1 33.16 80 GLN B O 1
ATOM 6461 N N . GLY B 1 81 ? 0.27 -34.75 -41.188 1 38.88 81 GLY B N 1
ATOM 6462 C CA . GLY B 1 81 ? 0.456 -34.062 -39.906 1 38.88 81 GLY B CA 1
ATOM 6463 C C . GLY B 1 81 ? -0.813 -34 -39.094 1 38.88 81 GLY B C 1
ATOM 6464 O O . GLY B 1 81 ? -0.861 -33.281 -38.062 1 38.88 81 GLY B O 1
ATOM 6465 N N . SER B 1 82 ? -1.992 -33.875 -39.594 1 42.19 82 SER B N 1
ATOM 6466 C CA . SER B 1 82 ? -3.258 -33.219 -39.281 1 42.19 82 SER B CA 1
ATOM 6467 C C . SER B 1 82 ? -3.869 -33.812 -38 1 42.19 82 SER B C 1
ATOM 6469 O O . SER B 1 82 ? -4.312 -33.094 -37.125 1 42.19 82 SER B O 1
ATOM 6471 N N . GLY B 1 83 ? -4.648 -35.031 -37.688 1 50.25 83 GLY B N 1
ATOM 6472 C CA . GLY B 1 83 ? -6.043 -35.156 -37.281 1 50.25 83 GLY B CA 1
ATOM 6473 C C . GLY B 1 83 ? -6.211 -35.406 -35.812 1 50.25 83 GLY B C 1
ATOM 6474 O O . GLY B 1 83 ? -6.855 -36.375 -35.406 1 50.25 83 GLY B O 1
ATOM 6475 N N . LEU B 1 84 ? -5.203 -35.281 -34.938 1 58.91 84 LEU B N 1
ATOM 6476 C CA . LEU B 1 84 ? -5.605 -35.469 -33.562 1 58.91 84 LEU B CA 1
ATOM 6477 C C . LEU B 1 84 ? -7.031 -34.969 -33.344 1 58.91 84 LEU B C 1
ATOM 6479 O O . LEU B 1 84 ? -7.797 -35.562 -32.594 1 58.91 84 LEU B O 1
ATOM 6483 N N . PHE B 1 85 ? -7.246 -33.969 -34.125 1 65.88 85 PHE B N 1
ATOM 6484 C CA . PHE B 1 85 ? -8.547 -33.344 -33.969 1 65.88 85 PHE B CA 1
ATOM 6485 C C . PHE B 1 85 ? -9.477 -33.656 -35.125 1 65.88 85 PHE B C 1
ATOM 6487 O O . PHE B 1 85 ? -10.609 -33.188 -35.188 1 65.88 85 PHE B O 1
ATOM 6494 N N . ALA B 1 86 ? -8.914 -34.438 -36.125 1 59.34 86 ALA B N 1
ATOM 6495 C CA . ALA B 1 86 ? -9.672 -34.688 -37.344 1 59.34 86 ALA B CA 1
ATOM 6496 C C . ALA B 1 86 ? -10.938 -35.5 -37.062 1 59.34 86 ALA B C 1
ATOM 6498 O O . ALA B 1 86 ? -11.961 -35.344 -37.719 1 59.34 86 ALA B O 1
ATOM 6499 N N . ASP B 1 87 ? -10.875 -36.312 -35.969 1 63.78 87 ASP B N 1
ATOM 6500 C CA . ASP B 1 87 ? -11.984 -37.219 -35.75 1 63.78 87 ASP B CA 1
ATOM 6501 C C . ASP B 1 87 ? -12.992 -36.625 -34.75 1 63.78 87 ASP B C 1
ATOM 6503 O O . ASP B 1 87 ? -13.938 -37.312 -34.344 1 63.78 87 ASP B O 1
ATOM 6507 N N . ILE B 1 88 ? -12.609 -35.5 -34.312 1 70.44 88 ILE B N 1
ATOM 6508 C CA . ILE B 1 88 ? -13.555 -34.938 -33.344 1 70.44 88 ILE B CA 1
ATOM 6509 C C . ILE B 1 88 ? -14.742 -34.344 -34.094 1 70.44 88 ILE B C 1
ATOM 6511 O O . ILE B 1 88 ? -14.594 -33.312 -34.781 1 70.44 88 ILE B O 1
ATOM 6515 N N . ASN B 1 89 ? -15.906 -35.031 -34 1 72.38 89 ASN B N 1
ATOM 6516 C CA . ASN B 1 89 ? -17.141 -34.625 -34.656 1 72.38 89 ASN B CA 1
ATOM 6517 C C . ASN B 1 89 ? -17.797 -33.438 -33.938 1 72.38 89 ASN B C 1
ATOM 6519 O O . ASN B 1 89 ? -17.609 -33.281 -32.719 1 72.38 89 ASN B O 1
ATOM 6523 N N . ASN B 1 90 ? -18.141 -32.281 -34.625 1 84.56 90 ASN B N 1
ATOM 6524 C CA . ASN B 1 90 ? -18.984 -31.188 -34.156 1 84.56 90 ASN B CA 1
ATOM 6525 C C . ASN B 1 90 ? -18.141 -29.969 -33.75 1 84.56 90 ASN B C 1
ATOM 6527 O O . ASN B 1 90 ? -18.547 -29.172 -32.906 1 84.56 90 ASN B O 1
ATOM 6531 N N . VAL B 1 91 ? -16.844 -30.125 -34.094 1 91.94 91 VAL B N 1
ATOM 6532 C CA . VAL B 1 91 ? -16 -28.938 -34 1 91.94 91 VAL B CA 1
ATOM 6533 C C . VAL B 1 91 ? -15.891 -28.266 -35.375 1 91.94 91 VAL B C 1
ATOM 6535 O O . VAL B 1 91 ? -15.828 -28.938 -36.406 1 91.94 91 VAL B O 1
ATOM 6538 N N . SER B 1 92 ? -15.984 -26.906 -35.375 1 92.44 92 SER B N 1
ATOM 6539 C CA . SER B 1 92 ? -15.906 -26.172 -36.625 1 92.44 92 SER B CA 1
ATOM 6540 C C . SER B 1 92 ? -14.633 -26.5 -37.406 1 92.44 92 SER B C 1
ATOM 6542 O O . SER B 1 92 ? -13.594 -26.781 -36.781 1 92.44 92 SER B O 1
ATOM 6544 N N . TYR B 1 93 ? -14.695 -26.516 -38.688 1 90.06 93 TYR B N 1
ATOM 6545 C CA . TYR B 1 93 ? -13.578 -26.875 -39.531 1 90.06 93 TYR B CA 1
ATOM 6546 C C . TYR B 1 93 ? -12.391 -25.938 -39.312 1 90.06 93 TYR B C 1
ATOM 6548 O O . TYR B 1 93 ? -11.25 -26.391 -39.219 1 90.06 93 TYR B O 1
ATOM 6556 N N . THR B 1 94 ? -12.648 -24.688 -39.219 1 92.12 94 THR B N 1
ATOM 6557 C CA . THR B 1 94 ? -11.578 -23.703 -39.062 1 92.12 94 THR B CA 1
ATOM 6558 C C . THR B 1 94 ? -10.844 -23.922 -37.719 1 92.12 94 THR B C 1
ATOM 6560 O O . THR B 1 94 ? -9.625 -23.75 -37.656 1 92.12 94 THR B O 1
ATOM 6563 N N . CYS B 1 95 ? -11.594 -24.219 -36.75 1 93.5 95 CYS B N 1
ATOM 6564 C CA . CYS B 1 95 ? -10.977 -24.5 -35.438 1 93.5 95 CYS B CA 1
ATOM 6565 C C . CYS B 1 95 ? -10.039 -25.703 -35.531 1 93.5 95 CYS B C 1
ATOM 6567 O O . CYS B 1 95 ? -8.906 -25.656 -35.062 1 93.5 95 CYS B O 1
ATOM 6569 N N . ARG B 1 96 ? -10.461 -26.734 -36.156 1 91.06 96 ARG B N 1
ATOM 6570 C CA . ARG B 1 96 ? -9.664 -27.938 -36.312 1 91.06 96 ARG B CA 1
ATOM 6571 C C . ARG B 1 96 ? -8.406 -27.672 -37.125 1 91.06 96 ARG B C 1
ATOM 6573 O O . ARG B 1 96 ? -7.324 -28.156 -36.781 1 91.06 96 ARG B O 1
ATOM 6580 N N . GLU B 1 97 ? -8.625 -26.922 -38.156 1 89.69 97 GLU B N 1
ATOM 6581 C CA . GLU B 1 97 ? -7.5 -26.594 -39.031 1 89.69 97 GLU B CA 1
ATOM 6582 C C . GLU B 1 97 ? -6.43 -25.797 -38.281 1 89.69 97 GLU B C 1
ATOM 6584 O O . GLU B 1 97 ? -5.234 -26.062 -38.438 1 89.69 97 GLU B O 1
ATOM 6589 N N . HIS B 1 98 ? -6.844 -24.891 -37.562 1 92.88 98 HIS B N 1
ATOM 6590 C CA . HIS B 1 98 ? -5.895 -24.047 -36.844 1 92.88 98 HIS B CA 1
ATOM 6591 C C . HIS B 1 98 ? -5.195 -24.828 -35.719 1 92.88 98 HIS B C 1
ATOM 6593 O O . HIS B 1 98 ? -4.02 -24.609 -35.438 1 92.88 98 HIS B O 1
ATOM 6599 N N . TRP B 1 99 ? -5.875 -25.75 -35.125 1 91.69 99 TRP B N 1
ATOM 6600 C CA . TRP B 1 99 ? -5.238 -26.641 -34.156 1 91.69 99 TRP B CA 1
ATOM 6601 C C . TRP B 1 99 ? -4.215 -27.547 -34.812 1 91.69 99 TRP B C 1
ATOM 6603 O O . TRP B 1 99 ? -3.135 -27.781 -34.281 1 91.69 99 TRP B O 1
ATOM 6613 N N . ASN B 1 100 ? -4.621 -27.984 -35.906 1 88.88 100 ASN B N 1
ATOM 6614 C CA . ASN B 1 100 ? -3.684 -28.812 -36.656 1 88.88 100 ASN B CA 1
ATOM 6615 C C . ASN B 1 100 ? -2.436 -28.047 -37.062 1 88.88 100 ASN B C 1
ATOM 6617 O O . ASN B 1 100 ? -1.333 -28.594 -37.062 1 88.88 100 ASN B O 1
ATOM 6621 N N . ARG B 1 101 ? -2.711 -26.844 -37.344 1 89.94 101 ARG B N 1
ATOM 6622 C CA . ARG B 1 101 ? -1.567 -26 -37.656 1 89.94 101 ARG B CA 1
ATOM 6623 C C . ARG B 1 101 ? -0.672 -25.812 -36.438 1 89.94 101 ARG B C 1
ATOM 6625 O O . ARG B 1 101 ? 0.549 -25.719 -36.562 1 89.94 101 ARG B O 1
ATOM 6632 N N . THR B 1 102 ? -1.261 -25.703 -35.344 1 91.88 102 THR B N 1
ATOM 6633 C CA . THR B 1 102 ? -0.505 -25.578 -34.094 1 91.88 102 THR B CA 1
ATOM 6634 C C . THR B 1 102 ? 0.329 -26.828 -33.844 1 91.88 102 THR B C 1
ATOM 6636 O O . THR B 1 102 ? 1.504 -26.734 -33.469 1 91.88 102 THR B O 1
ATOM 6639 N N . ILE B 1 103 ? -0.247 -27.953 -34.062 1 90.25 103 ILE B N 1
ATOM 6640 C CA . ILE B 1 103 ? 0.454 -29.219 -33.844 1 90.25 103 ILE B CA 1
ATOM 6641 C C . ILE B 1 103 ? 1.587 -29.359 -34.875 1 90.25 103 ILE B C 1
ATOM 6643 O O . ILE B 1 103 ? 2.686 -29.797 -34.531 1 90.25 103 ILE B O 1
ATOM 6647 N N . ALA B 1 104 ? 1.291 -28.922 -36.094 1 88.75 104 ALA B N 1
ATOM 6648 C CA . ALA B 1 104 ? 2.334 -28.938 -37.094 1 88.75 104 ALA B CA 1
ATOM 6649 C C . ALA B 1 104 ? 3.49 -28.016 -36.719 1 88.75 104 ALA B C 1
ATOM 6651 O O . ALA B 1 104 ? 4.656 -28.328 -36.969 1 88.75 104 ALA B O 1
ATOM 6652 N N . GLY B 1 105 ? 3.107 -26.922 -36.156 1 88.94 105 GLY B N 1
ATOM 6653 C CA . GLY B 1 105 ? 4.125 -26 -35.688 1 88.94 105 GLY B CA 1
ATOM 6654 C C . GLY B 1 105 ? 4.984 -26.594 -34.562 1 88.94 105 GLY B C 1
ATOM 6655 O O . GLY B 1 105 ? 6.195 -26.344 -34.531 1 88.94 105 GLY B O 1
ATOM 6656 N N . LEU B 1 106 ? 4.41 -27.422 -33.719 1 87.94 106 LEU B N 1
ATOM 6657 C CA . LEU B 1 106 ? 5.152 -28.094 -32.656 1 87.94 106 LEU B CA 1
ATOM 6658 C C . LEU B 1 106 ? 6.121 -29.109 -33.25 1 87.94 106 LEU B C 1
ATOM 6660 O O . LEU B 1 106 ? 7.27 -29.203 -32.812 1 87.94 106 LEU B O 1
ATOM 6664 N N . LEU B 1 107 ? 5.641 -29.781 -34.188 1 85.25 107 LEU B N 1
ATOM 6665 C CA . LEU B 1 107 ? 6.457 -30.812 -34.812 1 85.25 107 LEU B CA 1
ATOM 6666 C C . LEU B 1 107 ? 7.641 -30.203 -35.562 1 85.25 107 LEU B C 1
ATOM 6668 O O . LEU B 1 107 ? 8.719 -30.797 -35.625 1 85.25 107 LEU B O 1
ATOM 6672 N N . ARG B 1 108 ? 7.434 -28.969 -36.062 1 84.44 108 ARG B N 1
ATOM 6673 C CA . ARG B 1 108 ? 8.492 -28.266 -36.781 1 84.44 108 ARG B CA 1
ATOM 6674 C C . ARG B 1 108 ? 9.32 -27.406 -35.812 1 84.44 108 ARG B C 1
ATOM 6676 O O . ARG B 1 108 ? 10.18 -26.641 -36.25 1 84.44 108 ARG B O 1
ATOM 6683 N N . SER B 1 109 ? 9.008 -27.453 -34.562 1 82.19 109 SER B N 1
ATOM 6684 C CA . SER B 1 109 ? 9.719 -26.734 -33.5 1 82.19 109 SER B CA 1
ATOM 6685 C C . SER B 1 109 ? 9.625 -25.234 -33.719 1 82.19 109 SER B C 1
ATOM 6687 O O . SER B 1 109 ? 10.633 -24.531 -33.625 1 82.19 109 SER B O 1
ATOM 6689 N N . GLU B 1 110 ? 8.43 -24.844 -34.156 1 84.06 110 GLU B N 1
ATOM 6690 C CA . GLU B 1 110 ? 8.188 -23.406 -34.281 1 84.06 110 GLU B CA 1
ATOM 6691 C C . GLU B 1 110 ? 7.906 -22.766 -32.938 1 84.06 110 GLU B C 1
ATOM 6693 O O . GLU B 1 110 ? 7.117 -23.297 -32.156 1 84.06 110 GLU B O 1
ATOM 6698 N N . PHE B 1 111 ? 8.438 -21.656 -32.625 1 83.88 111 PHE B N 1
ATOM 6699 C CA . PHE B 1 111 ? 8.438 -21.016 -31.312 1 83.88 111 PHE B CA 1
ATOM 6700 C C . PHE B 1 111 ? 7.031 -20.594 -30.906 1 83.88 111 PHE B C 1
ATOM 6702 O O . PHE B 1 111 ? 6.645 -20.719 -29.75 1 83.88 111 PHE B O 1
ATOM 6709 N N . TRP B 1 112 ? 6.258 -20.031 -31.828 1 87.81 112 TRP B N 1
ATOM 6710 C CA . TRP B 1 112 ? 4.926 -19.516 -31.516 1 87.81 112 TRP B CA 1
ATOM 6711 C C . TRP B 1 112 ? 4.023 -20.641 -31 1 87.81 112 TRP B C 1
ATOM 6713 O O . TRP B 1 112 ? 3.176 -20.406 -30.141 1 87.81 112 TRP B O 1
ATOM 6723 N N . ALA B 1 113 ? 4.207 -21.828 -31.531 1 90.06 113 ALA B N 1
ATOM 6724 C CA . ALA B 1 113 ? 3.393 -22.969 -31.109 1 90.06 113 ALA B CA 1
ATOM 6725 C C . ALA B 1 113 ? 3.719 -23.375 -29.672 1 90.06 113 ALA B C 1
ATOM 6727 O O . ALA B 1 113 ? 2.822 -23.719 -28.891 1 90.06 113 ALA B O 1
ATOM 6728 N N . PHE B 1 114 ? 4.961 -23.297 -29.297 1 87.56 114 PHE B N 1
ATOM 6729 C CA . PHE B 1 114 ? 5.375 -23.594 -27.938 1 87.56 114 PHE B CA 1
ATOM 6730 C C . PHE B 1 114 ? 4.863 -22.547 -26.969 1 87.56 114 PHE B C 1
ATOM 6732 O O . PHE B 1 114 ? 4.469 -22.859 -25.844 1 87.56 114 PHE B O 1
ATOM 6739 N N . LYS B 1 115 ? 4.891 -21.328 -27.406 1 89.56 115 LYS B N 1
ATOM 6740 C CA . LYS B 1 115 ? 4.41 -20.234 -26.562 1 89.56 115 LYS B CA 1
ATOM 6741 C C . LYS B 1 115 ? 2.916 -20.375 -26.281 1 89.56 115 LYS B C 1
ATOM 6743 O O . LYS B 1 115 ? 2.451 -20.031 -25.188 1 89.56 115 LYS B O 1
ATOM 6748 N N . MET B 1 116 ? 2.205 -20.797 -27.281 1 93.5 116 MET B N 1
ATOM 6749 C CA . MET B 1 116 ? 0.768 -20.984 -27.109 1 93.5 116 MET B CA 1
ATOM 6750 C C . MET B 1 116 ? 0.482 -21.984 -26 1 93.5 116 MET B C 1
ATOM 6752 O O . MET B 1 116 ? -0.352 -21.734 -25.141 1 93.5 116 MET B O 1
ATOM 6756 N N . LEU B 1 117 ? 1.21 -23.078 -26.016 1 92.38 117 LEU B N 1
ATOM 6757 C CA . LEU B 1 117 ? 1.01 -24.094 -25 1 92.38 117 LEU B CA 1
ATOM 6758 C C . LEU B 1 117 ? 1.608 -23.672 -23.656 1 92.38 117 LEU B C 1
ATOM 6760 O O . LEU B 1 117 ? 1.095 -24.031 -22.609 1 92.38 117 LEU B O 1
ATOM 6764 N N . ASP B 1 118 ? 2.67 -22.922 -23.719 1 91.12 118 ASP B N 1
ATOM 6765 C CA . ASP B 1 118 ? 3.26 -22.391 -22.484 1 91.12 118 ASP B CA 1
ATOM 6766 C C . ASP B 1 118 ? 2.301 -21.453 -21.781 1 91.12 118 ASP B C 1
ATOM 6768 O O . ASP B 1 118 ? 2.275 -21.391 -20.547 1 91.12 118 ASP B O 1
ATOM 6772 N N . ALA B 1 119 ? 1.546 -20.734 -22.547 1 94.75 119 ALA B N 1
ATOM 6773 C CA . ALA B 1 119 ? 0.624 -19.734 -22 1 94.75 119 ALA B CA 1
ATOM 6774 C C . ALA B 1 119 ? -0.575 -20.406 -21.344 1 94.75 119 ALA B C 1
ATOM 6776 O O . ALA B 1 119 ? -1.259 -19.797 -20.516 1 94.75 119 ALA B O 1
ATOM 6777 N N . SER B 1 120 ? -0.836 -21.625 -21.688 1 95.38 120 SER B N 1
ATOM 6778 C CA . SER B 1 120 ? -1.999 -22.328 -21.172 1 95.38 120 SER B CA 1
ATOM 6779 C C . SER B 1 120 ? -1.788 -22.734 -19.703 1 95.38 120 SER B C 1
ATOM 6781 O O . SER B 1 120 ? -0.677 -23.078 -19.312 1 95.38 120 SER B O 1
ATOM 6783 N N . GLY B 1 121 ? -2.895 -22.641 -18.969 1 92.5 121 GLY B N 1
ATOM 6784 C CA . GLY B 1 121 ? -2.846 -22.906 -17.531 1 92.5 121 GLY B CA 1
ATOM 6785 C C . GLY B 1 121 ? -2.418 -24.312 -17.188 1 92.5 121 GLY B C 1
ATOM 6786 O O . GLY B 1 121 ? -2.818 -25.266 -17.859 1 92.5 121 GLY B O 1
ATOM 6787 N N . LYS B 1 122 ? -1.504 -24.438 -16.266 1 91.19 122 LYS B N 1
ATOM 6788 C CA . LYS B 1 122 ? -1.061 -25.703 -15.68 1 91.19 122 LYS B CA 1
ATOM 6789 C C . LYS B 1 122 ? -1.295 -25.734 -14.172 1 91.19 122 LYS B C 1
ATOM 6791 O O . LYS B 1 122 ? -1.071 -24.734 -13.492 1 91.19 122 LYS B O 1
ATOM 6796 N N . ILE B 1 123 ? -1.77 -26.875 -13.781 1 86.44 123 ILE B N 1
ATOM 6797 C CA . ILE B 1 123 ? -2.104 -26.984 -12.367 1 86.44 123 ILE B CA 1
ATOM 6798 C C . ILE B 1 123 ? -0.829 -27.203 -11.555 1 86.44 123 ILE B C 1
ATOM 6800 O O . ILE B 1 123 ? -0.103 -28.172 -11.766 1 86.44 123 ILE B O 1
ATOM 6804 N N . GLY B 1 124 ? -0.571 -26.25 -10.648 1 87.5 124 GLY B N 1
ATOM 6805 C CA . GLY B 1 124 ? 0.655 -26.266 -9.867 1 87.5 124 GLY B CA 1
ATOM 6806 C C . GLY B 1 124 ? 0.457 -26.781 -8.453 1 87.5 124 GLY B C 1
ATOM 6807 O O . GLY B 1 124 ? -0.392 -27.656 -8.219 1 87.5 124 GLY B O 1
ATOM 6808 N N . ALA B 1 125 ? 1.277 -26.359 -7.598 1 90.56 125 ALA B N 1
ATOM 6809 C CA . ALA B 1 125 ? 1.268 -26.812 -6.207 1 90.56 125 ALA B CA 1
ATOM 6810 C C . ALA B 1 125 ? 0.135 -26.156 -5.426 1 90.56 125 ALA B C 1
ATOM 6812 O O . ALA B 1 125 ? -0.384 -25.125 -5.828 1 90.56 125 ALA B O 1
ATOM 6813 N N . GLY B 1 126 ? -0.3 -26.781 -4.375 1 88.69 126 GLY B N 1
ATOM 6814 C CA . GLY B 1 126 ? -1.212 -26.203 -3.406 1 88.69 126 GLY B CA 1
ATOM 6815 C C . GLY B 1 126 ? -2.672 -26.359 -3.785 1 88.69 126 GLY B C 1
ATOM 6816 O O . GLY B 1 126 ? -3.518 -25.562 -3.381 1 88.69 126 GLY B O 1
ATOM 6817 N N . ILE B 1 127 ? -2.934 -27.312 -4.648 1 84.62 127 ILE B N 1
ATOM 6818 C CA . ILE B 1 127 ? -4.32 -27.531 -5.055 1 84.62 127 ILE B CA 1
ATOM 6819 C C . ILE B 1 127 ? -5.152 -27.938 -3.842 1 84.62 127 ILE B C 1
ATOM 6821 O O . ILE B 1 127 ? -6.328 -27.594 -3.74 1 84.62 127 ILE B O 1
ATOM 6825 N N . LEU B 1 128 ? -4.504 -28.594 -2.898 1 81.62 128 LEU B N 1
ATOM 6826 C CA . LEU B 1 128 ? -5.199 -29.062 -1.708 1 81.62 128 LEU B CA 1
ATOM 6827 C C . LEU B 1 128 ? -5.348 -27.953 -0.682 1 81.62 128 LEU B C 1
ATOM 6829 O O . LEU B 1 128 ? -6.047 -28.109 0.323 1 81.62 128 LEU B O 1
ATOM 6833 N N . GLU B 1 129 ? -4.719 -26.844 -1.003 1 84.88 129 GLU B N 1
ATOM 6834 C CA . GLU B 1 129 ? -4.84 -25.688 -0.127 1 84.88 129 GLU B CA 1
ATOM 6835 C C . GLU B 1 129 ? -5.82 -24.672 -0.696 1 84.88 129 GLU B C 1
ATOM 6837 O O . GLU B 1 129 ? -6.023 -23.594 -0.114 1 84.88 129 GLU B O 1
ATOM 6842 N N . GLY B 1 130 ? -6.391 -24.906 -1.808 1 80.06 130 GLY B N 1
ATOM 6843 C CA . GLY B 1 130 ? -7.395 -24.031 -2.377 1 80.06 130 GLY B CA 1
ATOM 6844 C C . GLY B 1 130 ? -6.93 -23.344 -3.648 1 80.06 130 GLY B C 1
ATOM 6845 O O . GLY B 1 130 ? -7.559 -22.375 -4.105 1 80.06 130 GLY B O 1
ATOM 6846 N N . HIS B 1 131 ? -5.801 -23.797 -4.188 1 86.06 131 HIS B N 1
ATOM 6847 C CA . HIS B 1 131 ? -5.352 -23.281 -5.477 1 86.06 131 HIS B CA 1
ATOM 6848 C C . HIS B 1 131 ? -6.148 -23.891 -6.625 1 86.06 131 HIS B C 1
ATOM 6850 O O . HIS B 1 131 ? -5.66 -24.812 -7.305 1 86.06 131 HIS B O 1
ATOM 6856 N N . THR B 1 132 ? -7.348 -23.359 -6.91 1 80.25 132 THR B N 1
ATOM 6857 C CA . THR B 1 132 ? -8.273 -24.047 -7.797 1 80.25 132 THR B CA 1
ATOM 6858 C C . THR B 1 132 ? -8.469 -23.266 -9.094 1 80.25 132 THR B C 1
ATOM 6860 O O . THR B 1 132 ? -9.289 -23.625 -9.93 1 80.25 132 THR B O 1
ATOM 6863 N N . LYS B 1 133 ? -7.758 -22.188 -9.242 1 86.38 133 LYS B N 1
ATOM 6864 C CA . LYS B 1 133 ? -7.816 -21.406 -10.469 1 86.38 133 LYS B CA 1
ATOM 6865 C C . LYS B 1 133 ? -6.445 -21.312 -11.133 1 86.38 133 LYS B C 1
ATOM 6867 O O . LYS B 1 133 ? -5.492 -20.828 -10.516 1 86.38 133 LYS B O 1
ATOM 6872 N N . TRP B 1 134 ? -6.398 -21.781 -12.258 1 89 134 TRP B N 1
ATOM 6873 C CA . TRP B 1 134 ? -5.125 -21.75 -12.969 1 89 134 TRP B CA 1
ATOM 6874 C C . TRP B 1 134 ? -5.207 -20.859 -14.203 1 89 134 TRP B C 1
ATOM 6876 O O . TRP B 1 134 ? -5.543 -21.328 -15.289 1 89 134 TRP B O 1
ATOM 6886 N N . MET B 1 135 ? -4.738 -19.688 -14.039 1 89.88 135 MET B N 1
ATOM 6887 C CA . MET B 1 135 ? -4.988 -18.562 -14.93 1 89.88 135 MET B CA 1
ATOM 6888 C C . MET B 1 135 ? -4.016 -18.562 -16.109 1 89.88 135 MET B C 1
ATOM 6890 O O . MET B 1 135 ? -4.125 -17.734 -17 1 89.88 135 MET B O 1
ATOM 6894 N N . GLY B 1 136 ? -3.08 -19.516 -16.156 1 93.44 136 GLY B N 1
ATOM 6895 C CA . GLY B 1 136 ? -2.121 -19.484 -17.25 1 93.44 136 GLY B CA 1
ATOM 6896 C C . GLY B 1 136 ? -1.374 -18.172 -17.359 1 93.44 136 GLY B C 1
ATOM 6897 O O . GLY B 1 136 ? -1.242 -17.438 -16.375 1 93.44 136 GLY B O 1
ATOM 6898 N N . SER B 1 137 ? -0.721 -17.969 -18.484 1 94.75 137 SER B N 1
ATOM 6899 C CA . SER B 1 137 ? -0.039 -16.703 -18.766 1 94.75 137 SER B CA 1
ATOM 6900 C C . SER B 1 137 ? -0.818 -15.883 -19.781 1 94.75 137 SER B C 1
ATOM 6902 O O . SER B 1 137 ? -0.566 -15.961 -20.984 1 94.75 137 SER B O 1
ATOM 6904 N N . TYR B 1 138 ? -1.655 -15.016 -19.312 1 94.94 138 TYR B N 1
ATOM 6905 C CA . TYR B 1 138 ? -2.613 -14.234 -20.094 1 94.94 138 TYR B CA 1
ATOM 6906 C C . TYR B 1 138 ? -1.901 -13.367 -21.125 1 94.94 138 TYR B C 1
ATOM 6908 O O . TYR B 1 138 ? -2.232 -13.406 -22.312 1 94.94 138 TYR B O 1
ATOM 6916 N N . ASP B 1 139 ? -0.907 -12.641 -20.75 1 93.75 139 ASP B N 1
ATOM 6917 C CA . ASP B 1 139 ? -0.227 -11.688 -21.625 1 93.75 139 ASP B CA 1
ATOM 6918 C C . ASP B 1 139 ? 0.627 -12.406 -22.672 1 93.75 139 ASP B C 1
ATOM 6920 O O . ASP B 1 139 ? 0.782 -11.922 -23.797 1 93.75 139 ASP B O 1
ATOM 6924 N N . GLU B 1 140 ? 1.168 -13.586 -22.25 1 93.38 140 GLU B N 1
ATOM 6925 C CA . GLU B 1 140 ? 1.952 -14.383 -23.188 1 93.38 140 GLU B CA 1
ATOM 6926 C C . GLU B 1 140 ? 1.115 -14.805 -24.391 1 93.38 140 GLU B C 1
ATOM 6928 O O . GLU B 1 140 ? 1.606 -14.812 -25.531 1 93.38 140 GLU B O 1
ATOM 6933 N N . CYS B 1 141 ? -0.086 -15.141 -24.156 1 95.06 141 CYS B N 1
ATOM 6934 C CA . CYS B 1 141 ? -1.003 -15.562 -25.219 1 95.06 141 CYS B CA 1
ATOM 6935 C C . CYS B 1 141 ? -1.217 -14.453 -26.234 1 95.06 141 CYS B C 1
ATOM 6937 O O . CYS B 1 141 ? -1.284 -14.711 -27.438 1 95.06 141 CYS B O 1
ATOM 6939 N N . PHE B 1 142 ? -1.287 -13.258 -25.828 1 93.06 142 PHE B N 1
ATOM 6940 C CA . PHE B 1 142 ? -1.601 -12.141 -26.703 1 93.06 142 PHE B CA 1
ATOM 6941 C C . PHE B 1 142 ? -0.331 -11.555 -27.312 1 93.06 142 PHE B C 1
ATOM 6943 O O . PHE B 1 142 ? -0.396 -10.719 -28.219 1 93.06 142 PHE B O 1
ATOM 6950 N N . ARG B 1 143 ? 0.824 -11.953 -26.844 1 89.69 143 ARG B N 1
ATOM 6951 C CA . ARG B 1 143 ? 2.086 -11.516 -27.422 1 89.69 143 ARG B CA 1
ATOM 6952 C C . ARG B 1 143 ? 2.463 -12.375 -28.625 1 89.69 143 ARG B C 1
ATOM 6954 O O . ARG B 1 143 ? 3.396 -12.055 -29.359 1 89.69 143 ARG B O 1
ATOM 6961 N N . ILE B 1 144 ? 1.676 -13.422 -28.844 1 91.31 144 ILE B N 1
ATOM 6962 C CA . ILE B 1 144 ? 1.895 -14.266 -30.016 1 91.31 144 ILE B CA 1
ATOM 6963 C C . ILE B 1 144 ? 1.345 -13.57 -31.25 1 91.31 144 ILE B C 1
ATOM 6965 O O . ILE B 1 144 ? 0.132 -13.547 -31.469 1 91.31 144 ILE B O 1
ATOM 6969 N N . ASP B 1 145 ? 2.281 -12.961 -31.969 1 86.88 145 ASP B N 1
ATOM 6970 C CA . ASP B 1 145 ? 1.852 -12.234 -33.156 1 86.88 145 ASP B CA 1
ATOM 6971 C C . ASP B 1 145 ? 2.777 -12.523 -34.344 1 86.88 145 ASP B C 1
ATOM 6973 O O . ASP B 1 145 ? 3.619 -13.422 -34.281 1 86.88 145 ASP B O 1
ATOM 6977 N N . ARG B 1 146 ? 2.576 -11.867 -35.375 1 82.5 146 ARG B N 1
ATOM 6978 C CA . ARG B 1 146 ? 3.193 -12.18 -36.656 1 82.5 146 ARG B CA 1
ATOM 6979 C C . ARG B 1 146 ? 4.664 -11.781 -36.688 1 82.5 146 ARG B C 1
ATOM 6981 O O . ARG B 1 146 ? 5.402 -12.141 -37.594 1 82.5 146 ARG B O 1
ATOM 6988 N N . THR B 1 147 ? 5.078 -11.211 -35.594 1 77.94 147 THR B N 1
ATOM 6989 C CA . THR B 1 147 ? 6.496 -10.875 -35.5 1 77.94 147 THR B CA 1
ATOM 6990 C C . THR B 1 147 ? 7.32 -12.117 -35.188 1 77.94 147 THR B C 1
ATOM 6992 O O . THR B 1 147 ? 8.539 -12.117 -35.344 1 77.94 147 THR B O 1
ATOM 6995 N N . LEU B 1 148 ? 6.613 -13.219 -34.75 1 82.5 148 LEU B N 1
ATOM 6996 C CA . LEU B 1 148 ? 7.312 -14.453 -34.406 1 82.5 148 LEU B CA 1
ATOM 6997 C C . LEU B 1 148 ? 7.543 -15.297 -35.688 1 82.5 148 LEU B C 1
ATOM 6999 O O . LEU B 1 148 ? 6.648 -15.43 -36.5 1 82.5 148 LEU B O 1
ATOM 7003 N N . PRO B 1 149 ? 8.68 -15.773 -35.75 1 79.25 149 PRO B N 1
ATOM 7004 C CA . PRO B 1 149 ? 8.969 -16.578 -36.938 1 79.25 149 PRO B CA 1
ATOM 7005 C C . PRO B 1 149 ? 8.094 -17.828 -37.031 1 79.25 149 PRO B C 1
ATOM 7007 O O . PRO B 1 149 ? 7.809 -18.469 -36.031 1 79.25 149 PRO B O 1
ATOM 7010 N N . GLY B 1 150 ? 7.656 -18.094 -38.25 1 80.44 150 GLY B N 1
ATOM 7011 C CA . GLY B 1 150 ? 6.922 -19.312 -38.531 1 80.44 150 GLY B CA 1
ATOM 7012 C C . GLY B 1 150 ? 5.422 -19.156 -38.344 1 80.44 150 GLY B C 1
ATOM 7013 O O . GLY B 1 150 ? 4.66 -20.078 -38.688 1 80.44 150 GLY B O 1
ATOM 7014 N N . MET B 1 151 ? 5.086 -18.062 -37.875 1 86.25 151 MET B N 1
ATOM 7015 C CA . MET B 1 151 ? 3.656 -17.844 -37.719 1 86.25 151 MET B CA 1
ATOM 7016 C C . MET B 1 151 ? 2.932 -17.875 -39.031 1 86.25 151 MET B C 1
ATOM 7018 O O . MET B 1 151 ? 3.436 -17.359 -40.031 1 86.25 151 MET B O 1
ATOM 7022 N N . PRO B 1 152 ? 1.789 -18.469 -39.031 1 84.38 152 PRO B N 1
ATOM 7023 C CA . PRO B 1 152 ? 1.015 -18.453 -40.25 1 84.38 152 PRO B CA 1
ATOM 7024 C C . PRO B 1 152 ? 0.743 -17.047 -40.781 1 84.38 152 PRO B C 1
ATOM 7026 O O . PRO B 1 152 ? 0.601 -16.109 -40 1 84.38 152 PRO B O 1
ATOM 7029 N N . PRO B 1 153 ? 0.688 -16.984 -42.094 1 82.81 153 PRO B N 1
ATOM 7030 C CA . PRO B 1 153 ? 0.482 -15.656 -42.688 1 82.81 153 PRO B CA 1
ATOM 7031 C C . PRO B 1 153 ? -0.875 -15.055 -42.312 1 82.81 153 PRO B C 1
ATOM 7033 O O . PRO B 1 153 ? -1.761 -15.766 -41.844 1 82.81 153 PRO B O 1
ATOM 7036 N N . SER B 1 154 ? -0.965 -13.797 -42.5 1 80.06 154 SER B N 1
ATOM 7037 C CA . SER B 1 154 ? -2.164 -13.055 -42.125 1 80.06 154 SER B CA 1
ATOM 7038 C C . SER B 1 154 ? -3.389 -13.562 -42.875 1 80.06 154 SER B C 1
ATOM 7040 O O . SER B 1 154 ? -4.504 -13.531 -42.344 1 80.06 154 SER B O 1
ATOM 7042 N N . ASN B 1 155 ? -3.178 -14.016 -44 1 81.25 155 ASN B N 1
ATOM 7043 C CA . ASN B 1 155 ? -4.289 -14.469 -44.844 1 81.25 155 ASN B CA 1
ATOM 7044 C C . ASN B 1 155 ? -4.902 -15.758 -44.281 1 81.25 155 ASN B C 1
ATOM 7046 O O . ASN B 1 155 ? -6.031 -16.109 -44.656 1 81.25 155 ASN B O 1
ATOM 7050 N N . SER B 1 156 ? -4.172 -16.359 -43.406 1 82.62 156 SER B N 1
ATOM 7051 C CA . SER B 1 156 ? -4.695 -17.594 -42.812 1 82.62 156 SER B CA 1
ATOM 7052 C C . SER B 1 156 ? -5.711 -17.297 -41.719 1 82.62 156 SER B C 1
ATOM 7054 O O . SER B 1 156 ? -6.477 -18.172 -41.312 1 82.62 156 SER B O 1
ATOM 7056 N N . GLY B 1 157 ? -5.699 -16.078 -41.281 1 86.31 157 GLY B N 1
ATOM 7057 C CA . GLY B 1 157 ? -6.633 -15.695 -40.219 1 86.31 157 GLY B CA 1
ATOM 7058 C C . GLY B 1 157 ? -6.25 -16.234 -38.844 1 86.31 157 GLY B C 1
ATOM 7059 O O . GLY B 1 157 ? -7.031 -16.141 -37.906 1 86.31 157 GLY B O 1
ATOM 7060 N N . PHE B 1 158 ? -5.059 -16.781 -38.781 1 90.88 158 PHE B N 1
ATOM 7061 C CA . PHE B 1 158 ? -4.66 -17.391 -37.5 1 90.88 158 PHE B CA 1
ATOM 7062 C C . PHE B 1 158 ? -4.305 -16.328 -36.469 1 90.88 158 PHE B C 1
ATOM 7064 O O . PHE B 1 158 ? -3.531 -15.414 -36.75 1 90.88 158 PHE B O 1
ATOM 7071 N N . SER B 1 159 ? -4.992 -16.328 -35.375 1 92.81 159 SER B N 1
ATOM 7072 C CA . SER B 1 159 ? -4.691 -15.547 -34.156 1 92.81 159 SER B CA 1
ATOM 7073 C C . SER B 1 159 ? -5.059 -16.312 -32.906 1 92.81 159 SER B C 1
ATOM 7075 O O . SER B 1 159 ? -5.707 -17.359 -32.969 1 92.81 159 SER B O 1
ATOM 7077 N N . THR B 1 160 ? -4.484 -15.859 -31.812 1 94.62 160 THR B N 1
ATOM 7078 C CA . THR B 1 160 ? -4.734 -16.562 -30.562 1 94.62 160 THR B CA 1
ATOM 7079 C C . THR B 1 160 ? -5.77 -15.82 -29.719 1 94.62 160 THR B C 1
ATOM 7081 O O . THR B 1 160 ? -6.027 -14.641 -29.953 1 94.62 160 THR B O 1
ATOM 7084 N N . GLN B 1 161 ? -6.445 -16.5 -28.906 1 94.44 161 GLN B N 1
ATOM 7085 C CA . GLN B 1 161 ? -7.352 -15.969 -27.891 1 94.44 161 GLN B CA 1
ATOM 7086 C C . GLN B 1 161 ? -7.168 -16.688 -26.547 1 94.44 161 GLN B C 1
ATOM 7088 O O . GLN B 1 161 ? -6.57 -17.75 -26.5 1 94.44 161 GLN B O 1
ATOM 7093 N N . PHE B 1 162 ? -7.5 -16.047 -25.562 1 94.94 162 PHE B N 1
ATOM 7094 C CA . PHE B 1 162 ? -7.387 -16.578 -24.219 1 94.94 162 PHE B CA 1
ATOM 7095 C C . PHE B 1 162 ? -8.758 -16.969 -23.672 1 94.94 162 PHE B C 1
ATOM 7097 O O . PHE B 1 162 ? -9.656 -16.125 -23.578 1 94.94 162 PHE B O 1
ATOM 7104 N N . CYS B 1 163 ? -8.953 -18.234 -23.281 1 94.75 163 CYS B N 1
ATOM 7105 C CA . CYS B 1 163 ? -10.25 -18.734 -22.828 1 94.75 163 CYS B CA 1
ATOM 7106 C C . CYS B 1 163 ? -10.133 -19.438 -21.484 1 94.75 163 CYS B C 1
ATOM 7108 O O . CYS B 1 163 ? -9.086 -20.016 -21.172 1 94.75 163 CYS B O 1
ATOM 7110 N N . GLY B 1 164 ? -11.141 -19.266 -20.672 1 92.81 164 GLY B N 1
ATOM 7111 C CA . GLY B 1 164 ? -11.273 -20 -19.422 1 92.81 164 GLY B CA 1
ATOM 7112 C C . GLY B 1 164 ? -12.328 -21.094 -19.469 1 92.81 164 GLY B C 1
ATOM 7113 O O . GLY B 1 164 ? -13.383 -20.906 -20.078 1 92.81 164 GLY B O 1
ATOM 7114 N N . MET B 1 165 ? -11.969 -22.266 -18.922 1 92.31 165 MET B N 1
ATOM 7115 C CA . MET B 1 165 ? -12.883 -23.391 -18.875 1 92.31 165 MET B CA 1
ATOM 7116 C C . MET B 1 165 ? -13.117 -23.844 -17.438 1 92.31 165 MET B C 1
ATOM 7118 O O . MET B 1 165 ? -12.203 -23.812 -16.609 1 92.31 165 MET B O 1
ATOM 7122 N N . ARG B 1 166 ? -14.359 -24.281 -17.203 1 87.81 166 ARG B N 1
ATOM 7123 C CA . ARG B 1 166 ? -14.766 -24.703 -15.875 1 87.81 166 ARG B CA 1
ATOM 7124 C C . ARG B 1 166 ? -15.133 -26.172 -15.852 1 87.81 166 ARG B C 1
ATOM 7126 O O . ARG B 1 166 ? -15.781 -26.672 -16.766 1 87.81 166 ARG B O 1
ATOM 7133 N N . THR B 1 167 ? -14.617 -26.797 -14.805 1 84.38 167 THR B N 1
ATOM 7134 C CA . THR B 1 167 ? -14.953 -28.203 -14.562 1 84.38 167 THR B CA 1
ATOM 7135 C C . THR B 1 167 ? -15.398 -28.406 -13.117 1 84.38 167 THR B C 1
ATOM 7137 O O . THR B 1 167 ? -15.172 -27.547 -12.266 1 84.38 167 THR B O 1
ATOM 7140 N N . LYS B 1 168 ? -16.203 -29.406 -12.922 1 77.5 168 LYS B N 1
ATOM 7141 C CA . LYS B 1 168 ? -16.703 -29.719 -11.586 1 77.5 168 LYS B CA 1
ATOM 7142 C C . LYS B 1 168 ? -16.172 -31.078 -11.117 1 77.5 168 LYS B C 1
ATOM 7144 O O . LYS B 1 168 ? -16.219 -32.062 -11.867 1 77.5 168 LYS B O 1
ATOM 7149 N N . VAL B 1 169 ? -15.461 -30.969 -9.992 1 72.75 169 VAL B N 1
ATOM 7150 C CA . VAL B 1 169 ? -14.992 -32.219 -9.375 1 72.75 169 VAL B CA 1
ATOM 7151 C C . VAL B 1 169 ? -15.711 -32.438 -8.047 1 72.75 169 VAL B C 1
ATOM 7153 O O . VAL B 1 169 ? -15.914 -31.484 -7.277 1 72.75 169 VAL B O 1
ATOM 7156 N N . THR B 1 170 ? -16.406 -33.375 -7.941 1 61.28 170 THR B N 1
ATOM 7157 C CA . THR B 1 170 ? -17.141 -33.656 -6.715 1 61.28 170 THR B CA 1
ATOM 7158 C C . THR B 1 170 ? -16.234 -34.312 -5.672 1 61.28 170 THR B C 1
ATOM 7160 O O . THR B 1 170 ? -15.656 -35.375 -5.922 1 61.28 170 THR B O 1
ATOM 7163 N N . LEU B 1 171 ? -15.883 -33.531 -4.723 1 55.97 171 LEU B N 1
ATOM 7164 C CA . LEU B 1 171 ? -15.164 -34.062 -3.576 1 55.97 171 LEU B CA 1
ATOM 7165 C C . LEU B 1 171 ? -16.141 -34.531 -2.5 1 55.97 171 LEU B C 1
ATOM 7167 O O . LEU B 1 171 ? -16.656 -33.719 -1.733 1 55.97 171 LEU B O 1
ATOM 7171 N N . GLY B 1 172 ? -16.422 -35.719 -2.51 1 50.5 172 GLY B N 1
ATOM 7172 C CA . GLY B 1 172 ? -17.5 -36.188 -1.652 1 50.5 172 GLY B CA 1
ATOM 7173 C C . GLY B 1 172 ? -18.859 -35.625 -2.041 1 50.5 172 GLY B C 1
ATOM 7174 O O . GLY B 1 172 ? -19.375 -35.969 -3.107 1 50.5 172 GLY B O 1
ATOM 7175 N N . TYR B 1 173 ? -19.344 -34.75 -1.251 1 43.84 173 TYR B N 1
ATOM 7176 C CA . TYR B 1 173 ? -20.641 -34.125 -1.534 1 43.84 173 TYR B CA 1
ATOM 7177 C C . TYR B 1 173 ? -20.469 -32.656 -1.876 1 43.84 173 TYR B C 1
ATOM 7179 O O . TYR B 1 173 ? -21.453 -31.953 -2.129 1 43.84 173 TYR B O 1
ATOM 7187 N N . ILE B 1 174 ? -19.109 -32.344 -1.871 1 50.66 174 ILE B N 1
ATOM 7188 C CA . ILE B 1 174 ? -18.922 -30.922 -2.117 1 50.66 174 ILE B CA 1
ATOM 7189 C C . ILE B 1 174 ? -18.391 -30.703 -3.527 1 50.66 174 ILE B C 1
ATOM 7191 O O . ILE B 1 174 ? -17.297 -31.172 -3.857 1 50.66 174 ILE B O 1
ATOM 7195 N N . PRO B 1 175 ? -19.25 -30.25 -4.281 1 58.75 175 PRO B N 1
ATOM 7196 C CA . PRO B 1 175 ? -18.734 -29.922 -5.613 1 58.75 175 PRO B CA 1
ATOM 7197 C C . PRO B 1 175 ? -17.688 -28.812 -5.59 1 58.75 175 PRO B C 1
ATOM 7199 O O . PRO B 1 175 ? -17.906 -27.766 -4.977 1 58.75 175 PRO B O 1
ATOM 7202 N N . LEU B 1 176 ? -16.391 -29.203 -6.004 1 69.19 176 LEU B N 1
ATOM 7203 C CA . LEU B 1 176 ? -15.344 -28.203 -6.18 1 69.19 176 LEU B CA 1
ATOM 7204 C C . LEU B 1 176 ? -15.234 -27.781 -7.641 1 69.19 176 LEU B C 1
ATOM 7206 O O . LEU B 1 176 ? -15.141 -28.625 -8.531 1 69.19 176 LEU B O 1
ATOM 7210 N N . GLU B 1 177 ? -15.43 -26.484 -7.836 1 74.75 177 GLU B N 1
ATOM 7211 C CA . GLU B 1 177 ? -15.273 -25.953 -9.188 1 74.75 177 GLU B CA 1
ATOM 7212 C C . GLU B 1 177 ? -13.828 -25.547 -9.453 1 74.75 177 GLU B C 1
ATOM 7214 O O . GLU B 1 177 ? -13.195 -24.891 -8.625 1 74.75 177 GLU B O 1
ATOM 7219 N N . ILE B 1 178 ? -13.266 -26.125 -10.523 1 81.5 178 ILE B N 1
ATOM 7220 C CA . ILE B 1 178 ? -11.898 -25.812 -10.93 1 81.5 178 ILE B CA 1
ATOM 7221 C C . ILE B 1 178 ? -11.914 -25.062 -12.266 1 81.5 178 ILE B C 1
ATOM 7223 O O . ILE B 1 178 ? -12.625 -25.453 -13.195 1 81.5 178 ILE B O 1
ATOM 7227 N N . ASP B 1 179 ? -11.219 -23.953 -12.25 1 86.5 179 ASP B N 1
ATOM 7228 C CA . ASP B 1 179 ? -11.094 -23.141 -13.461 1 86.5 179 ASP B CA 1
ATOM 7229 C C . ASP B 1 179 ? -9.672 -23.188 -14.016 1 86.5 179 ASP B C 1
ATOM 7231 O O . ASP B 1 179 ? -8.703 -23.031 -13.266 1 86.5 179 ASP B O 1
ATOM 7235 N N . PHE B 1 180 ? -9.539 -23.531 -15.297 1 91.06 180 PHE B N 1
ATOM 7236 C CA . PHE B 1 180 ? -8.227 -23.469 -15.93 1 91.06 180 PHE B CA 1
ATOM 7237 C C . PHE B 1 180 ? -8.305 -22.719 -17.266 1 91.06 180 PHE B C 1
ATOM 7239 O O . PHE B 1 180 ? -9.312 -22.797 -17.969 1 91.06 180 PHE B O 1
ATOM 7246 N N . ALA B 1 181 ? -7.309 -22 -17.562 1 94.38 181 ALA B N 1
ATOM 7247 C CA . ALA B 1 181 ? -7.277 -21.172 -18.781 1 94.38 181 ALA B CA 1
ATOM 7248 C C . ALA B 1 181 ? -6.434 -21.844 -19.859 1 94.38 181 ALA B C 1
ATOM 7250 O O . ALA B 1 181 ? -5.664 -22.766 -19.578 1 94.38 181 ALA B O 1
ATOM 7251 N N . ALA B 1 182 ? -6.695 -21.422 -21.125 1 95.38 182 ALA B N 1
ATOM 7252 C CA . ALA B 1 182 ? -5.926 -21.922 -22.25 1 95.38 182 ALA B CA 1
ATOM 7253 C C . ALA B 1 182 ? -5.785 -20.859 -23.344 1 95.38 182 ALA B C 1
ATOM 7255 O O . ALA B 1 182 ? -6.684 -20.047 -23.547 1 95.38 182 ALA B O 1
ATOM 7256 N N . CYS B 1 183 ? -4.613 -20.844 -23.875 1 96.62 183 CYS B N 1
ATOM 7257 C CA . CYS B 1 183 ? -4.375 -20.078 -25.094 1 96.62 183 CYS B CA 1
ATOM 7258 C C . CYS B 1 183 ? -4.691 -20.891 -26.328 1 96.62 183 CYS B C 1
ATOM 7260 O O . CYS B 1 183 ? -4.027 -21.906 -26.594 1 96.62 183 CYS B O 1
ATOM 7262 N N . VAL B 1 184 ? -5.727 -20.516 -27.109 1 96.12 184 VAL B N 1
ATOM 7263 C CA . VAL B 1 184 ? -6.258 -21.328 -28.203 1 96.12 184 VAL B CA 1
ATOM 7264 C C . VAL B 1 184 ? -6.422 -20.469 -29.453 1 96.12 184 VAL B C 1
ATOM 7266 O O . VAL B 1 184 ? -6.359 -19.234 -29.375 1 96.12 184 VAL B O 1
ATOM 7269 N N . PRO B 1 185 ? -6.578 -21.156 -30.562 1 94.56 185 PRO B N 1
ATOM 7270 C CA . PRO B 1 185 ? -6.836 -20.375 -31.781 1 94.56 185 PRO B CA 1
ATOM 7271 C C . PRO B 1 185 ? -8.133 -19.578 -31.703 1 94.56 185 PRO B C 1
ATOM 7273 O O . PRO B 1 185 ? -9.156 -20.094 -31.234 1 94.56 185 PRO B O 1
ATOM 7276 N N . LYS B 1 186 ? -8.039 -18.406 -32.125 1 94.38 186 LYS B N 1
ATOM 7277 C CA . LYS B 1 186 ? -9.172 -17.484 -32.062 1 94.38 186 LYS B CA 1
ATOM 7278 C C . LYS B 1 186 ? -10.352 -18 -32.875 1 94.38 186 LYS B C 1
ATOM 7280 O O . LYS B 1 186 ? -11.508 -17.656 -32.594 1 94.38 186 LYS B O 1
ATOM 7285 N N . ALA B 1 187 ? -10.102 -18.859 -33.812 1 94 187 ALA B N 1
ATOM 7286 C CA . ALA B 1 187 ? -11.141 -19.406 -34.688 1 94 187 ALA B CA 1
ATOM 7287 C C . ALA B 1 187 ? -12.062 -20.344 -33.906 1 94 187 ALA B C 1
ATOM 7289 O O . ALA B 1 187 ? -13.156 -20.672 -34.375 1 94 187 ALA B O 1
ATOM 7290 N N . CYS B 1 188 ? -11.609 -20.766 -32.781 1 94.5 188 CYS B N 1
ATOM 7291 C CA . CYS B 1 188 ? -12.398 -21.719 -32 1 94.5 188 CYS B CA 1
ATOM 7292 C C . CYS B 1 188 ? -13.406 -20.984 -31.125 1 94.5 188 CYS B C 1
ATOM 7294 O O . CYS B 1 188 ? -13.023 -20.172 -30.281 1 94.5 188 CYS B O 1
ATOM 7296 N N . SER B 1 189 ? -14.656 -21.312 -31.266 1 93.94 189 SER B N 1
ATOM 7297 C CA . SER B 1 189 ? -15.695 -20.781 -30.406 1 93.94 189 SER B CA 1
ATOM 7298 C C . SER B 1 189 ? -15.711 -21.469 -29.047 1 93.94 189 SER B C 1
ATOM 7300 O O . SER B 1 189 ? -15.109 -22.531 -28.891 1 93.94 189 SER B O 1
ATOM 7302 N N . PRO B 1 190 ? -16.375 -20.875 -28.047 1 93.38 190 PRO B N 1
ATOM 7303 C CA . PRO B 1 190 ? -16.5 -21.531 -26.75 1 93.38 190 PRO B CA 1
ATOM 7304 C C . PRO B 1 190 ? -17.141 -22.922 -26.859 1 93.38 190 PRO B C 1
ATOM 7306 O O . PRO B 1 190 ? -16.734 -23.844 -26.141 1 93.38 190 PRO B O 1
ATOM 7309 N N . LYS B 1 191 ? -18.062 -23.062 -27.766 1 93.25 191 LYS B N 1
ATOM 7310 C CA . LYS B 1 191 ? -18.688 -24.359 -27.984 1 93.25 191 LYS B CA 1
ATOM 7311 C C . LYS B 1 191 ? -17.688 -25.359 -28.562 1 93.25 191 LYS B C 1
ATOM 7313 O O . LYS B 1 191 ? -17.641 -26.516 -28.141 1 93.25 191 LYS B O 1
ATOM 7318 N N . ASP B 1 192 ? -16.938 -24.906 -29.484 1 94.44 192 ASP B N 1
ATOM 7319 C CA . ASP B 1 192 ? -15.891 -25.75 -30.078 1 94.44 192 ASP B CA 1
ATOM 7320 C C . ASP B 1 192 ? -14.93 -26.266 -29.016 1 94.44 192 ASP B C 1
ATOM 7322 O O . ASP B 1 192 ? -14.609 -27.469 -28.984 1 94.44 192 ASP B O 1
ATOM 7326 N N . LEU B 1 193 ? -14.562 -25.391 -28.188 1 94.25 193 LEU B N 1
ATOM 7327 C CA . LEU B 1 193 ? -13.562 -25.719 -27.188 1 94.25 193 LEU B CA 1
ATOM 7328 C C . LEU B 1 193 ? -14.125 -26.688 -26.156 1 94.25 193 LEU B C 1
ATOM 7330 O O . LEU B 1 193 ? -13.422 -27.578 -25.672 1 94.25 193 LEU B O 1
ATOM 7334 N N . THR B 1 194 ? -15.383 -26.438 -25.766 1 93.25 194 THR B N 1
ATOM 7335 C CA . THR B 1 194 ? -16.016 -27.344 -24.812 1 93.25 194 THR B CA 1
ATOM 7336 C C . THR B 1 194 ? -16.047 -28.766 -25.359 1 93.25 194 THR B C 1
ATOM 7338 O O . THR B 1 194 ? -15.703 -29.719 -24.656 1 93.25 194 THR B O 1
ATOM 7341 N N . ILE B 1 195 ? -16.359 -28.922 -26.594 1 92.19 195 ILE B N 1
ATOM 7342 C CA . ILE B 1 195 ? -16.422 -30.234 -27.234 1 92.19 195 ILE B CA 1
ATOM 7343 C C . ILE B 1 195 ? -15.023 -30.828 -27.359 1 92.19 195 ILE B C 1
ATOM 7345 O O . ILE B 1 195 ? -14.805 -32 -27.047 1 92.19 195 ILE B O 1
ATOM 7349 N N . LEU B 1 196 ? -14.172 -30.031 -27.781 1 91.56 196 LEU B N 1
ATOM 7350 C CA . LEU B 1 196 ? -12.797 -30.484 -28 1 91.56 196 LEU B CA 1
ATOM 7351 C C . LEU B 1 196 ? -12.172 -30.969 -26.703 1 91.56 196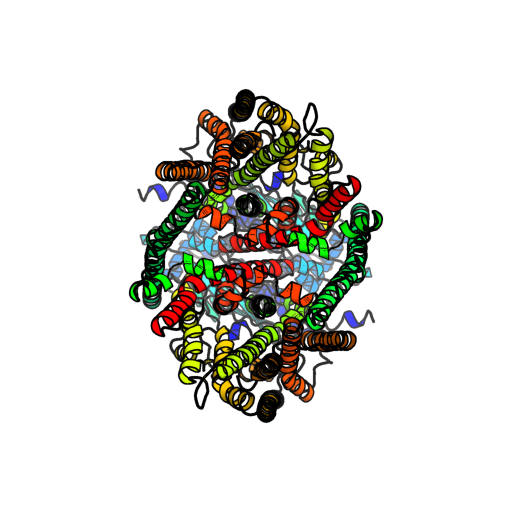 LEU B C 1
ATOM 7353 O O . LEU B 1 196 ? -11.586 -32.062 -26.672 1 91.56 196 LEU B O 1
ATOM 7357 N N . TYR B 1 197 ? -12.227 -30.234 -25.625 1 92.06 197 TYR B N 1
ATOM 7358 C CA . TYR B 1 197 ? -11.609 -30.594 -24.359 1 92.06 197 TYR B CA 1
ATOM 7359 C C . TYR B 1 197 ? -12.297 -31.812 -23.75 1 92.06 197 TYR B C 1
ATOM 7361 O O . TYR B 1 197 ? -11.648 -32.656 -23.125 1 92.06 197 TYR B O 1
ATOM 7369 N N . ASN B 1 198 ? -13.586 -31.891 -23.906 1 90.62 198 ASN B N 1
ATOM 7370 C CA . ASN B 1 198 ? -14.281 -33.062 -23.406 1 90.62 198 ASN B CA 1
ATOM 7371 C C . ASN B 1 198 ? -13.859 -34.344 -24.156 1 90.62 198 ASN B C 1
ATOM 7373 O O . ASN B 1 198 ? -13.742 -35.406 -23.547 1 90.62 198 ASN B O 1
ATOM 7377 N N . ASP B 1 199 ? -13.625 -34.219 -25.375 1 87.81 199 ASP B N 1
ATOM 7378 C CA . ASP B 1 199 ? -13.164 -35.344 -26.156 1 87.81 199 ASP B CA 1
ATOM 7379 C C . ASP B 1 199 ? -11.75 -35.75 -25.766 1 87.81 199 ASP B C 1
ATOM 7381 O O . ASP B 1 199 ? -11.461 -36.938 -25.609 1 87.81 199 ASP B O 1
ATOM 7385 N N . LEU B 1 200 ? -10.93 -34.781 -25.625 1 87.06 200 LEU B N 1
ATOM 7386 C CA . LEU B 1 200 ? -9.539 -35.031 -25.25 1 87.06 200 LEU B CA 1
ATOM 7387 C C . LEU B 1 200 ? -9.453 -35.625 -23.844 1 87.06 200 LEU B C 1
ATOM 7389 O O . LEU B 1 200 ? -8.641 -36.531 -23.609 1 87.06 200 LEU B O 1
ATOM 7393 N N . LEU B 1 201 ? -10.273 -35.156 -22.969 1 88.31 201 LEU B N 1
ATOM 7394 C CA . LEU B 1 201 ? -10.281 -35.656 -21.594 1 88.31 201 LEU B CA 1
ATOM 7395 C C . LEU B 1 201 ? -10.766 -37.094 -21.562 1 88.31 201 LEU B C 1
ATOM 7397 O O . LEU B 1 201 ? -10.289 -37.906 -20.75 1 88.31 201 LEU B O 1
ATOM 7401 N N . LYS B 1 202 ? -11.609 -37.438 -22.391 1 84.12 202 LYS B N 1
ATOM 7402 C CA . LYS B 1 202 ? -12.141 -38.812 -22.453 1 84.12 202 LYS B CA 1
ATOM 7403 C C . LYS B 1 202 ? -11.086 -39.781 -22.953 1 84.12 202 LYS B C 1
ATOM 7405 O O . LYS B 1 202 ? -11.109 -40.969 -22.594 1 84.12 202 LYS B O 1
ATOM 7410 N N . ARG B 1 203 ? -10.141 -39.312 -23.656 1 80.75 203 ARG B N 1
ATOM 7411 C CA . ARG B 1 203 ? -9.117 -40.156 -24.25 1 80.75 203 ARG B CA 1
ATOM 7412 C C . ARG B 1 203 ? -8 -40.469 -23.25 1 80.75 203 ARG B C 1
ATOM 7414 O O . ARG B 1 203 ? -7.223 -41.406 -23.453 1 80.75 203 ARG B O 1
ATOM 7421 N N . LEU B 1 204 ? -7.961 -39.688 -22.266 1 84.88 204 LEU B N 1
ATOM 7422 C CA . LEU B 1 204 ? -6.93 -39.906 -21.25 1 84.88 204 LEU B CA 1
ATOM 7423 C C . LEU B 1 204 ? -7.434 -40.812 -20.125 1 84.88 204 LEU B C 1
ATOM 7425 O O . LEU B 1 204 ? -8.586 -40.688 -19.703 1 84.88 204 LEU B O 1
ATOM 7429 N N . PRO B 1 205 ? -6.637 -41.75 -19.734 1 78.44 205 PRO B N 1
ATOM 7430 C CA . PRO B 1 205 ? -7.051 -42.656 -18.672 1 78.44 205 PRO B CA 1
ATOM 7431 C C . PRO B 1 205 ? -7.324 -41.938 -17.359 1 78.44 205 PRO B C 1
ATOM 7433 O O . PRO B 1 205 ? -6.551 -41.062 -16.953 1 78.44 205 PRO B O 1
ATOM 7436 N N . THR B 1 206 ? -8.5 -42.188 -16.844 1 80.44 206 THR B N 1
ATOM 7437 C CA . THR B 1 206 ? -8.844 -41.625 -15.539 1 80.44 206 THR B CA 1
ATOM 7438 C C . THR B 1 206 ? -9.883 -42.5 -14.836 1 80.44 206 THR B C 1
ATOM 7440 O O . THR B 1 206 ? -10.641 -43.25 -15.484 1 80.44 206 THR B O 1
ATOM 7443 N N . GLN B 1 207 ? -9.828 -42.531 -13.547 1 74.69 207 GLN B N 1
ATOM 7444 C CA . GLN B 1 207 ? -10.82 -43.25 -12.742 1 74.69 207 GLN B CA 1
ATOM 7445 C C . GLN B 1 207 ? -12.016 -42.344 -12.438 1 74.69 207 GLN B C 1
ATOM 7447 O O . GLN B 1 207 ? -13.094 -42.812 -12.086 1 74.69 207 GLN B O 1
ATOM 7452 N N . ASN B 1 208 ? -11.797 -41.094 -12.602 1 78.56 208 ASN B N 1
ATOM 7453 C CA . ASN B 1 208 ? -12.812 -40.094 -12.297 1 78.56 208 ASN B CA 1
ATOM 7454 C C . ASN B 1 208 ? -13.023 -39.125 -13.461 1 78.56 208 ASN B C 1
ATOM 7456 O O . ASN B 1 208 ? -12.492 -38.031 -13.469 1 78.56 208 ASN B O 1
ATOM 7460 N N . PRO B 1 209 ? -13.859 -39.562 -14.367 1 80.31 209 PRO B N 1
ATOM 7461 C CA . PRO B 1 209 ? -14.039 -38.688 -15.547 1 80.31 209 PRO B CA 1
ATOM 7462 C C . PRO B 1 209 ? -14.672 -37.344 -15.195 1 80.31 209 PRO B C 1
ATOM 7464 O O . PRO B 1 209 ? -15.562 -37.281 -14.352 1 80.31 209 PRO B O 1
ATOM 7467 N N . VAL B 1 210 ? -14.047 -36.312 -15.711 1 84.25 210 VAL B N 1
ATOM 7468 C CA . VAL B 1 210 ? -14.539 -34.969 -15.508 1 84.25 210 VAL B CA 1
ATOM 7469 C C . VAL B 1 210 ? -14.953 -34.344 -16.844 1 84.25 210 VAL B C 1
ATOM 7471 O O . VAL B 1 210 ? -14.484 -34.781 -17.906 1 84.25 210 VAL B O 1
ATOM 7474 N N . ARG B 1 211 ? -15.961 -33.375 -16.766 1 85.94 211 ARG B N 1
ATOM 7475 C CA . ARG B 1 211 ? -16.438 -32.719 -17.969 1 85.94 211 ARG B CA 1
ATOM 7476 C C . ARG B 1 211 ? -16.375 -31.188 -17.812 1 85.94 211 ARG B C 1
ATOM 7478 O O . ARG B 1 211 ? -16.672 -30.656 -16.734 1 85.94 211 ARG B O 1
ATOM 7485 N N . VAL B 1 212 ? -15.992 -30.656 -18.938 1 90.06 212 VAL B N 1
ATOM 7486 C CA . VAL B 1 212 ? -16.031 -29.203 -19 1 90.06 212 VAL B CA 1
ATOM 7487 C C . VAL B 1 212 ? -17.453 -28.734 -19.281 1 90.06 212 VAL B C 1
ATOM 7489 O O . VAL B 1 212 ? -18.109 -29.219 -20.203 1 90.06 212 VAL B O 1
ATOM 7492 N N . TYR B 1 213 ? -18.062 -27.797 -18.453 1 84.38 213 TYR B N 1
ATOM 7493 C CA . TYR B 1 213 ? -19.453 -27.359 -18.656 1 84.38 213 TYR B CA 1
ATOM 7494 C C . TYR B 1 213 ? -19.531 -25.859 -18.891 1 84.38 213 TYR B C 1
ATOM 7496 O O . TYR B 1 213 ? -20.578 -25.344 -19.25 1 84.38 213 TYR B O 1
ATOM 7504 N N . GLY B 1 214 ? -18.453 -25.078 -18.766 1 84.88 214 GLY B N 1
ATOM 7505 C CA . GLY B 1 214 ? -18.453 -23.656 -19.031 1 84.88 214 GLY B CA 1
ATOM 7506 C C . GLY B 1 214 ? -17.156 -23.141 -19.609 1 84.88 214 GLY B C 1
ATOM 7507 O O . GLY B 1 214 ? -16.078 -23.5 -19.141 1 84.88 214 GLY B O 1
ATOM 7508 N N . THR B 1 215 ? -17.328 -22.484 -20.828 1 89 215 THR B N 1
ATOM 7509 C CA . THR B 1 215 ? -16.172 -21.891 -21.5 1 89 215 THR B CA 1
ATOM 7510 C C . THR B 1 215 ? -16.406 -20.422 -21.781 1 89 215 THR B C 1
ATOM 7512 O O . THR B 1 215 ? -17.484 -20.016 -22.219 1 89 215 THR B O 1
ATOM 7515 N N . PHE B 1 216 ? -15.406 -19.609 -21.344 1 89.12 216 PHE B N 1
ATOM 7516 C CA . PHE B 1 216 ? -15.453 -18.172 -21.562 1 89.12 216 PHE B CA 1
ATOM 7517 C C . PHE B 1 216 ? -14.188 -17.703 -22.266 1 89.12 216 PHE B C 1
ATOM 7519 O O . PHE B 1 216 ? -13.078 -18.016 -21.828 1 89.12 216 PHE B O 1
ATOM 7526 N N . CYS B 1 217 ? -14.352 -17.062 -23.359 1 91.88 217 CYS B N 1
ATOM 7527 C CA . CYS B 1 217 ? -13.203 -16.531 -24.094 1 91.88 217 CYS B CA 1
ATOM 7528 C C . CYS B 1 217 ? -13.18 -15.008 -24.047 1 91.88 217 CYS B C 1
ATOM 7530 O O . CYS B 1 217 ? -14.227 -14.367 -24.188 1 91.88 217 CYS B O 1
ATOM 7532 N N . LYS B 1 218 ? -12.023 -14.461 -23.844 1 88.94 218 LYS B N 1
ATOM 7533 C CA . LYS B 1 218 ? -11.852 -13.016 -23.734 1 88.94 218 LYS B CA 1
ATOM 7534 C C . LYS B 1 218 ? -12.094 -12.328 -25.078 1 88.94 218 LYS B C 1
ATOM 7536 O O . LYS B 1 218 ? -11.586 -12.773 -26.109 1 88.94 218 LYS B O 1
ATOM 7541 N N . GLU B 1 219 ? -12.922 -11.281 -25 1 81.31 219 GLU B N 1
ATOM 7542 C CA . GLU B 1 219 ? -13.234 -10.516 -26.203 1 81.31 219 GLU B CA 1
ATOM 7543 C C . GLU B 1 219 ? -12.555 -9.148 -26.188 1 81.31 219 GLU B C 1
ATOM 7545 O O . GLU B 1 219 ? -12.227 -8.633 -25.109 1 81.31 219 GLU B O 1
ATOM 7550 N N . ASP B 1 220 ? -12.258 -8.703 -27.391 1 78.69 220 ASP B N 1
ATOM 7551 C CA . ASP B 1 220 ? -11.695 -7.359 -27.5 1 78.69 220 ASP B CA 1
ATOM 7552 C C . ASP B 1 220 ? -12.695 -6.309 -27.031 1 78.69 220 ASP B C 1
ATOM 7554 O O . ASP B 1 220 ? -13.891 -6.406 -27.312 1 78.69 220 ASP B O 1
ATOM 7558 N N . GLN B 1 221 ? -12.203 -5.43 -26.219 1 80.69 221 GLN B N 1
ATOM 7559 C CA . GLN B 1 221 ? -13.07 -4.402 -25.656 1 80.69 221 GLN B CA 1
ATOM 7560 C C . GLN B 1 221 ? -13.102 -3.162 -26.547 1 80.69 221 GLN B C 1
ATOM 7562 O O . GLN B 1 221 ? -12.102 -2.443 -26.656 1 80.69 221 GLN B O 1
ATOM 7567 N N . GLU B 1 222 ? -14.211 -3.023 -27.312 1 87.75 222 GLU B N 1
ATOM 7568 C CA . GLU B 1 222 ? -14.391 -1.783 -28.062 1 87.75 222 GLU B CA 1
ATOM 7569 C C . GLU B 1 222 ? -15.18 -0.759 -27.266 1 87.75 222 GLU B C 1
ATOM 7571 O O . GLU B 1 222 ? -15.961 -1.125 -26.375 1 87.75 222 GLU B O 1
ATOM 7576 N N . ILE B 1 223 ? -14.922 0.44 -27.484 1 93.06 223 ILE B N 1
ATOM 7577 C CA . ILE B 1 223 ? -15.609 1.511 -26.766 1 93.06 223 ILE B CA 1
ATOM 7578 C C . ILE B 1 223 ? -17.062 1.568 -27.203 1 93.06 223 ILE B C 1
ATOM 7580 O O . ILE B 1 223 ? -17.359 1.706 -28.391 1 93.06 223 ILE B O 1
ATOM 7584 N N . ASP B 1 224 ? -18.016 1.382 -26.328 1 92.81 224 ASP B N 1
ATOM 7585 C CA . ASP B 1 224 ? -19.453 1.392 -26.656 1 92.81 224 ASP B CA 1
ATOM 7586 C C . ASP B 1 224 ? -20.047 2.785 -26.453 1 92.81 224 ASP B C 1
ATOM 7588 O O . ASP B 1 224 ? -19.344 3.717 -26.062 1 92.81 224 ASP B O 1
ATOM 7592 N N . SER B 1 225 ? -21.312 2.965 -26.75 1 95.19 225 SER B N 1
ATOM 7593 C CA . SER B 1 225 ? -21.984 4.262 -26.719 1 95.19 225 SER B CA 1
ATOM 7594 C C . SER B 1 225 ? -22.062 4.809 -25.297 1 95.19 225 SER B C 1
ATOM 7596 O O . SER B 1 225 ? -21.969 6.016 -25.078 1 95.19 225 SER B O 1
ATOM 7598 N N . ARG B 1 226 ? -22.266 3.934 -24.328 1 95.06 226 ARG B N 1
ATOM 7599 C CA . ARG B 1 226 ? -22.312 4.367 -22.938 1 95.06 226 ARG B CA 1
ATOM 7600 C C . ARG B 1 226 ? -21 5.016 -22.516 1 95.06 226 ARG B C 1
ATOM 7602 O O . ARG B 1 226 ? -21 6.047 -21.844 1 95.06 226 ARG B O 1
ATOM 7609 N N . ALA B 1 227 ? -19.969 4.371 -22.906 1 96.38 227 ALA B N 1
ATOM 7610 C CA . ALA B 1 227 ? -18.641 4.879 -22.562 1 96.38 227 ALA B CA 1
ATOM 7611 C C . ALA B 1 227 ? -18.391 6.23 -23.234 1 96.38 227 ALA B C 1
ATOM 7613 O O . ALA B 1 227 ? -17.812 7.129 -22.625 1 96.38 227 ALA B O 1
ATOM 7614 N N . VAL B 1 228 ? -18.828 6.391 -24.453 1 97.31 228 VAL B N 1
ATOM 7615 C CA . VAL B 1 228 ? -18.625 7.641 -25.188 1 97.31 228 VAL B CA 1
ATOM 7616 C C . VAL B 1 228 ? -19.359 8.773 -24.469 1 97.31 228 VAL B C 1
ATOM 7618 O O . VAL B 1 228 ? -18.797 9.859 -24.281 1 97.31 228 VAL B O 1
ATOM 7621 N N . VAL B 1 229 ? -20.578 8.5 -24.078 1 97.19 229 VAL B N 1
ATOM 7622 C CA . VAL B 1 229 ? -21.375 9.516 -23.406 1 97.19 229 VAL B CA 1
ATOM 7623 C C . VAL B 1 229 ? -20.688 9.906 -22.094 1 97.19 229 VAL B C 1
ATOM 7625 O O . VAL B 1 229 ? -20.578 11.094 -21.766 1 97.19 229 VAL B O 1
ATOM 7628 N N . ALA B 1 230 ? -20.312 8.906 -21.375 1 97.5 230 ALA B N 1
ATOM 7629 C CA . ALA B 1 230 ? -19.656 9.18 -20.109 1 97.5 230 ALA B CA 1
ATOM 7630 C C . ALA B 1 230 ? -18.359 9.977 -20.312 1 97.5 230 ALA B C 1
ATOM 7632 O O . ALA B 1 230 ? -18.078 10.906 -19.562 1 97.5 230 ALA B O 1
ATOM 7633 N N . ILE B 1 231 ? -17.578 9.641 -21.328 1 97.56 231 ILE B N 1
ATOM 7634 C CA . ILE B 1 231 ? -16.312 10.32 -21.625 1 97.56 231 ILE B CA 1
ATOM 7635 C C . ILE B 1 231 ? -16.594 11.773 -22.016 1 97.56 231 ILE B C 1
ATOM 7637 O O . ILE B 1 231 ? -15.859 12.68 -21.609 1 97.56 231 ILE B O 1
ATOM 7641 N N . VAL B 1 232 ? -17.656 12.023 -22.719 1 97.69 232 VAL B N 1
ATOM 7642 C CA . VAL B 1 232 ? -18.016 13.383 -23.125 1 97.69 232 VAL B CA 1
ATOM 7643 C C . VAL B 1 232 ? -18.406 14.203 -21.906 1 97.69 232 VAL B C 1
ATOM 7645 O O . VAL B 1 232 ? -17.969 15.344 -21.75 1 97.69 232 VAL B O 1
ATOM 7648 N N . ILE B 1 233 ? -19.219 13.617 -21.031 1 97.56 233 ILE B N 1
ATOM 7649 C CA . ILE B 1 233 ? -19.641 14.312 -19.812 1 97.56 233 ILE B CA 1
ATOM 7650 C C . ILE B 1 233 ? -18.422 14.641 -18.953 1 97.56 233 ILE B C 1
ATOM 7652 O O . ILE B 1 233 ? -18.281 15.766 -18.469 1 97.56 233 ILE B O 1
ATOM 7656 N N . LEU B 1 234 ? -17.531 13.688 -18.797 1 97.5 234 LEU B N 1
ATOM 7657 C CA . LEU B 1 234 ? -16.328 13.906 -18.016 1 97.5 234 LEU B CA 1
ATOM 7658 C C . LEU B 1 234 ? -15.414 14.93 -18.688 1 97.5 234 LEU B C 1
ATOM 7660 O O . LEU B 1 234 ? -14.727 15.695 -18.016 1 97.5 234 LEU B O 1
ATOM 7664 N N . GLY B 1 235 ? -15.43 14.883 -20.047 1 97.62 235 GLY B N 1
ATOM 7665 C CA . GLY B 1 235 ? -14.672 15.883 -20.781 1 97.62 235 GLY B CA 1
ATOM 7666 C C . GLY B 1 235 ? -15.172 17.297 -20.562 1 97.62 235 GLY B C 1
ATOM 7667 O O . GLY B 1 235 ? -14.367 18.234 -20.469 1 97.62 235 GLY B O 1
ATOM 7668 N N . ILE B 1 236 ? -16.453 17.438 -20.422 1 96.94 236 ILE B N 1
ATOM 7669 C CA . ILE B 1 236 ? -17.047 18.75 -20.141 1 96.94 236 ILE B CA 1
ATOM 7670 C C . ILE B 1 236 ? -16.625 19.219 -18.75 1 96.94 236 ILE B C 1
ATOM 7672 O O . ILE B 1 236 ? -16.234 20.375 -18.578 1 96.94 236 ILE B O 1
ATOM 7676 N N . PHE B 1 237 ? -16.656 18.344 -17.781 1 96.44 237 PHE B N 1
ATOM 7677 C CA . PHE B 1 237 ? -16.219 18.703 -16.438 1 96.44 237 PHE B CA 1
ATOM 7678 C C . PHE B 1 237 ? -14.742 19.094 -16.438 1 96.44 237 PHE B C 1
ATOM 7680 O O . PHE B 1 237 ? -14.352 20.078 -15.805 1 96.44 237 PHE B O 1
ATOM 7687 N N . ALA B 1 238 ? -13.938 18.328 -17.172 1 97.19 238 ALA B N 1
ATOM 7688 C CA . ALA B 1 238 ? -12.508 18.609 -17.25 1 97.19 238 ALA B CA 1
ATOM 7689 C C . ALA B 1 238 ? -12.242 19.953 -17.906 1 97.19 238 ALA B C 1
ATOM 7691 O O . ALA B 1 238 ? -11.367 20.703 -17.469 1 97.19 238 ALA B O 1
ATOM 7692 N N . ALA B 1 239 ? -13.016 20.266 -18.938 1 97.06 239 ALA B N 1
ATOM 7693 C CA . ALA B 1 239 ? -12.875 21.531 -19.625 1 97.06 239 ALA B CA 1
ATOM 7694 C C . ALA B 1 239 ? -13.266 22.703 -18.719 1 97.06 239 ALA B C 1
ATOM 7696 O O . ALA B 1 239 ? -12.586 23.734 -18.703 1 97.06 239 ALA B O 1
ATOM 7697 N N . LEU B 1 240 ? -14.352 22.531 -18 1 96.5 240 LEU B N 1
ATOM 7698 C CA . LEU B 1 240 ? -14.789 23.562 -17.062 1 96.5 240 LEU B CA 1
ATOM 7699 C C . LEU B 1 240 ? -13.75 23.797 -15.969 1 96.5 240 LEU B C 1
ATOM 7701 O O . LEU B 1 240 ? -13.469 24.938 -15.602 1 96.5 240 LEU B O 1
ATOM 7705 N N . MET B 1 241 ? -13.219 22.734 -15.445 1 97.06 241 MET B N 1
ATOM 7706 C CA . MET B 1 241 ? -12.18 22.844 -14.422 1 97.06 241 MET B CA 1
ATOM 7707 C C . MET B 1 241 ? -10.945 23.562 -14.961 1 97.06 241 MET B C 1
ATOM 7709 O O . MET B 1 241 ? -10.367 24.391 -14.273 1 97.06 241 MET B O 1
ATOM 7713 N N . PHE B 1 242 ? -10.586 23.219 -16.203 1 96.38 242 PHE B N 1
ATOM 7714 C CA . PHE B 1 242 ? -9.406 23.812 -16.812 1 96.38 242 PHE B CA 1
ATOM 7715 C C . PHE B 1 242 ? -9.602 25.312 -17.047 1 96.38 242 PHE B C 1
ATOM 7717 O O . PHE B 1 242 ? -8.766 26.125 -16.641 1 96.38 242 PHE B O 1
ATOM 7724 N N . VAL B 1 243 ? -10.695 25.703 -17.672 1 95.88 243 VAL B N 1
ATOM 7725 C CA . VAL B 1 243 ? -10.977 27.094 -18 1 95.88 243 VAL B CA 1
ATOM 7726 C C . VAL B 1 243 ? -11.109 27.906 -16.719 1 95.88 243 VAL B C 1
ATOM 7728 O O . VAL B 1 243 ? -10.594 29.016 -16.609 1 95.88 243 VAL B O 1
ATOM 7731 N N . SER B 1 244 ? -11.844 27.312 -15.789 1 95.88 244 SER B N 1
ATOM 7732 C CA . SER B 1 244 ? -12.047 27.984 -14.516 1 95.88 244 SER B CA 1
ATOM 7733 C C . SER B 1 244 ? -10.727 28.188 -13.773 1 95.88 244 SER B C 1
ATOM 7735 O O . SER B 1 244 ? -10.5 29.234 -13.156 1 95.88 244 SER B O 1
ATOM 7737 N N . THR B 1 245 ? -9.844 27.25 -13.75 1 94.38 245 THR B N 1
ATOM 7738 C CA . THR B 1 245 ? -8.562 27.328 -13.062 1 94.38 245 THR B CA 1
ATOM 7739 C C . THR B 1 245 ? -7.668 28.375 -13.711 1 94.38 245 THR B C 1
ATOM 7741 O O . THR B 1 245 ? -6.996 29.141 -13.016 1 94.38 245 THR B O 1
ATOM 7744 N N . VAL B 1 246 ? -7.68 28.422 -15.047 1 92.25 246 VAL B N 1
ATOM 7745 C CA . VAL B 1 246 ? -6.895 29.422 -15.773 1 92.25 246 VAL B CA 1
ATOM 7746 C C . VAL B 1 246 ? -7.422 30.812 -15.461 1 92.25 246 VAL B C 1
ATOM 7748 O O . VAL B 1 246 ? -6.637 31.734 -15.203 1 92.25 246 VAL B O 1
ATOM 7751 N N . TYR B 1 247 ? -8.703 30.969 -15.445 1 91.38 247 TYR B N 1
ATOM 7752 C CA . TYR B 1 247 ? -9.32 32.25 -15.109 1 91.38 247 TYR B CA 1
ATOM 7753 C C . TYR B 1 247 ? -8.992 32.656 -13.68 1 91.38 247 TYR B C 1
ATOM 7755 O O . TYR B 1 247 ? -8.688 33.812 -13.422 1 91.38 247 TYR B O 1
ATOM 7763 N N . ASP B 1 248 ? -9.086 31.719 -12.758 1 90.56 248 ASP B N 1
ATOM 7764 C CA . ASP B 1 248 ? -8.797 31.969 -11.352 1 90.56 248 ASP B CA 1
ATOM 7765 C C . ASP B 1 248 ? -7.348 32.406 -11.156 1 90.56 248 ASP B C 1
ATOM 7767 O O . ASP B 1 248 ? -7.086 33.406 -10.484 1 90.56 248 ASP B O 1
ATOM 7771 N N . LEU B 1 249 ? -6.391 31.75 -11.781 1 85.62 249 LEU B N 1
ATOM 7772 C CA . LEU B 1 249 ? -4.969 32 -11.586 1 85.62 249 LEU B CA 1
ATOM 7773 C C . LEU B 1 249 ? -4.543 33.281 -12.297 1 85.62 249 LEU B C 1
ATOM 7775 O O . LEU B 1 249 ? -3.756 34.062 -11.758 1 85.62 249 LEU B O 1
ATOM 7779 N N . LEU B 1 250 ? -5.062 33.594 -13.484 1 84.94 250 LEU B N 1
ATOM 7780 C CA . LEU B 1 250 ? -4.586 34.688 -14.305 1 84.94 250 LEU B CA 1
ATOM 7781 C C . LEU B 1 250 ? -5.324 36 -13.953 1 84.94 250 LEU B C 1
ATOM 7783 O O . LEU B 1 250 ? -4.762 37.094 -14.07 1 84.94 250 LEU B O 1
ATOM 7787 N N . ILE B 1 251 ? -6.559 35.844 -13.492 1 83.12 251 ILE B N 1
ATOM 7788 C CA . ILE B 1 251 ? -7.344 37.062 -13.312 1 83.12 251 ILE B CA 1
ATOM 7789 C C . ILE B 1 251 ? -7.574 37.312 -11.828 1 83.12 251 ILE B C 1
ATOM 7791 O O . ILE B 1 251 ? -7.207 38.344 -11.305 1 83.12 251 ILE B O 1
ATOM 7795 N N . ILE B 1 252 ? -8.016 36.312 -11.188 1 79.31 252 ILE B N 1
ATOM 7796 C CA . ILE B 1 252 ? -8.445 36.531 -9.805 1 79.31 252 ILE B CA 1
ATOM 7797 C C . ILE B 1 252 ? -7.227 36.625 -8.891 1 79.31 252 ILE B C 1
ATOM 7799 O O . ILE B 1 252 ? -7.062 37.594 -8.148 1 79.31 252 ILE B O 1
ATOM 7803 N N . GLN B 1 253 ? -6.359 35.688 -8.953 1 78.38 253 GLN B N 1
ATOM 7804 C CA . GLN B 1 253 ? -5.203 35.656 -8.062 1 78.38 253 GLN B CA 1
ATOM 7805 C C . GLN B 1 253 ? -4.211 36.75 -8.406 1 78.38 253 GLN B C 1
ATOM 7807 O O . GLN B 1 253 ? -3.562 37.312 -7.512 1 78.38 253 GLN B O 1
ATOM 7812 N N . ARG B 1 254 ? -4.07 37.125 -9.625 1 73.94 254 ARG B N 1
ATOM 7813 C CA . ARG B 1 254 ? -3.201 38.219 -10.039 1 73.94 254 ARG B CA 1
ATOM 7814 C C . ARG B 1 254 ? -3.701 39.562 -9.477 1 73.94 254 ARG B C 1
ATOM 7816 O O . ARG B 1 254 ? -2.91 40.375 -9.008 1 73.94 254 ARG B O 1
ATOM 7823 N N . GLN B 1 255 ? -4.992 39.719 -9.547 1 72.31 255 GLN B N 1
ATOM 7824 C CA . GLN B 1 255 ? -5.582 40.938 -9.023 1 72.31 255 GLN B CA 1
ATOM 7825 C C . GLN B 1 255 ? -5.406 41.031 -7.512 1 72.31 255 GLN B C 1
ATOM 7827 O O . GLN B 1 255 ? -5.133 42.094 -6.98 1 72.31 255 GLN B O 1
ATOM 7832 N N . ARG B 1 256 ? -5.539 39.875 -6.891 1 71 256 ARG B N 1
ATOM 7833 C CA . ARG B 1 256 ? -5.379 39.844 -5.438 1 71 256 ARG B CA 1
ATOM 7834 C C . ARG B 1 256 ? -3.936 40.125 -5.043 1 71 256 ARG B C 1
ATOM 7836 O O . ARG B 1 256 ? -3.686 40.844 -4.066 1 71 256 ARG B O 1
ATOM 7843 N N . HIS B 1 257 ? -3.002 39.594 -5.758 1 66.25 257 HIS B N 1
ATOM 7844 C CA . HIS B 1 257 ? -1.588 39.812 -5.492 1 66.25 257 HIS B CA 1
ATOM 7845 C C . HIS B 1 257 ? -1.206 41.281 -5.762 1 66.25 257 HIS B C 1
ATOM 7847 O O . HIS B 1 257 ? -0.421 41.875 -5.016 1 66.25 257 HIS B O 1
ATOM 7853 N N . THR B 1 258 ? -1.793 41.875 -6.809 1 64.19 258 THR B N 1
ATOM 7854 C CA . THR B 1 258 ? -1.531 43.25 -7.129 1 64.19 258 THR B CA 1
ATOM 7855 C C . THR B 1 258 ? -2.129 44.188 -6.07 1 64.19 258 THR B C 1
ATOM 7857 O O . THR B 1 258 ? -1.509 45.188 -5.68 1 64.19 258 THR B O 1
ATOM 7860 N N . ALA B 1 259 ? -3.268 43.781 -5.598 1 63.28 259 ALA B N 1
ATOM 7861 C CA . ALA B 1 259 ? -3.916 44.562 -4.562 1 63.28 259 ALA B CA 1
ATOM 7862 C C . ALA B 1 259 ? -3.133 44.5 -3.254 1 63.28 259 ALA B C 1
ATOM 7864 O O . ALA B 1 259 ? -2.988 45.531 -2.566 1 63.28 259 ALA B O 1
ATOM 7865 N N . GLU B 1 260 ? -2.654 43.312 -2.906 1 62 260 GLU B N 1
ATOM 7866 C CA . GLU B 1 260 ? -1.857 43.156 -1.692 1 62 260 GLU B CA 1
ATOM 7867 C C . GLU B 1 260 ? -0.531 43.906 -1.803 1 62 260 GLU B C 1
ATOM 7869 O O . GLU B 1 260 ? -0.062 44.5 -0.828 1 62 260 GLU B O 1
ATOM 7874 N N . ARG B 1 261 ? 0.15 43.938 -2.869 1 60.06 261 ARG B N 1
ATOM 7875 C CA . ARG B 1 261 ? 1.391 44.656 -3.121 1 60.06 261 ARG B CA 1
ATOM 7876 C C . ARG B 1 261 ? 1.172 46.156 -3.033 1 60.06 261 ARG B C 1
ATOM 7878 O O . ARG B 1 261 ? 2 46.906 -2.475 1 60.06 261 ARG B O 1
ATOM 7885 N N . THR B 1 262 ? 0.111 46.594 -3.629 1 57.72 262 THR B N 1
ATOM 7886 C CA . THR B 1 262 ? -0.195 48 -3.572 1 57.72 262 THR B CA 1
ATOM 7887 C C . THR B 1 262 ? -0.468 48.438 -2.137 1 57.72 262 THR B C 1
ATOM 7889 O O . THR B 1 262 ? -0.028 49.531 -1.716 1 57.72 262 THR B O 1
ATOM 7892 N N . LYS B 1 263 ? -1.171 47.562 -1.389 1 57.78 263 LYS B N 1
ATOM 7893 C CA . LYS B 1 263 ? -1.447 47.875 0.014 1 57.78 263 LYS B CA 1
ATOM 7894 C C . LYS B 1 263 ? -0.16 47.906 0.833 1 57.78 263 LYS B C 1
ATOM 7896 O O . LYS B 1 263 ? 0.011 48.781 1.693 1 57.78 263 LYS B O 1
ATOM 7901 N N . SER B 1 264 ? 0.7 46.969 0.569 1 58.19 264 SER B N 1
ATOM 7902 C CA . SER B 1 264 ? 1.979 46.938 1.271 1 58.19 264 SER B CA 1
ATOM 7903 C C . SER B 1 264 ? 2.842 48.125 0.9 1 58.19 264 SER B C 1
ATOM 7905 O O . SER B 1 264 ? 3.533 48.688 1.753 1 58.19 264 SER B O 1
ATOM 7907 N N . GLU B 1 265 ? 2.828 48.594 -0.331 1 57.12 265 GLU B N 1
ATOM 7908 C CA . GLU B 1 265 ? 3.557 49.781 -0.782 1 57.12 265 GLU B CA 1
ATOM 7909 C C . GLU B 1 265 ? 2.975 51.062 -0.171 1 57.12 265 GLU B C 1
ATOM 7911 O O . GLU B 1 265 ? 3.717 51.969 0.214 1 57.12 265 GLU B O 1
ATOM 7916 N N . ILE B 1 266 ? 1.697 51.094 -0.123 1 54.31 266 ILE B N 1
ATOM 7917 C CA . ILE B 1 266 ? 1.042 52.25 0.494 1 54.31 266 ILE B CA 1
ATOM 7918 C C . ILE B 1 266 ? 1.38 52.281 1.981 1 54.31 266 ILE B C 1
ATOM 7920 O O . ILE B 1 266 ? 1.655 53.375 2.527 1 54.31 266 ILE B O 1
ATOM 7924 N N . LEU B 1 267 ? 1.346 51.094 2.549 1 54.28 267 LEU B N 1
ATOM 7925 C CA . LEU B 1 267 ? 1.706 51.031 3.961 1 54.28 267 LEU B CA 1
ATOM 7926 C C . LEU B 1 267 ? 3.18 51.375 4.164 1 54.28 267 LEU B C 1
ATOM 7928 O O . LEU B 1 267 ? 3.539 52.062 5.129 1 54.28 267 LEU B O 1
ATOM 7932 N N . SER B 1 268 ? 3.994 51 3.316 1 56.31 268 SER B N 1
ATOM 7933 C CA . SER B 1 268 ? 5.414 51.344 3.395 1 56.31 268 SER B CA 1
ATOM 7934 C C . SER B 1 268 ? 5.645 52.812 3.094 1 56.31 268 SER B C 1
ATOM 7936 O O . SER B 1 268 ? 6.488 53.438 3.725 1 56.31 268 SER B O 1
ATOM 7938 N N . GLU B 1 269 ? 4.949 53.375 2.141 1 53 269 GLU B N 1
ATOM 7939 C CA . GLU B 1 269 ? 5.062 54.781 1.828 1 53 269 GLU B CA 1
ATOM 7940 C C . GLU B 1 269 ? 4.469 55.656 2.939 1 53 269 GLU B C 1
ATOM 7942 O O . GLU B 1 269 ? 4.984 56.719 3.244 1 53 269 GLU B O 1
ATOM 7947 N N . HIS B 1 270 ? 3.387 55.125 3.482 1 47.28 270 HIS B N 1
ATOM 7948 C CA . HIS B 1 270 ? 2.793 55.875 4.594 1 47.28 270 HIS B CA 1
ATOM 7949 C C . HIS B 1 270 ? 3.682 55.812 5.832 1 47.28 270 HIS B C 1
ATOM 7951 O O . HIS B 1 270 ? 3.705 56.75 6.629 1 47.28 270 HIS B O 1
ATOM 7957 N N . THR B 1 271 ? 4.336 54.719 5.984 1 48.69 271 THR B N 1
ATOM 7958 C CA . THR B 1 271 ? 5.258 54.656 7.117 1 48.69 271 THR B CA 1
ATOM 7959 C C . THR B 1 271 ? 6.465 55.562 6.863 1 48.69 271 THR B C 1
ATOM 7961 O O . THR B 1 271 ? 7.102 56.031 7.805 1 48.69 271 THR B O 1
ATOM 7964 N N . ALA B 1 272 ? 6.902 55.906 5.695 1 50.25 272 ALA B N 1
ATOM 7965 C CA . ALA B 1 272 ? 8.016 56.781 5.406 1 50.25 272 ALA B CA 1
ATOM 7966 C C . ALA B 1 272 ? 7.578 58.25 5.48 1 50.25 272 ALA B C 1
ATOM 7968 O O . ALA B 1 272 ? 8.375 59.125 5.832 1 50.25 272 ALA B O 1
ATOM 7969 N N . SER B 1 273 ? 6.457 58.5 4.953 1 41.25 273 SER B N 1
ATOM 7970 C CA . SER B 1 273 ? 6.086 59.906 4.887 1 41.25 273 SER B CA 1
ATOM 7971 C C . SER B 1 273 ? 5.461 60.406 6.195 1 41.25 273 SER B C 1
ATOM 7973 O O . SER B 1 273 ? 4.883 61.469 6.258 1 41.25 273 SER B O 1
ATOM 7975 N N . VAL B 1 274 ? 5.242 59.625 7.23 1 40.59 274 VAL B N 1
ATOM 7976 C CA . VAL B 1 274 ? 4.668 60.188 8.445 1 40.59 274 VAL B CA 1
ATOM 7977 C C . VAL B 1 274 ? 5.66 61.125 9.094 1 40.59 274 VAL B C 1
ATOM 7979 O O . VAL B 1 274 ? 6.531 60.719 9.859 1 40.59 274 VAL B O 1
ATOM 7982 N N . GLY B 1 275 ? 6.379 62.062 8.359 1 33.34 275 GLY B N 1
ATOM 7983 C CA . GLY B 1 275 ? 6.695 63.281 9.109 1 33.34 275 GLY B CA 1
ATOM 7984 C C . GLY B 1 275 ? 5.484 63.906 9.781 1 33.34 275 GLY B C 1
ATOM 7985 O O . GLY B 1 275 ? 4.348 63.5 9.5 1 33.34 275 GLY B O 1
ATOM 7986 N N . GLU B 1 276 ? 5.648 65.25 10.5 1 34 276 GLU B N 1
ATOM 7987 C CA . GLU B 1 276 ? 4.812 65.875 11.5 1 34 276 GLU B CA 1
ATOM 7988 C C . GLU B 1 276 ? 3.363 66 11.031 1 34 276 GLU B C 1
ATOM 7990 O O . GLU B 1 276 ? 2.439 65.625 11.766 1 34 276 GLU B O 1
ATOM 7995 N N . LYS B 1 277 ? 2.986 67.25 10.43 1 39.47 277 LYS B N 1
ATOM 7996 C CA . LYS B 1 277 ? 1.784 68.062 10.641 1 39.47 277 LYS B CA 1
ATOM 7997 C C . LYS B 1 277 ? 0.645 67.562 9.742 1 39.47 277 LYS B C 1
ATOM 7999 O O . LYS B 1 277 ? -0.417 68.188 9.695 1 39.47 277 LYS B O 1
ATOM 8004 N N . SER B 1 278 ? 1.012 67.125 8.594 1 34.91 278 SER B N 1
ATOM 8005 C CA . SER B 1 278 ? -0.152 67.312 7.73 1 34.91 278 SER B CA 1
ATOM 8006 C C . SER B 1 278 ? -1.287 66.375 8.133 1 34.91 278 SER B C 1
ATOM 8008 O O . SER B 1 278 ? -1.046 65.25 8.531 1 34.91 278 SER B O 1
ATOM 8010 N N . PRO B 1 279 ? -2.525 67.062 8.43 1 34.25 279 PRO B N 1
ATOM 8011 C CA . PRO B 1 279 ? -3.723 66.312 8.789 1 34.25 279 PRO B CA 1
ATOM 8012 C C . PRO B 1 279 ? -3.939 65.062 7.895 1 34.25 279 PRO B C 1
ATOM 8014 O O . PRO B 1 279 ? -3.639 65.125 6.699 1 34.25 279 PRO B O 1
ATOM 8017 N N . LEU B 1 280 ? -3.719 63.875 8.406 1 33.75 280 LEU B N 1
ATOM 8018 C CA . LEU B 1 280 ? -4.066 62.562 7.848 1 33.75 280 LEU B CA 1
ATOM 8019 C C . LEU B 1 280 ? -5.371 62.656 7.059 1 33.75 280 LEU B C 1
ATOM 8021 O O . LEU B 1 280 ? -6.453 62.5 7.629 1 33.75 280 LEU B O 1
ATOM 8025 N N . LEU B 1 281 ? -5.613 63.781 6.25 1 32.06 281 LEU B N 1
ATOM 8026 C CA . LEU B 1 281 ? -6.77 63.531 5.398 1 32.06 281 LEU B CA 1
ATOM 8027 C C . LEU B 1 281 ? -6.656 62.156 4.723 1 32.06 281 LEU B C 1
ATOM 8029 O O . LEU B 1 281 ? -5.867 62 3.791 1 32.06 281 LEU B O 1
ATOM 8033 N N . ILE B 1 282 ? -6.641 61.125 5.488 1 33.41 282 ILE B N 1
ATOM 8034 C CA . ILE B 1 282 ? -6.934 59.812 4.941 1 33.41 282 ILE B CA 1
ATOM 8035 C C . ILE B 1 282 ? -8.023 59.938 3.875 1 33.41 282 ILE B C 1
ATOM 8037 O O . ILE B 1 282 ? -9.172 60.25 4.184 1 33.41 282 ILE B O 1
ATOM 8041 N N . SER B 1 283 ? -7.746 60.688 2.727 1 31.73 283 SER B N 1
ATOM 8042 C CA . SER B 1 283 ? -8.688 60.469 1.632 1 31.73 283 SER B CA 1
ATOM 8043 C C . SER B 1 283 ? -9.328 59.094 1.694 1 31.73 283 SER B C 1
ATOM 8045 O O . SER B 1 283 ? -8.641 58.094 1.926 1 31.73 283 SER B O 1
ATOM 8047 N N . HIS B 1 284 ? -10.523 59.062 2.223 1 31.98 284 HIS B N 1
ATOM 8048 C CA . HIS B 1 284 ? -11.445 57.938 2.008 1 31.98 284 HIS B CA 1
ATOM 8049 C C . HIS B 1 284 ? -11.281 57.344 0.611 1 31.98 284 HIS B C 1
ATOM 8051 O O . HIS B 1 284 ? -11.938 57.812 -0.335 1 31.98 284 HIS B O 1
ATOM 8057 N N . GLU B 1 285 ? -10.094 57.375 0.031 1 33.91 285 GLU B N 1
ATOM 8058 C CA . GLU B 1 285 ? -10.125 56.594 -1.202 1 33.91 285 GLU B CA 1
ATOM 8059 C C . GLU B 1 285 ? -11.094 55.438 -1.086 1 33.91 285 GLU B C 1
ATOM 8061 O O . GLU B 1 285 ? -11.062 54.688 -0.105 1 33.91 285 GLU B O 1
ATOM 8066 N N . LYS B 1 286 ? -12.203 55.562 -1.689 1 36.69 286 LYS B N 1
ATOM 8067 C CA . LYS B 1 286 ? -13.273 54.562 -1.893 1 36.69 286 LYS B CA 1
ATOM 8068 C C . LYS B 1 286 ? -12.719 53.156 -1.94 1 36.69 286 LYS B C 1
ATOM 8070 O O . LYS B 1 286 ? -11.906 52.812 -2.805 1 36.69 286 LYS B O 1
ATOM 8075 N N . LYS B 1 287 ? -12.562 52.594 -0.851 1 40.38 287 LYS B N 1
ATOM 8076 C CA . LYS B 1 287 ? -12.539 51.125 -0.862 1 40.38 287 LYS B CA 1
ATOM 8077 C C . LYS B 1 287 ? -13.203 50.562 -2.123 1 40.38 287 LYS B C 1
ATOM 8079 O O . LYS B 1 287 ? -14.414 50.719 -2.307 1 40.38 287 LYS B O 1
ATOM 8084 N N . LEU B 1 288 ? -12.68 50.844 -3.34 1 34.88 288 LEU B N 1
ATOM 8085 C CA . LEU B 1 288 ? -13.258 50.094 -4.438 1 34.88 288 LEU B CA 1
ATOM 8086 C C . LEU B 1 288 ? -13.938 48.812 -3.918 1 34.88 288 LEU B C 1
ATOM 8088 O O . LEU B 1 288 ? -13.305 48 -3.23 1 34.88 288 LEU B O 1
ATOM 8092 N N . ALA B 1 289 ? -15.148 48.906 -3.637 1 37.47 289 ALA B N 1
ATOM 8093 C CA . ALA B 1 289 ? -15.945 47.719 -3.324 1 37.47 289 ALA B CA 1
ATOM 8094 C C . ALA B 1 289 ? -15.367 46.469 -4 1 37.47 289 ALA B C 1
ATOM 8096 O O . ALA B 1 289 ? -14.969 46.531 -5.168 1 37.47 289 ALA B O 1
ATOM 8097 N N . PRO B 1 290 ? -14.695 45.594 -3.334 1 43.94 290 PRO B N 1
ATOM 8098 C CA . PRO B 1 290 ? -14.328 44.375 -4.07 1 43.94 290 PRO B CA 1
ATOM 8099 C C . PRO B 1 290 ? -15.266 44.094 -5.242 1 43.94 290 PRO B C 1
ATOM 8101 O O . PRO B 1 290 ? -16.484 44.25 -5.109 1 43.94 290 PRO B O 1
ATOM 8104 N N . LYS B 1 291 ? -15.008 44.688 -6.391 1 47.88 291 LYS B N 1
ATOM 8105 C CA . LYS B 1 291 ? -15.82 44.312 -7.539 1 47.88 291 LYS B CA 1
ATOM 8106 C C . LYS B 1 291 ? -16.578 43.031 -7.266 1 47.88 291 LYS B C 1
ATOM 8108 O O . LYS B 1 291 ? -15.977 42 -6.91 1 47.88 291 LYS B O 1
ATOM 8113 N N . GLN B 1 292 ? -17.766 43.062 -6.801 1 56.22 292 GLN B N 1
ATOM 8114 C CA . GLN B 1 292 ? -18.688 41.938 -6.648 1 56.22 292 GLN B CA 1
ATOM 8115 C C . GLN B 1 292 ? -18.594 41 -7.844 1 56.22 292 GLN B C 1
ATOM 8117 O O . GLN B 1 292 ? -18.859 41.406 -8.977 1 56.22 292 GLN B O 1
ATOM 8122 N N . ASP B 1 293 ? -17.75 40 -7.766 1 68.12 293 ASP B N 1
ATOM 8123 C CA . ASP B 1 293 ? -17.703 39 -8.828 1 68.12 293 ASP B CA 1
ATOM 8124 C C . ASP B 1 293 ? -19.094 38.719 -9.406 1 68.12 293 ASP B C 1
ATOM 8126 O O . ASP B 1 293 ? -20.062 38.625 -8.656 1 68.12 293 ASP B O 1
ATOM 8130 N N . SER B 1 294 ? -19.344 39.062 -10.719 1 81.62 294 SER B N 1
ATOM 8131 C CA . SER B 1 294 ? -20.578 38.688 -11.398 1 81.62 294 SER B CA 1
ATOM 8132 C C . SER B 1 294 ? -20.984 37.25 -11.078 1 81.62 294 SER B C 1
ATOM 8134 O O . SER B 1 294 ? -20.156 36.438 -10.68 1 81.62 294 SER B O 1
ATOM 8136 N N . VAL B 1 295 ? -22.203 37.062 -10.992 1 87.44 295 VAL B N 1
ATOM 8137 C CA . VAL B 1 295 ? -22.75 35.75 -10.734 1 87.44 295 VAL B CA 1
ATOM 8138 C C . VAL B 1 295 ? -22.109 34.719 -11.68 1 87.44 295 VAL B C 1
ATOM 8140 O O . VAL B 1 295 ? -21.781 33.594 -11.266 1 87.44 295 VAL B O 1
ATOM 8143 N N . ALA B 1 296 ? -21.859 35.188 -12.891 1 87.94 296 ALA B N 1
ATOM 8144 C CA . ALA B 1 296 ? -21.25 34.312 -13.875 1 87.94 296 ALA B CA 1
ATOM 8145 C C . ALA B 1 296 ? -19.812 33.969 -13.484 1 87.94 296 ALA B C 1
ATOM 8147 O O . ALA B 1 296 ? -19.375 32.812 -13.664 1 87.94 296 ALA B O 1
ATOM 8148 N N . GLU B 1 297 ? -19.219 34.875 -13.023 1 88.38 297 GLU B N 1
ATOM 8149 C CA . GLU B 1 297 ? -17.844 34.656 -12.586 1 88.38 297 GLU B CA 1
ATOM 8150 C C . GLU B 1 297 ? -17.797 33.719 -11.391 1 88.38 297 GLU B C 1
ATOM 8152 O O . GLU B 1 297 ? -16.922 32.844 -11.32 1 88.38 297 GLU B O 1
ATOM 8157 N N . ARG B 1 298 ? -18.766 33.875 -10.586 1 90 298 ARG B N 1
ATOM 8158 C CA . ARG B 1 298 ? -18.812 33 -9.398 1 90 298 ARG B CA 1
ATOM 8159 C C . ARG B 1 298 ? -19.172 31.578 -9.773 1 90 298 ARG B C 1
ATOM 8161 O O . ARG B 1 298 ? -18.672 30.625 -9.164 1 90 298 ARG B O 1
ATOM 8168 N N . LEU B 1 299 ? -19.969 31.484 -10.711 1 92.31 299 LEU B N 1
ATOM 8169 C CA . LEU B 1 299 ? -20.344 30.172 -11.188 1 92.31 299 LEU B CA 1
ATOM 8170 C C . LEU B 1 299 ? -19.156 29.453 -11.828 1 92.31 299 LEU B C 1
ATOM 8172 O O . LEU B 1 299 ? -18.969 28.25 -11.625 1 92.31 299 LEU B O 1
ATOM 8176 N N . LEU B 1 300 ? -18.406 30.188 -12.555 1 91.38 300 LEU B N 1
ATOM 8177 C CA . LEU B 1 300 ? -17.234 29.609 -13.188 1 91.38 300 LEU B CA 1
ATOM 8178 C C . LEU B 1 300 ? -16.172 29.266 -12.148 1 91.38 300 LEU B C 1
ATOM 8180 O O . LEU B 1 300 ? -15.547 28.203 -12.234 1 91.38 300 LEU B O 1
ATOM 8184 N N . LEU B 1 301 ? -16.031 30.062 -11.133 1 92.56 301 LEU B N 1
ATOM 8185 C CA . LEU B 1 301 ? -15 29.875 -10.125 1 92.56 301 LEU B CA 1
ATOM 8186 C C . LEU B 1 301 ? -15.305 28.672 -9.242 1 92.56 301 LEU B C 1
ATOM 8188 O O . LEU B 1 301 ? -14.422 28.156 -8.555 1 92.56 301 LEU B O 1
ATOM 8192 N N . ALA B 1 302 ? -16.547 28.25 -9.258 1 94.31 302 ALA B N 1
ATOM 8193 C CA . ALA B 1 302 ? -16.938 27.094 -8.469 1 94.31 302 ALA B CA 1
ATOM 8194 C C . ALA B 1 302 ? -16.203 25.828 -8.945 1 94.31 302 ALA B C 1
ATOM 8196 O O . ALA B 1 302 ? -16.047 24.875 -8.188 1 94.31 302 ALA B O 1
ATOM 8197 N N . PHE B 1 303 ? -15.641 25.906 -10.203 1 96.19 303 PHE B N 1
ATOM 8198 C CA . PHE B 1 303 ? -14.992 24.734 -10.781 1 96.19 303 PHE B CA 1
ATOM 8199 C C . PHE B 1 303 ? -13.477 24.859 -10.719 1 96.19 303 PHE B C 1
ATOM 8201 O O . PHE B 1 303 ? -12.758 24.016 -11.25 1 96.19 303 PHE B O 1
ATOM 8208 N N . SER B 1 304 ? -12.984 25.891 -10.062 1 95.69 304 SER B N 1
ATOM 8209 C CA . SER B 1 304 ? -11.547 26.125 -10.031 1 95.69 304 SER B CA 1
ATOM 8210 C C . SER B 1 304 ? -10.836 25.078 -9.172 1 95.69 304 SER B C 1
ATOM 8212 O O . SER B 1 304 ? -11.148 24.922 -7.988 1 95.69 304 SER B O 1
ATOM 8214 N N . VAL B 1 305 ? -9.844 24.422 -9.781 1 94.56 305 VAL B N 1
ATOM 8215 C CA . VAL B 1 305 ? -9.078 23.375 -9.102 1 94.56 305 VAL B CA 1
ATOM 8216 C C . VAL B 1 305 ? -8.203 24.016 -8.016 1 94.56 305 VAL B C 1
ATOM 8218 O O . VAL B 1 305 ? -8.023 23.438 -6.941 1 94.56 305 VAL B O 1
ATOM 8221 N N . TYR B 1 306 ? -7.758 25.156 -8.227 1 91 306 TYR B N 1
ATOM 8222 C CA . TYR B 1 306 ? -6.867 25.844 -7.293 1 91 306 TYR B CA 1
ATOM 8223 C C . TYR B 1 306 ? -7.613 26.234 -6.023 1 91 306 TYR B C 1
ATOM 8225 O O . TYR B 1 306 ? -7.195 25.891 -4.914 1 91 306 TYR B O 1
ATOM 8233 N N . SER B 1 307 ? -8.703 26.938 -6.141 1 91.5 307 SER B N 1
ATOM 8234 C CA . SER B 1 307 ? -9.461 27.422 -4.992 1 91.5 307 SER B CA 1
ATOM 8235 C C . SER B 1 307 ? -10.078 26.266 -4.211 1 91.5 307 SER B C 1
ATOM 8237 O O . SER B 1 307 ? -10.047 26.25 -2.98 1 91.5 307 SER B O 1
ATOM 8239 N N . ASN B 1 308 ? -10.625 25.297 -4.973 1 95.06 308 ASN B N 1
ATOM 8240 C CA . ASN B 1 308 ? -11.227 24.141 -4.312 1 95.06 308 ASN B CA 1
ATOM 8241 C C . ASN B 1 308 ? -10.164 23.266 -3.648 1 95.06 308 ASN B C 1
ATOM 8243 O O . ASN B 1 308 ? -10.391 22.719 -2.564 1 95.06 308 ASN B O 1
ATOM 8247 N N . GLY B 1 309 ? -9.047 23.109 -4.371 1 93.19 309 GLY B N 1
ATOM 8248 C CA . GLY B 1 309 ? -7.961 22.344 -3.787 1 93.19 309 GLY B CA 1
ATOM 8249 C C . GLY B 1 309 ? -7.441 22.922 -2.49 1 93.19 309 GLY B C 1
ATOM 8250 O O . GLY B 1 309 ? -7.188 22.203 -1.528 1 93.19 309 GLY B O 1
ATOM 8251 N N . LYS B 1 310 ? -7.336 24.234 -2.451 1 88.94 310 LYS B N 1
ATOM 8252 C CA . LYS B 1 310 ? -6.887 24.938 -1.25 1 88.94 310 LYS B CA 1
ATOM 8253 C C . LYS B 1 310 ? -7.871 24.734 -0.1 1 88.94 310 LYS B C 1
ATOM 8255 O O . LYS B 1 310 ? -7.465 24.547 1.047 1 88.94 310 LYS B O 1
ATOM 8260 N N . LYS B 1 311 ? -9.086 24.75 -0.45 1 91.62 311 LYS B N 1
ATOM 8261 C CA . LYS B 1 311 ? -10.125 24.562 0.561 1 91.62 311 LYS B CA 1
ATOM 8262 C C . LYS B 1 311 ? -10.117 23.141 1.119 1 91.62 311 LYS B C 1
ATOM 8264 O O . LYS B 1 311 ? -10.234 22.953 2.33 1 91.62 311 LYS B O 1
ATOM 8269 N N . ILE B 1 312 ? -9.961 22.203 0.259 1 93.81 312 ILE B N 1
ATOM 8270 C CA . ILE B 1 312 ? -10 20.797 0.661 1 93.81 312 ILE B CA 1
ATOM 8271 C C . ILE B 1 312 ? -8.766 20.469 1.507 1 93.81 312 ILE B C 1
ATOM 8273 O O . ILE B 1 312 ? -8.867 19.734 2.492 1 93.81 312 ILE B O 1
ATOM 8277 N N . LEU B 1 313 ? -7.617 21.078 1.214 1 91.5 313 LEU B N 1
ATOM 8278 C CA . LEU B 1 313 ? -6.355 20.688 1.845 1 91.5 313 LEU B CA 1
ATOM 8279 C C . LEU B 1 313 ? -6.066 21.578 3.053 1 91.5 313 LEU B C 1
ATOM 8281 O O . LEU B 1 313 ? -5.102 21.344 3.785 1 91.5 313 LEU B O 1
ATOM 8285 N N . GLN B 1 314 ? -6.93 22.531 3.318 1 89.06 314 GLN B N 1
ATOM 8286 C CA . GLN B 1 314 ? -6.75 23.422 4.461 1 89.06 314 GLN B CA 1
ATOM 8287 C C . GLN B 1 314 ? -6.91 22.672 5.777 1 89.06 314 GLN B C 1
ATOM 8289 O O . GLN B 1 314 ? -7.793 21.812 5.906 1 89.06 314 GLN B O 1
ATOM 8294 N N . VAL B 1 315 ? -6.039 22.906 6.734 1 88.19 315 VAL B N 1
ATOM 8295 C CA . VAL B 1 315 ? -6.062 22.156 7.98 1 88.19 315 VAL B CA 1
ATOM 8296 C C . VAL B 1 315 ? -6.633 23.016 9.102 1 88.19 315 VAL B C 1
ATOM 8298 O O . VAL B 1 315 ? -6.984 22.5 10.172 1 88.19 315 VAL B O 1
ATOM 8301 N N . ASN B 1 316 ? -6.797 24.281 8.906 1 84.94 316 ASN B N 1
ATOM 8302 C CA . ASN B 1 316 ? -7.305 25.188 9.93 1 84.94 316 ASN B CA 1
ATOM 8303 C C . ASN B 1 316 ? -8.82 25.062 10.078 1 84.94 316 ASN B C 1
ATOM 8305 O O . ASN B 1 316 ? -9.531 24.891 9.094 1 84.94 316 ASN B O 1
ATOM 8309 N N . GLN B 1 317 ? -9.219 24.953 11.289 1 84.06 317 GLN B N 1
ATOM 8310 C CA . GLN B 1 317 ? -10.648 24.891 11.57 1 84.06 317 GLN B CA 1
ATOM 8311 C C . GLN B 1 317 ? -11.102 26.062 12.422 1 84.06 317 GLN B C 1
ATOM 8313 O O . GLN B 1 317 ? -10.305 26.656 13.156 1 84.06 317 GLN B O 1
ATOM 8318 N N . SER B 1 318 ? -12.328 26.422 12.172 1 80 318 SER B N 1
ATOM 8319 C CA . SER B 1 318 ? -12.898 27.531 12.93 1 80 318 SER B CA 1
ATOM 8320 C C . SER B 1 318 ? -13.078 27.172 14.398 1 80 318 SER B C 1
ATOM 8322 O O . SER B 1 318 ? -13.148 26 14.75 1 80 318 SER B O 1
ATOM 8324 N N . ALA B 1 319 ? -13.125 28.172 15.219 1 77.31 319 ALA B N 1
ATOM 8325 C CA . ALA B 1 319 ? -13.344 27.984 16.656 1 77.31 319 ALA B CA 1
ATOM 8326 C C . ALA B 1 319 ? -14.719 27.391 16.922 1 77.31 319 ALA B C 1
ATOM 8328 O O . ALA B 1 319 ? -15.688 27.703 16.234 1 77.31 319 ALA B O 1
ATOM 8329 N N . GLY B 1 320 ? -14.867 26.438 17.766 1 77.62 320 GLY B N 1
ATOM 8330 C CA . GLY B 1 320 ? -16.156 25.859 18.156 1 77.62 320 GLY B CA 1
ATOM 8331 C C . GLY B 1 320 ? -16.5 24.594 17.391 1 77.62 320 GLY B C 1
ATOM 8332 O O . GLY B 1 320 ? -17.516 23.953 17.672 1 77.62 320 GLY B O 1
ATOM 8333 N N . THR B 1 321 ? -15.719 24.281 16.453 1 85.12 321 THR B N 1
ATOM 8334 C CA . THR B 1 321 ? -15.977 23.078 15.664 1 85.12 321 THR B CA 1
ATOM 8335 C C . THR B 1 321 ? -15.594 21.828 16.453 1 85.12 321 THR B C 1
ATOM 8337 O O . THR B 1 321 ? -14.688 21.859 17.281 1 85.12 321 THR B O 1
ATOM 8340 N N . LEU B 1 322 ? -16.422 20.828 16.312 1 92.5 322 LEU B N 1
ATOM 8341 C CA . LEU B 1 322 ? -16.141 19.547 16.938 1 92.5 322 LEU B CA 1
ATOM 8342 C C . LEU B 1 322 ? -15.008 18.828 16.188 1 92.5 322 LEU B C 1
ATOM 8344 O O . LEU B 1 322 ? -15.266 17.938 15.375 1 92.5 322 LEU B O 1
ATOM 8348 N N . THR B 1 323 ? -13.812 19.125 16.531 1 91.81 323 THR B N 1
ATOM 8349 C CA . THR B 1 323 ? -12.633 18.734 15.773 1 91.81 323 THR B CA 1
ATOM 8350 C C . THR B 1 323 ? -12.375 17.234 15.898 1 91.81 323 THR B C 1
ATOM 8352 O O . THR B 1 323 ? -11.805 16.625 14.992 1 91.81 323 THR B O 1
ATOM 8355 N N . ALA B 1 324 ? -12.836 16.625 17 1 95.12 324 ALA B N 1
ATOM 8356 C CA . ALA B 1 324 ? -12.602 15.203 17.219 1 95.12 324 ALA B CA 1
ATOM 8357 C C . ALA B 1 324 ? -13.336 14.359 16.172 1 95.12 324 ALA B C 1
ATOM 8359 O O . ALA B 1 324 ? -12.969 13.203 15.93 1 95.12 324 ALA B O 1
ATOM 8360 N N . LEU B 1 325 ? -14.344 14.906 15.547 1 96.56 325 LEU B N 1
ATOM 8361 C CA . LEU B 1 325 ? -15.125 14.195 14.547 1 96.56 325 LEU B CA 1
ATOM 8362 C C . LEU B 1 325 ? -14.273 13.844 13.336 1 96.56 325 LEU B C 1
ATOM 8364 O O . LEU B 1 325 ? -14.516 12.836 12.664 1 96.56 325 LEU B O 1
ATOM 8368 N N . ASN B 1 326 ? -13.25 14.688 13.094 1 96.25 326 ASN B N 1
ATOM 8369 C CA . ASN B 1 326 ? -12.398 14.445 11.93 1 96.25 326 ASN B CA 1
ATOM 8370 C C . ASN B 1 326 ? -11.625 13.133 12.07 1 96.25 326 ASN B C 1
ATOM 8372 O O . ASN B 1 326 ? -11.57 12.344 11.125 1 96.25 326 ASN B O 1
ATOM 8376 N N . GLY B 1 327 ? -11.102 12.914 13.219 1 97 327 GLY B N 1
ATOM 8377 C CA . GLY B 1 327 ? -10.406 11.664 13.453 1 97 327 GLY B CA 1
ATOM 8378 C C . GLY B 1 327 ? -11.312 10.453 13.406 1 97 327 GLY B C 1
ATOM 8379 O O . GLY B 1 327 ? -10.953 9.422 12.828 1 97 327 GLY B O 1
ATOM 8380 N N . ILE B 1 328 ? -12.492 10.547 13.93 1 97.62 328 ILE B N 1
ATOM 8381 C CA . ILE B 1 328 ? -13.445 9.438 13.961 1 97.62 328 ILE B CA 1
ATOM 8382 C C . ILE B 1 328 ? -13.883 9.086 12.547 1 97.62 328 ILE B C 1
ATOM 8384 O O . ILE B 1 328 ? -13.945 7.91 12.18 1 97.62 328 ILE B O 1
ATOM 8388 N N . ARG B 1 329 ? -14.109 10.102 11.734 1 97.38 329 ARG B N 1
ATOM 8389 C CA . ARG B 1 329 ? -14.539 9.891 10.352 1 97.38 329 ARG B CA 1
ATOM 8390 C C . ARG B 1 329 ? -13.484 9.133 9.562 1 97.38 329 ARG B C 1
ATOM 8392 O O . ARG B 1 329 ? -13.789 8.125 8.914 1 97.38 329 ARG B O 1
ATOM 8399 N N . PHE B 1 330 ? -12.266 9.617 9.648 1 97.44 330 PHE B N 1
ATOM 8400 C CA . PHE B 1 330 ? -11.219 9.008 8.836 1 97.44 330 PHE B CA 1
ATOM 8401 C C . PHE B 1 330 ? -10.914 7.594 9.312 1 97.44 330 PHE B C 1
ATOM 8403 O O . PHE B 1 330 ? -10.711 6.691 8.5 1 97.44 330 PHE B O 1
ATOM 8410 N N . LEU B 1 331 ? -10.836 7.383 10.617 1 97.25 331 LEU B N 1
ATOM 8411 C CA . LEU B 1 331 ? -10.555 6.055 11.141 1 97.25 331 LEU B CA 1
ATOM 8412 C C . LEU B 1 331 ? -11.672 5.078 10.805 1 97.25 331 LEU B C 1
ATOM 8414 O O . LEU B 1 331 ? -11.414 3.908 10.508 1 97.25 331 LEU B O 1
ATOM 8418 N N . SER B 1 332 ? -12.891 5.555 10.812 1 97.62 332 SER B N 1
ATOM 8419 C CA . SER B 1 332 ? -14.023 4.695 10.484 1 97.62 332 SER B CA 1
ATOM 8420 C C . SER B 1 332 ? -14.023 4.32 9.008 1 97.62 332 SER B C 1
ATOM 8422 O O . SER B 1 332 ? -14.281 3.168 8.656 1 97.62 332 SER B O 1
ATOM 8424 N N . ILE B 1 333 ? -13.719 5.316 8.141 1 98.06 333 ILE B N 1
ATOM 8425 C CA . ILE B 1 333 ? -13.727 5.004 6.715 1 98.06 333 ILE B CA 1
ATOM 8426 C C . ILE B 1 333 ? -12.547 4.086 6.383 1 98.06 333 ILE B C 1
ATOM 8428 O O . ILE B 1 333 ? -12.656 3.223 5.508 1 98.06 333 ILE B O 1
ATOM 8432 N N . SER B 1 334 ? -11.414 4.285 7.051 1 97.81 334 SER B N 1
ATOM 8433 C CA . SER B 1 334 ? -10.289 3.379 6.883 1 97.81 334 SER B CA 1
ATOM 8434 C C . SER B 1 334 ? -10.656 1.957 7.293 1 97.81 334 SER B C 1
ATOM 8436 O O . SER B 1 334 ? -10.203 0.991 6.672 1 97.81 334 SER B O 1
ATOM 8438 N N . TRP B 1 335 ? -11.43 1.875 8.344 1 97.44 335 TRP B N 1
ATOM 8439 C CA . TRP B 1 335 ? -11.906 0.584 8.828 1 97.44 335 TRP B CA 1
ATOM 8440 C C . TRP B 1 335 ? -12.828 -0.077 7.809 1 97.44 335 TRP B C 1
ATOM 8442 O O . TRP B 1 335 ? -12.75 -1.288 7.59 1 97.44 335 TRP B O 1
ATOM 8452 N N . VAL B 1 336 ? -13.664 0.705 7.145 1 96.88 336 VAL B N 1
ATOM 8453 C CA . VAL B 1 336 ? -14.531 0.205 6.078 1 96.88 336 VAL B CA 1
ATOM 8454 C C . VAL B 1 336 ? -13.68 -0.331 4.93 1 96.88 336 VAL B C 1
ATOM 8456 O O . VAL B 1 336 ? -13.93 -1.427 4.422 1 96.88 336 VAL B O 1
ATOM 8459 N N . VAL B 1 337 ? -12.688 0.394 4.551 1 97.56 337 VAL B N 1
ATOM 8460 C CA . VAL B 1 337 ? -11.797 -0.019 3.471 1 97.56 337 VAL B CA 1
ATOM 8461 C C . VAL B 1 337 ? -11.086 -1.316 3.854 1 97.56 337 VAL B C 1
ATOM 8463 O O . VAL B 1 337 ? -10.945 -2.221 3.027 1 97.56 337 VAL B O 1
ATOM 8466 N N . LEU B 1 338 ? -10.703 -1.432 5.133 1 96.81 338 LEU B N 1
ATOM 8467 C CA . LEU B 1 338 ? -10.047 -2.639 5.621 1 96.81 338 LEU B CA 1
ATOM 8468 C C . LEU B 1 338 ? -10.969 -3.846 5.504 1 96.81 338 LEU B C 1
ATOM 8470 O O . LEU B 1 338 ? -10.57 -4.898 5.008 1 96.81 338 LEU B O 1
ATOM 8474 N N . GLY B 1 339 ? -12.172 -3.662 5.973 1 93.69 339 GLY B N 1
ATOM 8475 C CA . GLY B 1 339 ? -13.148 -4.738 5.871 1 93.69 339 GLY B CA 1
ATOM 8476 C C . GLY B 1 339 ? -13.383 -5.195 4.441 1 93.69 339 GLY B C 1
ATOM 8477 O O . GLY B 1 339 ? -13.414 -6.395 4.164 1 93.69 339 GLY B O 1
ATOM 8478 N N . HIS B 1 340 ? -13.469 -4.289 3.516 1 94.94 340 HIS B N 1
ATOM 8479 C CA . HIS B 1 340 ? -13.75 -4.621 2.125 1 94.94 340 HIS B CA 1
ATOM 8480 C C . HIS B 1 340 ? -12.523 -5.203 1.438 1 94.94 340 HIS B C 1
ATOM 8482 O O . HIS B 1 340 ? -12.641 -5.988 0.493 1 94.94 340 HIS B O 1
ATOM 8488 N N . THR B 1 341 ? -11.32 -4.832 1.88 1 95.31 341 THR B N 1
ATOM 8489 C CA . THR B 1 341 ? -10.109 -5.457 1.36 1 95.31 341 THR B CA 1
ATOM 8490 C C . THR B 1 341 ? -10.117 -6.961 1.626 1 95.31 341 THR B C 1
ATOM 8492 O O . THR B 1 341 ? -9.703 -7.75 0.771 1 95.31 341 THR B O 1
ATOM 8495 N N . PHE B 1 342 ? -10.625 -7.332 2.824 1 91.56 342 PHE B N 1
ATOM 8496 C CA . PHE B 1 342 ? -10.703 -8.742 3.188 1 91.56 342 PHE B CA 1
ATOM 8497 C C . PHE B 1 342 ? -11.891 -9.414 2.502 1 91.56 342 PHE B C 1
ATOM 8499 O O . PHE B 1 342 ? -11.773 -10.539 2.012 1 91.56 342 PHE B O 1
ATOM 8506 N N . ALA B 1 343 ? -12.953 -8.773 2.391 1 88.81 343 ALA B N 1
ATOM 8507 C CA . ALA B 1 343 ? -14.195 -9.375 1.912 1 88.81 343 ALA B CA 1
ATOM 8508 C C . ALA B 1 343 ? -14.117 -9.68 0.418 1 88.81 343 ALA B C 1
ATOM 8510 O O . ALA B 1 343 ? -14.68 -10.672 -0.052 1 88.81 343 ALA B O 1
ATOM 8511 N N . PHE B 1 344 ? -13.414 -8.844 -0.306 1 90.62 344 PHE B N 1
ATOM 8512 C CA . PHE B 1 344 ? -13.492 -8.938 -1.76 1 90.62 344 PHE B CA 1
ATOM 8513 C C . PHE B 1 344 ? -12.305 -9.719 -2.312 1 90.62 344 PHE B C 1
ATOM 8515 O O . PHE B 1 344 ? -12.227 -9.969 -3.516 1 90.62 344 PHE B O 1
ATOM 8522 N N . ILE B 1 345 ? -11.398 -10.234 -1.5 1 90.88 345 ILE B N 1
ATOM 8523 C CA . ILE B 1 345 ? -10.164 -10.844 -1.984 1 90.88 345 ILE B CA 1
ATOM 8524 C C . ILE B 1 345 ? -10.398 -12.32 -2.275 1 90.88 345 ILE B C 1
ATOM 8526 O O . ILE B 1 345 ? -9.602 -12.961 -2.959 1 90.88 345 ILE B O 1
ATOM 8530 N N . THR B 1 346 ? -11.445 -12.977 -1.896 1 83.56 346 THR B N 1
ATOM 8531 C CA . THR B 1 346 ? -11.656 -14.414 -1.853 1 83.56 346 THR B CA 1
ATOM 8532 C C . THR B 1 346 ? -11.555 -15.023 -3.25 1 83.56 346 THR B C 1
ATOM 8534 O O . THR B 1 346 ? -10.891 -16.047 -3.441 1 83.56 346 THR B O 1
ATOM 8537 N N . PRO B 1 347 ? -12.07 -14.328 -4.273 1 81.31 347 PRO B N 1
ATOM 8538 C CA . PRO B 1 347 ? -12.023 -14.961 -5.598 1 81.31 347 PRO B CA 1
ATOM 8539 C C . PRO B 1 347 ? -10.609 -15.039 -6.164 1 81.31 347 PRO B C 1
ATOM 8541 O O . PRO B 1 347 ? -10.359 -15.789 -7.109 1 81.31 347 PRO B O 1
ATOM 8544 N N . VAL B 1 348 ? -9.688 -14.359 -5.629 1 89.69 348 VAL B N 1
ATOM 8545 C CA . VAL B 1 348 ? -8.359 -14.305 -6.223 1 89.69 348 VAL B CA 1
ATOM 8546 C C . VAL B 1 348 ? -7.34 -14.906 -5.262 1 89.69 348 VAL B C 1
ATOM 8548 O O . VAL B 1 348 ? -6.141 -14.641 -5.367 1 89.69 348 VAL B O 1
ATOM 8551 N N . LEU B 1 349 ? -7.805 -15.75 -4.352 1 89.69 349 LEU B N 1
ATOM 8552 C CA . LEU B 1 349 ? -6.902 -16.359 -3.375 1 89.69 349 LEU B CA 1
ATOM 8553 C C . LEU B 1 349 ? -6.383 -17.703 -3.873 1 89.69 349 LEU B C 1
ATOM 8555 O O . LEU B 1 349 ? -7.125 -18.469 -4.492 1 89.69 349 LEU B O 1
ATOM 8559 N N . SER B 1 350 ? -5.168 -18 -3.533 1 91.12 350 SER B N 1
ATOM 8560 C CA . SER B 1 350 ? -4.574 -19.281 -3.883 1 91.12 350 SER B CA 1
ATOM 8561 C C . SER B 1 350 ? -4.59 -20.234 -2.697 1 91.12 350 SER B C 1
ATOM 8563 O O . SER B 1 350 ? -4.332 -21.438 -2.854 1 91.12 350 SER B O 1
ATOM 8565 N N . ASN B 1 351 ? -4.945 -19.797 -1.47 1 90.75 351 ASN B N 1
ATOM 8566 C CA . ASN B 1 351 ? -4.91 -20.625 -0.266 1 90.75 351 ASN B CA 1
ATOM 8567 C C . ASN B 1 351 ? -6.164 -20.438 0.579 1 90.75 351 ASN B C 1
ATOM 8569 O O . ASN B 1 351 ? -6.094 -20.438 1.81 1 90.75 351 ASN B O 1
ATOM 8573 N N . SER B 1 352 ? -7.254 -20.281 -0.047 1 83.38 352 SER B N 1
ATOM 8574 C CA . SER B 1 352 ? -8.516 -19.922 0.604 1 83.38 352 SER B CA 1
ATOM 8575 C C . SER B 1 352 ? -8.938 -21 1.602 1 83.38 352 SER B C 1
ATOM 8577 O O . SER B 1 352 ? -9.539 -20.688 2.635 1 83.38 352 SER B O 1
ATOM 8579 N N . TYR B 1 353 ? -8.562 -22.281 1.315 1 79.06 353 TYR B N 1
ATOM 8580 C CA . TYR B 1 353 ? -9.055 -23.391 2.129 1 79.06 353 TYR B CA 1
ATOM 8581 C C . TYR B 1 353 ? -8.375 -23.406 3.492 1 79.06 353 TYR B C 1
ATOM 8583 O O . TYR B 1 353 ? -8.875 -24.031 4.434 1 79.06 353 TYR B O 1
ATOM 8591 N N . VAL B 1 354 ? -7.27 -22.828 3.598 1 83.94 354 VAL B N 1
ATOM 8592 C CA . VAL B 1 354 ? -6.508 -22.891 4.84 1 83.94 354 VAL B CA 1
ATOM 8593 C C . VAL B 1 354 ? -6.539 -21.531 5.539 1 83.94 354 VAL B C 1
ATOM 8595 O O . VAL B 1 354 ? -6.727 -21.453 6.758 1 83.94 354 VAL B O 1
ATOM 8598 N N . VAL B 1 355 ? -6.461 -20.469 4.801 1 88.12 355 VAL B N 1
ATOM 8599 C CA . VAL B 1 355 ? -6.273 -19.156 5.398 1 88.12 355 VAL B CA 1
ATOM 8600 C C . VAL B 1 355 ? -7.59 -18.656 5.992 1 88.12 355 VAL B C 1
ATOM 8602 O O . VAL B 1 355 ? -7.602 -18.016 7.043 1 88.12 355 VAL B O 1
ATOM 8605 N N . LEU B 1 356 ? -8.703 -18.859 5.391 1 83.38 356 LEU B N 1
ATOM 8606 C CA . LEU B 1 356 ? -9.984 -18.328 5.84 1 83.38 356 LEU B CA 1
ATOM 8607 C C . LEU B 1 356 ? -10.367 -18.906 7.195 1 83.38 356 LEU B C 1
ATOM 8609 O O . LEU B 1 356 ? -10.648 -18.172 8.141 1 83.38 356 LEU B O 1
ATOM 8613 N N . PRO B 1 357 ? -10.273 -20.25 7.359 1 80.62 357 PRO B N 1
ATOM 8614 C CA . PRO B 1 357 ? -10.531 -20.781 8.695 1 80.62 357 PRO B CA 1
ATOM 8615 C C . PRO B 1 357 ? -9.539 -20.281 9.742 1 80.62 357 PRO B C 1
ATOM 8617 O O . PRO B 1 357 ? -9.914 -20.047 10.891 1 80.62 357 PRO B O 1
ATOM 8620 N N . ASP B 1 358 ? -8.336 -20.141 9.352 1 84.69 358 ASP B N 1
ATOM 8621 C CA . ASP B 1 358 ? -7.312 -19.641 10.266 1 84.69 358 ASP B CA 1
ATOM 8622 C C . ASP B 1 358 ? -7.629 -18.219 10.727 1 84.69 358 ASP B C 1
ATOM 8624 O O . ASP B 1 358 ? -7.461 -17.891 11.906 1 84.69 358 ASP B O 1
ATOM 8628 N N . LEU B 1 359 ? -8.07 -17.438 9.82 1 87.31 359 LEU B N 1
ATOM 8629 C CA . LEU B 1 359 ? -8.414 -16.047 10.141 1 87.31 359 LEU B CA 1
ATOM 8630 C C . LEU B 1 359 ? -9.625 -15.992 11.07 1 87.31 359 LEU B C 1
ATOM 8632 O O . LEU B 1 359 ? -9.617 -15.266 12.062 1 87.31 359 LEU B O 1
ATOM 8636 N N . ILE B 1 360 ? -10.625 -16.75 10.812 1 82.44 360 ILE B N 1
ATOM 8637 C CA . ILE B 1 360 ? -11.859 -16.734 11.594 1 82.44 360 ILE B CA 1
ATOM 8638 C C . ILE B 1 360 ? -11.578 -17.219 13.016 1 82.44 360 ILE B C 1
ATOM 8640 O O . ILE B 1 360 ? -12.172 -16.719 13.969 1 82.44 360 ILE B O 1
ATOM 8644 N N . ALA B 1 361 ? -10.578 -18.078 13.141 1 84.06 361 ALA B N 1
ATOM 8645 C CA . ALA B 1 361 ? -10.242 -18.641 14.445 1 84.06 361 ALA B CA 1
ATOM 8646 C C . ALA B 1 361 ? -9.383 -17.672 15.258 1 84.06 361 ALA B C 1
ATOM 8648 O O . ALA B 1 361 ? -9.281 -17.797 16.484 1 84.06 361 ALA B O 1
ATOM 8649 N N . ARG B 1 362 ? -8.852 -16.781 14.625 1 88.06 362 ARG B N 1
ATOM 8650 C CA . ARG B 1 362 ? -7.957 -15.828 15.289 1 88.06 362 ARG B CA 1
ATOM 8651 C C . ARG B 1 362 ? -8.75 -14.734 15.992 1 88.06 362 ARG B C 1
ATOM 8653 O O . ARG B 1 362 ? -9.625 -14.102 15.391 1 88.06 362 ARG B O 1
ATOM 8660 N N . TRP B 1 363 ? -8.453 -14.422 17.234 1 88 363 TRP B N 1
ATOM 8661 C CA . TRP B 1 363 ? -9.211 -13.445 18 1 88 363 TRP B CA 1
ATOM 8662 C C . TRP B 1 363 ? -9 -12.039 17.453 1 88 363 TRP B C 1
ATOM 8664 O O . TRP B 1 363 ? -9.906 -11.203 17.484 1 88 363 TRP B O 1
ATOM 8674 N N . THR B 1 364 ? -7.805 -11.797 16.891 1 90 364 THR B N 1
ATOM 8675 C CA . THR B 1 364 ? -7.516 -10.461 16.375 1 90 364 THR B CA 1
ATOM 8676 C C . THR B 1 364 ? -8.359 -10.172 15.133 1 90 364 THR B C 1
ATOM 8678 O O . THR B 1 364 ? -8.594 -9.008 14.789 1 90 364 THR B O 1
ATOM 8681 N N . PHE B 1 365 ? -8.82 -11.195 14.438 1 90.94 365 PHE B N 1
ATOM 8682 C CA . PHE B 1 365 ? -9.562 -11.023 13.203 1 90.94 365 PHE B CA 1
ATOM 8683 C C . PHE B 1 365 ? -10.992 -10.57 13.484 1 90.94 365 PHE B C 1
ATOM 8685 O O . PHE B 1 365 ? -11.695 -10.109 12.578 1 90.94 365 PHE B O 1
ATOM 8692 N N . GLN B 1 366 ? -11.406 -10.617 14.711 1 89.88 366 GLN B N 1
ATOM 8693 C CA . GLN B 1 366 ? -12.766 -10.203 15.07 1 89.88 366 GLN B CA 1
ATOM 8694 C C . GLN B 1 366 ? -12.969 -8.711 14.805 1 89.88 366 GLN B C 1
ATOM 8696 O O . GLN B 1 366 ? -14.078 -8.281 14.477 1 89.88 366 GLN B O 1
ATOM 8701 N N . ALA B 1 367 ? -11.891 -8.008 14.914 1 91.12 367 ALA B N 1
ATOM 8702 C CA . ALA B 1 367 ? -11.969 -6.582 14.617 1 91.12 367 ALA B CA 1
ATOM 8703 C C . ALA B 1 367 ? -12.281 -6.348 13.141 1 91.12 367 ALA B C 1
ATOM 8705 O O . ALA B 1 367 ? -12.844 -5.316 12.773 1 91.12 367 ALA B O 1
ATOM 8706 N N . VAL B 1 368 ? -11.93 -7.309 12.328 1 90.75 368 VAL B N 1
ATOM 8707 C CA . VAL B 1 368 ? -12.195 -7.203 10.898 1 90.75 368 VAL B CA 1
ATOM 8708 C C . VAL B 1 368 ? -13.547 -7.84 10.57 1 90.75 368 VAL B C 1
ATOM 8710 O O . VAL B 1 368 ? -14.344 -7.266 9.828 1 90.75 368 VAL B O 1
ATOM 8713 N N . ALA B 1 369 ? -13.781 -8.977 11.18 1 86.19 369 ALA B N 1
ATOM 8714 C CA . ALA B 1 369 ? -15.031 -9.688 10.93 1 86.19 369 ALA B CA 1
ATOM 8715 C C . ALA B 1 369 ? -16.234 -8.867 11.398 1 86.19 369 ALA B C 1
ATOM 8717 O O . ALA B 1 369 ? -17.297 -8.914 10.789 1 86.19 369 ALA B O 1
ATOM 8718 N N . ASN B 1 370 ? -16 -8.078 12.438 1 87.69 370 ASN B N 1
ATOM 8719 C CA . ASN B 1 370 ? -17.078 -7.273 13 1 87.69 370 ASN B CA 1
ATOM 8720 C C . ASN B 1 370 ? -16.938 -5.805 12.609 1 87.69 370 ASN B C 1
ATOM 8722 O O . ASN B 1 370 ? -17.453 -4.922 13.305 1 87.69 370 ASN B O 1
ATOM 8726 N N . ALA B 1 371 ? -16.234 -5.582 11.555 1 88.5 371 ALA B N 1
ATOM 8727 C CA . ALA B 1 371 ? -16.047 -4.227 11.047 1 88.5 371 ALA B CA 1
ATOM 8728 C C . ALA B 1 371 ? -17.359 -3.641 10.539 1 88.5 371 ALA B C 1
ATOM 8730 O O . ALA B 1 371 ? -17.422 -2.461 10.188 1 88.5 371 ALA B O 1
ATOM 8731 N N . LEU B 1 372 ? -18.422 -4.355 10.57 1 89.19 372 LEU B N 1
ATOM 8732 C CA . LEU B 1 372 ? -19.734 -3.904 10.102 1 89.19 372 LEU B CA 1
ATOM 8733 C C . LEU B 1 372 ? -20.219 -2.709 10.914 1 89.19 372 LEU B C 1
ATOM 8735 O O . LEU B 1 372 ? -20.969 -1.875 10.414 1 89.19 372 LEU B O 1
ATOM 8739 N N . VAL B 1 373 ? -19.719 -2.592 12.102 1 93.69 373 VAL B N 1
ATOM 8740 C CA . VAL B 1 373 ? -20.156 -1.507 12.969 1 93.69 373 VAL B CA 1
ATOM 8741 C C . VAL B 1 373 ? -19.469 -0.207 12.57 1 93.69 373 VAL B C 1
ATOM 8743 O O . VAL B 1 373 ? -19.828 0.868 13.062 1 93.69 373 VAL B O 1
ATOM 8746 N N . SER B 1 374 ? -18.453 -0.301 11.688 1 94.62 374 SER B N 1
ATOM 8747 C CA . SER B 1 374 ? -17.797 0.914 11.211 1 94.62 374 SER B CA 1
ATOM 8748 C C . SER B 1 374 ? -18.797 1.851 10.531 1 94.62 374 SER B C 1
ATOM 8750 O O . SER B 1 374 ? -18.703 3.072 10.664 1 94.62 374 SER B O 1
ATOM 8752 N N . VAL B 1 375 ? -19.781 1.312 9.844 1 95.38 375 VAL B N 1
ATOM 8753 C CA . VAL B 1 375 ? -20.812 2.104 9.18 1 95.38 375 VAL B CA 1
ATOM 8754 C C . VAL B 1 375 ? -21.75 2.721 10.219 1 95.38 375 VAL B C 1
ATOM 8756 O O . VAL B 1 375 ? -22.25 3.826 10.023 1 95.38 375 VAL B O 1
ATOM 8759 N N . ASP B 1 376 ? -21.969 2.033 11.328 1 97.62 376 ASP B N 1
ATOM 8760 C CA . ASP B 1 376 ? -22.812 2.541 12.414 1 97.62 376 ASP B CA 1
ATOM 8761 C C . ASP B 1 376 ? -22.188 3.777 13.055 1 97.62 376 ASP B C 1
ATOM 8763 O O . ASP B 1 376 ? -22.891 4.652 13.547 1 97.62 376 ASP B O 1
ATOM 8767 N N . SER B 1 377 ? -20.828 3.801 13.039 1 98 377 SER B N 1
ATOM 8768 C CA . SER B 1 377 ? -20.172 5.02 13.492 1 98 377 SER B CA 1
ATOM 8769 C C . SER B 1 377 ? -20.609 6.227 12.672 1 98 377 SER B C 1
ATOM 8771 O O . SER B 1 377 ? -20.844 7.309 13.219 1 98 377 SER B O 1
ATOM 8773 N N . PHE B 1 378 ? -20.812 6.027 11.406 1 97.69 378 PHE B N 1
ATOM 8774 C CA . PHE B 1 378 ? -21.219 7.121 10.531 1 97.69 378 PHE B CA 1
ATOM 8775 C C . PHE B 1 378 ? -22.672 7.5 10.773 1 97.69 378 PHE B C 1
ATOM 8777 O O . PHE B 1 378 ? -23.031 8.68 10.695 1 97.69 378 PHE B O 1
ATOM 8784 N N . PHE B 1 379 ? -23.531 6.508 11.031 1 98.31 379 PHE B N 1
ATOM 8785 C CA . PHE B 1 379 ? -24.906 6.816 11.367 1 98.31 379 PHE B CA 1
ATOM 8786 C C . PHE B 1 379 ? -24.984 7.664 12.633 1 98.31 379 PHE B C 1
ATOM 8788 O O . PHE B 1 379 ? -25.734 8.641 12.68 1 98.31 379 PHE B O 1
ATOM 8795 N N . ALA B 1 380 ? -24.203 7.254 13.609 1 98.38 380 ALA B N 1
ATOM 8796 C CA . ALA B 1 380 ? -24.172 8 14.859 1 98.38 380 ALA B CA 1
ATOM 8797 C C . ALA B 1 380 ? -23.688 9.43 14.641 1 98.38 380 ALA B C 1
ATOM 8799 O O . ALA B 1 380 ? -24.266 10.383 15.172 1 98.38 380 ALA B O 1
ATOM 8800 N N . LEU B 1 381 ? -22.656 9.562 13.844 1 97.75 381 LEU B N 1
ATOM 8801 C CA . LEU B 1 381 ? -22.094 10.875 13.531 1 97.75 381 LEU B CA 1
ATOM 8802 C C . LEU B 1 381 ? -23.125 11.734 12.797 1 97.75 381 LEU B C 1
ATOM 8804 O O . LEU B 1 381 ? -23.266 12.922 13.094 1 97.75 381 LEU B O 1
ATOM 8808 N N . SER B 1 382 ? -23.781 11.156 11.844 1 97.62 382 SER B N 1
ATOM 8809 C CA . SER B 1 382 ? -24.781 11.867 11.047 1 97.62 382 SER B CA 1
ATOM 8810 C C . SER B 1 382 ? -25.922 12.375 11.922 1 97.62 382 SER B C 1
ATOM 8812 O O . SER B 1 382 ? -26.344 13.531 11.805 1 97.62 382 SER B O 1
ATOM 8814 N N . GLY B 1 383 ? -26.422 11.508 12.797 1 98.38 383 GLY B N 1
ATOM 8815 C CA . GLY B 1 383 ? -27.5 11.914 13.695 1 98.38 383 GLY B CA 1
ATOM 8816 C C . GLY B 1 383 ? -27.078 13.008 14.656 1 98.38 383 GLY B C 1
ATOM 8817 O O . GLY B 1 383 ? -27.828 13.961 14.875 1 98.38 383 GLY B O 1
ATOM 8818 N N . LEU B 1 384 ? -25.922 12.852 15.18 1 98.19 384 LEU B N 1
ATOM 8819 C CA . LEU B 1 384 ? -25.422 13.797 16.172 1 98.19 384 LEU B CA 1
ATOM 8820 C C . LEU B 1 384 ? -25.234 15.18 15.555 1 98.19 384 LEU B C 1
ATOM 8822 O O . LEU B 1 384 ? -25.719 16.172 16.094 1 98.19 384 LEU B O 1
ATOM 8826 N N . LEU B 1 385 ? -24.578 15.25 14.438 1 96.12 385 LEU B N 1
ATOM 8827 C CA . LEU B 1 385 ? -24.297 16.516 13.781 1 96.12 385 LEU B CA 1
ATOM 8828 C C . LEU B 1 385 ? -25.578 17.172 13.281 1 96.12 385 LEU B C 1
ATOM 8830 O O . LEU B 1 385 ? -25.719 18.391 13.344 1 96.12 385 LEU B O 1
ATOM 8834 N N . LEU B 1 386 ? -26.422 16.344 12.773 1 97.19 386 LEU B N 1
ATOM 8835 C CA . LEU B 1 386 ? -27.703 16.844 12.297 1 97.19 386 LEU B CA 1
ATOM 8836 C C . LEU B 1 386 ? -28.469 17.547 13.422 1 97.19 386 LEU B C 1
ATOM 8838 O O . LEU B 1 386 ? -28.938 18.672 13.25 1 97.19 386 LEU B O 1
ATOM 8842 N N . ALA B 1 387 ? -28.578 16.891 14.531 1 97.88 387 ALA B N 1
ATOM 8843 C CA . ALA B 1 387 ? -29.312 17.438 15.664 1 97.88 387 ALA B CA 1
ATOM 8844 C C . ALA B 1 387 ? -28.625 18.688 16.203 1 97.88 387 ALA B C 1
ATOM 8846 O O . ALA B 1 387 ? -29.266 19.719 16.422 1 97.88 387 ALA B O 1
ATOM 8847 N N . TYR B 1 388 ? -27.359 18.641 16.391 1 96.38 388 TYR B N 1
ATOM 8848 C CA . TYR B 1 388 ? -26.594 19.734 16.953 1 96.38 388 TYR B CA 1
ATOM 8849 C C . TYR B 1 388 ? -26.703 20.984 16.078 1 96.38 388 TYR B C 1
ATOM 8851 O O . TYR B 1 388 ? -27.016 22.062 16.578 1 96.38 388 TYR B O 1
ATOM 8859 N N . LEU B 1 389 ? -26.562 20.875 14.805 1 93.69 389 LEU B N 1
ATOM 8860 C CA . LEU B 1 389 ? -26.516 22 13.891 1 93.69 389 LEU B CA 1
ATOM 8861 C C . LEU B 1 389 ? -27.922 22.516 13.602 1 93.69 389 LEU B C 1
ATOM 8863 O O . LEU B 1 389 ? -28.141 23.734 13.508 1 93.69 389 LEU B O 1
ATOM 8867 N N . THR B 1 390 ? -28.859 21.625 13.422 1 95.62 390 THR B N 1
ATOM 8868 C CA . THR B 1 390 ? -30.219 22.047 13.094 1 95.62 390 THR B CA 1
ATOM 8869 C C . THR B 1 390 ? -30.844 22.781 14.273 1 95.62 390 THR B C 1
ATOM 8871 O O . THR B 1 390 ? -31.547 23.781 14.086 1 95.62 390 THR B O 1
ATOM 8874 N N . LEU B 1 391 ? -30.656 22.297 15.469 1 95.94 391 LEU B N 1
ATOM 8875 C CA . LEU B 1 391 ? -31.219 22.969 16.641 1 95.94 391 LEU B CA 1
ATOM 8876 C C . LEU B 1 391 ? -30.594 24.344 16.828 1 95.94 391 LEU B C 1
ATOM 8878 O O . LEU B 1 391 ? -31.281 25.297 17.203 1 95.94 391 LEU B O 1
ATOM 8882 N N . LYS B 1 392 ? -29.344 24.422 16.547 1 92.81 392 LYS B N 1
ATOM 8883 C CA . LYS B 1 392 ? -28.688 25.734 16.594 1 92.81 392 LYS B CA 1
ATOM 8884 C C . LYS B 1 392 ? -29.25 26.672 15.539 1 92.81 392 LYS B C 1
ATOM 8886 O O . LYS B 1 392 ? -29.422 27.859 15.797 1 92.81 392 LYS B O 1
ATOM 8891 N N . GLU B 1 393 ? -29.531 26.094 14.422 1 92.56 393 GLU B N 1
ATOM 8892 C CA . GLU B 1 393 ? -30.125 26.875 13.336 1 92.56 393 GLU B CA 1
ATOM 8893 C C . GLU B 1 393 ? -31.547 27.312 13.672 1 92.56 393 GLU B C 1
ATOM 8895 O O . GLU B 1 393 ? -31.953 28.422 13.344 1 92.56 393 GLU B O 1
ATOM 8900 N N . MET B 1 394 ? -32.281 26.469 14.211 1 93.31 394 MET B N 1
ATOM 8901 C CA . MET B 1 394 ? -33.656 26.766 14.602 1 93.31 394 MET B CA 1
ATOM 8902 C C . MET B 1 394 ? -33.688 27.875 15.656 1 93.31 394 MET B C 1
ATOM 8904 O O . MET B 1 394 ? -34.625 28.672 15.68 1 93.31 394 MET B O 1
ATOM 8908 N N . LYS B 1 395 ? -32.719 27.844 16.484 1 91.81 395 LYS B N 1
ATOM 8909 C CA . LYS B 1 395 ? -32.625 28.891 17.5 1 91.81 395 LYS B CA 1
ATOM 8910 C C . LYS B 1 395 ? -32.438 30.266 16.875 1 91.81 395 LYS B C 1
ATOM 8912 O O . LYS B 1 395 ? -32.969 31.25 17.359 1 91.81 395 LYS B O 1
ATOM 8917 N N . LYS B 1 396 ? -31.734 30.281 15.852 1 89.69 396 LYS B N 1
ATOM 8918 C CA . LYS B 1 396 ? -31.469 31.547 15.156 1 89.69 396 LYS B CA 1
ATOM 8919 C C . LYS B 1 396 ? -32.625 31.891 14.203 1 89.69 396 LYS B C 1
ATOM 8921 O O . LYS B 1 396 ? -32.781 33.062 13.82 1 89.69 396 LYS B O 1
ATOM 8926 N N . GLY B 1 397 ? -33.281 30.859 13.844 1 85.38 397 GLY B N 1
ATOM 8927 C CA . GLY B 1 397 ? -34.312 31.031 12.828 1 85.38 397 GLY B CA 1
ATOM 8928 C C . GLY B 1 397 ? -35.531 31.734 13.344 1 85.38 397 GLY B C 1
ATOM 8929 O O . GLY B 1 397 ? -35.75 31.812 14.555 1 85.38 397 GLY B O 1
ATOM 8930 N N . GLN B 1 398 ? -36.219 32.438 12.266 1 82.06 398 GLN B N 1
ATOM 8931 C CA . GLN B 1 398 ? -37.438 33.125 12.555 1 82.06 398 GLN B CA 1
ATOM 8932 C C . GLN B 1 398 ? -38.656 32.406 11.938 1 82.06 398 GLN B C 1
ATOM 8934 O O . GLN B 1 398 ? -38.469 31.531 11.102 1 82.06 398 GLN B O 1
ATOM 8939 N N . GLY B 1 399 ? -39.875 32.562 12.539 1 75.75 399 GLY B N 1
ATOM 8940 C CA . GLY B 1 399 ? -41.094 31.969 11.977 1 75.75 399 GLY B CA 1
ATOM 8941 C C . GLY B 1 399 ? -41.656 30.844 12.812 1 75.75 399 GLY B C 1
ATOM 8942 O O . GLY B 1 399 ? -41.031 30.438 13.805 1 75.75 399 GLY B O 1
ATOM 8943 N N . LYS B 1 400 ? -42.688 30.297 12.305 1 71.69 400 LYS B N 1
ATOM 8944 C CA . LYS B 1 400 ? -43.406 29.297 13.055 1 71.69 400 LYS B CA 1
ATOM 8945 C C . LYS B 1 400 ? -42.594 28 13.172 1 71.69 400 LYS B C 1
ATOM 8947 O O . LYS B 1 400 ? -42.562 27.391 14.242 1 71.69 400 LYS B O 1
ATOM 8952 N N . PHE B 1 401 ? -41.938 27.656 12.016 1 79.62 401 PHE B N 1
ATOM 8953 C CA . PHE B 1 401 ? -41.188 26.406 12.055 1 79.62 401 PHE B CA 1
ATOM 8954 C C . PHE B 1 401 ? -39.688 26.672 12.07 1 79.62 401 PHE B C 1
ATOM 8956 O O . PHE B 1 401 ? -38.906 25.734 11.984 1 79.62 401 PHE B O 1
ATOM 8963 N N . ARG B 1 402 ? -39.25 27.875 12.195 1 79.38 402 ARG B N 1
ATOM 8964 C CA . ARG B 1 402 ? -37.906 28.359 12.469 1 79.38 402 ARG B CA 1
ATOM 8965 C C . ARG B 1 402 ? -37 28.188 11.258 1 79.38 402 ARG B C 1
ATOM 8967 O O . ARG B 1 402 ? -36.031 28.938 11.086 1 79.38 402 ARG B O 1
ATOM 8974 N N . ILE B 1 403 ? -37.219 26.984 10.492 1 88.44 403 ILE B N 1
ATOM 8975 C CA . ILE B 1 403 ? -36.375 26.766 9.328 1 88.44 403 ILE B CA 1
ATOM 8976 C C . ILE B 1 403 ? -37.219 26.344 8.133 1 88.44 403 ILE B C 1
ATOM 8978 O O . ILE B 1 403 ? -38.344 25.906 8.305 1 88.44 403 ILE B O 1
ATOM 8982 N N . ASN B 1 404 ? -36.812 26.594 6.871 1 90.25 404 ASN B N 1
ATOM 8983 C CA . ASN B 1 404 ? -37.438 26.078 5.656 1 90.25 404 ASN B CA 1
ATOM 8984 C C . ASN B 1 404 ? -37.125 24.609 5.426 1 90.25 404 ASN B C 1
ATOM 8986 O O . ASN B 1 404 ? -36.062 24.281 4.902 1 90.25 404 ASN B O 1
ATOM 8990 N N . TRP B 1 405 ? -38.062 23.75 5.746 1 92.38 405 TRP B N 1
ATOM 8991 C CA . TRP B 1 405 ? -37.844 22.312 5.746 1 92.38 405 TRP B CA 1
ATOM 8992 C C . TRP B 1 405 ? -37.656 21.781 4.324 1 92.38 405 TRP B C 1
ATOM 8994 O O . TRP B 1 405 ? -37.031 20.734 4.109 1 92.38 405 TRP B O 1
ATOM 9004 N N . PHE B 1 406 ? -38.281 22.422 3.318 1 92.19 406 PHE B N 1
ATOM 9005 C CA . PHE B 1 406 ? -38.031 22.031 1.932 1 92.19 406 PHE B CA 1
ATOM 9006 C C . PHE B 1 406 ? -36.562 22.234 1.558 1 92.19 406 PHE B C 1
ATOM 9008 O O . PHE B 1 406 ? -35.969 21.359 0.941 1 92.19 406 PHE B O 1
ATOM 9015 N N . MET B 1 407 ? -36.062 23.344 1.925 1 90.38 407 MET B N 1
ATOM 9016 C CA . MET B 1 407 ? -34.656 23.625 1.641 1 90.38 407 MET B CA 1
ATOM 9017 C C . MET B 1 407 ? -33.719 22.719 2.451 1 90.38 407 MET B C 1
ATOM 9019 O O . MET B 1 407 ? -32.656 22.359 1.997 1 90.38 407 MET B O 1
ATOM 9023 N N . PHE B 1 408 ? -34.344 22.375 3.643 1 92.75 408 PHE B N 1
ATOM 9024 C CA . PHE B 1 408 ? -33.625 21.422 4.488 1 92.75 408 PHE B CA 1
ATOM 9025 C C . PHE B 1 408 ? -33.375 20.109 3.748 1 92.75 408 PHE B C 1
ATOM 9027 O O . PHE B 1 408 ? -32.25 19.625 3.695 1 92.75 408 PHE B O 1
ATOM 9034 N N . TYR B 1 409 ? -34.344 19.547 3.09 1 95.56 409 TYR B N 1
ATOM 9035 C CA . TYR B 1 409 ? -34.25 18.297 2.348 1 95.56 409 TYR B CA 1
ATOM 9036 C C . TYR B 1 409 ? -33.469 18.484 1.059 1 95.56 409 TYR B C 1
ATOM 9038 O O . TYR B 1 409 ? -32.656 17.625 0.679 1 95.56 409 TYR B O 1
ATOM 9046 N N . PHE B 1 410 ? -33.594 19.594 0.445 1 94.31 410 PHE B N 1
ATOM 9047 C CA . PHE B 1 410 ? -32.938 19.844 -0.834 1 94.31 410 PHE B CA 1
ATOM 9048 C C . PHE B 1 410 ? -31.438 19.969 -0.659 1 94.31 410 PHE B C 1
ATOM 9050 O O . PHE B 1 410 ? -30.672 19.453 -1.477 1 94.31 410 PHE B O 1
ATOM 9057 N N . HIS B 1 411 ? -31 20.656 0.378 1 92.38 411 HIS B N 1
ATOM 9058 C CA . HIS B 1 411 ? -29.578 20.844 0.641 1 92.38 411 HIS B CA 1
ATOM 9059 C C . HIS B 1 411 ? -28.875 19.5 0.783 1 92.38 411 HIS B C 1
ATOM 9061 O O . HIS B 1 411 ? -27.797 19.297 0.218 1 92.38 411 HIS B O 1
ATOM 9067 N N . ARG B 1 412 ? -29.469 18.672 1.518 1 93.94 412 ARG B N 1
ATOM 9068 C CA . ARG B 1 412 ? -28.875 17.359 1.721 1 93.94 412 ARG B CA 1
ATOM 9069 C C . ARG B 1 412 ? -28.828 16.562 0.416 1 93.94 412 ARG B C 1
ATOM 9071 O O . ARG B 1 412 ? -27.828 15.938 0.098 1 93.94 412 ARG B O 1
ATOM 9078 N N . PHE B 1 413 ? -29.938 16.578 -0.315 1 95.94 413 PHE B N 1
ATOM 9079 C CA . PHE B 1 413 ? -30.031 15.891 -1.594 1 95.94 413 PHE B CA 1
ATOM 9080 C C . PHE B 1 413 ? -28.969 16.406 -2.562 1 95.94 413 PHE B C 1
ATOM 9082 O O . PHE B 1 413 ? -28.266 15.617 -3.209 1 95.94 413 PHE B O 1
ATOM 9089 N N . TRP B 1 414 ? -28.797 17.688 -2.6 1 95.19 414 TRP B N 1
ATOM 9090 C CA . TRP B 1 414 ? -27.859 18.328 -3.521 1 95.19 414 TRP B CA 1
ATOM 9091 C C . TRP B 1 414 ? -26.422 18.047 -3.111 1 95.19 414 TRP B C 1
ATOM 9093 O O . TRP B 1 414 ? -25.547 17.906 -3.965 1 95.19 414 TRP B O 1
ATOM 9103 N N . ARG B 1 415 ? -26.203 17.938 -1.862 1 93.75 415 ARG B N 1
ATOM 9104 C CA . ARG B 1 415 ? -24.859 17.734 -1.337 1 93.75 415 ARG B CA 1
ATOM 9105 C C . ARG B 1 415 ? -24.359 16.328 -1.638 1 93.75 415 ARG B C 1
ATOM 9107 O O . ARG B 1 415 ? -23.172 16.125 -1.897 1 93.75 415 ARG B O 1
ATOM 9114 N N . LEU B 1 416 ? -25.219 15.391 -1.738 1 96.38 416 LEU B N 1
ATOM 9115 C CA . LEU B 1 416 ? -24.828 13.992 -1.832 1 96.38 416 LEU B CA 1
ATOM 9116 C C . LEU B 1 416 ? -24.969 13.477 -3.262 1 96.38 416 LEU B C 1
ATOM 9118 O O . LEU B 1 416 ? -24.109 12.742 -3.754 1 96.38 416 LEU B O 1
ATOM 9122 N N . THR B 1 417 ? -25.938 13.852 -3.996 1 97.56 417 THR B N 1
ATOM 9123 C CA . THR B 1 417 ? -26.438 13.148 -5.176 1 97.56 417 THR B CA 1
ATOM 9124 C C . THR B 1 417 ? -25.5 13.359 -6.363 1 97.56 417 THR B C 1
ATOM 9126 O O . THR B 1 417 ? -25.188 12.414 -7.094 1 97.56 417 THR B O 1
ATOM 9129 N N . PRO B 1 418 ? -25.016 14.57 -6.605 1 96.62 418 PRO B N 1
ATOM 9130 C CA . PRO B 1 418 ? -24.203 14.75 -7.812 1 96.62 418 PRO B CA 1
ATOM 9131 C C . PRO B 1 418 ? -22.969 13.859 -7.828 1 96.62 418 PRO B C 1
ATOM 9133 O O . PRO B 1 418 ? -22.734 13.141 -8.805 1 96.62 418 PRO B O 1
ATOM 9136 N N . ALA B 1 419 ? -22.156 13.867 -6.812 1 97.44 419 ALA B N 1
ATOM 9137 C CA . ALA B 1 419 ? -20.969 13.016 -6.75 1 97.44 419 ALA B CA 1
ATOM 9138 C C . ALA B 1 419 ? -21.344 11.547 -6.812 1 97.44 419 ALA B C 1
ATOM 9140 O O . ALA B 1 419 ? -20.672 10.75 -7.473 1 97.44 419 ALA B O 1
ATOM 9141 N N . TYR B 1 420 ? -22.469 11.211 -6.152 1 97.94 420 TYR B N 1
ATOM 9142 C CA . TYR B 1 420 ? -22.984 9.844 -6.129 1 97.94 420 TYR B CA 1
ATOM 9143 C C . TYR B 1 420 ? -23.359 9.375 -7.531 1 97.94 420 TYR B C 1
ATOM 9145 O O . TYR B 1 420 ? -22.875 8.344 -7.996 1 97.94 420 TYR B O 1
ATOM 9153 N N . MET B 1 421 ? -24.047 10.141 -8.234 1 97.44 421 MET B N 1
ATOM 9154 C CA . MET B 1 421 ? -24.531 9.773 -9.555 1 97.44 421 MET B CA 1
ATOM 9155 C C . MET B 1 421 ? -23.391 9.773 -10.57 1 97.44 421 MET B C 1
ATOM 9157 O O . MET B 1 421 ? -23.359 8.922 -11.461 1 97.44 421 MET B O 1
ATOM 9161 N N . LEU B 1 422 ? -22.516 10.688 -10.5 1 97.44 422 LEU B N 1
ATOM 9162 C CA . LEU B 1 422 ? -21.422 10.758 -11.461 1 97.44 422 LEU B CA 1
ATOM 9163 C C . LEU B 1 422 ? -20.453 9.594 -11.266 1 97.44 422 LEU B C 1
ATOM 9165 O O . LEU B 1 422 ? -19.969 9.016 -12.242 1 97.44 422 LEU B O 1
ATOM 9169 N N . LEU B 1 423 ? -20.156 9.25 -10.023 1 97.75 423 LEU B N 1
ATOM 9170 C CA . LEU B 1 423 ? -19.281 8.102 -9.781 1 97.75 423 LEU B CA 1
ATOM 9171 C C . LEU B 1 423 ? -19.984 6.801 -10.156 1 97.75 423 LEU B C 1
ATOM 9173 O O . LEU B 1 423 ? -19.344 5.859 -10.625 1 97.75 423 LEU B O 1
ATOM 9177 N N . MET B 1 424 ? -21.297 6.773 -9.906 1 97.12 424 MET B N 1
ATOM 9178 C CA . MET B 1 424 ? -22.062 5.621 -10.367 1 97.12 424 MET B CA 1
ATOM 9179 C C . MET B 1 424 ? -22.016 5.508 -11.883 1 97.12 424 MET B C 1
ATOM 9181 O O . MET B 1 424 ? -21.891 4.41 -12.43 1 97.12 424 MET B O 1
ATOM 9185 N N . MET B 1 425 ? -22.125 6.633 -12.555 1 97.06 425 MET B N 1
ATOM 9186 C CA . MET B 1 425 ? -22.016 6.637 -14.016 1 97.06 425 MET B CA 1
ATOM 9187 C C . MET B 1 425 ? -20.656 6.094 -14.461 1 97.06 425 MET B C 1
ATOM 9189 O O . MET B 1 425 ? -20.578 5.293 -15.398 1 97.06 425 MET B O 1
ATOM 9193 N N . ILE B 1 426 ? -19.594 6.469 -13.805 1 97.56 426 ILE B N 1
ATOM 9194 C CA . ILE B 1 426 ? -18.266 5.98 -14.125 1 97.56 426 ILE B CA 1
ATOM 9195 C C . ILE B 1 426 ? -18.203 4.469 -13.914 1 97.56 426 ILE B C 1
ATOM 9197 O O . ILE B 1 426 ? -17.672 3.736 -14.75 1 97.56 426 ILE B O 1
ATOM 9201 N N . SER B 1 427 ? -18.797 4.016 -12.836 1 96.25 427 SER B N 1
ATOM 9202 C CA . SER B 1 427 ? -18.812 2.59 -12.523 1 96.25 427 SER B CA 1
ATOM 9203 C C . SER B 1 427 ? -19.594 1.798 -13.57 1 96.25 427 SER B C 1
ATOM 9205 O O . SER B 1 427 ? -19.156 0.718 -13.984 1 96.25 427 SER B O 1
ATOM 9207 N N . ILE B 1 428 ? -20.672 2.334 -14.023 1 95.69 428 ILE B N 1
ATOM 9208 C CA . ILE B 1 428 ? -21.547 1.645 -14.961 1 95.69 428 ILE B CA 1
ATOM 9209 C C . ILE B 1 428 ? -20.938 1.695 -16.375 1 95.69 428 ILE B C 1
ATOM 9211 O O . ILE B 1 428 ? -20.844 0.667 -17.047 1 95.69 428 ILE B O 1
ATOM 9215 N N . CYS B 1 429 ? -20.422 2.832 -16.75 1 96.5 429 CYS B N 1
ATOM 9216 C CA . CYS B 1 429 ? -20.141 3.068 -18.156 1 96.5 429 CYS B CA 1
ATOM 9217 C C . CYS B 1 429 ? -18.656 2.842 -18.453 1 96.5 429 CYS B C 1
ATOM 9219 O O . CYS B 1 429 ? -18.281 2.506 -19.578 1 96.5 429 CYS B O 1
ATOM 9221 N N . LEU B 1 430 ? -17.828 2.99 -17.5 1 96.56 430 LEU B N 1
ATOM 9222 C CA . LEU B 1 430 ? -16.422 3.045 -17.844 1 96.56 430 LEU B CA 1
ATOM 9223 C C . LEU B 1 430 ? -15.641 1.939 -17.141 1 96.56 430 LEU B C 1
ATOM 9225 O O . LEU B 1 430 ? -14.492 1.655 -17.484 1 96.56 430 LEU B O 1
ATOM 9229 N N . SER B 1 431 ? -16.172 1.279 -16.156 1 94.44 431 SER B N 1
ATOM 9230 C CA . SER B 1 431 ? -15.414 0.335 -15.336 1 94.44 431 SER B CA 1
ATOM 9231 C C . SER B 1 431 ? -14.867 -0.814 -16.172 1 94.44 431 SER B C 1
ATOM 9233 O O . SER B 1 431 ? -13.828 -1.389 -15.852 1 94.44 431 SER B O 1
ATOM 9235 N N . ARG B 1 432 ? -15.531 -1.18 -17.25 1 92.5 432 ARG B N 1
ATOM 9236 C CA . ARG B 1 432 ? -15.094 -2.275 -18.109 1 92.5 432 ARG B CA 1
ATOM 9237 C C . ARG B 1 432 ? -13.734 -1.973 -18.734 1 92.5 432 ARG B C 1
ATOM 9239 O O . ARG B 1 432 ? -12.992 -2.889 -19.094 1 92.5 432 ARG B O 1
ATOM 9246 N N . TYR B 1 433 ? -13.344 -0.701 -18.75 1 93.5 433 TYR B N 1
ATOM 9247 C CA . TYR B 1 433 ? -12.109 -0.293 -19.422 1 93.5 433 TYR B CA 1
ATOM 9248 C C . TYR B 1 433 ? -11.023 0.021 -18.406 1 93.5 433 TYR B C 1
ATOM 9250 O O . TYR B 1 433 ? -9.945 0.499 -18.766 1 93.5 433 TYR B O 1
ATOM 9258 N N . PHE B 1 434 ? -11.258 -0.165 -17.109 1 92.62 434 PHE B N 1
ATOM 9259 C CA . PHE B 1 434 ? -10.32 0.179 -16.047 1 92.62 434 PHE B CA 1
ATOM 9260 C C . PHE B 1 434 ? -9.164 -0.811 -16.016 1 92.62 434 PHE B C 1
ATOM 9262 O O . PHE B 1 434 ? -8.062 -0.469 -15.57 1 92.62 434 PHE B O 1
ATOM 9269 N N . GLY B 1 435 ? -9.438 -2.047 -16.453 1 90.62 435 GLY B N 1
ATOM 9270 C CA . GLY B 1 435 ? -8.438 -3.088 -16.297 1 90.62 435 GLY B CA 1
ATOM 9271 C C . GLY B 1 435 ? -8.484 -4.137 -17.391 1 90.62 435 GLY B C 1
ATOM 9272 O O . GLY B 1 435 ? -9.117 -3.932 -18.422 1 90.62 435 GLY B O 1
ATOM 9273 N N . ASP B 1 436 ? -7.641 -5.074 -17.156 1 90 436 ASP B N 1
ATOM 9274 C CA . ASP B 1 436 ? -7.473 -6.219 -18.047 1 90 436 ASP B CA 1
ATOM 9275 C C . ASP B 1 436 ? -6.926 -7.426 -17.281 1 90 436 ASP B C 1
ATOM 9277 O O . ASP B 1 436 ? -6.523 -7.312 -16.125 1 90 436 ASP B O 1
ATOM 9281 N N . GLY B 1 437 ? -7.105 -8.625 -17.953 1 90.69 437 GLY B N 1
ATOM 9282 C CA . GLY B 1 437 ? -6.617 -9.836 -17.328 1 90.69 437 GLY B CA 1
ATOM 9283 C C . GLY B 1 437 ? -7.574 -11 -17.453 1 90.69 437 GLY B C 1
ATOM 9284 O O . GLY B 1 437 ? -8.68 -10.852 -17.969 1 90.69 437 GLY B O 1
ATOM 9285 N N . PRO B 1 438 ? -7.125 -12.109 -16.969 1 91.12 438 PRO B N 1
ATOM 9286 C CA . PRO B 1 438 ? -7.922 -13.328 -17.125 1 91.12 438 PRO B CA 1
ATOM 9287 C C . PRO B 1 438 ? -9.234 -13.281 -16.359 1 91.12 438 PRO B C 1
ATOM 9289 O O . PRO B 1 438 ? -10.25 -13.812 -16.812 1 91.12 438 PRO B O 1
ATOM 9292 N N . LEU B 1 439 ? -9.266 -12.609 -15.219 1 89.44 439 LEU B N 1
ATOM 9293 C CA . LEU B 1 439 ? -10.445 -12.609 -14.367 1 89.44 439 LEU B CA 1
ATOM 9294 C C . LEU B 1 439 ? -11.242 -11.32 -14.547 1 89.44 439 LEU B C 1
ATOM 9296 O O . LEU B 1 439 ? -12.273 -11.125 -13.898 1 89.44 439 LEU B O 1
ATOM 9300 N N . TRP B 1 440 ? -10.781 -10.43 -15.391 1 90.69 440 TRP B N 1
ATOM 9301 C CA . TRP B 1 440 ? -11.469 -9.156 -15.578 1 90.69 440 TRP B CA 1
ATOM 9302 C C . TRP B 1 440 ? -12.852 -9.367 -16.188 1 90.69 440 TRP B C 1
ATOM 9304 O O . TRP B 1 440 ? -12.984 -10.031 -17.219 1 90.69 440 TRP B O 1
ATOM 9314 N N . PRO B 1 441 ? -13.844 -8.82 -15.586 1 88.31 441 PRO B N 1
ATOM 9315 C CA . PRO B 1 441 ? -15.203 -9.023 -16.109 1 88.31 441 PRO B CA 1
ATOM 9316 C C . PRO B 1 441 ? -15.438 -8.289 -17.422 1 88.31 441 PRO B C 1
ATOM 9318 O O . PRO B 1 441 ? -15.055 -7.121 -17.562 1 88.31 441 PRO B O 1
ATOM 9321 N N . ASP B 1 442 ? -16.156 -8.914 -18.297 1 85.31 442 ASP B N 1
ATOM 9322 C CA . ASP B 1 442 ? -16.375 -8.367 -19.625 1 85.31 442 ASP B CA 1
ATOM 9323 C C . ASP B 1 442 ? -17.312 -7.156 -19.578 1 85.31 442 ASP B C 1
ATOM 9325 O O . ASP B 1 442 ? -17.188 -6.234 -20.375 1 85.31 442 ASP B O 1
ATOM 9329 N N . GLN B 1 443 ? -18.266 -7.203 -18.641 1 85.75 443 GLN B N 1
ATOM 9330 C CA . GLN B 1 443 ? -19.25 -6.125 -18.578 1 85.75 443 GLN B CA 1
ATOM 9331 C C . GLN B 1 443 ? -18.875 -5.098 -17.516 1 85.75 443 GLN B C 1
ATOM 9333 O O . GLN B 1 443 ? -19.656 -4.191 -17.219 1 85.75 443 GLN B O 1
ATOM 9338 N N . GLY B 1 444 ? -17.812 -5.23 -16.953 1 88.75 444 GLY B N 1
ATOM 9339 C CA . GLY B 1 444 ? -17.406 -4.289 -15.914 1 88.75 444 GLY B CA 1
ATOM 9340 C C . GLY B 1 444 ? -17.875 -4.688 -14.531 1 88.75 444 GLY B C 1
ATOM 9341 O O . GLY B 1 444 ? -18.109 -5.871 -14.266 1 88.75 444 GLY B O 1
ATOM 9342 N N . MET B 1 445 ? -18.047 -3.75 -13.609 1 89.06 445 MET B N 1
ATOM 9343 C CA . MET B 1 445 ? -18.234 -4.012 -12.188 1 89.06 445 MET B CA 1
ATOM 9344 C C . MET B 1 445 ? -19.719 -4.125 -11.852 1 89.06 445 MET B C 1
ATOM 9346 O O . MET B 1 445 ? -20.094 -4.609 -10.781 1 89.06 445 MET B O 1
ATOM 9350 N N . GLU B 1 446 ? -20.562 -3.65 -12.75 1 90.81 446 GLU B N 1
ATOM 9351 C CA . GLU B 1 446 ? -22.016 -3.654 -12.508 1 90.81 446 GLU B CA 1
ATOM 9352 C C . GLU B 1 446 ? -22.719 -4.695 -13.375 1 90.81 446 GLU B C 1
ATOM 9354 O O . GLU B 1 446 ? -22.422 -4.82 -14.562 1 90.81 446 GLU B O 1
ATOM 9359 N N . VAL B 1 447 ? -23.609 -5.414 -12.758 1 86.38 447 VAL B N 1
ATOM 9360 C CA . VAL B 1 447 ? -24.359 -6.453 -13.461 1 86.38 447 VAL B CA 1
ATOM 9361 C C . VAL B 1 447 ? -25.344 -5.812 -14.438 1 86.38 447 VAL B C 1
ATOM 9363 O O . VAL B 1 447 ? -26.094 -4.91 -14.07 1 86.38 447 VAL B O 1
ATOM 9366 N N . ASN B 1 448 ? -25.297 -6.199 -15.633 1 88.25 448 ASN B N 1
ATOM 9367 C CA . ASN B 1 448 ? -26.188 -5.734 -16.703 1 88.25 448 ASN B CA 1
ATOM 9368 C C . ASN B 1 448 ? -26.219 -4.207 -16.781 1 88.25 448 ASN B C 1
ATOM 9370 O O . ASN B 1 448 ? -27.281 -3.617 -16.984 1 88.25 448 ASN B O 1
ATOM 9374 N N . TYR B 1 449 ? -25.172 -3.541 -16.453 1 91.25 449 TYR B N 1
ATOM 9375 C CA . TYR B 1 449 ? -25.016 -2.094 -16.516 1 91.25 449 TYR B CA 1
ATOM 9376 C C . TYR B 1 449 ? -26.109 -1.387 -15.734 1 91.25 449 TYR B C 1
ATOM 9378 O O . TYR B 1 449 ? -26.547 -0.289 -16.109 1 91.25 449 TYR B O 1
ATOM 9386 N N . CYS B 1 450 ? -26.734 -2.047 -14.773 1 91.81 450 CYS B N 1
ATOM 9387 C CA . CYS B 1 450 ? -27.766 -1.497 -13.906 1 91.81 450 CYS B CA 1
ATOM 9388 C C . CYS B 1 450 ? -28.953 -0.988 -14.727 1 91.81 450 CYS B C 1
ATOM 9390 O O . CYS B 1 450 ? -29.578 0.012 -14.375 1 91.81 450 CYS B O 1
ATOM 9392 N N . LYS B 1 451 ? -29.219 -1.534 -15.805 1 90.56 451 LYS B N 1
ATOM 9393 C CA . LYS B 1 451 ? -30.203 -1.041 -16.766 1 90.56 451 LYS B CA 1
ATOM 9394 C C . LYS B 1 451 ? -31.578 -0.896 -16.109 1 90.56 451 LYS B C 1
ATOM 9396 O O . LYS B 1 451 ? -32.281 0.095 -16.328 1 90.56 451 LYS B O 1
ATOM 9401 N N . ASP B 1 452 ? -31.969 -1.729 -15.172 1 89.44 452 ASP B N 1
ATOM 9402 C CA . ASP B 1 452 ? -33.312 -1.694 -14.609 1 89.44 452 ASP B CA 1
ATOM 9403 C C . ASP B 1 452 ? -33.281 -1.289 -13.133 1 89.44 452 ASP B C 1
ATOM 9405 O O . ASP B 1 452 ? -34.312 -1.325 -12.453 1 89.44 452 ASP B O 1
ATOM 9409 N N . THR B 1 453 ? -32.156 -0.858 -12.648 1 91.62 453 THR B N 1
ATOM 9410 C CA . THR B 1 453 ? -32.094 -0.676 -11.203 1 91.62 453 THR B CA 1
ATOM 9411 C C . THR B 1 453 ? -31.5 0.685 -10.852 1 91.62 453 THR B C 1
ATOM 9413 O O . THR B 1 453 ? -31.656 1.162 -9.727 1 91.62 453 THR B O 1
ATOM 9416 N N . TRP B 1 454 ? -30.891 1.429 -11.781 1 92.94 454 TRP B N 1
ATOM 9417 C CA . TRP B 1 454 ? -30.141 2.639 -11.477 1 92.94 454 TRP B CA 1
ATOM 9418 C C . TRP B 1 454 ? -31.047 3.705 -10.867 1 92.94 454 TRP B C 1
ATOM 9420 O O . TRP B 1 454 ? -30.609 4.5 -10.031 1 92.94 454 TRP B O 1
ATOM 9430 N N . TRP B 1 455 ? -32.344 3.816 -11.234 1 94.12 455 TRP B N 1
ATOM 9431 C CA . TRP B 1 455 ? -33.25 4.855 -10.766 1 94.12 455 TRP B CA 1
ATOM 9432 C C . TRP B 1 455 ? -33.562 4.684 -9.289 1 94.12 455 TRP B C 1
ATOM 9434 O O . TRP B 1 455 ? -33.938 5.648 -8.602 1 94.12 455 TRP B O 1
ATOM 9444 N N . LYS B 1 456 ? -33.5 3.459 -8.781 1 95.62 456 LYS B N 1
ATOM 9445 C CA . LYS B 1 456 ? -33.688 3.219 -7.352 1 95.62 456 LYS B CA 1
ATOM 9446 C C . LYS B 1 456 ? -32.625 3.904 -6.52 1 95.62 456 LYS B C 1
ATOM 9448 O O . LYS B 1 456 ? -32.875 4.344 -5.398 1 95.62 456 LYS B O 1
ATOM 9453 N N . ASN B 1 457 ? -31.391 3.938 -7.102 1 96.56 457 ASN B N 1
ATOM 9454 C CA . ASN B 1 457 ? -30.312 4.637 -6.43 1 96.56 457 ASN B CA 1
ATOM 9455 C C . ASN B 1 457 ? -30.547 6.145 -6.398 1 96.56 457 ASN B C 1
ATOM 9457 O O . ASN B 1 457 ? -30.281 6.797 -5.387 1 96.56 457 ASN B O 1
ATOM 9461 N N . LEU B 1 458 ? -31.047 6.68 -7.461 1 96.25 458 LEU B N 1
ATOM 9462 C CA . LEU B 1 458 ? -31.328 8.109 -7.539 1 96.25 458 LEU B CA 1
ATOM 9463 C C . LEU B 1 458 ? -32.375 8.516 -6.504 1 96.25 458 LEU B C 1
ATOM 9465 O O . LEU B 1 458 ? -32.281 9.586 -5.902 1 96.25 458 LEU B O 1
ATOM 9469 N N . LEU B 1 459 ? -33.281 7.598 -6.242 1 96.38 459 LEU B N 1
ATOM 9470 C CA . LEU B 1 459 ? -34.375 7.883 -5.309 1 96.38 459 LEU B CA 1
ATOM 9471 C C . LEU B 1 459 ? -34 7.445 -3.896 1 96.38 459 LEU B C 1
ATOM 9473 O O . LEU B 1 459 ? -34.781 7.629 -2.959 1 96.38 459 LEU B O 1
ATOM 9477 N N . TYR B 1 460 ? -32.875 6.883 -3.734 1 97.25 460 TYR B N 1
ATOM 9478 C CA . TYR B 1 460 ? -32.375 6.43 -2.439 1 97.25 460 TYR B CA 1
ATOM 9479 C C . TYR B 1 460 ? -33.312 5.391 -1.83 1 97.25 460 TYR B C 1
ATOM 9481 O O . TYR B 1 460 ? -33.625 5.465 -0.644 1 97.25 460 TYR B O 1
ATOM 9489 N N . ILE B 1 461 ? -33.781 4.375 -2.668 1 96.19 461 ILE B N 1
ATOM 9490 C CA . ILE B 1 461 ? -34.656 3.318 -2.178 1 96.19 461 ILE B CA 1
ATOM 9491 C C . ILE B 1 461 ? -34.125 1.958 -2.605 1 96.19 461 ILE B C 1
ATOM 9493 O O . ILE B 1 461 ? -34.844 0.961 -2.594 1 96.19 461 ILE B O 1
ATOM 9497 N N . ASN B 1 462 ? -32.844 1.883 -3.07 1 94 462 ASN B N 1
ATOM 9498 C CA . ASN B 1 462 ? -32.25 0.664 -3.602 1 94 462 ASN B CA 1
ATOM 9499 C C . ASN B 1 462 ? -32.125 -0.418 -2.531 1 94 462 ASN B C 1
ATOM 9501 O O . ASN B 1 462 ? -32.125 -1.61 -2.846 1 94 462 ASN B O 1
ATOM 9505 N N . ASN B 1 463 ? -32.094 -0.065 -1.235 1 93.56 463 ASN B N 1
ATOM 9506 C CA . ASN B 1 463 ? -31.906 -1.03 -0.156 1 93.56 463 ASN B CA 1
ATOM 9507 C C . ASN B 1 463 ? -33.219 -1.703 0.218 1 93.56 463 ASN B C 1
ATOM 9509 O O . ASN B 1 463 ? -33.25 -2.625 1.036 1 93.56 463 ASN B O 1
ATOM 9513 N N . LEU B 1 464 ? -34.312 -1.271 -0.372 1 94 464 LEU B N 1
ATOM 9514 C CA . LEU B 1 464 ? -35.625 -1.82 -0.051 1 94 464 LEU B CA 1
ATOM 9515 C C . LEU B 1 464 ? -35.969 -2.988 -0.972 1 94 464 LEU B C 1
ATOM 9517 O O . LEU B 1 464 ? -36.969 -3.689 -0.75 1 94 464 LEU B O 1
ATOM 9521 N N . PHE B 1 465 ? -35.062 -3.273 -1.926 1 88.88 465 PHE B N 1
ATOM 9522 C CA . PHE B 1 465 ? -35.312 -4.328 -2.902 1 88.88 465 PHE B CA 1
ATOM 9523 C C . PHE B 1 465 ? -34.219 -5.398 -2.836 1 88.88 465 PHE B C 1
ATOM 9525 O O . PHE B 1 465 ? -33.062 -5.102 -2.514 1 88.88 465 PHE B O 1
ATOM 9532 N N . ASN B 1 466 ? -34.562 -6.68 -3.088 1 78.12 466 ASN B N 1
ATOM 9533 C CA . ASN B 1 466 ? -33.625 -7.797 -3.004 1 78.12 466 ASN B CA 1
ATOM 9534 C C . ASN B 1 466 ? -33 -8.109 -4.363 1 78.12 466 ASN B C 1
ATOM 9536 O O . ASN B 1 466 ? -32.219 -9.055 -4.488 1 78.12 466 ASN B O 1
ATOM 9540 N N . GLU B 1 467 ? -33.156 -7.27 -5.254 1 74.31 467 GLU B N 1
ATOM 9541 C CA . GLU B 1 467 ? -32.531 -7.492 -6.566 1 74.31 467 GLU B CA 1
ATOM 9542 C C . GLU B 1 467 ? -31.062 -7.117 -6.559 1 74.31 467 GLU B C 1
ATOM 9544 O O . GLU B 1 467 ? -30.531 -6.688 -5.535 1 74.31 467 GLU B O 1
ATOM 9549 N N . GLN B 1 468 ? -30.375 -7.508 -7.66 1 77.44 468 GLN B N 1
ATOM 9550 C CA . GLN B 1 468 ? -28.969 -7.152 -7.809 1 77.44 468 GLN B CA 1
ATOM 9551 C C . GLN B 1 468 ? -28.781 -5.641 -7.738 1 77.44 468 GLN B C 1
ATOM 9553 O O . GLN B 1 468 ? -29.391 -4.895 -8.5 1 77.44 468 GLN B O 1
ATOM 9558 N N . SER B 1 469 ? -28.031 -5.285 -6.781 1 81.44 469 SER B N 1
ATOM 9559 C CA . SER B 1 469 ? -27.875 -3.865 -6.473 1 81.44 469 SER B CA 1
ATOM 9560 C C . SER B 1 469 ? -26.984 -3.168 -7.496 1 81.44 469 SER B C 1
ATOM 9562 O O . SER B 1 469 ? -26.125 -3.801 -8.109 1 81.44 469 SER B O 1
ATOM 9564 N N . CYS B 1 470 ? -27.375 -1.991 -7.863 1 89.56 470 CYS B N 1
ATOM 9565 C CA . CYS B 1 470 ? -26.531 -1.086 -8.625 1 89.56 470 CYS B CA 1
ATOM 9566 C C . CYS B 1 470 ? -25.641 -0.27 -7.695 1 89.56 470 CYS B C 1
ATOM 9568 O O . CYS B 1 470 ? -26.125 0.417 -6.797 1 89.56 470 CYS B O 1
ATOM 9570 N N . PHE B 1 471 ? -24.281 -0.386 -7.898 1 92.06 471 PHE B N 1
ATOM 9571 C CA . PHE B 1 471 ? -23.375 0.317 -7.004 1 92.06 471 PHE B CA 1
ATOM 9572 C C . PHE B 1 471 ? -23.562 -0.15 -5.566 1 92.06 471 PHE B C 1
ATOM 9574 O O . PHE B 1 471 ? -23.953 0.632 -4.699 1 92.06 471 PHE B O 1
ATOM 9581 N N . GLY B 1 472 ? -23.234 -1.327 -5.289 1 88.88 472 GLY B N 1
ATOM 9582 C CA . GLY B 1 472 ? -23.562 -2.129 -4.121 1 88.88 472 GLY B CA 1
ATOM 9583 C C . GLY B 1 472 ? -23.297 -1.413 -2.811 1 88.88 472 GLY B C 1
ATOM 9584 O O . GLY B 1 472 ? -24.078 -1.523 -1.865 1 88.88 472 GLY B O 1
ATOM 9585 N N . VAL B 1 473 ? -22.312 -0.58 -2.658 1 90.12 473 VAL B N 1
ATOM 9586 C CA . VAL B 1 473 ? -21.938 0.061 -1.402 1 90.12 473 VAL B CA 1
ATOM 9587 C C . VAL B 1 473 ? -22.938 1.153 -1.057 1 90.12 473 VAL B C 1
ATOM 9589 O O . VAL B 1 473 ? -23.016 1.594 0.092 1 90.12 473 VAL B O 1
ATOM 9592 N N . SER B 1 474 ? -23.875 1.468 -1.944 1 94.75 474 SER B N 1
ATOM 9593 C CA . SER B 1 474 ? -24.719 2.645 -1.814 1 94.75 474 SER B CA 1
ATOM 9594 C C . SER B 1 474 ? -25.922 2.363 -0.908 1 94.75 474 SER B C 1
ATOM 9596 O O . SER B 1 474 ? -26.719 3.258 -0.636 1 94.75 474 SER B O 1
ATOM 9598 N N . TRP B 1 475 ? -26.094 1.137 -0.394 1 94.31 475 TRP B N 1
ATOM 9599 C CA . TRP B 1 475 ? -27.188 0.876 0.546 1 94.31 475 TRP B CA 1
ATOM 9600 C C . TRP B 1 475 ? -27.109 1.82 1.741 1 94.31 475 TRP B C 1
ATOM 9602 O O . TRP B 1 475 ? -28.125 2.238 2.277 1 94.31 475 TRP B O 1
ATOM 9612 N N . TYR B 1 476 ? -25.922 2.107 2.205 1 95.94 476 TYR B N 1
ATOM 9613 C CA . TYR B 1 476 ? -25.719 3.016 3.326 1 95.94 476 TYR B CA 1
ATOM 9614 C C . TYR B 1 476 ? -26.312 4.391 3.033 1 95.94 476 TYR B C 1
ATOM 9616 O O . TYR B 1 476 ? -26.922 5.004 3.904 1 95.94 476 TYR B O 1
ATOM 9624 N N . LEU B 1 477 ? -26.078 4.906 1.819 1 96.88 477 LEU B N 1
ATOM 9625 C CA . LEU B 1 477 ? -26.578 6.223 1.444 1 96.88 477 LEU B CA 1
ATOM 9626 C C . LEU B 1 477 ? -28.094 6.238 1.448 1 96.88 477 LEU B C 1
ATOM 9628 O O . LEU B 1 477 ? -28.719 7.242 1.821 1 96.88 477 LEU B O 1
ATOM 9632 N N . ALA B 1 478 ? -28.656 5.141 0.973 1 97.19 478 ALA B N 1
ATOM 9633 C CA . ALA B 1 478 ? -30.109 5.031 1.015 1 97.19 478 ALA B CA 1
ATOM 9634 C C . ALA B 1 478 ? -30.625 5.113 2.447 1 97.19 478 ALA B C 1
ATOM 9636 O O . ALA B 1 478 ? -31.562 5.867 2.736 1 97.19 478 ALA B O 1
ATOM 9637 N N . ASN B 1 479 ? -30.031 4.422 3.355 1 97.62 479 ASN B N 1
ATOM 9638 C CA . ASN B 1 479 ? -30.391 4.469 4.766 1 97.62 479 ASN B CA 1
ATOM 9639 C C . ASN B 1 479 ? -30.219 5.871 5.344 1 97.62 479 ASN B C 1
ATOM 9641 O O . ASN B 1 479 ? -31.109 6.387 6.016 1 97.62 479 ASN B O 1
ATOM 9645 N N . ASP B 1 480 ? -29.078 6.449 5.105 1 97.31 480 ASP B N 1
ATOM 9646 C CA . ASP B 1 480 ? -28.781 7.773 5.645 1 97.31 480 ASP B CA 1
ATOM 9647 C C . ASP B 1 480 ? -29.812 8.805 5.191 1 97.31 480 ASP B C 1
ATOM 9649 O O . ASP B 1 480 ? -30.266 9.617 5.992 1 97.31 480 ASP B O 1
ATOM 9653 N N . MET B 1 481 ? -30.141 8.75 3.9 1 97.69 481 MET B N 1
ATOM 9654 C CA . MET B 1 481 ? -31.125 9.68 3.363 1 97.69 481 MET B CA 1
ATOM 9655 C C . MET B 1 481 ? -32.5 9.414 3.961 1 97.69 481 MET B C 1
ATOM 9657 O O . MET B 1 481 ? -33.25 10.344 4.277 1 97.69 481 MET B O 1
ATOM 9661 N N . GLN B 1 482 ? -32.875 8.203 4.086 1 98 482 GLN B N 1
ATOM 9662 C CA . GLN B 1 482 ? -34.156 7.84 4.676 1 98 482 GLN B CA 1
ATOM 9663 C C . GLN B 1 482 ? -34.25 8.305 6.125 1 98 482 GLN B C 1
ATOM 9665 O O . GLN B 1 482 ? -35.281 8.836 6.551 1 98 482 GLN B O 1
ATOM 9670 N N . PHE B 1 483 ? -33.219 8.102 6.926 1 98.31 483 PHE B N 1
ATOM 9671 C CA . PHE B 1 483 ? -33.156 8.586 8.297 1 98.31 483 PHE B CA 1
ATOM 9672 C C . PHE B 1 483 ? -33.25 10.109 8.344 1 98.31 483 PHE B C 1
ATOM 9674 O O . PHE B 1 483 ? -33.969 10.672 9.188 1 98.31 483 PHE B O 1
ATOM 9681 N N . PHE B 1 484 ? -32.562 10.734 7.414 1 97.81 484 PHE B N 1
ATOM 9682 C CA . PHE B 1 484 ? -32.594 12.188 7.32 1 97.81 484 PHE B CA 1
ATOM 9683 C C . PHE B 1 484 ? -34 12.695 7.051 1 97.81 484 PHE B C 1
ATOM 9685 O O . PHE B 1 484 ? -34.438 13.688 7.645 1 97.81 484 PHE B O 1
ATOM 9692 N N . LEU B 1 485 ? -34.688 12.016 6.18 1 97.25 485 LEU B N 1
ATOM 9693 C CA . LEU B 1 485 ? -36.031 12.391 5.824 1 97.25 485 LEU B CA 1
ATOM 9694 C C . LEU B 1 485 ? -36.969 12.289 7.035 1 97.25 485 LEU B C 1
ATOM 9696 O O . LEU B 1 485 ? -37.906 13.078 7.176 1 97.25 485 LEU B O 1
ATOM 9700 N N . LEU B 1 486 ? -36.688 11.422 7.898 1 97.19 486 LEU B N 1
ATOM 9701 C CA . LEU B 1 486 ? -37.531 11.18 9.062 1 97.19 486 LEU B CA 1
ATOM 9702 C C . LEU B 1 486 ? -37.094 12.023 10.25 1 97.19 486 LEU B C 1
ATOM 9704 O O . LEU B 1 486 ? -37.812 12.148 11.234 1 97.19 486 LEU B O 1
ATOM 9708 N N . SER B 1 487 ? -36 12.648 10.227 1 97.44 487 SER B N 1
ATOM 9709 C CA . SER B 1 487 ? -35.344 13.297 11.359 1 97.44 487 SER B CA 1
ATOM 9710 C C . SER B 1 487 ? -36.188 14.445 11.898 1 97.44 487 SER B C 1
ATOM 9712 O O . SER B 1 487 ? -36.188 14.711 13.102 1 97.44 487 SER B O 1
ATOM 9714 N N . PRO B 1 488 ? -36.969 15.242 11.008 1 96.31 488 PRO B N 1
ATOM 9715 C CA . PRO B 1 488 ? -37.781 16.344 11.547 1 96.31 488 PRO B CA 1
ATOM 9716 C C . PRO B 1 488 ? -38.812 15.867 12.562 1 96.31 488 PRO B C 1
ATOM 9718 O O . PRO B 1 488 ? -39.219 16.625 13.445 1 96.31 488 PRO B O 1
ATOM 9721 N N . LEU B 1 489 ? -39.219 14.625 12.469 1 96.69 489 LEU B N 1
ATOM 9722 C CA . LEU B 1 489 ? -40.188 14.07 13.406 1 96.69 489 LEU B CA 1
ATOM 9723 C C . LEU B 1 489 ? -39.625 14.016 14.812 1 96.69 489 LEU B C 1
ATOM 9725 O O . LEU B 1 489 ? -40.344 14.039 15.797 1 96.69 489 LEU B O 1
ATOM 9729 N N . MET B 1 490 ? -38.344 14.039 14.938 1 97.94 490 MET B N 1
ATOM 9730 C CA . MET B 1 490 ? -37.656 14 16.234 1 97.94 490 MET B CA 1
ATOM 9731 C C . MET B 1 490 ? -37.125 15.375 16.594 1 97.94 490 MET B C 1
ATOM 9733 O O . MET B 1 490 ? -37.188 15.805 17.75 1 97.94 490 MET B O 1
ATOM 9737 N N . LEU B 1 491 ? -36.656 16.172 15.664 1 97.25 491 LEU B N 1
ATOM 9738 C CA . LEU B 1 491 ? -35.969 17.438 15.891 1 97.25 491 LEU B CA 1
ATOM 9739 C C . LEU B 1 491 ? -36.938 18.516 16.312 1 97.25 491 LEU B C 1
ATOM 9741 O O . LEU B 1 491 ? -36.656 19.312 17.203 1 97.25 491 LEU B O 1
ATOM 9745 N N . ILE B 1 492 ? -38.125 18.531 15.664 1 95.75 492 ILE B N 1
ATOM 9746 C CA . ILE B 1 492 ? -39.125 19.578 15.93 1 95.75 492 ILE B CA 1
ATOM 9747 C C . ILE B 1 492 ? -39.562 19.5 17.375 1 95.75 492 ILE B C 1
ATOM 9749 O O . ILE B 1 492 ? -39.531 20.484 18.109 1 95.75 492 ILE B O 1
ATOM 9753 N N . PRO B 1 493 ? -39.969 18.297 17.797 1 96.12 493 PRO B N 1
ATOM 9754 C CA . PRO B 1 493 ? -40.344 18.219 19.219 1 96.12 493 PRO B CA 1
ATOM 9755 C C . PRO B 1 493 ? -39.188 18.5 20.156 1 96.12 493 PRO B C 1
ATOM 9757 O O . PRO B 1 493 ? -39.375 19.062 21.234 1 96.12 493 PRO B O 1
ATOM 9760 N N . LEU B 1 494 ? -38 18.141 19.875 1 97.12 494 LEU B N 1
ATOM 9761 C CA . LEU B 1 494 ? -36.844 18.391 20.719 1 97.12 494 LEU B CA 1
ATOM 9762 C C . LEU B 1 494 ? -36.594 19.891 20.906 1 97.12 494 LEU B C 1
ATOM 9764 O O . LEU B 1 494 ? -36.188 20.328 21.984 1 97.12 494 LEU B O 1
ATOM 9768 N N . TYR B 1 495 ? -36.844 20.641 19.828 1 95.38 495 TYR B N 1
ATOM 9769 C CA . TYR B 1 495 ? -36.625 22.078 19.906 1 95.38 495 TYR B CA 1
ATOM 9770 C C . TYR B 1 495 ? -37.719 22.766 20.734 1 95.38 495 TYR B C 1
ATOM 9772 O O . TYR B 1 495 ? -37.406 23.578 21.594 1 95.38 495 TYR B O 1
ATOM 9780 N N . PHE B 1 496 ? -39.031 22.438 20.531 1 94.56 496 PHE B N 1
ATOM 9781 C CA . PHE B 1 496 ? -40.125 23.172 21.125 1 94.56 496 PHE B CA 1
ATOM 9782 C C . PHE B 1 496 ? -40.406 22.672 22.531 1 94.56 496 PHE B C 1
ATOM 9784 O O . PHE B 1 496 ? -40.844 23.438 23.391 1 94.56 496 PHE B O 1
ATOM 9791 N N . TYR B 1 497 ? -40.281 21.297 22.766 1 96.19 497 TYR B N 1
ATOM 9792 C CA . TYR B 1 497 ? -40.469 20.688 24.078 1 96.19 497 TYR B CA 1
ATOM 9793 C C . TYR B 1 497 ? -39.469 19.578 24.312 1 96.19 497 TYR B C 1
ATOM 9795 O O . TYR B 1 497 ? -39.781 18.406 24.094 1 96.19 497 TYR B O 1
ATOM 9803 N N . PHE B 1 498 ? -38.375 19.891 24.844 1 96.44 498 PHE B N 1
ATOM 9804 C CA . PHE B 1 498 ? -37.188 19.047 24.906 1 96.44 498 PHE B CA 1
ATOM 9805 C C . PHE B 1 498 ? -37.531 17.703 25.562 1 96.44 498 PHE B C 1
ATOM 9807 O O . PHE B 1 498 ? -37.25 16.641 24.984 1 96.44 498 PHE B O 1
ATOM 9814 N N . PRO B 1 499 ? -38.219 17.609 26.812 1 97.19 499 PRO B N 1
ATOM 9815 C CA . PRO B 1 499 ? -38.5 16.297 27.391 1 97.19 499 PRO B CA 1
ATOM 9816 C C . PRO B 1 499 ? -39.406 15.453 26.516 1 97.19 499 PRO B C 1
ATOM 9818 O O . PRO B 1 499 ? -39.25 14.234 26.453 1 97.19 499 PRO B O 1
ATOM 9821 N N . GLY B 1 500 ? -40.406 16.062 25.922 1 96.81 500 GLY B N 1
ATOM 9822 C CA . GLY B 1 500 ? -41.281 15.359 24.984 1 96.81 500 GLY B CA 1
ATOM 9823 C C . GLY B 1 500 ? -40.531 14.836 23.781 1 96.81 500 GLY B C 1
ATOM 9824 O O . GLY B 1 500 ? -40.812 13.742 23.281 1 96.81 500 GLY B O 1
ATOM 9825 N N . GLY B 1 501 ? -39.594 15.68 23.312 1 97.75 501 GLY B N 1
ATOM 9826 C CA . GLY B 1 501 ? -38.75 15.242 22.219 1 97.75 501 GLY B CA 1
ATOM 9827 C C . GLY B 1 501 ? -37.906 14.039 22.547 1 97.75 501 GLY B C 1
ATOM 9828 O O . GLY B 1 501 ? -37.719 13.141 21.719 1 97.75 501 GLY B O 1
ATOM 9829 N N . ILE B 1 502 ? -37.375 13.992 23.688 1 98 502 ILE B N 1
ATOM 9830 C CA . ILE B 1 502 ? -36.531 12.867 24.141 1 98 502 ILE B CA 1
ATOM 9831 C C . ILE B 1 502 ? -37.406 11.602 24.188 1 98 502 ILE B C 1
ATOM 9833 O O . ILE B 1 502 ? -36.938 10.516 23.812 1 98 502 ILE B O 1
ATOM 9837 N N . VAL B 1 503 ? -38.625 11.695 24.672 1 98 503 VAL B N 1
ATOM 9838 C CA . VAL B 1 503 ? -39.531 10.555 24.734 1 98 503 VAL B CA 1
ATOM 9839 C C . VAL B 1 503 ? -39.781 10.016 23.344 1 98 503 VAL B C 1
ATOM 9841 O O . VAL B 1 503 ? -39.812 8.797 23.125 1 98 503 VAL B O 1
ATOM 9844 N N . ILE B 1 504 ? -40 10.867 22.438 1 98.12 504 ILE B N 1
ATOM 9845 C CA . ILE B 1 504 ? -40.219 10.461 21.047 1 98.12 504 ILE B CA 1
ATOM 9846 C C . ILE B 1 504 ? -39 9.727 20.531 1 98.12 504 ILE B C 1
ATOM 9848 O O . ILE B 1 504 ? -39.125 8.703 19.844 1 98.12 504 ILE B O 1
ATOM 9852 N N . CYS B 1 505 ? -37.812 10.266 20.766 1 98.44 505 CYS B N 1
ATOM 9853 C CA . CYS B 1 505 ? -36.594 9.609 20.344 1 98.44 505 CYS B CA 1
ATOM 9854 C C . CYS B 1 505 ? -36.5 8.211 20.953 1 98.44 505 CYS B C 1
ATOM 9856 O O . CYS B 1 505 ? -36.062 7.27 20.281 1 98.44 505 CYS B O 1
ATOM 9858 N N . ILE B 1 506 ? -36.844 8.055 22.203 1 98.06 506 ILE B N 1
ATOM 9859 C CA . ILE B 1 506 ? -36.781 6.773 22.891 1 98.06 506 ILE B CA 1
ATOM 9860 C C . ILE B 1 506 ? -37.75 5.789 22.25 1 98.06 506 ILE B C 1
ATOM 9862 O O . ILE B 1 506 ? -37.438 4.602 22.109 1 98.06 506 ILE B O 1
ATOM 9866 N N . VAL B 1 507 ? -38.906 6.242 21.875 1 97.62 507 VAL B N 1
ATOM 9867 C CA . VAL B 1 507 ? -39.875 5.402 21.203 1 97.62 507 VAL B CA 1
ATOM 9868 C C . VAL B 1 507 ? -39.312 4.906 19.875 1 97.62 507 VAL B C 1
ATOM 9870 O O . VAL B 1 507 ? -39.438 3.725 19.547 1 97.62 507 VAL B O 1
ATOM 9873 N N . TRP B 1 508 ? -38.75 5.82 19.109 1 97.56 508 TRP B N 1
ATOM 9874 C CA . TRP B 1 508 ? -38.125 5.438 17.859 1 97.56 508 TRP B CA 1
ATOM 9875 C C . TRP B 1 508 ? -36.969 4.457 18.109 1 97.56 508 TRP B C 1
ATOM 9877 O O . TRP B 1 508 ? -36.781 3.525 17.328 1 97.56 508 TRP B O 1
ATOM 9887 N N . LEU B 1 509 ? -36.188 4.691 19.141 1 97.88 509 LEU B N 1
ATOM 9888 C CA . LEU B 1 509 ? -35.062 3.826 19.484 1 97.88 509 LEU B CA 1
ATOM 9889 C C . LEU B 1 509 ? -35.562 2.422 19.828 1 97.88 509 LEU B C 1
ATOM 9891 O O . LEU B 1 509 ? -34.938 1.433 19.406 1 97.88 509 LEU B O 1
ATOM 9895 N N . LEU B 1 510 ? -36.562 2.357 20.609 1 97.06 510 LEU B N 1
ATOM 9896 C CA . LEU B 1 510 ? -37.156 1.066 20.969 1 97.06 510 LEU B CA 1
ATOM 9897 C C . LEU B 1 510 ? -37.688 0.34 19.734 1 97.06 510 LEU B C 1
ATOM 9899 O O . LEU B 1 510 ? -37.5 -0.876 19.609 1 97.06 510 LEU B O 1
ATOM 9903 N N . GLY B 1 511 ? -38.344 1.061 18.891 1 96.44 511 GLY B N 1
ATOM 9904 C CA . GLY B 1 511 ? -38.75 0.468 17.625 1 96.44 511 GLY B CA 1
ATOM 9905 C C . GLY B 1 511 ? -37.594 -0.065 16.797 1 96.44 511 GLY B C 1
ATOM 9906 O O . GLY B 1 511 ? -37.688 -1.133 16.203 1 96.44 511 GLY B O 1
ATOM 9907 N N . SER B 1 512 ? -36.531 0.689 16.781 1 96 512 SER B N 1
ATOM 9908 C CA . SER B 1 512 ? -35.312 0.311 16.031 1 96 512 SER B CA 1
ATOM 9909 C C . SER B 1 512 ? -34.625 -0.87 16.672 1 96 512 SER B C 1
ATOM 9911 O O . SER B 1 512 ? -33.781 -1.536 16.031 1 96 512 SER B O 1
ATOM 9913 N N . ALA B 1 513 ? -34.875 -1.12 17.922 1 97.12 513 ALA B N 1
ATOM 9914 C CA . ALA B 1 513 ? -34.312 -2.279 18.609 1 97.12 513 ALA B CA 1
ATOM 9915 C C . ALA B 1 513 ? -35.219 -3.494 18.469 1 97.12 513 ALA B C 1
ATOM 9917 O O . ALA B 1 513 ? -34.75 -4.609 18.234 1 97.12 513 ALA B O 1
ATOM 9918 N N . ILE B 1 514 ? -36.5 -3.295 18.547 1 97.19 514 ILE B N 1
ATOM 9919 C CA . ILE B 1 514 ? -37.5 -4.379 18.547 1 97.19 514 ILE B CA 1
ATOM 9920 C C . ILE B 1 514 ? -37.562 -4.996 17.156 1 97.19 514 ILE B C 1
ATOM 9922 O O . ILE B 1 514 ? -37.594 -6.219 17 1 97.19 514 ILE B O 1
ATOM 9926 N N . THR B 1 515 ? -37.562 -4.246 16.125 1 97.31 515 THR B N 1
ATOM 9927 C CA . THR B 1 515 ? -37.719 -4.738 14.766 1 97.31 515 THR B CA 1
ATOM 9928 C C . THR B 1 515 ? -36.594 -5.707 14.406 1 97.31 515 THR B C 1
ATOM 9930 O O . THR B 1 515 ? -36.844 -6.836 13.984 1 97.31 515 THR B O 1
ATOM 9933 N N . PRO B 1 516 ? -35.344 -5.352 14.539 1 96.62 516 PRO B N 1
ATOM 9934 C CA . PRO B 1 516 ? -34.312 -6.316 14.227 1 96.62 516 PRO B CA 1
ATOM 9935 C C . PRO B 1 516 ? -34.344 -7.547 15.133 1 96.62 516 PRO B C 1
ATOM 9937 O O . PRO B 1 516 ? -34 -8.648 14.703 1 96.62 516 PRO B O 1
ATOM 9940 N N . GLY B 1 517 ? -34.75 -7.309 16.391 1 96.62 517 GLY B N 1
ATOM 9941 C CA . GLY B 1 517 ? -34.938 -8.461 17.266 1 96.62 517 GLY B CA 1
ATOM 9942 C C . GLY B 1 517 ? -35.938 -9.461 16.75 1 96.62 517 GLY B C 1
ATOM 9943 O O . GLY B 1 517 ? -35.688 -10.664 16.75 1 96.62 517 GLY B O 1
ATOM 9944 N N . VAL B 1 518 ? -37 -8.961 16.297 1 97.06 518 VAL B N 1
ATOM 9945 C CA . VAL B 1 518 ? -38.094 -9.797 15.766 1 97.06 518 VAL B CA 1
ATOM 9946 C C . VAL B 1 518 ? -37.656 -10.43 14.453 1 97.06 518 VAL B C 1
ATOM 9948 O O . VAL B 1 518 ? -37.844 -11.633 14.242 1 97.06 518 VAL B O 1
ATOM 9951 N N . VAL B 1 519 ? -37.062 -9.695 13.555 1 96.5 519 VAL B N 1
ATOM 9952 C CA . VAL B 1 519 ? -36.594 -10.203 12.266 1 96.5 519 VAL B CA 1
ATOM 9953 C C . VAL B 1 519 ? -35.562 -11.289 12.492 1 96.5 519 VAL B C 1
ATOM 9955 O O . VAL B 1 519 ? -35.594 -12.336 11.836 1 96.5 519 VAL B O 1
ATOM 9958 N N . SER B 1 520 ? -34.625 -11.016 13.414 1 95.75 520 SER B N 1
ATOM 9959 C CA . SER B 1 520 ? -33.594 -11.984 13.719 1 95.75 520 SER B CA 1
ATOM 9960 C C . SER B 1 520 ? -34.188 -13.281 14.266 1 95.75 520 SER B C 1
ATOM 9962 O O . SER B 1 520 ? -33.719 -14.375 13.898 1 95.75 520 SER B O 1
ATOM 9964 N N . ASN B 1 521 ? -35.188 -13.141 15.125 1 95.56 521 ASN B N 1
ATOM 9965 C CA . ASN B 1 521 ? -35.812 -14.32 15.727 1 95.56 521 ASN B CA 1
ATOM 9966 C C . ASN B 1 521 ? -36.625 -15.117 14.711 1 95.56 521 ASN B C 1
ATOM 9968 O O . ASN B 1 521 ? -36.531 -16.344 14.664 1 95.56 521 ASN B O 1
ATOM 9972 N N . VAL B 1 522 ? -37.281 -14.484 13.859 1 95.44 522 VAL B N 1
ATOM 9973 C CA . VAL B 1 522 ? -38.156 -15.133 12.883 1 95.44 522 VAL B CA 1
ATOM 9974 C C . VAL B 1 522 ? -37.344 -15.812 11.805 1 95.44 522 VAL B C 1
ATOM 9976 O O . VAL B 1 522 ? -37.625 -16.938 11.391 1 95.44 522 VAL B O 1
ATOM 9979 N N . LEU B 1 523 ? -36.281 -15.219 11.398 1 93.75 523 LEU B N 1
ATOM 9980 C CA . LEU B 1 523 ? -35.469 -15.742 10.305 1 93.75 523 LEU B CA 1
ATOM 9981 C C . LEU B 1 523 ? -34.281 -16.562 10.844 1 93.75 523 LEU B C 1
ATOM 9983 O O . LEU B 1 523 ? -33.5 -17.109 10.07 1 93.75 523 LEU B O 1
ATOM 9987 N N . ASP B 1 524 ? -34.156 -16.594 12.141 1 93.38 524 ASP B N 1
ATOM 9988 C CA . ASP B 1 524 ? -33.094 -17.328 12.789 1 93.38 524 ASP B CA 1
ATOM 9989 C C . ASP B 1 524 ? -31.719 -16.891 12.266 1 93.38 524 ASP B C 1
ATOM 9991 O O . ASP B 1 524 ? -30.922 -17.703 11.789 1 93.38 524 ASP B O 1
ATOM 9995 N N . LEU B 1 525 ? -31.516 -15.633 12.391 1 91.94 525 LEU B N 1
ATOM 9996 C CA . LEU B 1 525 ? -30.281 -15.023 11.891 1 91.94 525 LEU B CA 1
ATOM 9997 C C . LEU B 1 525 ? -29.125 -15.281 12.844 1 91.94 525 LEU B C 1
ATOM 9999 O O . LEU B 1 525 ? -29.312 -15.367 14.055 1 91.94 525 LEU B O 1
ATOM 10003 N N . PRO B 1 526 ? -27.906 -15.43 12.312 1 88.56 526 PRO B N 1
ATOM 10004 C CA . PRO B 1 526 ? -26.719 -15.492 13.172 1 88.56 526 PRO B CA 1
ATOM 10005 C C . PRO B 1 526 ? -26.359 -14.141 13.789 1 88.56 526 PRO B C 1
ATOM 10007 O O . PRO B 1 526 ? -26.859 -13.102 13.336 1 88.56 526 PRO B O 1
ATOM 10010 N N . PRO B 1 527 ? -25.578 -14.133 14.844 1 88 527 PRO B N 1
ATOM 10011 C CA . PRO B 1 527 ? -25.188 -12.875 15.469 1 88 527 PRO B CA 1
ATOM 10012 C C . PRO B 1 527 ? -24.156 -12.102 14.633 1 88 527 PRO B C 1
ATOM 10014 O O . PRO B 1 527 ? -23.984 -10.898 14.812 1 88 527 PRO B O 1
ATOM 10017 N N . SER B 1 528 ? -23.469 -12.883 13.805 1 82.56 528 SER B N 1
ATOM 10018 C CA . SER B 1 528 ? -22.453 -12.258 12.953 1 82.56 528 SER B CA 1
ATOM 10019 C C . SER B 1 528 ? -22.422 -12.906 11.57 1 82.56 528 SER B C 1
ATOM 10021 O O . SER B 1 528 ? -23 -13.977 11.367 1 82.56 528 SER B O 1
ATOM 10023 N N . THR B 1 529 ? -21.672 -12.266 10.664 1 76.75 529 THR B N 1
ATOM 10024 C CA . THR B 1 529 ? -21.578 -12.773 9.305 1 76.75 529 THR B CA 1
ATOM 10025 C C . THR B 1 529 ? -20.734 -14.047 9.25 1 76.75 529 THR B C 1
ATOM 10027 O O . THR B 1 529 ? -20.844 -14.828 8.305 1 76.75 529 THR B O 1
ATOM 10030 N N . VAL B 1 530 ? -19.906 -14.211 10.266 1 73.94 530 VAL B N 1
ATOM 10031 C CA . VAL B 1 530 ? -19.031 -15.383 10.258 1 73.94 530 VAL B CA 1
ATOM 10032 C C . VAL B 1 530 ? -19.734 -16.547 10.961 1 73.94 530 VAL B C 1
ATOM 10034 O O . VAL B 1 530 ? -19.219 -17.672 10.969 1 73.94 530 VAL B O 1
ATOM 10037 N N . GLY B 1 531 ? -20.922 -16.328 11.477 1 73.81 531 GLY B N 1
ATOM 10038 C CA . GLY B 1 531 ? -21.672 -17.391 12.125 1 73.81 531 GLY B CA 1
ATOM 10039 C C . GLY B 1 531 ? -21.734 -17.25 13.633 1 73.81 531 GLY B C 1
ATOM 10040 O O . GLY B 1 531 ? -21.812 -16.141 14.156 1 73.81 531 GLY B O 1
ATOM 10041 N N . GLY B 1 532 ? -21.859 -18.328 14.266 1 70.19 532 GLY B N 1
ATOM 10042 C CA . GLY B 1 532 ? -22 -18.359 15.711 1 70.19 532 GLY B CA 1
ATOM 10043 C C . GLY B 1 532 ? -23.422 -18.641 16.172 1 70.19 532 GLY B C 1
ATOM 10044 O O . GLY B 1 532 ? -23.781 -18.328 17.312 1 70.19 532 GLY B O 1
ATOM 10045 N N . GLY B 1 533 ? -24.109 -19.047 15.148 1 75.19 533 GLY B N 1
ATOM 10046 C CA . GLY B 1 533 ? -25.516 -19.406 15.359 1 75.19 533 GLY B CA 1
ATOM 10047 C C . GLY B 1 533 ? -26.359 -19.281 14.102 1 75.19 533 GLY B C 1
ATOM 10048 O O . GLY B 1 533 ? -25.828 -19.109 13.008 1 75.19 533 GLY B O 1
ATOM 10049 N N . GLY B 1 534 ? -27.578 -19.562 14.25 1 79.5 534 GLY B N 1
ATOM 10050 C CA . GLY B 1 534 ? -28.5 -19.406 13.133 1 79.5 534 GLY B CA 1
ATOM 10051 C C . GLY B 1 534 ? -28.453 -20.562 12.156 1 79.5 534 GLY B C 1
ATOM 10052 O O . GLY B 1 534 ? -27.5 -21.344 12.156 1 79.5 534 GLY B O 1
ATOM 10053 N N . THR B 1 535 ? -29.453 -20.609 11.305 1 78.5 535 THR B N 1
ATOM 10054 C CA . THR B 1 535 ? -29.531 -21.625 10.266 1 78.5 535 THR B CA 1
ATOM 10055 C C . THR B 1 535 ? -28.781 -21.172 9.016 1 78.5 535 THR B C 1
ATOM 10057 O O . THR B 1 535 ? -28.344 -20.031 8.93 1 78.5 535 THR B O 1
ATOM 10060 N N . ALA B 1 536 ? -28.562 -22.125 8.086 1 71.06 536 ALA B N 1
ATOM 10061 C CA . ALA B 1 536 ? -27.922 -21.828 6.812 1 71.06 536 ALA B CA 1
ATOM 10062 C C . ALA B 1 536 ? -28.703 -20.766 6.047 1 71.06 536 ALA B C 1
ATOM 10064 O O . ALA B 1 536 ? -28.125 -19.859 5.457 1 71.06 536 ALA B O 1
ATOM 10065 N N . GLN B 1 537 ? -29.953 -20.906 6.09 1 77.25 537 GLN B N 1
ATOM 10066 C CA . GLN B 1 537 ? -30.797 -19.922 5.418 1 77.25 537 GLN B CA 1
ATOM 10067 C C . GLN B 1 537 ? -30.719 -18.562 6.109 1 77.25 537 GLN B C 1
ATOM 10069 O O . GLN B 1 537 ? -30.734 -17.516 5.449 1 77.25 537 GLN B O 1
ATOM 10074 N N . GLY B 1 538 ? -30.672 -18.641 7.398 1 79.75 538 GLY B N 1
ATOM 10075 C CA . GLY B 1 538 ? -30.516 -17.406 8.148 1 79.75 538 GLY B CA 1
ATOM 10076 C C . GLY B 1 538 ? -29.25 -16.641 7.801 1 79.75 538 GLY B C 1
ATOM 10077 O O . GLY B 1 538 ? -29.266 -15.414 7.699 1 79.75 538 GLY B O 1
ATOM 10078 N N . ARG B 1 539 ? -28.25 -17.375 7.559 1 77.38 539 ARG B N 1
ATOM 10079 C CA . ARG B 1 539 ? -26.984 -16.75 7.18 1 77.38 539 ARG B CA 1
ATOM 10080 C C . ARG B 1 539 ? -27.094 -16.109 5.805 1 77.38 539 ARG B C 1
ATOM 10082 O O . ARG B 1 539 ? -26.531 -15.023 5.586 1 77.38 539 ARG B O 1
ATOM 10089 N N . ALA B 1 540 ? -27.797 -16.734 4.953 1 74.38 540 ALA B N 1
ATOM 10090 C CA . ALA B 1 540 ? -27.984 -16.219 3.604 1 74.38 540 ALA B CA 1
ATOM 10091 C C . ALA B 1 540 ? -28.875 -14.969 3.613 1 74.38 540 ALA B C 1
ATOM 10093 O O . ALA B 1 540 ? -28.688 -14.07 2.787 1 74.38 540 ALA B O 1
ATOM 10094 N N . ASP B 1 541 ? -29.75 -14.883 4.594 1 82.81 541 ASP B N 1
ATOM 10095 C CA . ASP B 1 541 ? -30.734 -13.805 4.656 1 82.81 541 ASP B CA 1
ATOM 10096 C C . ASP B 1 541 ? -30.203 -12.617 5.453 1 82.81 541 ASP B C 1
ATOM 10098 O O . ASP B 1 541 ? -30.766 -11.523 5.418 1 82.81 541 ASP B O 1
ATOM 10102 N N . TYR B 1 542 ? -29.141 -12.805 6.098 1 86.81 542 TYR B N 1
ATOM 10103 C CA . TYR B 1 542 ? -28.609 -11.828 7.055 1 86.81 542 TYR B CA 1
ATOM 10104 C C . TYR B 1 542 ? -28.422 -10.469 6.395 1 86.81 542 TYR B C 1
ATOM 10106 O O . TYR B 1 542 ? -28.875 -9.445 6.91 1 86.81 542 TYR B O 1
ATOM 10114 N N . PHE B 1 543 ? -27.844 -10.438 5.215 1 86.06 543 PHE B N 1
ATOM 10115 C CA . PHE B 1 543 ? -27.484 -9.188 4.562 1 86.06 543 PHE B CA 1
ATOM 10116 C C . PHE B 1 543 ? -28.703 -8.492 3.986 1 86.06 543 PHE B C 1
ATOM 10118 O O . PHE B 1 543 ? -28.969 -7.328 4.285 1 86.06 543 PHE B O 1
ATOM 10125 N N . SER B 1 544 ? -29.578 -9.188 3.285 1 86.38 544 SER B N 1
ATOM 10126 C CA . SER B 1 544 ? -30.672 -8.609 2.496 1 86.38 544 SER B CA 1
ATOM 10127 C C . SER B 1 544 ? -31.859 -8.242 3.375 1 86.38 544 SER B C 1
ATOM 10129 O O . SER B 1 544 ? -32.594 -7.293 3.076 1 86.38 544 SER B O 1
ATOM 10131 N N . TYR B 1 545 ? -31.984 -8.922 4.543 1 89.69 545 TYR B N 1
ATOM 10132 C CA . TYR B 1 545 ? -33.219 -8.711 5.293 1 89.69 545 TYR B CA 1
ATOM 10133 C C . TYR B 1 545 ? -32.938 -8.023 6.621 1 89.69 545 TYR B C 1
ATOM 10135 O O . TYR B 1 545 ? -33.875 -7.543 7.285 1 89.69 545 TYR B O 1
ATOM 10143 N N . TYR B 1 546 ? -31.719 -7.945 6.945 1 92.12 546 TYR B N 1
ATOM 10144 C CA . TYR B 1 546 ? -31.391 -7.379 8.25 1 92.12 546 TYR B CA 1
ATOM 10145 C C . TYR B 1 546 ? -30.359 -6.266 8.109 1 92.12 546 TYR B C 1
ATOM 10147 O O . TYR B 1 546 ? -30.625 -5.117 8.484 1 92.12 546 TYR B O 1
ATOM 10155 N N . TYR B 1 547 ? -29.281 -6.535 7.5 1 91.31 547 TYR B N 1
ATOM 10156 C CA . TYR B 1 547 ? -28.125 -5.645 7.555 1 91.31 547 TYR B CA 1
ATOM 10157 C C . TYR B 1 547 ? -28.391 -4.363 6.777 1 91.31 547 TYR B C 1
ATOM 10159 O O . TYR B 1 547 ? -28 -3.275 7.215 1 91.31 547 TYR B O 1
ATOM 10167 N N . ILE B 1 548 ? -29.062 -4.387 5.613 1 92.88 548 ILE B N 1
ATOM 10168 C CA . ILE B 1 548 ? -29.141 -3.205 4.758 1 92.88 548 ILE B CA 1
ATOM 10169 C C . ILE B 1 548 ? -30.5 -2.537 4.918 1 92.88 548 ILE B C 1
ATOM 10171 O O . ILE B 1 548 ? -30.719 -1.438 4.406 1 92.88 548 ILE B O 1
ATOM 10175 N N . ARG B 1 549 ? -31.391 -3.098 5.676 1 94.94 549 ARG B N 1
ATOM 10176 C CA . ARG B 1 549 ? -32.75 -2.58 5.785 1 94.94 549 ARG B CA 1
ATOM 10177 C C . ARG B 1 549 ? -32.812 -1.416 6.77 1 94.94 549 ARG B C 1
ATOM 10179 O O . ARG B 1 549 ? -32.281 -1.501 7.875 1 94.94 549 ARG B O 1
ATOM 10186 N N . PRO B 1 550 ? -33.469 -0.361 6.406 1 95.75 550 PRO B N 1
ATOM 10187 C CA . PRO B 1 550 ? -33.469 0.85 7.23 1 95.75 550 PRO B CA 1
ATOM 10188 C C . PRO B 1 550 ? -34.125 0.625 8.594 1 95.75 550 PRO B C 1
ATOM 10190 O O . PRO B 1 550 ? -33.719 1.213 9.594 1 95.75 550 PRO B O 1
ATOM 10193 N N . TYR B 1 551 ? -35.188 -0.26 8.688 1 94.44 551 TYR B N 1
ATOM 10194 C CA . TYR B 1 551 ? -35.906 -0.456 9.938 1 94.44 551 TYR B CA 1
ATOM 10195 C C . TYR B 1 551 ? -35.062 -1.271 10.922 1 94.44 551 TYR B C 1
ATOM 10197 O O . TYR B 1 551 ? -35.438 -1.409 12.094 1 94.44 551 TYR B O 1
ATOM 10205 N N . CYS B 1 552 ? -33.906 -1.698 10.508 1 95.12 552 CYS B N 1
ATOM 10206 C CA . CYS B 1 552 ? -33.031 -2.445 11.398 1 95.12 552 CYS B CA 1
ATOM 10207 C C . CYS B 1 552 ? -31.75 -1.666 11.688 1 95.12 552 CYS B C 1
ATOM 10209 O O . CYS B 1 552 ? -30.859 -2.154 12.391 1 95.12 552 CYS B O 1
ATOM 10211 N N . ARG B 1 553 ? -31.609 -0.427 11.164 1 95.69 553 ARG B N 1
ATOM 10212 C CA . ARG B 1 553 ? -30.297 0.204 11.203 1 95.69 553 ARG B CA 1
ATOM 10213 C C . ARG B 1 553 ? -30.375 1.587 11.836 1 95.69 553 ARG B C 1
ATOM 10215 O O . ARG B 1 553 ? -29.344 2.234 12.047 1 95.69 553 ARG B O 1
ATOM 10222 N N . MET B 1 554 ? -31.469 2.088 12.211 1 97.62 554 MET B N 1
ATOM 10223 C CA . MET B 1 554 ? -31.656 3.49 12.586 1 97.62 554 MET B CA 1
ATOM 10224 C C . MET B 1 554 ? -31.156 3.742 14 1 97.62 554 MET B C 1
ATOM 10226 O O . MET B 1 554 ? -30.984 4.895 14.406 1 97.62 554 MET B O 1
ATOM 10230 N N . GLY B 1 555 ? -30.891 2.736 14.805 1 97.81 555 GLY B N 1
ATOM 10231 C CA . GLY B 1 555 ? -30.531 2.832 16.203 1 97.81 555 GLY B CA 1
ATOM 10232 C C . GLY B 1 555 ? -29.406 3.812 16.469 1 97.81 555 GLY B C 1
ATOM 10233 O O . GLY B 1 555 ? -29.594 4.801 17.188 1 97.81 555 GLY B O 1
ATOM 10234 N N . PRO B 1 556 ? -28.25 3.59 15.891 1 98.5 556 PRO B N 1
ATOM 10235 C CA . PRO B 1 556 ? -27.109 4.496 16.109 1 98.5 556 PRO B CA 1
ATOM 10236 C C . PRO B 1 556 ? -27.438 5.938 15.711 1 98.5 556 PRO B C 1
ATOM 10238 O O . PRO B 1 556 ? -26.969 6.879 16.359 1 98.5 556 PRO B O 1
ATOM 10241 N N . TYR B 1 557 ? -28.203 6.152 14.695 1 98.69 557 TYR B N 1
ATOM 10242 C CA . TYR B 1 557 ? -28.609 7.477 14.234 1 98.69 557 TYR B CA 1
ATOM 10243 C C . TYR B 1 557 ? -29.406 8.211 15.305 1 98.69 557 TYR B C 1
ATOM 10245 O O . TYR B 1 557 ? -29.172 9.391 15.562 1 98.69 557 TYR B O 1
ATOM 10253 N N . ILE B 1 558 ? -30.328 7.488 15.969 1 98.69 558 ILE B N 1
ATOM 10254 C CA . ILE B 1 558 ? -31.188 8.078 17 1 98.69 558 ILE B CA 1
ATOM 10255 C C . ILE B 1 558 ? -30.344 8.406 18.234 1 98.69 558 ILE B C 1
ATOM 10257 O O . ILE B 1 558 ? -30.531 9.461 18.844 1 98.69 558 ILE B O 1
ATOM 10261 N N . VAL B 1 559 ? -29.453 7.508 18.578 1 98.69 559 VAL B N 1
ATOM 10262 C CA . VAL B 1 559 ? -28.531 7.801 19.672 1 98.69 559 VAL B CA 1
ATOM 10263 C C . VAL B 1 559 ? -27.766 9.086 19.375 1 98.69 559 VAL B C 1
ATOM 10265 O O . VAL B 1 559 ? -27.578 9.922 20.266 1 98.69 559 VAL B O 1
ATOM 10268 N N . GLY B 1 560 ? -27.328 9.242 18.156 1 98.75 560 GLY B N 1
ATOM 10269 C CA . GLY B 1 560 ? -26.656 10.461 17.734 1 98.75 560 GLY B CA 1
ATOM 10270 C C . GLY B 1 560 ? -27.5 11.703 17.906 1 98.75 560 GLY B C 1
ATOM 10271 O O . GLY B 1 560 ? -27.031 12.719 18.406 1 98.75 560 GLY B O 1
ATOM 10272 N N . ILE B 1 561 ? -28.75 11.594 17.531 1 98.69 561 ILE B N 1
ATOM 10273 C CA . ILE B 1 561 ? -29.672 12.719 17.672 1 98.69 561 ILE B CA 1
ATOM 10274 C C . ILE B 1 561 ? -29.812 13.109 19.141 1 98.69 561 ILE B C 1
ATOM 10276 O O . ILE B 1 561 ? -29.75 14.289 19.484 1 98.69 561 ILE B O 1
ATOM 10280 N N . ILE B 1 562 ? -29.922 12.125 19.969 1 98.56 562 ILE B N 1
ATOM 10281 C CA . ILE B 1 562 ? -30.094 12.367 21.406 1 98.56 562 ILE B CA 1
ATOM 10282 C C . ILE B 1 562 ? -28.859 13.078 21.953 1 98.56 562 ILE B C 1
ATOM 10284 O O . ILE B 1 562 ? -28.984 14.125 22.609 1 98.56 562 ILE B O 1
ATOM 10288 N N . VAL B 1 563 ? -27.734 12.562 21.672 1 98.25 563 VAL B N 1
ATOM 10289 C CA . VAL B 1 563 ? -26.5 13.125 22.219 1 98.25 563 VAL B CA 1
ATOM 10290 C C . VAL B 1 563 ? -26.25 14.5 21.594 1 98.25 563 VAL B C 1
ATOM 10292 O O . VAL B 1 563 ? -25.797 15.422 22.281 1 98.25 563 VAL B O 1
ATOM 10295 N N . GLY B 1 564 ? -26.516 14.648 20.312 1 98.19 564 GLY B N 1
ATOM 10296 C CA . GLY B 1 564 ? -26.375 15.945 19.672 1 98.19 564 GLY B CA 1
ATOM 10297 C C . GLY B 1 564 ? -27.266 17 20.281 1 98.19 564 GLY B C 1
ATOM 10298 O O . GLY B 1 564 ? -26.859 18.172 20.406 1 98.19 564 GLY B O 1
ATOM 10299 N N . SER B 1 565 ? -28.453 16.641 20.719 1 98 565 SER B N 1
ATOM 10300 C CA . SER B 1 565 ? -29.375 17.562 21.359 1 98 565 SER B CA 1
ATOM 10301 C C . SER B 1 565 ? -28.875 17.984 22.734 1 98 565 SER B C 1
ATOM 10303 O O . SER B 1 565 ? -29.062 19.125 23.156 1 98 565 SER B O 1
ATOM 10305 N N . PHE B 1 566 ? -28.234 17.016 23.359 1 97.19 566 PHE B N 1
ATOM 10306 C CA . PHE B 1 566 ? -27.672 17.344 24.672 1 97.19 566 PHE B CA 1
ATOM 10307 C C . PHE B 1 566 ? -26.5 18.297 24.516 1 97.19 566 PHE B C 1
ATOM 10309 O O . PHE B 1 566 ? -26.312 19.188 25.344 1 97.19 566 PHE B O 1
ATOM 10316 N N . LEU B 1 567 ? -25.688 18.141 23.547 1 96.62 567 LEU B N 1
ATOM 10317 C CA . LEU B 1 567 ? -24.578 19.062 23.281 1 96.62 567 LEU B CA 1
ATOM 10318 C C . LEU B 1 567 ? -25.094 20.469 22.984 1 96.62 567 LEU B C 1
ATOM 10320 O O . LEU B 1 567 ? -24.5 21.453 23.422 1 96.62 567 LEU B O 1
ATOM 10324 N N . TYR B 1 568 ? -26.172 20.484 22.234 1 95.38 568 TYR B N 1
ATOM 10325 C CA . TYR B 1 568 ? -26.812 21.766 21.938 1 95.38 568 TYR B CA 1
ATOM 10326 C C . TYR B 1 568 ? -27.328 22.422 23.219 1 95.38 568 TYR B C 1
ATOM 10328 O O . TYR B 1 568 ? -27.047 23.609 23.469 1 95.38 568 TYR B O 1
ATOM 10336 N N . LYS B 1 569 ? -28 21.688 24.047 1 94.81 569 LYS B N 1
ATOM 10337 C CA . LYS B 1 569 ? -28.641 22.219 25.25 1 94.81 569 LYS B CA 1
ATOM 10338 C C . LYS B 1 569 ? -27.594 22.688 26.266 1 94.81 569 LYS B C 1
ATOM 10340 O O . LYS B 1 569 ? -27.812 23.672 26.969 1 94.81 569 LYS B O 1
ATOM 10345 N N . THR B 1 570 ? -26.453 22.047 26.266 1 94 570 THR B N 1
ATOM 10346 C CA . THR B 1 570 ? -25.438 22.359 27.266 1 94 570 THR B CA 1
ATOM 10347 C C . THR B 1 570 ? -24.375 23.281 26.688 1 94 570 THR B C 1
ATOM 10349 O O . THR B 1 570 ? -23.422 23.656 27.375 1 94 570 THR B O 1
ATOM 10352 N N . ASP B 1 571 ? -24.391 23.609 25.453 1 92.81 571 ASP B N 1
ATOM 10353 C CA . ASP B 1 571 ? -23.391 24.406 24.766 1 92.81 571 ASP B CA 1
ATOM 10354 C C . ASP B 1 571 ? -22 23.812 24.922 1 92.81 571 ASP B C 1
ATOM 10356 O O . ASP B 1 571 ? -21.031 24.531 25.125 1 92.81 571 ASP B O 1
ATOM 10360 N N . CYS B 1 572 ? -22.031 22.375 24.984 1 92.88 572 CYS B N 1
ATOM 10361 C CA . CYS B 1 572 ? -20.812 21.594 25.062 1 92.88 572 CYS B CA 1
ATOM 10362 C C . CYS B 1 572 ? -20.047 21.906 26.344 1 92.88 572 CYS B C 1
ATOM 10364 O O . CYS B 1 572 ? -18.812 21.812 26.375 1 92.88 572 CYS B O 1
ATOM 10366 N N . LYS B 1 573 ? -20.703 22.469 27.297 1 91.5 573 LYS B N 1
ATOM 10367 C CA . LYS B 1 573 ? -20.109 22.781 28.594 1 91.5 573 LYS B CA 1
ATOM 10368 C C . LYS B 1 573 ? -20.672 21.875 29.688 1 91.5 573 LYS B C 1
ATOM 10370 O O . LYS B 1 573 ? -21.688 22.188 30.297 1 91.5 573 LYS B O 1
ATOM 10375 N N . VAL B 1 574 ? -20.062 20.781 29.828 1 91.69 574 VAL B N 1
ATOM 10376 C CA . VAL B 1 574 ? -20.469 19.844 30.859 1 91.69 574 VAL B CA 1
ATOM 10377 C C . VAL B 1 574 ? -19.25 19.422 31.688 1 91.69 574 VAL B C 1
ATOM 10379 O O . VAL B 1 574 ? -18.266 18.922 31.125 1 91.69 574 VAL B O 1
ATOM 10382 N N . LYS B 1 575 ? -19.297 19.688 32.938 1 89.56 575 LYS B N 1
ATOM 10383 C CA . LYS B 1 575 ? -18.219 19.266 33.812 1 89.56 575 LYS B CA 1
ATOM 10384 C C . LYS B 1 575 ? -18.547 17.938 34.5 1 89.56 575 LYS B C 1
ATOM 10386 O O . LYS B 1 575 ? -19.531 17.828 35.219 1 89.56 575 LYS B O 1
ATOM 10391 N N . ILE B 1 576 ? -17.734 17 34.188 1 93.5 576 ILE B N 1
ATOM 10392 C CA . ILE B 1 576 ? -17.906 15.68 34.781 1 93.5 576 ILE B CA 1
ATOM 10393 C C . ILE B 1 576 ? -16.766 15.422 35.781 1 93.5 576 ILE B C 1
ATOM 10395 O O . ILE B 1 576 ? -15.602 15.688 35.5 1 93.5 576 ILE B O 1
ATOM 10399 N N . ASN B 1 577 ? -17.109 14.891 36.969 1 93.06 577 ASN B N 1
ATOM 10400 C CA . ASN B 1 577 ? -16.094 14.523 37.969 1 93.06 577 ASN B CA 1
ATOM 10401 C C . ASN B 1 577 ? -15.086 13.539 37.375 1 93.06 577 ASN B C 1
ATOM 10403 O O . ASN B 1 577 ? -15.43 12.703 36.531 1 93.06 577 ASN B O 1
ATOM 10407 N N . LYS B 1 578 ? -13.867 13.688 37.875 1 88.81 578 LYS B N 1
ATOM 10408 C CA . LYS B 1 578 ? -12.766 12.898 37.312 1 88.81 578 LYS B CA 1
ATOM 10409 C C . LYS B 1 578 ? -13.031 11.398 37.469 1 88.81 578 LYS B C 1
ATOM 10411 O O . LYS B 1 578 ? -12.742 10.617 36.562 1 88.81 578 LYS B O 1
ATOM 10416 N N . TYR B 1 579 ? -13.547 10.961 38.562 1 94 579 TYR B N 1
ATOM 10417 C CA . TYR B 1 579 ? -13.789 9.547 38.812 1 94 579 TYR B CA 1
ATOM 10418 C C . TYR B 1 579 ? -14.945 9.031 37.969 1 94 579 TYR B C 1
ATOM 10420 O O . TYR B 1 579 ? -14.891 7.91 37.469 1 94 579 TYR B O 1
ATOM 10428 N N . LEU B 1 580 ? -15.93 9.828 37.906 1 95.19 580 LEU B N 1
ATOM 10429 C CA . LEU B 1 580 ? -17.047 9.461 37.031 1 95.19 580 LEU B CA 1
ATOM 10430 C C . LEU B 1 580 ? -16.625 9.398 35.594 1 95.19 580 LEU B C 1
ATOM 10432 O O . LEU B 1 580 ? -17.078 8.523 34.844 1 95.19 580 LEU B O 1
ATOM 10436 N N . ASN B 1 581 ? -15.867 10.398 35.219 1 95.38 581 ASN B N 1
ATOM 10437 C CA . ASN B 1 581 ? -15.352 10.406 33.844 1 95.38 581 ASN B CA 1
ATOM 10438 C C . ASN B 1 581 ? -14.57 9.141 33.531 1 95.38 581 ASN B C 1
ATOM 10440 O O . ASN B 1 581 ? -14.75 8.531 32.469 1 95.38 581 ASN B O 1
ATOM 10444 N N . LEU B 1 582 ? -13.688 8.742 34.438 1 94.38 582 LEU B N 1
ATOM 10445 C CA . LEU B 1 582 ? -12.914 7.523 34.25 1 94.38 582 LEU B CA 1
ATOM 10446 C C . LEU B 1 582 ? -13.828 6.305 34.188 1 94.38 582 LEU B C 1
ATOM 10448 O O . LEU B 1 582 ? -13.594 5.395 33.406 1 94.38 582 LEU B O 1
ATOM 10452 N N . LEU B 1 583 ? -14.781 6.273 35.062 1 96.75 583 LEU B N 1
ATOM 10453 C CA . LEU B 1 583 ? -15.727 5.164 35.094 1 96.75 583 LEU B CA 1
ATOM 10454 C C . LEU B 1 583 ? -16.469 5.074 33.75 1 96.75 583 LEU B C 1
ATOM 10456 O O . LEU B 1 583 ? -16.641 3.98 33.219 1 96.75 583 LEU B O 1
ATOM 10460 N N . LEU B 1 584 ? -16.938 6.188 33.25 1 97.25 584 LEU B N 1
ATOM 10461 C CA . LEU B 1 584 ? -17.672 6.207 31.984 1 97.25 584 LEU B CA 1
ATOM 10462 C C . LEU B 1 584 ? -16.781 5.746 30.844 1 97.25 584 LEU B C 1
ATOM 10464 O O . LEU B 1 584 ? -17.219 5 29.969 1 97.25 584 LEU B O 1
ATOM 10468 N N . TRP B 1 585 ? -15.562 6.215 30.812 1 96.94 585 TRP B N 1
ATOM 10469 C CA . TRP B 1 585 ? -14.633 5.766 29.797 1 96.94 585 TRP B CA 1
ATOM 10470 C C . TRP B 1 585 ? -14.422 4.254 29.859 1 96.94 585 TRP B C 1
ATOM 10472 O O . TRP B 1 585 ? -14.383 3.576 28.844 1 96.94 585 TRP B O 1
ATOM 10482 N N . LEU B 1 586 ? -14.281 3.709 31.078 1 97.31 586 LEU B N 1
ATOM 10483 C CA . LEU B 1 586 ? -14.078 2.275 31.266 1 97.31 586 LEU B CA 1
ATOM 10484 C C . LEU B 1 586 ? -15.312 1.493 30.812 1 97.31 586 LEU B C 1
ATOM 10486 O O . LEU B 1 586 ? -15.195 0.451 30.172 1 97.31 586 LEU B O 1
ATOM 10490 N N . VAL B 1 587 ? -16.469 1.99 31.188 1 97.94 587 VAL B N 1
ATOM 10491 C CA . VAL B 1 587 ? -17.719 1.31 30.859 1 97.94 587 VAL B CA 1
ATOM 10492 C C . VAL B 1 587 ? -17.891 1.271 29.344 1 97.94 587 VAL B C 1
ATOM 10494 O O . VAL B 1 587 ? -18.141 0.209 28.766 1 97.94 587 VAL B O 1
ATOM 10497 N N . PHE B 1 588 ? -17.781 2.389 28.672 1 98 588 PHE B N 1
ATOM 10498 C CA . PHE B 1 588 ? -18.016 2.439 27.234 1 98 588 PHE B CA 1
ATOM 10499 C C . PHE B 1 588 ? -16.906 1.709 26.484 1 98 588 PHE B C 1
ATOM 10501 O O . PHE B 1 588 ? -17.141 1.107 25.438 1 98 588 PHE B O 1
ATOM 10508 N N . ALA B 1 589 ? -15.656 1.757 27 1 97.19 589 ALA B N 1
ATOM 10509 C CA . ALA B 1 589 ? -14.586 0.963 26.406 1 97.19 589 ALA B CA 1
ATOM 10510 C C . ALA B 1 589 ? -14.891 -0.529 26.5 1 97.19 589 ALA B C 1
ATOM 10512 O O . ALA B 1 589 ? -14.672 -1.274 25.547 1 97.19 589 ALA B O 1
ATOM 10513 N N . THR B 1 590 ? -15.336 -0.934 27.672 1 97.62 590 THR B N 1
ATOM 10514 C CA . THR B 1 590 ? -15.672 -2.34 27.875 1 97.62 590 THR B CA 1
ATOM 10515 C C . THR B 1 590 ? -16.812 -2.756 26.953 1 97.62 590 THR B C 1
ATOM 10517 O O . THR B 1 590 ? -16.781 -3.832 26.344 1 97.62 590 THR B O 1
ATOM 10520 N N . LEU B 1 591 ? -17.812 -1.929 26.828 1 97.75 591 LEU B N 1
ATOM 10521 C CA . LEU B 1 591 ? -18.938 -2.221 25.938 1 97.75 591 LEU B CA 1
ATOM 10522 C C . LEU B 1 591 ? -18.484 -2.328 24.5 1 97.75 591 LEU B C 1
ATOM 10524 O O . LEU B 1 591 ? -18.953 -3.195 23.75 1 97.75 591 LEU B O 1
ATOM 10528 N N . ALA B 1 592 ? -17.609 -1.434 24.094 1 97.19 592 ALA B N 1
ATOM 10529 C CA . ALA B 1 592 ? -17.078 -1.489 22.734 1 97.19 592 ALA B CA 1
ATOM 10530 C C . ALA B 1 592 ? -16.328 -2.793 22.484 1 97.19 592 ALA B C 1
ATOM 10532 O O . ALA B 1 592 ? -16.469 -3.418 21.438 1 97.19 592 ALA B O 1
ATOM 10533 N N . VAL B 1 593 ? -15.516 -3.203 23.469 1 96.38 593 VAL B N 1
ATOM 10534 C CA . VAL B 1 593 ? -14.734 -4.434 23.359 1 96.38 593 VAL B CA 1
ATOM 10535 C C . VAL B 1 593 ? -15.672 -5.637 23.312 1 96.38 593 VAL B C 1
ATOM 10537 O O . VAL B 1 593 ? -15.43 -6.586 22.562 1 96.38 593 VAL B O 1
ATOM 10540 N N . VAL B 1 594 ? -16.703 -5.555 24.047 1 94.69 594 VAL B N 1
ATOM 10541 C CA . VAL B 1 594 ? -17.656 -6.656 24.078 1 94.69 594 VAL B CA 1
ATOM 10542 C C . VAL B 1 594 ? -18.344 -6.77 22.719 1 94.69 594 VAL B C 1
ATOM 10544 O O . VAL B 1 594 ? -18.578 -7.871 22.219 1 94.69 594 VAL B O 1
ATOM 10547 N N . VAL B 1 595 ? -18.688 -5.691 22.109 1 94.88 595 VAL B N 1
ATOM 10548 C CA . VAL B 1 595 ? -19.344 -5.699 20.812 1 94.88 595 VAL B CA 1
ATOM 10549 C C . VAL B 1 595 ? -18.391 -6.262 19.766 1 94.88 595 VAL B C 1
ATOM 10551 O O . VAL B 1 595 ? -18.797 -7.051 18.906 1 94.88 595 VAL B O 1
ATOM 10554 N N . LEU B 1 596 ? -17.125 -5.949 19.812 1 93.56 596 LEU B N 1
ATOM 10555 C CA . LEU B 1 596 ? -16.156 -6.32 18.781 1 93.56 596 LEU B CA 1
ATOM 10556 C C . LEU B 1 596 ? -15.625 -7.727 19.016 1 93.56 596 LEU B C 1
ATOM 10558 O O . LEU B 1 596 ? -15.422 -8.484 18.062 1 93.56 596 LEU B O 1
ATOM 10562 N N . TYR B 1 597 ? -15.383 -8.125 20.328 1 91.62 597 TYR B N 1
ATOM 10563 C CA . TYR B 1 597 ? -14.648 -9.352 20.625 1 91.62 597 TYR B CA 1
ATOM 10564 C C . TYR B 1 597 ? -15.484 -10.289 21.484 1 91.62 597 TYR B C 1
ATOM 10566 O O . TYR B 1 597 ? -15 -11.336 21.922 1 91.62 597 TYR B O 1
ATOM 10574 N N . GLY B 1 598 ? -16.641 -9.953 21.781 1 89 598 GLY B N 1
ATOM 10575 C CA . GLY B 1 598 ? -17.453 -10.719 22.734 1 89 598 GLY B CA 1
ATOM 10576 C C . GLY B 1 598 ? -17.969 -12.016 22.156 1 89 598 GLY B C 1
ATOM 10577 O O . GLY B 1 598 ? -18.328 -12.938 22.891 1 89 598 GLY B O 1
ATOM 10578 N N . LEU B 1 599 ? -18.031 -12.148 20.844 1 86.19 599 LEU B N 1
ATOM 10579 C CA . LEU B 1 599 ? -18.531 -13.359 20.203 1 86.19 599 LEU B CA 1
ATOM 10580 C C . LEU B 1 599 ? -17.422 -14.383 20.016 1 86.19 599 LEU B C 1
ATOM 10582 O O . LEU B 1 599 ? -16.359 -14.055 19.5 1 86.19 599 LEU B O 1
ATOM 10586 N N . ARG B 1 600 ? -17.625 -15.539 20.516 1 80.56 600 ARG B N 1
ATOM 10587 C CA . ARG B 1 600 ? -16.625 -16.594 20.328 1 80.56 600 ARG B CA 1
ATOM 10588 C C . ARG B 1 600 ? -16.625 -17.109 18.906 1 80.56 600 ARG B C 1
ATOM 10590 O O . ARG B 1 600 ? -17.672 -17.172 18.25 1 80.56 600 ARG B O 1
ATOM 10597 N N . ASP B 1 601 ? -15.539 -17.5 18.422 1 72.19 601 ASP B N 1
ATOM 10598 C CA . ASP B 1 601 ? -15.383 -17.969 17.047 1 72.19 601 ASP B CA 1
ATOM 10599 C C . ASP B 1 601 ? -16.109 -19.281 16.812 1 72.19 601 ASP B C 1
ATOM 10601 O O . ASP B 1 601 ? -15.961 -20.219 17.594 1 72.19 601 ASP B O 1
ATOM 10605 N N . PRO B 1 602 ? -16.906 -19.344 15.883 1 71.56 602 PRO B N 1
ATOM 10606 C CA . PRO B 1 602 ? -17.734 -20.531 15.648 1 71.56 602 PRO B CA 1
ATOM 10607 C C . PRO B 1 602 ? -16.922 -21.734 15.164 1 71.56 602 PRO B C 1
ATOM 10609 O O . PRO B 1 602 ? -17.406 -22.859 15.188 1 71.56 602 PRO B O 1
ATOM 10612 N N . ILE B 1 603 ? -15.688 -21.438 14.703 1 68.81 603 ILE B N 1
ATOM 10613 C CA . ILE B 1 603 ? -14.875 -22.516 14.156 1 68.81 603 ILE B CA 1
ATOM 10614 C C . ILE B 1 603 ? -14.203 -23.281 15.297 1 68.81 603 ILE B C 1
ATOM 10616 O O . ILE B 1 603 ? -14.297 -24.516 15.375 1 68.81 603 ILE B O 1
ATOM 10620 N N . SER B 1 604 ? -13.656 -22.609 16.234 1 72.19 604 SER B N 1
ATOM 10621 C CA . SER B 1 604 ? -12.938 -23.234 17.344 1 72.19 604 SER B CA 1
ATOM 10622 C C . SER B 1 604 ? -13.898 -23.688 18.438 1 72.19 604 SER B C 1
ATOM 10624 O O . SER B 1 604 ? -13.633 -24.641 19.156 1 72.19 604 SER B O 1
ATOM 10626 N N . PHE B 1 605 ? -15.078 -22.969 18.453 1 77.94 605 PHE B N 1
ATOM 10627 C CA . PHE B 1 605 ? -16.031 -23.25 19.531 1 77.94 605 PHE B CA 1
ATOM 10628 C C . PHE B 1 605 ? -17.438 -23.406 18.984 1 77.94 605 PHE B C 1
ATOM 10630 O O . PHE B 1 605 ? -18.344 -22.656 19.359 1 77.94 605 PHE B O 1
ATOM 10637 N N . PRO B 1 606 ? -17.656 -24.406 18.156 1 72.38 606 PRO B N 1
ATOM 10638 C CA . PRO B 1 606 ? -18.984 -24.609 17.562 1 72.38 606 PRO B CA 1
ATOM 10639 C C . PRO B 1 606 ? -20.078 -24.875 18.594 1 72.38 606 PRO B C 1
ATOM 10641 O O . PRO B 1 606 ? -21.234 -24.547 18.359 1 72.38 606 PRO B O 1
ATOM 10644 N N . GLU B 1 607 ? -19.672 -25.422 19.734 1 74.12 607 GLU B N 1
ATOM 10645 C CA . GLU B 1 607 ? -20.641 -25.75 20.781 1 74.12 607 GLU B CA 1
ATOM 10646 C C . GLU B 1 607 ? -21.172 -24.5 21.453 1 74.12 607 GLU B C 1
ATOM 10648 O O . GLU B 1 607 ? -22.25 -24.531 22.062 1 74.12 607 GLU B O 1
ATOM 10653 N N . ASP B 1 608 ? -20.484 -23.484 21.234 1 77.31 608 ASP B N 1
ATOM 10654 C CA . ASP B 1 608 ? -20.859 -22.25 21.922 1 77.31 608 ASP B CA 1
ATOM 10655 C C . ASP B 1 608 ? -21.703 -21.359 21.031 1 77.31 608 ASP B C 1
ATOM 10657 O O . ASP B 1 608 ? -21.828 -20.156 21.266 1 77.31 608 ASP B O 1
ATOM 10661 N N . ALA B 1 609 ? -22.297 -21.969 20 1 82.69 609 ALA B N 1
ATOM 10662 C CA . ALA B 1 609 ? -23.188 -21.203 19.156 1 82.69 609 ALA B CA 1
ATOM 10663 C C . ALA B 1 609 ? -24.344 -20.609 19.969 1 82.69 609 ALA B C 1
ATOM 10665 O O . ALA B 1 609 ? -24.891 -21.266 20.859 1 82.69 609 ALA B O 1
ATOM 10666 N N . LEU B 1 610 ? -24.609 -19.344 19.75 1 89 610 LEU B N 1
ATOM 10667 C CA . LEU B 1 610 ? -25.641 -18.656 20.5 1 89 610 LEU B CA 1
ATOM 10668 C C . LEU B 1 610 ? -27.031 -19.203 20.156 1 89 610 LEU B C 1
ATOM 10670 O O . LEU B 1 610 ? -27.266 -19.578 19 1 89 610 LEU B O 1
ATOM 10674 N N . SER B 1 611 ? -27.844 -19.188 21.141 1 90.5 611 SER B N 1
ATOM 10675 C CA . SER B 1 611 ? -29.234 -19.578 20.891 1 90.5 611 SER B CA 1
ATOM 10676 C C . SER B 1 611 ? -29.969 -18.516 20.078 1 90.5 611 SER B C 1
ATOM 10678 O O . SER B 1 611 ? -29.484 -17.375 19.953 1 90.5 611 SER B O 1
ATOM 10680 N N . ARG B 1 612 ? -31.062 -18.938 19.531 1 92.56 612 ARG B N 1
ATOM 10681 C CA . ARG B 1 612 ? -31.891 -18.078 18.703 1 92.56 612 ARG B CA 1
ATOM 10682 C C . ARG B 1 612 ? -32.25 -16.797 19.438 1 92.56 612 ARG B C 1
ATOM 10684 O O . ARG B 1 612 ? -32.156 -15.703 18.875 1 92.56 612 ARG B O 1
ATOM 10691 N N . ASP B 1 613 ? -32.562 -16.859 20.672 1 94.19 613 ASP B N 1
ATOM 10692 C CA . ASP B 1 613 ? -33 -15.711 21.469 1 94.19 613 ASP B CA 1
ATOM 10693 C C . ASP B 1 613 ? -31.844 -14.781 21.781 1 94.19 613 ASP B C 1
ATOM 10695 O O . ASP B 1 613 ? -31.984 -13.555 21.75 1 94.19 613 ASP B O 1
ATOM 10699 N N . VAL B 1 614 ? -30.797 -15.367 22.078 1 93.56 614 VAL B N 1
ATOM 10700 C CA . VAL B 1 614 ? -29.625 -14.562 22.422 1 93.56 614 VAL B CA 1
ATOM 10701 C C . VAL B 1 614 ? -29.094 -13.852 21.188 1 93.56 614 VAL B C 1
ATOM 10703 O O . VAL B 1 614 ? -28.688 -12.688 21.25 1 93.56 614 VAL B O 1
ATOM 10706 N N . SER B 1 615 ? -29.094 -14.617 20.078 1 93.69 615 SER B N 1
ATOM 10707 C CA . SER B 1 615 ? -28.703 -13.984 18.828 1 93.69 615 SER B CA 1
ATOM 10708 C C . SER B 1 615 ? -29.625 -12.812 18.484 1 93.69 615 SER B C 1
ATOM 10710 O O . SER B 1 615 ? -29.172 -11.766 18.031 1 93.69 615 SER B O 1
ATOM 10712 N N . ALA B 1 616 ? -30.891 -13.023 18.719 1 95.94 616 ALA B N 1
ATOM 10713 C CA . ALA B 1 616 ? -31.875 -11.977 18.453 1 95.94 616 ALA B CA 1
ATOM 10714 C C . ALA B 1 616 ? -31.625 -10.766 19.344 1 95.94 616 ALA B C 1
ATOM 10716 O O . ALA B 1 616 ? -31.75 -9.617 18.906 1 95.94 616 ALA B O 1
ATOM 10717 N N . LEU B 1 617 ? -31.344 -10.992 20.562 1 95.31 617 LEU B N 1
ATOM 10718 C CA . LEU B 1 617 ? -31.047 -9.906 21.5 1 95.31 617 LEU B CA 1
ATOM 10719 C C . LEU B 1 617 ? -29.797 -9.148 21.078 1 95.31 617 LEU B C 1
ATOM 10721 O O . LEU B 1 617 ? -29.766 -7.918 21.125 1 95.31 617 LEU B O 1
ATOM 10725 N N . TYR B 1 618 ? -28.797 -9.945 20.766 1 94.44 618 TYR B N 1
ATOM 10726 C CA . TYR B 1 618 ? -27.562 -9.328 20.312 1 94.44 618 TYR B CA 1
ATOM 10727 C C . TYR B 1 618 ? -27.797 -8.469 19.078 1 94.44 618 TYR B C 1
ATOM 10729 O O . TYR B 1 618 ? -27.328 -7.332 19 1 94.44 618 TYR B O 1
ATOM 10737 N N . ASN B 1 619 ? -28.5 -8.992 18.078 1 95.38 619 ASN B N 1
ATOM 10738 C CA . ASN B 1 619 ? -28.781 -8.281 16.828 1 95.38 619 ASN B CA 1
ATOM 10739 C C . ASN B 1 619 ? -29.656 -7.055 17.078 1 95.38 619 ASN B C 1
ATOM 10741 O O . ASN B 1 619 ? -29.594 -6.086 16.312 1 95.38 619 ASN B O 1
ATOM 10745 N N . ALA B 1 620 ? -30.391 -7.066 18.141 1 96.75 620 ALA B N 1
ATOM 10746 C CA . ALA B 1 620 ? -31.281 -5.961 18.484 1 96.75 620 ALA B CA 1
ATOM 10747 C C . ALA B 1 620 ? -30.516 -4.82 19.141 1 96.75 620 ALA B C 1
ATOM 10749 O O . ALA B 1 620 ? -30.906 -3.656 19.047 1 96.75 620 ALA B O 1
ATOM 10750 N N . THR B 1 621 ? -29.359 -5.16 19.75 1 96.38 621 THR B N 1
ATOM 10751 C CA . THR B 1 621 ? -28.828 -4.168 20.672 1 96.38 621 THR B CA 1
ATOM 10752 C C . THR B 1 621 ? -27.406 -3.762 20.281 1 96.38 621 THR B C 1
ATOM 10754 O O . THR B 1 621 ? -26.969 -2.664 20.609 1 96.38 621 THR B O 1
ATOM 10757 N N . HIS B 1 622 ? -26.609 -4.609 19.656 1 96.06 622 HIS B N 1
ATOM 10758 C CA . HIS B 1 622 ? -25.172 -4.391 19.531 1 96.06 622 HIS B CA 1
ATOM 10759 C C . HIS B 1 622 ? -24.875 -3.123 18.75 1 96.06 622 HIS B C 1
ATOM 10761 O O . HIS B 1 622 ? -23.938 -2.396 19.062 1 96.06 622 HIS B O 1
ATOM 10767 N N . LYS B 1 623 ? -25.672 -2.771 17.75 1 97.31 623 LYS B N 1
ATOM 10768 C CA . LYS B 1 623 ? -25.438 -1.568 16.953 1 97.31 623 LYS B CA 1
ATOM 10769 C C . LYS B 1 623 ? -25.75 -0.309 17.766 1 97.31 623 LYS B C 1
ATOM 10771 O O . LYS B 1 623 ? -25.062 0.705 17.625 1 97.31 623 LYS B O 1
ATOM 10776 N N . ILE B 1 624 ? -26.781 -0.357 18.516 1 98 624 ILE B N 1
ATOM 10777 C CA . ILE B 1 624 ? -27.172 0.76 19.375 1 98 624 ILE B CA 1
ATOM 10778 C C . ILE B 1 624 ? -26.078 1.011 20.422 1 98 624 ILE B C 1
ATOM 10780 O O . ILE B 1 624 ? -25.688 2.156 20.641 1 98 624 ILE B O 1
ATOM 10784 N N . VAL B 1 625 ? -25.625 -0.083 20.969 1 98.06 625 VAL B N 1
ATOM 10785 C CA . VAL B 1 625 ? -24.562 0.014 21.969 1 98.06 625 VAL B CA 1
ATOM 10786 C C . VAL B 1 625 ? -23.312 0.613 21.344 1 98.06 625 VAL B C 1
ATOM 10788 O O . VAL B 1 625 ? -22.656 1.482 21.938 1 98.06 625 VAL B O 1
ATOM 10791 N N . TRP B 1 626 ? -22.953 0.173 20.188 1 98.12 626 TRP B N 1
ATOM 10792 C CA . TRP B 1 626 ? -21.797 0.739 19.484 1 98.12 626 TRP B CA 1
ATOM 10793 C C . TRP B 1 626 ? -22 2.23 19.234 1 98.12 626 TRP B C 1
ATOM 10795 O O . TRP B 1 626 ? -21.094 3.031 19.469 1 98.12 626 TRP B O 1
ATOM 10805 N N . GLY B 1 627 ? -23.188 2.59 18.688 1 98.31 627 GLY B N 1
ATOM 10806 C CA . GLY B 1 627 ? -23.5 3.998 18.5 1 98.31 627 GLY B CA 1
ATOM 10807 C C . GLY B 1 627 ? -23.328 4.824 19.766 1 98.31 627 GLY B C 1
ATOM 10808 O O . GLY B 1 627 ? -22.797 5.938 19.719 1 98.31 627 GLY B O 1
ATOM 10809 N N . ALA B 1 628 ? -23.719 4.246 20.875 1 98.44 628 ALA B N 1
ATOM 10810 C CA . ALA B 1 628 ? -23.594 4.926 22.172 1 98.44 628 ALA B CA 1
ATOM 10811 C C . ALA B 1 628 ? -22.125 5.105 22.531 1 98.44 628 ALA B C 1
ATOM 10813 O O . ALA B 1 628 ? -21.734 6.137 23.094 1 98.44 628 ALA B O 1
ATOM 10814 N N . CYS B 1 629 ? -21.344 4.109 22.266 1 98.44 629 CYS B N 1
ATOM 10815 C CA . CYS B 1 629 ? -19.922 4.191 22.547 1 98.44 629 CYS B CA 1
ATOM 10816 C C . CYS B 1 629 ? -19.266 5.301 21.734 1 98.44 629 CYS B C 1
ATOM 10818 O O . CYS B 1 629 ? -18.484 6.094 22.266 1 98.44 629 CYS B O 1
ATOM 10820 N N . VAL B 1 630 ? -19.578 5.383 20.484 1 98.19 630 VAL B N 1
ATOM 10821 C CA . VAL B 1 630 ? -19.031 6.414 19.609 1 98.19 630 VAL B CA 1
ATOM 10822 C C . VAL B 1 630 ? -19.484 7.789 20.078 1 98.19 630 VAL B C 1
ATOM 10824 O O . VAL B 1 630 ? -18.703 8.734 20.141 1 98.19 630 VAL B O 1
ATOM 10827 N N . CYS B 1 631 ? -20.766 7.906 20.422 1 98.31 631 CYS B N 1
ATOM 10828 C CA . CYS B 1 631 ? -21.328 9.18 20.859 1 98.31 631 CYS B CA 1
ATOM 10829 C C . CYS B 1 631 ? -20.703 9.625 22.188 1 98.31 631 CYS B C 1
ATOM 10831 O O . CYS B 1 631 ? -20.531 10.82 22.422 1 98.31 631 CYS B O 1
ATOM 10833 N N . TRP B 1 632 ? -20.359 8.641 23.016 1 98 632 TRP B N 1
ATOM 10834 C CA . TRP B 1 632 ? -19.672 8.992 24.25 1 98 632 TRP B CA 1
ATOM 10835 C C . TRP B 1 632 ? -18.328 9.641 23.953 1 98 632 TRP B C 1
ATOM 10837 O O . TRP B 1 632 ? -17.969 10.656 24.547 1 98 632 TRP B O 1
ATOM 10847 N N . VAL B 1 633 ? -17.578 9.039 23.047 1 97.81 633 VAL B N 1
ATOM 10848 C CA . VAL B 1 633 ? -16.281 9.578 22.672 1 97.81 633 VAL B CA 1
ATOM 10849 C C . VAL B 1 633 ? -16.438 11.016 22.172 1 97.81 633 VAL B C 1
ATOM 10851 O O . VAL B 1 633 ? -15.688 11.906 22.578 1 97.81 633 VAL B O 1
ATOM 10854 N N . ILE B 1 634 ? -17.422 11.266 21.391 1 97.69 634 ILE B N 1
ATOM 10855 C CA . ILE B 1 634 ? -17.656 12.594 20.828 1 97.69 634 ILE B CA 1
ATOM 10856 C C . ILE B 1 634 ? -18.062 13.562 21.953 1 97.69 634 ILE B C 1
ATOM 10858 O O . ILE B 1 634 ? -17.516 14.672 22.031 1 97.69 634 ILE B O 1
ATOM 10862 N N . PHE B 1 635 ? -18.953 13.109 22.797 1 97.31 635 PHE B N 1
ATOM 10863 C CA . PHE B 1 635 ? -19.438 13.938 23.891 1 97.31 635 PHE B CA 1
ATOM 10864 C C . PHE B 1 635 ? -18.312 14.32 24.828 1 97.31 635 PHE B C 1
ATOM 10866 O O . PHE B 1 635 ? -18.172 15.484 25.203 1 97.31 635 PHE B O 1
ATOM 10873 N N . ALA B 1 636 ? -17.516 13.305 25.156 1 96.62 636 ALA B N 1
ATOM 10874 C CA . ALA B 1 636 ? -16.391 13.539 26.047 1 96.62 636 ALA B CA 1
ATOM 10875 C C . ALA B 1 636 ? -15.391 14.508 25.438 1 96.62 636 ALA B C 1
ATOM 10877 O O . ALA B 1 636 ? -14.891 15.406 26.109 1 96.62 636 ALA B O 1
ATOM 10878 N N . CYS B 1 637 ? -15.117 14.406 24.234 1 95.31 637 CYS B N 1
ATOM 10879 C CA . CYS B 1 637 ? -14.164 15.266 23.547 1 95.31 637 CYS B CA 1
ATOM 10880 C C . CYS B 1 637 ? -14.711 16.672 23.391 1 95.31 637 CYS B C 1
ATOM 10882 O O . CYS B 1 637 ? -13.992 17.656 23.562 1 95.31 637 CYS B O 1
ATOM 10884 N N . ALA B 1 638 ? -15.969 16.797 23.062 1 94.94 638 ALA B N 1
ATOM 10885 C CA . ALA B 1 638 ? -16.594 18.094 22.828 1 94.94 638 ALA B CA 1
ATOM 10886 C C . ALA B 1 638 ? -16.719 18.891 24.125 1 94.94 638 ALA B C 1
ATOM 10888 O O . ALA B 1 638 ? -16.703 20.125 24.094 1 94.94 638 ALA B O 1
ATOM 10889 N N . THR B 1 639 ? -16.828 18.203 25.25 1 94.5 639 THR B N 1
ATOM 10890 C CA . THR B 1 639 ? -17.078 18.875 26.516 1 94.5 639 THR B CA 1
ATOM 10891 C C . THR B 1 639 ? -15.789 19.016 27.328 1 94.5 639 THR B C 1
ATOM 10893 O O . THR B 1 639 ? -15.828 19.391 28.5 1 94.5 639 THR B O 1
ATOM 10896 N N . GLY B 1 640 ? -14.641 18.672 26.734 1 89.75 640 GLY B N 1
ATOM 10897 C CA . GLY B 1 640 ? -13.359 18.828 27.406 1 89.75 640 GLY B CA 1
ATOM 10898 C C . GLY B 1 640 ? -13.008 17.656 28.312 1 89.75 640 GLY B C 1
ATOM 10899 O O . GLY B 1 640 ? -12.055 17.734 29.094 1 89.75 640 GLY B O 1
ATOM 10900 N N . ASN B 1 641 ? -13.758 16.594 28.266 1 92.62 641 ASN B N 1
ATOM 10901 C CA . ASN B 1 641 ? -13.547 15.406 29.094 1 92.62 641 ASN B CA 1
ATOM 10902 C C . ASN B 1 641 ? -12.852 14.297 28.312 1 92.62 641 ASN B C 1
ATOM 10904 O O . ASN B 1 641 ? -12.82 13.148 28.75 1 92.62 641 ASN B O 1
ATOM 10908 N N . GLY B 1 642 ? -12.305 14.578 27.188 1 92 642 GLY B N 1
ATOM 10909 C CA . GLY B 1 642 ? -11.734 13.562 26.312 1 92 642 GLY B CA 1
ATOM 10910 C C . GLY B 1 642 ? -10.25 13.359 26.516 1 92 642 GLY B C 1
ATOM 10911 O O . GLY B 1 642 ? -9.695 12.32 26.141 1 92 642 GLY B O 1
ATOM 10912 N N . GLY B 1 643 ? -9.516 14.312 27.109 1 85.25 643 GLY B N 1
ATOM 10913 C CA . GLY B 1 643 ? -8.094 14.203 27.406 1 85.25 643 GLY B CA 1
ATOM 10914 C C . GLY B 1 643 ? -7.25 13.914 26.172 1 85.25 643 GLY B C 1
ATOM 10915 O O . GLY B 1 643 ? -7.348 14.617 25.172 1 85.25 643 GLY B O 1
ATOM 10916 N N . PHE B 1 644 ? -6.488 12.805 26.266 1 83.75 644 PHE B N 1
ATOM 10917 C CA . PHE B 1 644 ? -5.559 12.422 25.203 1 83.75 644 PHE B CA 1
ATOM 10918 C C . PHE B 1 644 ? -6.312 11.984 23.953 1 83.75 644 PHE B C 1
ATOM 10920 O O . PHE B 1 644 ? -5.844 12.203 22.828 1 83.75 644 PHE B O 1
ATOM 10927 N N . MET B 1 645 ? -7.406 11.414 24.172 1 90.69 645 MET B N 1
ATOM 10928 C CA . MET B 1 645 ? -8.188 10.961 23.016 1 90.69 645 MET B CA 1
ATOM 10929 C C . MET B 1 645 ? -8.609 12.133 22.141 1 90.69 645 MET B C 1
ATOM 10931 O O . MET B 1 645 ? -8.641 12.016 20.922 1 90.69 645 MET B O 1
ATOM 10935 N N . ASN B 1 646 ? -8.945 13.234 22.734 1 92.38 646 ASN B N 1
ATOM 10936 C CA . ASN B 1 646 ? -9.297 14.422 21.969 1 92.38 646 ASN B CA 1
ATOM 10937 C C . ASN B 1 646 ? -8.117 14.938 21.156 1 92.38 646 ASN B C 1
ATOM 10939 O O . ASN B 1 646 ? -8.281 15.359 20 1 92.38 646 ASN B O 1
ATOM 10943 N N . THR B 1 647 ? -6.941 14.898 21.844 1 86.94 647 THR B N 1
ATOM 10944 C CA . THR B 1 647 ? -5.738 15.359 21.156 1 86.94 647 THR B CA 1
ATOM 10945 C C . THR B 1 647 ? -5.445 14.484 19.938 1 86.94 647 THR B C 1
ATOM 10947 O O . THR B 1 647 ? -5.105 15 18.875 1 86.94 647 THR B O 1
ATOM 10950 N N . LEU B 1 648 ? -5.617 13.25 20.062 1 89.38 648 LEU B N 1
ATOM 10951 C CA . LEU B 1 648 ? -5.34 12.305 18.984 1 89.38 648 LEU B CA 1
ATOM 10952 C C . LEU B 1 648 ? -6.352 12.453 17.859 1 89.38 648 LEU B C 1
ATOM 10954 O O . LEU B 1 648 ? -5.973 12.555 16.688 1 89.38 648 LEU B O 1
ATOM 10958 N N . LEU B 1 649 ? -7.578 12.523 18.172 1 95.12 649 LEU B N 1
ATOM 10959 C CA . LEU B 1 649 ? -8.648 12.531 17.188 1 95.12 649 LEU B CA 1
ATOM 10960 C C . LEU B 1 649 ? -8.766 13.898 16.531 1 95.12 649 LEU B C 1
ATOM 10962 O O . LEU B 1 649 ? -9.352 14.023 15.445 1 95.12 649 LEU B O 1
ATOM 10966 N N . SER B 1 650 ? -8.227 14.961 17.156 1 93 650 SER B N 1
ATOM 10967 C CA . SER B 1 650 ? -8.312 16.312 16.641 1 93 650 SER B CA 1
ATOM 10968 C C . SER B 1 650 ? -7.023 16.719 15.922 1 93 650 SER B C 1
ATOM 10970 O O . SER B 1 650 ? -6.789 17.906 15.664 1 93 650 SER B O 1
ATOM 10972 N N . TRP B 1 651 ? -6.203 15.719 15.609 1 89.62 651 TRP B N 1
ATOM 10973 C CA . TRP B 1 651 ? -4.957 15.977 14.891 1 89.62 651 TRP B CA 1
ATOM 10974 C C . TRP B 1 651 ? -5.227 16.656 13.555 1 89.62 651 TRP B C 1
ATOM 10976 O O . TRP B 1 651 ? -6.09 16.219 12.789 1 89.62 651 TRP B O 1
ATOM 10986 N N . SER B 1 652 ? -4.543 17.703 13.234 1 90.06 652 SER B N 1
ATOM 10987 C CA . SER B 1 652 ? -4.836 18.609 12.141 1 90.06 652 SER B CA 1
ATOM 10988 C C . SER B 1 652 ? -4.809 17.906 10.797 1 90.06 652 SER B C 1
ATOM 10990 O O . SER B 1 652 ? -5.598 18.219 9.898 1 90.06 652 SER B O 1
ATOM 10992 N N . PRO B 1 653 ? -3.945 16.938 10.586 1 89.94 653 PRO B N 1
ATOM 10993 C CA . PRO B 1 653 ? -3.926 16.281 9.281 1 89.94 653 PRO B CA 1
ATOM 10994 C C . PRO B 1 653 ? -5.176 15.445 9.023 1 89.94 653 PRO B C 1
ATOM 10996 O O . PRO B 1 653 ? -5.438 15.055 7.879 1 89.94 653 PRO B O 1
ATOM 10999 N N . PHE B 1 654 ? -5.977 15.172 10.016 1 94.5 654 PHE B N 1
ATOM 11000 C CA . PHE B 1 654 ? -7.207 14.414 9.828 1 94.5 654 PHE B CA 1
ATOM 11001 C C . PHE B 1 654 ? -8.273 15.258 9.148 1 94.5 654 PHE B C 1
ATOM 11003 O O . PHE B 1 654 ? -9.258 14.734 8.625 1 94.5 654 PHE B O 1
ATOM 11010 N N . VAL B 1 655 ? -8.102 16.609 9.109 1 94.5 655 VAL B N 1
ATOM 11011 C CA . VAL B 1 655 ? -9.125 17.5 8.602 1 94.5 655 VAL B CA 1
ATOM 11012 C C . VAL B 1 655 ? -9.336 17.266 7.109 1 94.5 655 VAL B C 1
ATOM 11014 O O . VAL B 1 655 ? -10.445 16.922 6.68 1 94.5 655 VAL B O 1
ATOM 11017 N N . PRO B 1 656 ? -8.25 17.344 6.293 1 94.56 656 PRO B N 1
ATOM 11018 C CA . PRO B 1 656 ? -8.477 17.062 4.875 1 94.56 656 PRO B CA 1
ATOM 11019 C C . PRO B 1 656 ? -8.906 15.625 4.613 1 94.56 656 PRO B C 1
ATOM 11021 O O . PRO B 1 656 ? -9.711 15.367 3.717 1 94.56 656 PRO B O 1
ATOM 11024 N N . LEU B 1 657 ? -8.422 14.695 5.34 1 96.44 657 LEU B N 1
ATOM 11025 C CA . LEU B 1 657 ? -8.758 13.289 5.156 1 96.44 657 LEU B CA 1
ATOM 11026 C C . LEU B 1 657 ? -10.227 13.031 5.48 1 96.44 657 LEU B C 1
ATOM 11028 O O . LEU B 1 657 ? -10.891 12.242 4.805 1 96.44 657 LEU B O 1
ATOM 11032 N N . ALA B 1 658 ? -10.68 13.711 6.5 1 96.69 658 ALA B N 1
ATOM 11033 C CA . ALA B 1 658 ? -12.086 13.586 6.879 1 96.69 658 ALA B CA 1
ATOM 11034 C C . ALA B 1 658 ? -12.992 14.188 5.812 1 96.69 658 ALA B C 1
ATOM 11036 O O . ALA B 1 658 ? -14.078 13.656 5.543 1 96.69 658 ALA B O 1
ATOM 11037 N N . ARG B 1 659 ? -12.562 15.273 5.184 1 96.06 659 ARG B N 1
ATOM 11038 C CA . ARG B 1 659 ? -13.344 15.922 4.133 1 96.06 659 ARG B CA 1
ATOM 11039 C C . ARG B 1 659 ? -13.492 15 2.926 1 96.06 659 ARG B C 1
ATOM 11041 O O . ARG B 1 659 ? -14.477 15.094 2.191 1 96.06 659 ARG B O 1
ATOM 11048 N N . LEU B 1 660 ? -12.602 14.094 2.822 1 97.88 660 LEU B N 1
ATOM 11049 C CA . LEU B 1 660 ? -12.602 13.195 1.666 1 97.88 660 LEU B CA 1
ATOM 11050 C C . LEU B 1 660 ? -13.312 11.891 1.99 1 97.88 660 LEU B C 1
ATOM 11052 O O . LEU B 1 660 ? -13.414 11.008 1.139 1 97.88 660 LEU B O 1
ATOM 11056 N N . SER B 1 661 ? -13.852 11.742 3.205 1 97.62 661 SER B N 1
ATOM 11057 C CA . SER B 1 661 ? -14.43 10.484 3.662 1 97.62 661 SER B CA 1
ATOM 11058 C C . SER B 1 661 ? -15.57 10.039 2.756 1 97.62 661 SER B C 1
ATOM 11060 O O . SER B 1 661 ? -15.688 8.859 2.43 1 97.62 661 SER B O 1
ATOM 11062 N N . TYR B 1 662 ? -16.422 11 2.312 1 97.12 662 TYR B N 1
ATOM 11063 C CA . TYR B 1 662 ? -17.578 10.68 1.471 1 97.12 662 TYR B CA 1
ATOM 11064 C C . TYR B 1 662 ? -17.125 10.133 0.122 1 97.12 662 TYR B C 1
ATOM 11066 O O . TYR B 1 662 ? -17.594 9.086 -0.32 1 97.12 662 TYR B O 1
ATOM 11074 N N . CYS B 1 663 ? -16.156 10.758 -0.522 1 98.38 663 CYS B N 1
ATOM 11075 C CA . CYS B 1 663 ? -15.688 10.312 -1.83 1 98.38 663 CYS B CA 1
ATOM 11076 C C . CYS B 1 663 ? -14.852 9.047 -1.708 1 98.38 663 CYS B C 1
ATOM 11078 O O . CYS B 1 663 ? -14.805 8.242 -2.639 1 98.38 663 CYS B O 1
ATOM 11080 N N . ILE B 1 664 ? -14.125 8.852 -0.579 1 98.5 664 ILE B N 1
ATOM 11081 C CA . ILE B 1 664 ? -13.445 7.578 -0.339 1 98.5 664 ILE B CA 1
ATOM 11082 C C . ILE B 1 664 ? -14.477 6.449 -0.294 1 98.5 664 ILE B C 1
ATOM 11084 O O . ILE B 1 664 ? -14.289 5.41 -0.934 1 98.5 664 ILE B O 1
ATOM 11088 N N . TYR B 1 665 ? -15.547 6.711 0.431 1 97.81 665 TYR B N 1
ATOM 11089 C CA . TYR B 1 665 ? -16.609 5.719 0.554 1 97.81 665 TYR B CA 1
ATOM 11090 C C . TYR B 1 665 ? -17.172 5.34 -0.815 1 97.81 665 TYR B C 1
ATOM 11092 O O . TYR B 1 665 ? -17.344 4.156 -1.11 1 97.81 665 TYR B O 1
ATOM 11100 N N . LEU B 1 666 ? -17.328 6.301 -1.686 1 97.88 666 LEU B N 1
ATOM 11101 C CA . LEU B 1 666 ? -17.953 6.07 -2.986 1 97.88 666 LEU B CA 1
ATOM 11102 C C . LEU B 1 666 ? -16.984 5.383 -3.939 1 97.88 666 LEU B C 1
ATOM 11104 O O . LEU B 1 666 ? -17.391 4.613 -4.809 1 97.88 666 LEU B O 1
ATOM 11108 N N . SER B 1 667 ? -15.711 5.586 -3.768 1 97.62 667 SER B N 1
ATOM 11109 C CA . SER B 1 667 ? -14.781 5.16 -4.809 1 97.62 667 SER B CA 1
ATOM 11110 C C . SER B 1 667 ? -13.977 3.943 -4.367 1 97.62 667 SER B C 1
ATOM 11112 O O . SER B 1 667 ? -13.367 3.264 -5.195 1 97.62 667 SER B O 1
ATOM 11114 N N . HIS B 1 668 ? -13.898 3.568 -3.094 1 97.75 668 HIS B N 1
ATOM 11115 C CA . HIS B 1 668 ? -12.961 2.568 -2.596 1 97.75 668 HIS B CA 1
ATOM 11116 C C . HIS B 1 668 ? -13.242 1.198 -3.205 1 97.75 668 HIS B C 1
ATOM 11118 O O . HIS B 1 668 ? -12.312 0.448 -3.512 1 97.75 668 HIS B O 1
ATOM 11124 N N . ALA B 1 669 ? -14.5 0.872 -3.387 1 96.25 669 ALA B N 1
ATOM 11125 C CA . ALA B 1 669 ? -14.836 -0.438 -3.941 1 96.25 669 ALA B CA 1
ATOM 11126 C C . ALA B 1 669 ? -14.32 -0.574 -5.371 1 96.25 669 ALA B C 1
ATOM 11128 O O . ALA B 1 669 ? -13.812 -1.631 -5.758 1 96.25 669 ALA B O 1
ATOM 11129 N N . MET B 1 670 ? -14.453 0.481 -6.137 1 96.62 670 MET B N 1
ATOM 11130 C CA . MET B 1 670 ? -13.961 0.464 -7.512 1 96.62 670 MET B CA 1
ATOM 11131 C C . MET B 1 670 ? -12.453 0.261 -7.547 1 96.62 670 MET B C 1
ATOM 11133 O O . MET B 1 670 ? -11.93 -0.447 -8.414 1 96.62 670 MET B O 1
ATOM 11137 N N . VAL B 1 671 ? -11.766 0.883 -6.598 1 97.75 671 VAL B N 1
ATOM 11138 C CA . VAL B 1 671 ? -10.312 0.74 -6.516 1 97.75 671 VAL B CA 1
ATOM 11139 C C . VAL B 1 671 ? -9.953 -0.708 -6.191 1 97.75 671 VAL B C 1
ATOM 11141 O O . VAL B 1 671 ? -9.078 -1.295 -6.836 1 97.75 671 VAL B O 1
ATOM 11144 N N . ILE B 1 672 ? -10.672 -1.31 -5.281 1 97.12 672 ILE B N 1
ATOM 11145 C CA . ILE B 1 672 ? -10.398 -2.674 -4.844 1 97.12 672 ILE B CA 1
ATOM 11146 C C . ILE B 1 672 ? -10.695 -3.65 -5.98 1 97.12 672 ILE B C 1
ATOM 11148 O O . ILE B 1 672 ? -9.875 -4.516 -6.293 1 97.12 672 ILE B O 1
ATOM 11152 N N . PHE B 1 673 ? -11.852 -3.461 -6.684 1 95.12 673 PHE B N 1
ATOM 11153 C CA . PHE B 1 673 ? -12.234 -4.34 -7.781 1 95.12 673 PHE B CA 1
ATOM 11154 C C . PHE B 1 673 ? -11.211 -4.262 -8.914 1 95.12 673 PHE B C 1
ATOM 11156 O O . PHE B 1 673 ? -10.844 -5.285 -9.492 1 95.12 673 PHE B O 1
ATOM 11163 N N . THR B 1 674 ? -10.781 -3.078 -9.195 1 96.25 674 THR B N 1
ATOM 11164 C CA . THR B 1 674 ? -9.82 -2.898 -10.273 1 96.25 674 THR B CA 1
ATOM 11165 C C . THR B 1 674 ? -8.523 -3.646 -9.961 1 96.25 674 THR B C 1
ATOM 11167 O O . THR B 1 674 ? -7.961 -4.312 -10.836 1 96.25 674 THR B O 1
ATOM 11170 N N . TYR B 1 675 ? -8.078 -3.596 -8.758 1 96.81 675 TYR B N 1
ATOM 11171 C CA . TYR B 1 675 ? -6.832 -4.266 -8.406 1 96.81 675 TYR B CA 1
ATOM 11172 C C . TYR B 1 675 ? -7.008 -5.781 -8.406 1 96.81 675 TYR B C 1
ATOM 11174 O O . TYR B 1 675 ? -6.207 -6.5 -9.008 1 96.81 675 TYR B O 1
ATOM 11182 N N . TYR B 1 676 ? -8.023 -6.305 -7.754 1 94.81 676 TYR B N 1
ATOM 11183 C CA . TYR B 1 676 ? -8.211 -7.742 -7.598 1 94.81 676 TYR B CA 1
ATOM 11184 C C . TYR B 1 676 ? -8.516 -8.398 -8.938 1 94.81 676 TYR B C 1
ATOM 11186 O O . TYR B 1 676 ? -7.945 -9.445 -9.258 1 94.81 676 TYR B O 1
ATOM 11194 N N . ASP B 1 677 ? -9.32 -7.762 -9.773 1 93.19 677 ASP B N 1
ATOM 11195 C CA . ASP B 1 677 ? -9.766 -8.391 -11.008 1 93.19 677 ASP B CA 1
ATOM 11196 C C . ASP B 1 677 ? -8.711 -8.242 -12.109 1 93.19 677 ASP B C 1
ATOM 11198 O O . ASP B 1 677 ? -8.789 -8.914 -13.141 1 93.19 677 ASP B O 1
ATOM 11202 N N . SER B 1 678 ? -7.723 -7.418 -11.883 1 94.81 678 SER B N 1
ATOM 11203 C CA . SER B 1 678 ? -6.684 -7.203 -12.891 1 94.81 678 SER B CA 1
ATOM 11204 C C . SER B 1 678 ? -5.473 -8.094 -12.625 1 94.81 678 SER B C 1
ATOM 11206 O O . SER B 1 678 ? -4.473 -8.016 -13.344 1 94.81 678 SER B O 1
ATOM 11208 N N . GLN B 1 679 ? -5.543 -8.938 -11.664 1 94.31 679 GLN B N 1
ATOM 11209 C CA . GLN B 1 679 ? -4.395 -9.766 -11.312 1 94.31 679 GLN B CA 1
ATOM 11210 C C . GLN B 1 679 ? -4.113 -10.805 -12.391 1 94.31 679 GLN B C 1
ATOM 11212 O O . GLN B 1 679 ? -5.043 -11.359 -12.984 1 94.31 679 GLN B O 1
ATOM 11217 N N . ARG B 1 680 ? -2.775 -11.023 -12.656 1 94.31 680 ARG B N 1
ATOM 11218 C CA . ARG B 1 680 ? -2.332 -12.062 -13.594 1 94.31 680 ARG B CA 1
ATOM 11219 C C . ARG B 1 680 ? -2.043 -13.367 -12.859 1 94.31 680 ARG B C 1
ATOM 11221 O O . ARG B 1 680 ? -1.927 -14.422 -13.492 1 94.31 680 ARG B O 1
ATOM 11228 N N . SER B 1 681 ? -1.895 -13.289 -11.602 1 91.88 681 SER B N 1
ATOM 11229 C CA . SER B 1 681 ? -1.683 -14.438 -10.734 1 91.88 681 SER B CA 1
ATOM 11230 C C . SER B 1 681 ? -2.49 -14.312 -9.445 1 91.88 681 SER B C 1
ATOM 11232 O O . SER B 1 681 ? -2.834 -13.203 -9.023 1 91.88 681 SER B O 1
ATOM 11234 N N . LEU B 1 682 ? -2.836 -15.438 -8.891 1 92.69 682 LEU B N 1
ATOM 11235 C CA . LEU B 1 682 ? -3.596 -15.422 -7.645 1 92.69 682 LEU B CA 1
ATOM 11236 C C . LEU B 1 682 ? -2.744 -14.891 -6.496 1 92.69 682 LEU B C 1
ATOM 11238 O O . LEU B 1 682 ? -1.513 -14.891 -6.578 1 92.69 682 LEU B O 1
ATOM 11242 N N . ILE B 1 683 ? -3.404 -14.445 -5.535 1 93.81 683 ILE B N 1
ATOM 11243 C CA . ILE B 1 683 ? -2.73 -13.859 -4.383 1 93.81 683 ILE B CA 1
ATOM 11244 C C . ILE B 1 683 ? -2.701 -14.867 -3.236 1 93.81 683 ILE B C 1
ATOM 11246 O O . ILE B 1 683 ? -3.713 -15.508 -2.939 1 93.81 683 ILE B O 1
ATOM 11250 N N . TYR B 1 684 ? -1.519 -15.133 -2.701 1 94.75 684 TYR B N 1
ATOM 11251 C CA . TYR B 1 684 ? -1.404 -15.883 -1.455 1 94.75 684 TYR B CA 1
ATOM 11252 C C . TYR B 1 684 ? -1.673 -14.984 -0.252 1 94.75 684 TYR B C 1
ATOM 11254 O O . TYR B 1 684 ? -0.929 -14.031 0.001 1 94.75 684 TYR B O 1
ATOM 11262 N N . LEU B 1 685 ? -2.693 -15.25 0.476 1 94.44 685 LEU B N 1
ATOM 11263 C CA . LEU B 1 685 ? -3.092 -14.367 1.564 1 94.44 685 LEU B CA 1
ATOM 11264 C C . LEU B 1 685 ? -2.34 -14.711 2.848 1 94.44 685 LEU B C 1
ATOM 11266 O O . LEU B 1 685 ? -2.4 -15.844 3.32 1 94.44 685 LEU B O 1
ATOM 11270 N N . ASP B 1 686 ? -1.546 -13.914 3.322 1 94.12 686 ASP B N 1
ATOM 11271 C CA . ASP B 1 686 ? -0.912 -13.906 4.637 1 94.12 686 ASP B CA 1
ATOM 11272 C C . ASP B 1 686 ? -0.946 -12.508 5.258 1 94.12 686 ASP B C 1
ATOM 11274 O O . ASP B 1 686 ? -1.52 -11.586 4.68 1 94.12 686 ASP B O 1
ATOM 11278 N N . ASP B 1 687 ? -0.495 -12.312 6.387 1 93.69 687 ASP B N 1
ATOM 11279 C CA . ASP B 1 687 ? -0.611 -11.047 7.094 1 93.69 687 ASP B CA 1
ATOM 11280 C C . ASP B 1 687 ? 0.134 -9.938 6.355 1 93.69 687 ASP B C 1
ATOM 11282 O O . ASP B 1 687 ? -0.377 -8.82 6.219 1 93.69 687 ASP B O 1
ATOM 11286 N N . LEU B 1 688 ? 1.281 -10.219 5.891 1 95.06 688 LEU B N 1
ATOM 11287 C CA . LEU B 1 688 ? 2.088 -9.203 5.227 1 95.06 688 LEU B CA 1
ATOM 11288 C C . LEU B 1 688 ? 1.433 -8.742 3.928 1 95.06 688 LEU B C 1
ATOM 11290 O O . LEU B 1 688 ? 1.346 -7.547 3.656 1 95.06 688 LEU B O 1
ATOM 11294 N N . ASN B 1 689 ? 0.953 -9.688 3.098 1 96.25 689 ASN B N 1
ATOM 11295 C CA . ASN B 1 689 ? 0.323 -9.344 1.827 1 96.25 689 ASN B CA 1
ATOM 11296 C C . ASN B 1 689 ? -0.947 -8.523 2.037 1 96.25 689 ASN B C 1
ATOM 11298 O O . ASN B 1 689 ? -1.2 -7.566 1.304 1 96.25 689 ASN B O 1
ATOM 11302 N N . ILE B 1 690 ? -1.745 -8.906 3 1 96.31 690 ILE B N 1
ATOM 11303 C CA . ILE B 1 690 ? -3 -8.188 3.195 1 96.31 690 ILE B CA 1
ATOM 11304 C C . ILE B 1 690 ? -2.715 -6.785 3.715 1 96.31 690 ILE B C 1
ATOM 11306 O O . ILE B 1 690 ? -3.436 -5.836 3.391 1 96.31 690 ILE B O 1
ATOM 11310 N N . ILE B 1 691 ? -1.695 -6.641 4.574 1 97.19 691 ILE B N 1
ATOM 11311 C CA . ILE B 1 691 ? -1.297 -5.32 5.051 1 97.19 691 ILE B CA 1
ATOM 11312 C C . ILE B 1 691 ? -0.89 -4.445 3.865 1 97.19 691 ILE B C 1
ATOM 11314 O O . ILE B 1 691 ? -1.306 -3.289 3.768 1 97.19 691 ILE B O 1
ATOM 11318 N N . TYR B 1 692 ? -0.1 -4.965 2.984 1 97.62 692 TYR B N 1
ATOM 11319 C CA . TYR B 1 692 ? 0.334 -4.227 1.805 1 97.62 692 TYR B CA 1
ATOM 11320 C C . TYR B 1 692 ? -0.857 -3.828 0.942 1 97.62 692 TYR B C 1
ATOM 11322 O O . TYR B 1 692 ? -0.964 -2.676 0.514 1 97.62 692 TYR B O 1
ATOM 11330 N N . VAL B 1 693 ? -1.814 -4.785 0.67 1 98.12 693 VAL B N 1
ATOM 11331 C CA . VAL B 1 693 ? -2.969 -4.508 -0.177 1 98.12 693 VAL B CA 1
ATOM 11332 C C . VAL B 1 693 ? -3.842 -3.438 0.474 1 98.12 693 VAL B C 1
ATOM 11334 O O . VAL B 1 693 ? -4.293 -2.504 -0.195 1 98.12 693 VAL B O 1
ATOM 11337 N N . PHE B 1 694 ? -4.016 -3.521 1.783 1 97.75 694 PHE B N 1
ATOM 11338 C CA . PHE B 1 694 ? -4.844 -2.564 2.506 1 97.75 694 PHE B CA 1
ATOM 11339 C C . PHE B 1 694 ? -4.25 -1.163 2.424 1 97.75 694 PHE B C 1
ATOM 11341 O O . PHE B 1 694 ? -4.945 -0.208 2.076 1 97.75 694 PHE B O 1
ATOM 11348 N N . LEU B 1 695 ? -2.979 -1.033 2.771 1 98.19 695 LEU B N 1
ATOM 11349 C CA . LEU B 1 695 ? -2.342 0.28 2.811 1 98.19 695 LEU B CA 1
ATOM 11350 C C . LEU B 1 695 ? -2.344 0.926 1.43 1 98.19 695 LEU B C 1
ATOM 11352 O O . LEU B 1 695 ? -2.629 2.119 1.299 1 98.19 695 LEU B O 1
ATOM 11356 N N . ALA B 1 696 ? -2.027 0.161 0.433 1 98.38 696 ALA B N 1
ATOM 11357 C CA . ALA B 1 696 ? -2.041 0.689 -0.929 1 98.38 696 ALA B CA 1
ATOM 11358 C C . ALA B 1 696 ? -3.449 1.105 -1.341 1 98.38 696 ALA B C 1
ATOM 11360 O O . ALA B 1 696 ? -3.635 2.148 -1.972 1 98.38 696 ALA B O 1
ATOM 11361 N N . THR B 1 697 ? -4.457 0.244 -0.994 1 98.5 697 THR B N 1
ATOM 11362 C CA . THR B 1 697 ? -5.848 0.542 -1.325 1 98.5 697 THR B CA 1
ATOM 11363 C C . THR B 1 697 ? -6.301 1.829 -0.643 1 98.5 697 THR B C 1
ATOM 11365 O O . THR B 1 697 ? -6.984 2.654 -1.254 1 98.5 697 THR B O 1
ATOM 11368 N N . LEU B 1 698 ? -5.91 1.943 0.602 1 98.31 698 LEU B N 1
ATOM 11369 C CA . LEU B 1 698 ? -6.301 3.129 1.355 1 98.31 698 LEU B CA 1
ATOM 11370 C C . LEU B 1 698 ? -5.727 4.391 0.719 1 98.31 698 LEU B C 1
ATOM 11372 O O . LEU B 1 698 ? -6.457 5.355 0.475 1 98.31 698 LEU B O 1
ATOM 11376 N N . VAL B 1 699 ? -4.457 4.426 0.377 1 97.56 699 VAL B N 1
ATOM 11377 C CA . VAL B 1 699 ? -3.799 5.598 -0.194 1 97.56 699 VAL B CA 1
ATOM 11378 C C . VAL B 1 699 ? -4.387 5.902 -1.57 1 97.56 699 VAL B C 1
ATOM 11380 O O . VAL B 1 699 ? -4.695 7.055 -1.881 1 97.56 699 VAL B O 1
ATOM 11383 N N . LEU B 1 700 ? -4.594 4.891 -2.379 1 97.62 700 LEU B N 1
ATOM 11384 C CA . LEU B 1 700 ? -5.137 5.094 -3.717 1 97.62 700 LEU B CA 1
ATOM 11385 C C . LEU B 1 700 ? -6.578 5.582 -3.65 1 97.62 700 LEU B C 1
ATOM 11387 O O . LEU B 1 700 ? -7.008 6.379 -4.484 1 97.62 700 LEU B O 1
ATOM 11391 N N . SER B 1 701 ? -7.316 5.039 -2.695 1 98.5 701 SER B N 1
ATOM 11392 C CA . SER B 1 701 ? -8.688 5.5 -2.523 1 98.5 701 SER B CA 1
ATOM 11393 C C . SER B 1 701 ? -8.734 6.969 -2.119 1 98.5 701 SER B C 1
ATOM 11395 O O . SER B 1 701 ? -9.617 7.715 -2.555 1 98.5 701 SER B O 1
ATOM 11397 N N . VAL B 1 702 ? -7.805 7.375 -1.283 1 98.06 702 VAL B N 1
ATOM 11398 C CA . VAL B 1 702 ? -7.715 8.773 -0.883 1 98.06 702 VAL B CA 1
ATOM 11399 C C . VAL B 1 702 ? -7.379 9.641 -2.096 1 98.06 702 VAL B C 1
ATOM 11401 O O . VAL B 1 702 ? -7.973 10.703 -2.289 1 98.06 702 VAL B O 1
ATOM 11404 N N . MET B 1 703 ? -6.496 9.195 -2.928 1 97.19 703 MET B N 1
ATOM 11405 C CA . MET B 1 703 ? -6.102 9.945 -4.113 1 97.19 703 MET B CA 1
ATOM 11406 C C . MET B 1 703 ? -7.266 10.07 -5.09 1 97.19 703 MET B C 1
ATOM 11408 O O . MET B 1 703 ? -7.523 11.156 -5.617 1 97.19 703 MET B O 1
ATOM 11412 N N . VAL B 1 704 ? -7.949 8.984 -5.305 1 97.56 704 VAL B N 1
ATOM 11413 C CA . VAL B 1 704 ? -9.102 9 -6.207 1 97.56 704 VAL B CA 1
ATOM 11414 C C . VAL B 1 704 ? -10.203 9.883 -5.621 1 97.56 704 VAL B C 1
ATOM 11416 O O . VAL B 1 704 ? -10.859 10.625 -6.352 1 97.56 704 VAL B O 1
ATOM 11419 N N . ALA B 1 705 ? -10.383 9.797 -4.336 1 98.56 705 ALA B N 1
ATOM 11420 C CA . ALA B 1 705 ? -11.383 10.617 -3.656 1 98.56 705 ALA B CA 1
ATOM 11421 C C . ALA B 1 705 ? -11.055 12.102 -3.791 1 98.56 705 ALA B C 1
ATOM 11423 O O . ALA B 1 705 ? -11.961 12.93 -3.938 1 98.56 705 ALA B O 1
ATOM 11424 N N . PHE B 1 706 ? -9.789 12.484 -3.703 1 97.25 706 PHE B N 1
ATOM 11425 C CA . PHE B 1 706 ? -9.367 13.875 -3.857 1 97.25 706 PHE B CA 1
ATOM 11426 C C . PHE B 1 706 ? -9.758 14.406 -5.234 1 97.25 706 PHE B C 1
ATOM 11428 O O . PHE B 1 706 ? -10.32 15.492 -5.348 1 97.25 706 PHE B O 1
ATOM 11435 N N . VAL B 1 707 ? -9.547 13.602 -6.238 1 97.19 707 VAL B N 1
ATOM 11436 C CA . VAL B 1 707 ? -9.875 13.992 -7.605 1 97.19 707 VAL B CA 1
ATOM 11437 C C . VAL B 1 707 ? -11.391 14.078 -7.766 1 97.19 707 VAL B C 1
ATOM 11439 O O . VAL B 1 707 ? -11.906 15.016 -8.375 1 97.19 707 VAL B O 1
ATOM 11442 N N . ALA B 1 708 ? -12.086 13.133 -7.238 1 97.94 708 ALA B N 1
ATOM 11443 C CA . ALA B 1 708 ? -13.547 13.125 -7.32 1 97.94 708 ALA B CA 1
ATOM 11444 C C . ALA B 1 708 ? -14.148 14.312 -6.582 1 97.94 708 ALA B C 1
ATOM 11446 O O . ALA B 1 708 ? -15.094 14.938 -7.066 1 97.94 708 ALA B O 1
ATOM 11447 N N . SER B 1 709 ? -13.594 14.602 -5.422 1 97.81 709 SER B N 1
ATOM 11448 C CA . SER B 1 709 ? -14.094 15.734 -4.641 1 97.81 709 SER B CA 1
ATOM 11449 C C . SER B 1 709 ? -13.859 17.047 -5.367 1 97.81 709 SER B C 1
ATOM 11451 O O . SER B 1 709 ? -14.734 17.922 -5.379 1 97.81 709 SER B O 1
ATOM 11453 N N . LEU B 1 710 ? -12.727 17.219 -6.02 1 96.5 710 LEU B N 1
ATOM 11454 C CA . LEU B 1 710 ? -12.383 18.422 -6.77 1 96.5 710 LEU B CA 1
ATOM 11455 C C . LEU B 1 710 ? -13.281 18.578 -7.992 1 96.5 710 LEU B C 1
ATOM 11457 O O . LEU B 1 710 ? -13.641 19.688 -8.367 1 96.5 710 LEU B O 1
ATOM 11461 N N . SER B 1 711 ? -13.594 17.469 -8.57 1 96.62 711 SER B N 1
ATOM 11462 C CA . SER B 1 711 ? -14.266 17.5 -9.859 1 96.62 711 SER B CA 1
ATOM 11463 C C . SER B 1 711 ? -15.781 17.578 -9.695 1 96.62 711 SER B C 1
ATOM 11465 O O . SER B 1 711 ? -16.469 18.188 -10.516 1 96.62 711 SER B O 1
ATOM 11467 N N . PHE B 1 712 ? -16.281 16.906 -8.656 1 96.69 712 PHE B N 1
ATOM 11468 C CA . PHE B 1 712 ? -17.734 16.703 -8.625 1 96.69 712 PHE B CA 1
ATOM 11469 C C . PHE B 1 712 ? -18.328 17.312 -7.363 1 96.69 712 PHE B C 1
ATOM 11471 O O . PHE B 1 712 ? -19.344 18.031 -7.43 1 96.69 712 PHE B O 1
ATOM 11478 N N . GLU B 1 713 ? -17.766 17.094 -6.273 1 96.12 713 GLU B N 1
ATOM 11479 C CA . GLU B 1 713 ? -18.359 17.484 -4.996 1 96.12 713 GLU B CA 1
ATOM 11480 C C . GLU B 1 713 ? -18.203 18.984 -4.758 1 96.12 713 GLU B C 1
ATOM 11482 O O . GLU B 1 713 ? -19.188 19.688 -4.5 1 96.12 713 GLU B O 1
ATOM 11487 N N . ALA B 1 714 ? -17.016 19.5 -4.883 1 95.88 714 ALA B N 1
ATOM 11488 C CA . ALA B 1 714 ? -16.703 20.891 -4.555 1 95.88 714 ALA B CA 1
ATOM 11489 C C . ALA B 1 714 ? -17.438 21.844 -5.492 1 95.88 714 ALA B C 1
ATOM 11491 O O . ALA B 1 714 ? -18.031 22.828 -5.047 1 95.88 714 ALA B O 1
ATOM 11492 N N . PRO B 1 715 ? -17.406 21.609 -6.785 1 95.69 715 PRO B N 1
ATOM 11493 C CA . PRO B 1 715 ? -18.109 22.531 -7.676 1 95.69 715 PRO B CA 1
ATOM 11494 C C . PRO B 1 715 ? -19.609 22.609 -7.391 1 95.69 715 PRO B C 1
ATOM 11496 O O . PRO B 1 715 ? -20.203 23.688 -7.445 1 95.69 715 PRO B O 1
ATOM 11499 N N . MET B 1 716 ? -20.203 21.516 -7.133 1 94.81 716 MET B N 1
ATOM 11500 C CA . MET B 1 716 ? -21.641 21.484 -6.875 1 94.81 716 MET B CA 1
ATOM 11501 C C . MET B 1 716 ? -21.984 22.234 -5.586 1 94.81 716 MET B C 1
ATOM 11503 O O . MET B 1 716 ? -23.031 22.875 -5.484 1 94.81 716 MET B O 1
ATOM 11507 N N . MET B 1 717 ? -21.172 22.109 -4.609 1 92.75 717 MET B N 1
ATOM 11508 C CA . MET B 1 717 ? -21.344 22.875 -3.385 1 92.75 717 MET B CA 1
ATOM 11509 C C . MET B 1 717 ? -21.219 24.375 -3.66 1 92.75 717 MET B C 1
ATOM 11511 O O . MET B 1 717 ? -21.969 25.172 -3.107 1 92.75 717 MET B O 1
ATOM 11515 N N . GLY B 1 718 ? -20.234 24.703 -4.523 1 91.75 718 GLY B N 1
ATOM 11516 C CA . GLY B 1 718 ? -20.062 26.094 -4.902 1 91.75 718 GLY B CA 1
ATOM 11517 C C . GLY B 1 718 ? -21.234 26.641 -5.684 1 91.75 718 GLY B C 1
ATOM 11518 O O . GLY B 1 718 ? -21.641 27.797 -5.469 1 91.75 718 GLY B O 1
ATOM 11519 N N . LEU B 1 719 ? -21.797 25.875 -6.547 1 92.75 719 LEU B N 1
ATOM 11520 C CA . LEU B 1 719 ? -22.938 26.297 -7.352 1 92.75 719 LEU B CA 1
ATOM 11521 C C . LEU B 1 719 ? -24.141 26.594 -6.469 1 92.75 719 LEU B C 1
ATOM 11523 O O . LEU B 1 719 ? -24.891 27.547 -6.719 1 92.75 719 LEU B O 1
ATOM 11527 N N . GLU B 1 720 ? -24.344 25.75 -5.484 1 90.75 720 GLU B N 1
ATOM 11528 C CA . GLU B 1 720 ? -25.453 25.969 -4.57 1 90.75 720 GLU B CA 1
ATOM 11529 C C . GLU B 1 720 ? -25.328 27.297 -3.848 1 90.75 720 GLU B C 1
ATOM 11531 O O . GLU B 1 720 ? -26.328 28.016 -3.678 1 90.75 720 GLU B O 1
ATOM 11536 N N . LYS B 1 721 ? -24.141 27.594 -3.42 1 88.31 721 LYS B N 1
ATOM 11537 C CA . LYS B 1 721 ? -23.891 28.844 -2.693 1 88.31 721 LYS B CA 1
ATOM 11538 C C . LYS B 1 721 ? -24.203 30.047 -3.566 1 88.31 721 LYS B C 1
ATOM 11540 O O . LYS B 1 721 ? -24.719 31.047 -3.084 1 88.31 721 LYS B O 1
ATOM 11545 N N . VAL B 1 722 ? -23.891 29.953 -4.777 1 88.38 722 VAL B N 1
ATOM 11546 C CA . VAL B 1 722 ? -24.078 31.078 -5.699 1 88.38 722 VAL B CA 1
ATOM 11547 C C . VAL B 1 722 ? -25.547 31.219 -6.059 1 88.38 722 VAL B C 1
ATOM 11549 O O . VAL B 1 722 ? -26.078 32.312 -6.109 1 88.38 722 VAL B O 1
ATOM 11552 N N . ILE B 1 723 ? -26.172 30.109 -6.297 1 85.94 723 ILE B N 1
ATOM 11553 C CA . ILE B 1 723 ? -27.562 30.109 -6.773 1 85.94 723 ILE B CA 1
ATOM 11554 C C . ILE B 1 723 ? -28.484 30.547 -5.648 1 85.94 723 ILE B C 1
ATOM 11556 O O . ILE B 1 723 ? -29.406 31.344 -5.863 1 85.94 723 ILE B O 1
ATOM 11560 N N . PHE B 1 724 ? -28.312 30.109 -4.426 1 81.44 724 PHE B N 1
ATOM 11561 C CA . PHE B 1 724 ? -29.234 30.391 -3.34 1 81.44 724 PHE B CA 1
ATOM 11562 C C . PHE B 1 724 ? -28.703 31.5 -2.451 1 81.44 724 PHE B C 1
ATOM 11564 O O . PHE B 1 724 ? -29.281 31.797 -1.399 1 81.44 724 PHE B O 1
ATOM 11571 N N . LYS B 1 725 ? -27.844 32.469 -3.039 1 66.69 725 LYS B N 1
ATOM 11572 C CA . LYS B 1 725 ? -27.312 33.688 -2.443 1 66.69 725 LYS B CA 1
ATOM 11573 C C . LYS B 1 725 ? -27.016 33.5 -0.957 1 66.69 725 LYS B C 1
ATOM 11575 O O . LYS B 1 725 ? -27.5 34.25 -0.119 1 66.69 725 LYS B O 1
ATOM 11580 N N . ARG B 1 726 ? -26.766 32.375 -0.593 1 58.53 726 ARG B N 1
ATOM 11581 C CA . ARG B 1 726 ? -26.453 32.125 0.815 1 58.53 726 ARG B CA 1
ATOM 11582 C C . ARG B 1 726 ? -25.25 32.938 1.259 1 58.53 726 ARG B C 1
ATOM 11584 O O . ARG B 1 726 ? -24.234 33 0.556 1 58.53 726 ARG B O 1
ATOM 11591 N N . ASP B 1 727 ? -25.484 34.094 1.894 1 49.09 727 ASP B N 1
ATOM 11592 C CA . ASP B 1 727 ? -24.469 35.031 2.398 1 49.09 727 ASP B CA 1
ATOM 11593 C C . ASP B 1 727 ? -23.25 34.281 2.904 1 49.09 727 ASP B C 1
ATOM 11595 O O . ASP B 1 727 ? -23.359 33.188 3.473 1 49.09 727 ASP B O 1
ATOM 11599 N N . ARG B 1 728 ? -22.109 34.625 2.221 1 43.78 728 ARG B N 1
ATOM 11600 C CA . ARG B 1 728 ? -20.781 34.188 2.674 1 43.78 728 ARG B CA 1
ATOM 11601 C C . ARG B 1 728 ? -20.656 34.312 4.188 1 43.78 728 ARG B C 1
ATOM 11603 O O . ARG B 1 728 ? -20.781 35.406 4.734 1 43.78 728 ARG B O 1
ATOM 11610 N N . ARG B 1 729 ? -21.047 33.562 4.93 1 37.22 729 ARG B N 1
ATOM 11611 C CA . ARG B 1 729 ? -20.562 33.75 6.297 1 37.22 729 ARG B CA 1
ATOM 11612 C C . ARG B 1 729 ? -19.047 33.938 6.324 1 37.22 729 ARG B C 1
ATOM 11614 O O . ARG B 1 729 ? -18.312 33.094 5.832 1 37.22 729 ARG B O 1
ATOM 11621 N N . ASN B 1 730 ? -18.5 35.188 6.25 1 31.62 730 ASN B N 1
ATOM 11622 C CA . ASN B 1 730 ? -17.125 35.5 6.617 1 31.62 730 ASN B CA 1
ATOM 11623 C C . ASN B 1 730 ? -16.625 34.562 7.734 1 31.62 730 ASN B C 1
ATOM 11625 O O . ASN B 1 730 ? -17.344 34.312 8.703 1 31.62 730 ASN B O 1
#

Foldseek 3Di:
DVVVVPPCPQLLQQPQCLVQFWQDFDFPLNLQARRRHGRDDPLQVVQVVQVVLVLVLQQLVLDLVNLLVVLVVVCVVDDDSFPVPVPQPPADPLQRRLVSLLSVCSNVVFPLSNLQSQQWFHDDPCVVLVQQETFGFQVSLQPSDPVGPPDDDVVSVWHKWKKKWWKWGDRRPDIDIHIIMGIGTPPGDQVNVQSRSLVSQVPDDDPGRMGTDDMGIDDDDDADPLQVVLVVVLVVLVVLQVVLQCCCVVPVVVVVVVVVVVVVVVVVVCVVPPDDDDPCVVVPPPPPPPPPQPLVNLLSNLQHLVVLVCVLQDLDDDPLDLLLVLLLLLVLLLLVLLLLLVSNQQSQASRNSPVVLVLLQDLVNLSNQLSLLSLLLVLLVLLLVCQQVVLVQLVVADDDQRDDVVVVLVVVLLQFQFLLLSLLSCQLNPQCPLFDARRRHNRGNADPSCPPNVVCLNVLNQLVDPDRGRLVLSLSVSLSSVLSVCSCVLNSCCNVPNVVSVVVLVVLLVQLLVVLLVVCLVQVAALGLQGLTGDPRNNSCCCNPASSDNSNSNLLSSLSNNLSSVCNVCVLADDDDPVVLVVVLVVLVVLLCCLSRVRRRCSVCVVRRDDSNVSSNSSSPSSNSSSNSSSSCSSCLSNVNNPVSVVVSSPSSSSSSSVLSSQLSSCLSSLSCRVSSNDHHRDHDDDVVSVVSSVVSSVVSSVRSSVSCSSTNSSSVSSVCSVVVVDPPD/DVVVVPPCPQLLQQPQCLVQFWQDFDFPLNLQARRRHGDDPVLQVVQVVQVVLVLVLQQLVLDLVNLLVVLVVCCVVDDDSFPVPVPQPPADPLQRRLVSLLSVCSNVVFPLSNLQSQQWFHDDPCVVLVQQETFGFQVSLQPSDPVGPPDDDVVSVWHKWKKKWWKWRDRRPDTDIHIIMGIGTPPGDQVNVQSRSLVSQVPDDDPGRMGTDDMGIDDDDDADPLQVVLVVVLVVLVVLQVVLQCCCVVPVVVVVVVVVVVVVVVVVVCVVPPDDDDPCVVPVPPPPPPPPQPLVNLLSNLQHLVVLVCVLQDLDDDPLDLLLVLLLLLVLLLLVLLLLLVSNQQSQASRNSPVVLVLLQDLVNLSNQLSLLSLLLVLLVLLLCCQQVVLVQLVVADDDQRDDVVVVLVVVLLQFQFLLLSLLSCQLNPQCPLFDGRRRHNRGNADPSCPPNVVCLNVLNQLVDPDRGRLVLCLSVSLSSVLSVCSCVLNSCCNVPVVVSVVVLVVLLVQLLVVLLVVLLVQVAALGLQGLTGDPRNNVCCCNPASSDNSNSNQLNSLSNNLSSVCNVCVLADDDDPVVLVVVLVVLVVLLCCLSRVRRRCSVCVVRRDDSNVSSNSSSPSSNSSSNSSSSCSSCLSNVNNPVSVVVSSPSSSSSSSVLSSQLSSCLSSLSCRVSSNDHHRDHDDDVVSVVSSVVSSVVSSVRSSVSCSSTNSSSVSSVCSVVVVPPPD

InterPro domains:
  IPR002656 Acyltransferase 3 domain [PF01757] (324-708)
  IPR006621 Nose resistant-to-fluoxetine protein, N-terminal [PF20146] (95-195)
  IPR006621 Nose resistant-to-fluoxetine protein, N-terminal [SM00703] (92-219)
  IPR052728 Oxygen and lipid transport regulator [PTHR11161] (86-729)

Radius of gyration: 35.57 Å; Cα contacts (8 Å, |Δi|>4): 2221; chains: 2; bounding box: 83×127×91 Å

Solvent-accessible surface area (backbone atoms only — not comparable to full-atom values): 75957 Å² total; per-residue (Å²): 131,77,71,78,73,44,70,81,68,54,45,44,30,37,44,54,73,56,77,71,52,52,40,53,53,56,43,56,67,62,45,63,60,76,45,67,38,70,37,65,71,83,46,49,56,81,24,51,53,43,54,53,48,48,36,53,50,47,37,43,74,38,28,61,67,52,51,45,51,50,48,55,64,53,35,75,72,53,92,70,82,49,54,88,51,65,75,51,82,88,46,55,66,63,29,42,49,50,49,24,49,38,51,45,27,47,72,68,61,28,60,58,36,48,43,30,31,34,11,14,20,31,71,50,35,25,49,91,31,34,34,42,67,23,58,25,22,60,67,56,28,70,66,57,49,78,67,41,67,82,49,68,54,76,90,69,66,73,44,55,32,51,29,29,38,31,32,59,45,63,37,59,87,44,74,42,72,36,38,39,23,38,35,39,53,50,68,42,47,51,67,29,47,40,53,50,51,38,52,55,50,66,72,44,91,69,94,59,86,64,53,58,81,43,56,36,62,68,70,85,84,73,88,49,70,58,32,50,52,52,50,50,54,52,48,50,52,51,49,45,25,48,54,18,28,50,47,43,56,67,48,51,48,44,50,50,52,52,50,52,48,50,50,51,48,49,51,52,48,51,65,66,61,64,64,90,74,73,75,79,70,66,70,75,66,70,70,69,62,72,76,72,71,50,69,67,52,48,53,42,49,25,29,13,50,60,66,45,47,50,60,50,65,41,51,84,72,68,89,87,58,68,50,41,53,24,26,53,44,33,56,30,50,52,40,43,52,47,34,49,52,62,45,60,41,64,72,41,33,32,34,48,47,52,43,52,58,53,43,60,56,33,74,78,40,28,62,48,73,48,29,72,55,34,60,34,49,50,36,12,49,49,21,17,52,50,32,29,52,48,50,54,45,37,68,72,33,68,72,95,73,21,58,64,63,68,58,54,54,46,52,56,51,61,68,50,45,58,42,51,51,53,53,46,45,43,41,43,39,42,38,44,74,73,54,50,53,62,49,30,27,71,62,12,62,31,54,78,54,29,75,91,39,49,67,33,53,77,68,39,50,50,36,80,50,90,62,85,59,53,63,51,80,47,33,59,56,16,36,53,50,52,52,56,71,52,40,60,75,40,50,52,38,35,69,81,40,47,73,62,13,51,51,51,44,50,53,52,37,50,48,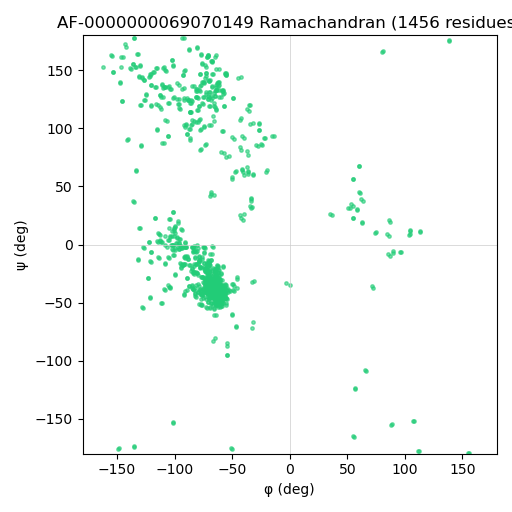22,25,48,44,27,22,51,51,25,48,75,52,27,25,31,62,42,94,88,36,31,29,49,45,75,65,12,56,69,39,37,53,70,70,39,68,44,24,53,66,44,54,46,28,11,24,47,48,10,28,54,52,14,44,50,38,51,75,46,70,39,62,55,88,69,56,70,66,58,47,51,48,51,52,51,51,38,50,51,51,45,47,42,66,41,60,58,68,69,40,37,78,81,37,56,87,68,41,42,50,58,67,55,18,10,50,46,58,23,38,46,56,38,52,45,13,45,36,52,46,46,55,50,50,27,35,56,27,71,67,28,63,68,58,30,57,62,23,39,37,50,75,29,41,30,50,28,72,31,36,65,38,25,66,71,42,35,63,59,54,49,49,46,56,63,30,33,37,70,63,66,41,68,76,47,71,69,52,50,50,36,53,39,47,18,48,52,54,52,20,49,54,52,10,52,52,46,34,50,67,37,41,46,21,54,55,38,41,50,40,62,72,66,63,54,74,75,79,126,135,77,71,78,72,47,67,82,68,59,41,51,28,37,42,52,72,56,76,70,52,53,39,52,53,54,44,57,68,63,44,62,60,74,42,65,38,67,40,62,74,81,46,49,56,76,25,52,52,44,54,53,49,48,37,52,51,48,37,44,74,38,28,62,66,52,49,46,50,51,47,54,65,52,36,75,73,54,93,70,80,49,52,88,52,64,75,51,83,87,45,56,67,63,29,43,51,50,50,23,48,39,52,43,26,48,73,67,62,28,60,58,37,48,43,30,29,34,11,13,20,32,69,49,36,26,49,90,30,35,35,42,67,24,58,25,21,60,68,56,27,71,63,57,46,78,65,39,68,81,50,68,53,76,90,70,67,72,44,57,33,51,32,30,36,30,32,59,45,63,36,60,88,43,73,41,69,36,38,40,22,38,37,41,54,51,69,41,47,50,66,28,48,39,52,49,52,39,53,55,51,67,71,44,92,69,95,60,86,64,53,58,82,44,56,38,63,69,70,86,85,72,88,49,71,58,32,52,52,50,50,49,55,52,47,50,52,51,48,44,26,50,54,18,28,52,48,42,56,67,48,52,48,45,51,50,52,51,51,51,51,52,50,51,49,50,51,51,49,51,65,65,62,65,62,90,74,74,77,79,70,67,69,76,67,70,71,68,62,72,76,72,71,49,69,66,51,49,54,40,49,27,30,12,51,62,65,46,47,51,60,51,64,41,54,83,72,69,89,88,58,68,49,44,53,24,27,53,45,34,55,29,49,51,41,44,51,46,33,49,54,61,45,60,42,63,72,41,33,32,34,49,51,52,44,51,58,52,42,60,55,33,76,78,40,27,61,47,70,48,28,72,54,33,59,36,48,50,36,12,49,50,23,17,50,50,34,30,52,48,52,55,46,40,69,72,33,66,72,94,73,19,58,65,64,69,59,55,55,46,51,54,50,61,70,50,46,59,41,51,52,53,52,46,46,42,40,42,40,42,38,45,72,73,53,51,53,62,48,30,26,73,61,12,63,29,55,78,53,28,75,90,38,47,67,33,54,77,67,38,51,50,38,81,50,87,62,86,57,53,62,52,81,46,33,58,58,17,35,52,52,52,50,57,70,51,40,60,77,39,50,52,38,35,70,80,40,47,72,63,13,50,51,52,42,49,51,53,37,48,48,22,24,47,44,26,21,51,52,24,47,74,52,27,25,31,62,42,92,87,36,31,31,49,46,76,65,11,56,70,39,38,54,71,69,39,66,45,23,53,66,43,54,47,27,10,23,47,48,11,28,53,54,15,44,48,38,51,75,45,69,39,60,54,90,69,56,71,66,57,47,52,48,51,52,50,51,38,49,49,52,46,47,41,66,42,61,58,70,70,39,37,78,83,38,56,86,66,38,43,50,57,65,55,18,9,50,46,57,24,38,47,56,38,52,46,13,46,35,52,47,46,56,51,50,27,35,56,29,71,68,29,64,68,59,30,56,62,23,40,39,48,77,28,40,32,50,28,72,32,35,66,39,24,65,70,41,35,62,61,53,50,49,45,54,61,30,34,37,71,62,66,42,70,77,47,72,68,52,49,50,34,53,39,46,16,49,52,54,51,20,46,53,52,10,52,52,45,34,52,67,38,40,46,20,53,55,37,43,49,39,62,72,64,64,53,74,76,77,125

Secondary structure (DSSP, 8-state):
--GGGSS-----B--------TT----HHHHH----B---STTHHHHHHHHHHHHHHHHHHT-HHHHHHHHHHHHTTSSSS-TTTTT-TTS-HHHHHHHHHHHHHHHTT-HHHHHHHHHS----S-GGGT--EE---HHHHHT--TTSTTPPPGGGT--EEEEEEEEEEEETTEEEEEEEEEEEETT--HHHHHHHHHHHHHHS--SS---EEEEEE-------HHHHHHHHHHHHHHHHHHHHHHHIIIIIHHHHHHHHHHHHHHHHHHHHS--S-S----------------HHHHHHHTT-HHHHHHHHH-----TT--THHHHHHHHHHHHHHHHHHHHT-GGGBS-HHHHHHHHHH-GGGHHHHTTTHHHHHHHHHHHHHHHHHHHHHHHH--SSSSS-HHHHHHHHHHHHHHHHHHHHHHHHHTGGGS--STT--TT-SSGGGGTTTHHHHHTT-GGG--SPPSSGGGHHHHHHHHHHHHTHHHHHHHHH-HHHHHHHHHHHHHHHHHHHHHHHHHHT--SBTTBSBS-HHHHHHIIIIIIS-GGGT-HHHHHHHHHHHHHHHHTT-----HHHHHHHHHHHHHHHHHHHH-SPPTTT-GGGPBPHHHHHHHHHHHHHHHHHHHHHHHHHHHTT--THHHHHHT-TTHHHHHHTHHHHHHHHHHHHHHHHHT-SSPBP--HHHHHHHHHHHHHHHHHHHHHHIIIIIHHHHHHHHHHTT-----/--STTSS-----B--------TTPPPPHHHHH----B---STTHHHHHHHHHHHHHHHHHHT-HHHHHHHHHHHHTT-SSS-TTTTT-TTS-HHHHHHHHHHHHHHHTT-HHHHHHHHHS----S-GGGT--EE---HHHHHT--TTSTTPPPGGGT--EEEEEEEEEEEETTEEEEEEEEEEEETT--HHHHHHHHHHHHHHS--SS---EEEEEE-------HHHHHHHHHHHHHHHHHHHHHHHIIIIIHHHHHHHHHHHHHHHHHHHHS--S-S----------------HHHHHHHTT-HHHHHHHHH-----TT--THHHHHHHHHHHHHHHHHHHHT-GGGBS-HHHHHHHHHH-GGGHHHHTTTHHHHHHHHHHHHHHHHHHHHHHHH--SSSSS-HHHHHHHHHHHHHHHHHHHHHHHHHTGGGS--STT--TT-SSGGGGTTTHHHHHTT-GGG--SPPSSGGGHHHHHHHHHHHHTHHHHHHHHH-HHHHHHHHHHHHHHHHHHHHHHHHHHT--SBTTBSSS-HHHHHHIIIIIIS-GGGT-HHHHHHHHHHHHHHHHTT-----HHHHHHHHHHHHHHHHHHHH-SPPTTT-GGGPPPHHHHHHHHHHHHHHHHHHHHHHHHHHHTT--THHHHHHT-TTHHHHHHTHHHHHHHHHHHHHHHHHT-SSPBP--HHHHHHHHHHHHHHHHHHHHHHIIIIIHHHHHHHHHHTT-----